Protein AF-0000000071213292 (afdb_homodimer)

Secondary structure (DSSP, 8-state):
-EE-TTHHHHHHHHHHHHHHHH--S-EEEEEEE-HHHHHHHHHHHHHH--TTEEEEEEEGGGTGGGTTTS-B--TTGGGGGGGGGHHHH---S-EEEE-SSEEE-S-HHHHHGGGGG--TT--EEEEEPSSSTTTS--TTS-PPPP-STT-EEEEEEEE-HHHHHHTTHHHHHHHHHHHHHTTS-SBSSTHHHHHHHHHHH-GGGEEEPPGGGSEE-STT--THHHHTT-S---EEE--STTGGG---TTHHHHHHHHHHHHHS-GGGG----TTT--S-------TT-TTHHHHHHHH----EE--SS--------TT-EEEEEEEEGGGHHHHHHHHHH--S-EEEEEEE-HHHHHHHHHHHHH-HHHHT--SEEEEEEE--SSS--HHHHHHHHHHT---SEEEE--TTEEEPTTHHHHHHHHHHHTT--TTS-EEEEE-EEEES-SS-PPPSSHHHHHHHHHTTSEEETTTTT-THHHHTT-HHHHHH--S-EEE---TT---EEEEETTSPPPPTT--SSSSHHHHHHHHHHHTTPEEEE-TT--EEEPP-PPPHHHHHHHH-HHHHHHHHHHHHHHHHHHHHHH-THHHHHHHTTTTTHHHHHHHHTT-/-EE-TTHHHHHHHHHHHHHHHH--S-EEEEEEE-HHHHHHHHHHHHHH--TTEEEEEEEGGGTGGGTTTS-B--TTGGGGGGGGGHHHH---S-EEEE-SSEEE-S-HHHHHGGGGG--TT--EEEEEPSSSTTTS--TTS-PPPP-STT-EEEEEEEE-HHHHHHTTHHHHHHHHHHHHHTTS-SBSSTHHHHHHHHHHH-GGGEEEPPGGGSEE-STT--THHHHTT-S---EEE--STTGGG---TTHHHHHHHHHHHHHS-GGGG----TTT--S-------TT-TTHHHHHHHH----EE--SS--------TT-EEEEEEEEGGGHHHHHHHHHH--S-EEEEEEE-HHHHHHHHHHHHH-HHHHT--SEEEEEEE--SSS--HHHHHHHHHHT---SEEEE--TTEEEPTTHHHHHHHHHHHTT--TTS-EEEEE-EEEES-SS-PPPSSHHHHHHHHHTTSEEETTTTT-THHHHTT-HHHHHH-SS-EEE---TT---EEEEETTSPPPPTT--SSSSHHHHHHHHHHHTTPEEEE-TT--EEEPP-PPPHHHHHHHH-HHHHHHHHHHHHHHHHHHHHHH-THHHHHHHTTTHHHHHHHHHHTT-

pLDDT: mean 89.88, std 13.09, range [24.33, 98.75]

Foldseek 3Di:
DEAEDQQLLLLQVLQVLLQLVAAQAQEEDEYEYEPHSCVQVVLQCVLLVAPSYHYDYHYNVVQLVLQVVAAEPEPVPSSLQSVLCCLPRDDDQKDKAAGSQKRFNHHCVVVVCCVVVQDLQAFKEFAAAFFQQQPDPPPPRQHAAAADHSATDDRIMIGRSNSCVVVVSSVQLVVQSVVRCVPHVHHHSHNRSSVRSSCNVVVSHYDYDQCLCEQEDAQRGNSCVRPVPDPDRGMYGQHDPCRLPHDDPCSVVVVVSSVCSLQDFSSVSSDDNVVVPPDDPPPPPPPPDLLSQLVCQQPRSWSKRKQNDAADDDDADQLAEEEFEEDELVLLVLVLQQCVQDVAAYFYEYAEASNSVVVSVVVQCPRPRRVPDRRYIYMYGYDDGDFAQGLVRRLNSLPPDDHFKYFYDYSQKHWARCQRVVSSVVCVVVVPGSPAQAKEFAFEKEAADQDDDDANWLVSVVVCVVVVRMGRPCVPNCCQQDVQLPVVVLNPDQDKDWTADAQNHQTGIMHTSPQDGFNSSDTFDDCRRRLSVLLSVLVVHIYIYHNMIYMYGHDDDDDPRVVCVVPPPSSVVSRVVVVVVSQVVSCVVSHPVSVVSCVVHCVVVVVVVVVVVVD/DEAEDQQLLLLQVLQVLLQLVAAQAQEEDEYEYEPHSCVQVVLQCVLLVAPSYHYDYHYNVVQLVLQLVAAAPEPVHSSLQRVLCCLPRDDDQKDKAAGSQKRFNHHCVVVVCCVVVADLQAFKEFAAAFFQQQPDPPPPRQHAAAADHSATDDRIMIGRSNSCVVVVSSVQLVVQSVVRCVPHVHHHSHNRSSVRSSCNVVVSHYDYDQCLCEQEDAQRGNSCVRPVPDPDRGMYGQHDPCRLPHDDPCSVVVVVSSVCSLQDFSSVSSDDNVVVPPDDPPPPQPPPDLLSQLVCQQPRSWSKRKQNDAADDDDADQLAEEEFEEDELVLLVLVLQQCVQDVAAYFYEYAEASNSVVVSVVVQCPRPRRVPDRRYIYMYGYDDGDFAQGLVRRLNSLPPDDHFKYFYDYSQKHWARCVRVVSSVVCVVVVPGSPAQAKEFAFEKEAADQDDDDANWLVRVVVCVVVVRMGGPCVPNCCQQDVQLPVVVLNPDQDKDWTADAQNHQTGIMHTSPQDGFNSSDTFDDCRRRLSVLLSVLVVHIYIYHNMIYMYGHDDDDDPRVVCVVPPPSSVVSRVVVVVVSQVVSCVVSHPVSCVSCVVHPVVVVVVVVVVVVD

Sequence (1230 aa):
MVCAGYNSTFALVTVVKSVLFYRTKPLHFHLLVDEIANRTLTTVFQTWDLPHVNLTYYKAEKWVPKVSWIPNKHYSGVYGLLKLILPDAMREDKVLVFDTDVTVLNDVSLLWQMFEKFTSDQALGLTENQSHWYIKALSYGQRPWPALGRGFNTGVMLMHLQQLRKRKFMSLWETVAKRVLVHIPETSLADQDIINAVVKEYSSIVYKIQCTWNIQLSDHTISDICYRDTSQINIVHWNSPRKQDVYNKHINQFRKLHKVFLEMDGNLLRKRLFGCDKHEAVSEYNESALCREFTRGATTLYRTHPFLLEYEYNVYASTDVALATQCSVERIPLLEDLSKHWPGTISVALYLTDAEVQNFLEFVRGSIELRNRKNIAYHVVYKDGELYPINYLRNTAMSYISTPFIFQLDVDFLPQYGLHESLMNYIIKLNISESDKVALIVPAFETERYRFIFPANKDELLKFLKRGVLYTFRYHVWTQGHAATNYSYWRNTMEPYEVSWEPDFEPYIVVSRKAPRYDTRFIGFGWNKVSYLTHLTVLDYKYIVLPDTFIIHRPHAPSLDIGKFRTDSIYRRCLKKLKDEFVDELVKKYGMQTLLKLKKMTKEERILKSVETKKMVCAGYNSTFALVTVVKSVLFYRTKPLHFHLLVDEIANRTLTTVFQTWDLPHVNLTYYKAEKWVPKVSWIPNKHYSGVYGLLKLILPDAMREDKVLVFDTDVTVLNDVSLLWQMFEKFTSDQALGLTENQSHWYIKALSYGQRPWPALGRGFNTGVMLMHLQQLRKRKFMSLWETVAKRVLVHIPETSLADQDIINAVVKEYSSIVYKIQCTWNIQLSDHTISDICYRDTSQINIVHWNSPRKQDVYNKHINQFRKLHKVFLEMDGNLLRKRLFGCDKHEAVSEYNESALCREFTRGATTLYRTHPFLLEYEYNVYASTDVALATQCSVERIPLLEDLSKHWPGTISVALYLTDAEVQNFLEFVRGSIELRNRKNIAYHVVYKDGELYPINYLRNTAMSYISTPFIFQLDVDFLPQYGLHESLMNYIIKLNISESDKVALIVPAFETERYRFIFPANKDELLKFLKRGVLYTFRYHVWTQGHAATNYSYWRNTMEPYEVSWEPDFEPYIVVSRKAPRYDTRFIGFGWNKVSYLTHLTVLDYKYIVLPDTFIIHRPHAPSLDIGKFRTDSIYRRCLKKLKDEFVDELVKKYGMQTLLKLKKMTKEERILKSVETKK

InterPro domains:
  IPR002495 Glycosyl transferase, family 8 [PF01501] (10-243)
  IPR029044 Nucleotide-diphospho-sugar transferases [G3DSA:3.90.550.10] (1-264)
  IPR029044 Nucleotide-diphospho-sugar transferases [SSF53448] (2-269)
  IPR051292 Alpha-1,3-xylosyltransferase/Beta-1,3-glucuronyltransferase [PTHR12270] (5-598)

Solvent-accessible surface area (backbone atoms only — not comparable to full-atom values): 65460 Å² total; per-residue (Å²): 58,68,36,57,42,39,67,38,48,59,36,35,52,40,28,49,47,24,42,55,70,42,47,64,65,76,45,74,50,53,35,37,19,33,73,62,20,42,59,28,50,52,47,26,52,62,29,49,59,48,59,64,54,44,79,46,81,40,64,35,78,79,53,46,73,82,50,62,82,56,52,55,68,27,94,62,43,69,64,44,36,53,72,66,46,43,54,76,76,43,89,58,50,63,47,77,41,44,51,44,52,37,43,40,64,41,43,60,64,64,62,58,53,50,63,75,71,53,53,94,64,32,32,36,33,31,22,65,31,42,36,56,63,44,61,48,73,44,85,87,70,53,71,56,56,56,37,54,69,43,24,48,38,68,52,43,30,39,37,33,23,49,56,35,49,75,64,40,40,63,61,47,48,51,53,49,44,56,59,48,38,75,78,41,73,54,34,64,56,34,33,36,35,45,52,21,36,42,34,49,76,43,57,63,29,56,39,83,43,65,49,41,59,47,35,41,43,30,75,66,40,53,34,61,75,56,47,47,72,29,64,64,70,34,20,43,25,41,62,36,100,56,35,90,70,44,62,50,97,60,38,70,60,54,48,33,62,48,46,53,42,52,39,41,59,68,76,55,57,54,45,78,55,45,52,72,57,84,69,77,78,78,76,77,68,65,85,77,46,90,52,41,71,49,54,48,60,40,66,53,67,59,35,30,40,52,40,61,43,62,62,51,87,86,78,86,48,89,54,35,55,27,39,26,23,42,43,43,75,90,47,50,72,42,49,58,61,35,50,74,33,39,88,55,41,34,22,34,15,32,48,29,46,41,45,50,46,54,54,48,53,52,49,36,67,70,30,80,74,50,56,73,49,39,39,42,36,37,24,39,36,39,67,78,80,88,64,52,53,53,25,50,29,46,41,54,17,58,68,78,58,83,47,40,23,36,33,52,44,61,49,56,38,39,55,32,72,58,42,64,62,52,52,30,49,48,35,60,75,67,67,61,54,62,85,49,55,48,31,41,30,46,47,55,26,26,32,74,50,87,76,71,83,78,57,83,45,58,70,48,41,53,50,32,42,74,70,63,58,33,41,58,42,49,58,89,80,45,40,56,29,48,48,57,72,38,64,74,57,41,76,74,37,86,56,68,44,76,46,64,92,47,64,61,33,48,71,39,40,34,32,29,63,76,52,82,75,51,60,43,62,33,44,42,59,61,60,44,58,29,52,40,46,50,51,40,49,70,71,61,42,42,38,31,36,46,38,75,50,44,33,37,35,51,62,72,76,82,54,73,45,51,51,42,51,74,72,30,66,66,54,47,52,43,50,50,52,51,51,52,52,49,52,52,48,49,28,69,73,71,30,68,67,42,46,55,72,47,43,78,40,56,61,63,60,60,57,60,56,59,53,52,73,72,99,59,66,35,56,44,39,68,37,48,60,36,35,53,37,27,48,48,24,40,52,69,41,47,65,63,77,46,73,50,53,36,38,20,35,72,64,21,41,59,28,49,51,46,26,52,62,28,50,57,48,58,64,53,45,80,45,81,40,64,35,78,77,52,46,72,81,50,62,82,56,50,57,67,27,93,63,44,70,64,46,35,51,72,67,45,45,54,75,75,44,87,58,50,63,47,78,41,44,51,45,50,37,41,40,64,41,43,59,65,67,63,59,54,50,63,77,70,52,53,94,64,32,34,35,32,31,22,64,32,44,36,57,65,43,61,48,72,45,84,85,70,54,70,57,55,56,37,52,70,43,26,47,39,68,52,40,31,39,35,34,24,48,57,34,49,74,64,40,42,65,61,47,47,51,52,48,43,56,60,47,37,74,80,42,74,54,34,66,57,34,33,35,35,44,51,21,37,41,36,49,77,43,58,64,30,55,39,82,43,65,49,42,59,48,36,42,41,30,75,68,42,53,35,59,75,57,47,47,73,28,64,64,70,34,20,44,25,38,61,37,98,56,36,90,70,43,62,50,98,59,38,69,60,53,47,32,62,47,45,53,42,51,37,40,59,69,77,56,57,54,46,80,56,45,52,71,56,83,69,77,78,76,77,77,68,65,82,79,45,90,52,42,71,48,53,50,60,41,65,53,67,59,35,31,40,52,39,63,44,62,62,50,85,87,77,87,48,88,53,34,54,26,40,26,24,42,42,44,75,89,46,51,72,42,49,58,60,37,49,73,33,40,89,55,40,34,22,33,15,33,48,29,47,40,46,48,46,55,55,48,51,52,50,37,67,69,29,80,76,50,55,74,50,41,41,40,38,37,24,38,34,42,66,78,81,90,64,52,54,53,25,52,30,45,40,54,16,56,66,79,59,84,47,40,22,35,32,51,45,62,50,56,38,40,57,33,73,57,41,63,59,51,52,31,48,49,36,59,74,65,66,62,53,61,85,48,57,48,31,40,30,44,48,54,25,26,32,75,51,87,77,72,84,77,56,82,44,57,70,49,42,52,52,32,42,74,70,62,58,32,41,58,42,50,59,90,79,46,41,57,29,49,49,56,71,37,65,74,58,41,75,74,38,88,55,68,43,76,48,63,92,49,66,61,33,49,72,39,40,33,32,30,64,74,53,81,75,50,58,44,62,32,44,42,59,61,60,45,58,29,51,39,45,52,52,40,50,69,71,61,41,43,39,32,38,47,36,76,51,44,32,38,35,54,61,73,76,82,53,73,44,51,50,43,52,75,72,30,66,65,53,46,50,41,51,50,51,52,50,51,51,49,52,51,48,49,28,70,73,71,31,69,69,42,46,57,72,45,45,83,39,59,64,62,61,60,56,62,56,60,52,53,72,76,97

Nearest PDB structures (foldseek):
  7zvj-assembly1_B  TM=9.527E-01  e=1.310E-77  Homo sapiens
  7zvj-assembly1_A  TM=9.473E-01  e=5.761E-78  Homo sapiens
  7ui7-assembly1_B  TM=9.585E-01  e=2.724E-79  Homo sapiens
  2z86-assembly1_B  TM=5.705E-01  e=1.016E-08  Escherichia coli
  7zlu-assembly1_A  TM=6.381E-01  e=1.490E-06  Thermochaetoides thermophila

Organism: Bombus terrestris (NCBI:txid30195)

Radius of gyration: 34.25 Å; Cα contacts (8 Å, |Δi|>4): 2184; chains: 2; bounding box: 83×95×88 Å

Structure (mmCIF, N/CA/C/O backbone):
data_AF-0000000071213292-model_v1
#
loop_
_entity.id
_entity.type
_entity.pdbx_description
1 polymer 'Xylosyl- and glucuronyltransferase LARGE1 isoform X3'
#
loop_
_atom_site.group_PDB
_atom_site.id
_atom_site.type_symbol
_atom_site.label_atom_id
_atom_site.label_alt_id
_atom_site.label_comp_id
_atom_site.label_asym_id
_atom_site.label_entity_id
_atom_site.label_seq_id
_atom_site.pdbx_PDB_ins_code
_atom_site.Cartn_x
_atom_site.Cartn_y
_atom_site.Cartn_z
_atom_site.occupancy
_atom_site.B_iso_or_equiv
_atom_site.auth_seq_id
_atom_site.auth_comp_id
_atom_site.auth_asym_id
_atom_site.auth_atom_id
_atom_site.pdbx_PDB_model_num
ATOM 1 N N . MET A 1 1 ? -20.781 -18.25 -6.75 1 97.44 1 MET A N 1
ATOM 2 C CA . MET A 1 1 ? -20.719 -17.828 -5.355 1 97.44 1 MET A CA 1
ATOM 3 C C . MET A 1 1 ? -22.047 -17.203 -4.922 1 97.44 1 MET A C 1
ATOM 5 O O . MET A 1 1 ? -22.688 -16.516 -5.715 1 97.44 1 MET A O 1
ATOM 9 N N . VAL A 1 2 ? -22.422 -17.5 -3.705 1 97.06 2 VAL A N 1
ATOM 10 C CA . VAL A 1 2 ? -23.578 -16.859 -3.078 1 97.06 2 VAL A CA 1
ATOM 11 C C . VAL A 1 2 ? -23.109 -15.68 -2.219 1 97.06 2 VAL A C 1
ATOM 13 O O . VAL A 1 2 ? -22.188 -15.82 -1.407 1 97.06 2 VAL A O 1
ATOM 16 N N . CYS A 1 3 ? -23.641 -14.531 -2.436 1 96.38 3 CYS A N 1
ATOM 17 C CA . CYS A 1 3 ? -23.219 -13.336 -1.713 1 96.38 3 CYS A CA 1
ATOM 18 C C . CYS A 1 3 ? -24.422 -12.492 -1.316 1 96.38 3 CYS A C 1
ATOM 20 O O . CYS A 1 3 ? -25.172 -12.031 -2.176 1 96.38 3 CYS A O 1
ATOM 22 N N . ALA A 1 4 ? -24.609 -12.312 -0.036 1 94.12 4 ALA A N 1
ATOM 23 C CA . ALA A 1 4 ? -25.734 -11.531 0.464 1 94.12 4 ALA A CA 1
ATOM 24 C C . ALA A 1 4 ? -25.266 -10.531 1.522 1 94.12 4 ALA A C 1
ATOM 26 O O . ALA A 1 4 ? -24.422 -10.844 2.357 1 94.12 4 ALA A O 1
ATOM 27 N N . GLY A 1 5 ? -25.875 -9.375 1.456 1 90.81 5 GLY A N 1
ATOM 28 C CA . GLY A 1 5 ? -25.578 -8.344 2.439 1 90.81 5 GLY A CA 1
ATOM 29 C C . GLY A 1 5 ? -24.328 -7.551 2.111 1 90.81 5 GLY A C 1
ATOM 30 O O . GLY A 1 5 ? -23.641 -7.836 1.126 1 90.81 5 GLY A O 1
ATOM 31 N N . TYR A 1 6 ? -24.016 -6.523 2.975 1 89.5 6 TYR A N 1
ATOM 32 C CA . TYR A 1 6 ? -22.906 -5.598 2.746 1 89.5 6 TYR A CA 1
ATOM 33 C C . TYR A 1 6 ? -21.578 -6.262 3.051 1 89.5 6 TYR A C 1
ATOM 35 O O . TYR A 1 6 ? -20.641 -6.191 2.244 1 89.5 6 TYR A O 1
ATOM 43 N N . ASN A 1 7 ? -21.422 -7.02 4.086 1 84.5 7 ASN A N 1
ATOM 44 C CA . ASN A 1 7 ? -20.156 -7.547 4.578 1 84.5 7 ASN A CA 1
ATOM 45 C C . ASN A 1 7 ? -19.594 -8.609 3.643 1 84.5 7 ASN A C 1
ATOM 47 O O . ASN A 1 7 ? -18.375 -8.703 3.467 1 84.5 7 ASN A O 1
ATOM 51 N N . SER A 1 8 ? -20.438 -9.289 3.002 1 92.56 8 SER A N 1
ATOM 52 C CA . SER A 1 8 ? -19.984 -10.391 2.16 1 92.56 8 SER A CA 1
ATOM 53 C C . SER A 1 8 ? -19.422 -9.883 0.841 1 92.56 8 SER A C 1
ATOM 55 O O . SER A 1 8 ? -18.641 -10.578 0.184 1 92.56 8 SER A O 1
ATOM 57 N N . THR A 1 9 ? -19.797 -8.68 0.465 1 96.31 9 THR A N 1
ATOM 58 C CA . THR A 1 9 ? -19.328 -8.164 -0.817 1 96.31 9 THR A CA 1
ATOM 59 C C . THR A 1 9 ? -17.812 -7.914 -0.785 1 96.31 9 THR A C 1
ATOM 61 O O . THR A 1 9 ? -17.109 -8.227 -1.744 1 96.31 9 THR A O 1
ATOM 64 N N . PHE A 1 10 ? -17.359 -7.402 0.326 1 95.31 10 PHE A N 1
ATOM 65 C CA . PHE A 1 10 ? -15.93 -7.148 0.466 1 95.31 10 PHE A CA 1
ATOM 66 C C . PHE A 1 10 ? -15.141 -8.453 0.461 1 95.31 10 PHE A C 1
ATOM 68 O O . PHE A 1 10 ? -14.078 -8.547 -0.16 1 95.31 10 PHE A O 1
ATOM 75 N N . ALA A 1 11 ? -15.656 -9.43 1.145 1 95.06 11 ALA A N 1
ATOM 76 C CA . ALA A 1 11 ? -15.023 -10.75 1.18 1 95.06 11 ALA A CA 1
ATOM 77 C C . ALA A 1 11 ? -14.969 -11.367 -0.214 1 95.06 11 ALA A C 1
ATOM 79 O O . ALA A 1 11 ? -13.953 -11.938 -0.61 1 95.06 11 ALA A O 1
ATOM 80 N N . LEU A 1 12 ? -16.062 -11.266 -0.902 1 97.75 12 LEU A N 1
ATOM 81 C CA . LEU A 1 12 ? -16.141 -11.836 -2.244 1 97.75 12 LEU A CA 1
ATOM 82 C C . LEU A 1 12 ? -15.094 -11.203 -3.16 1 97.75 12 LEU A C 1
ATOM 84 O O . LEU A 1 12 ? -14.438 -11.906 -3.93 1 97.75 12 LEU A O 1
ATOM 88 N N . VAL A 1 13 ? -14.945 -9.898 -3.076 1 97.81 13 VAL A N 1
ATOM 89 C CA . VAL A 1 13 ? -13.984 -9.188 -3.916 1 97.81 13 VAL A CA 1
ATOM 90 C C . VAL A 1 13 ? -12.578 -9.695 -3.625 1 97.81 13 VAL A C 1
ATOM 92 O O . VAL A 1 13 ? -11.758 -9.828 -4.539 1 97.81 13 VAL A O 1
ATOM 95 N N . THR A 1 14 ? -12.266 -10 -2.367 1 96.88 14 THR A N 1
ATOM 96 C CA . THR A 1 14 ? -10.953 -10.531 -1.995 1 96.88 14 THR A CA 1
ATOM 97 C C . THR A 1 14 ? -10.742 -11.914 -2.598 1 96.88 14 THR A C 1
ATOM 99 O O . THR A 1 14 ? -9.648 -12.234 -3.068 1 96.88 14 THR A O 1
ATOM 102 N N . VAL A 1 15 ? -11.789 -12.75 -2.596 1 98.12 15 VAL A N 1
ATOM 103 C CA . VAL A 1 15 ? -11.711 -14.055 -3.23 1 98.12 15 VAL A CA 1
ATOM 104 C C . VAL A 1 15 ? -11.414 -13.891 -4.719 1 98.12 15 VAL A C 1
ATOM 106 O O . VAL A 1 15 ? -10.539 -14.57 -5.262 1 98.12 15 VAL A O 1
ATOM 109 N N . VAL A 1 16 ? -12.125 -12.984 -5.32 1 98.44 16 VAL A N 1
ATOM 110 C CA . VAL A 1 16 ? -11.977 -12.758 -6.754 1 98.44 16 VAL A CA 1
ATOM 111 C C . VAL A 1 16 ? -10.539 -12.328 -7.059 1 98.44 16 VAL A C 1
ATOM 113 O O . VAL A 1 16 ? -9.945 -12.773 -8.047 1 98.44 16 VAL A O 1
ATOM 116 N N . LYS A 1 17 ? -9.961 -11.461 -6.234 1 98 17 LYS A N 1
ATOM 117 C CA . LYS A 1 17 ? -8.57 -11.047 -6.426 1 98 17 LYS A CA 1
ATOM 118 C C . LYS A 1 17 ? -7.629 -12.242 -6.41 1 98 17 LYS A C 1
ATOM 120 O O . LYS A 1 17 ? -6.734 -12.352 -7.25 1 98 17 LYS A O 1
ATOM 125 N N . SER A 1 18 ? -7.809 -13.102 -5.43 1 98.06 18 SER A N 1
ATOM 126 C CA . SER A 1 18 ? -6.945 -14.273 -5.305 1 98.06 18 SER A CA 1
ATOM 127 C C . SER A 1 18 ? -7.09 -15.195 -6.508 1 98.06 18 SER A C 1
ATOM 129 O O . SER A 1 18 ? -6.102 -15.758 -6.984 1 98.06 18 SER A O 1
ATOM 131 N N . VAL A 1 19 ? -8.32 -15.32 -7.074 1 98.25 19 VAL A N 1
ATOM 132 C CA . VAL A 1 19 ? -8.57 -16.141 -8.258 1 98.25 19 VAL A CA 1
ATOM 133 C C . VAL A 1 19 ? -7.902 -15.508 -9.477 1 98.25 19 VAL A C 1
ATOM 135 O O . VAL A 1 19 ? -7.23 -16.188 -10.25 1 98.25 19 VAL A O 1
ATOM 138 N N . LEU A 1 20 ? -8.07 -14.211 -9.617 1 97.25 20 LEU A N 1
ATOM 139 C CA . LEU A 1 20 ? -7.57 -13.492 -10.773 1 97.25 20 LEU A CA 1
ATOM 140 C C . LEU A 1 20 ? -6.047 -13.508 -10.812 1 97.25 20 LEU A C 1
ATOM 142 O O . LEU A 1 20 ? -5.445 -13.547 -11.883 1 97.25 20 LEU A O 1
ATOM 146 N N . PHE A 1 21 ? -5.453 -13.453 -9.664 1 96.12 21 PHE A N 1
ATOM 147 C CA . PHE A 1 21 ? -3.996 -13.391 -9.602 1 96.12 21 PHE A CA 1
ATOM 148 C C . PHE A 1 21 ? -3.371 -14.609 -10.266 1 96.12 21 PHE A C 1
ATOM 150 O O . PHE A 1 21 ? -2.385 -14.484 -11 1 96.12 21 PHE A O 1
ATOM 157 N N . TYR A 1 22 ? -3.967 -15.797 -10.07 1 94.25 22 TYR A N 1
ATOM 158 C CA . TYR A 1 22 ? -3.357 -17.031 -10.539 1 94.25 22 TYR A CA 1
ATOM 159 C C . TYR A 1 22 ? -3.982 -17.484 -11.852 1 94.25 22 TYR A C 1
ATOM 161 O O . TYR A 1 22 ? -3.57 -18.5 -12.43 1 94.25 22 TYR A O 1
ATOM 169 N N . ARG A 1 23 ? -4.949 -16.781 -12.359 1 93.75 23 ARG A N 1
ATOM 170 C CA . ARG A 1 23 ? -5.727 -17.281 -13.492 1 93.75 23 ARG A CA 1
ATOM 171 C C . ARG A 1 23 ? -4.859 -17.391 -14.742 1 93.75 23 ARG A C 1
ATOM 173 O O . ARG A 1 23 ? -3.975 -16.562 -14.969 1 93.75 23 ARG A O 1
ATOM 180 N N . THR A 1 24 ? -5.066 -18.406 -15.484 1 90.94 24 THR A N 1
ATOM 181 C CA . THR A 1 24 ? -4.398 -18.594 -16.766 1 90.94 24 THR A CA 1
ATOM 182 C C . THR A 1 24 ? -5.418 -18.75 -17.891 1 90.94 24 THR A C 1
ATOM 184 O O . THR A 1 24 ? -5.047 -18.859 -19.062 1 90.94 24 THR A O 1
ATOM 187 N N . LYS A 1 25 ? -6.73 -18.734 -17.547 1 92.62 25 LYS A N 1
ATOM 188 C CA . LYS A 1 25 ? -7.836 -18.906 -18.484 1 92.62 25 LYS A CA 1
ATOM 189 C C . LYS A 1 25 ? -8.898 -17.844 -18.281 1 92.62 25 LYS A C 1
ATOM 191 O O . LYS A 1 25 ? -8.953 -17.203 -17.234 1 92.62 25 LYS A O 1
ATOM 196 N N . PRO A 1 26 ? -9.695 -17.562 -19.344 1 94 26 PRO A N 1
ATOM 197 C CA . PRO A 1 26 ? -10.859 -16.703 -19.094 1 94 26 PRO A CA 1
ATOM 198 C C . PRO A 1 26 ? -11.797 -17.266 -18.031 1 94 26 PRO A C 1
ATOM 200 O O . PRO A 1 26 ? -11.883 -18.484 -17.859 1 94 26 PRO A O 1
ATOM 203 N N . LEU A 1 27 ? -12.453 -16.391 -17.344 1 96.56 27 LEU A N 1
ATOM 204 C CA . LEU A 1 27 ? -13.305 -16.812 -16.234 1 96.56 27 LEU A CA 1
ATOM 205 C C . LEU A 1 27 ? -14.719 -16.266 -16.391 1 96.56 27 LEU A C 1
ATOM 207 O O . LEU A 1 27 ? -14.914 -15.203 -16.984 1 96.56 27 LEU A O 1
ATOM 211 N N . HIS A 1 28 ? -15.656 -17.016 -16.031 1 98.06 28 HIS A N 1
ATOM 212 C CA . HIS A 1 28 ? -17.047 -16.578 -15.906 1 98.06 28 HIS A CA 1
ATOM 213 C C . HIS A 1 28 ? -17.547 -16.719 -14.477 1 98.06 28 HIS A C 1
ATOM 215 O O . HIS A 1 28 ? -17.75 -17.844 -13.992 1 98.06 28 HIS A O 1
ATOM 221 N N . PHE A 1 29 ? -17.766 -15.57 -13.805 1 98.31 29 PHE A N 1
ATOM 222 C CA . PHE A 1 29 ? -18.266 -15.586 -12.438 1 98.31 29 PHE A CA 1
ATOM 223 C C . PHE A 1 29 ? -19.797 -15.594 -12.43 1 98.31 29 PHE A C 1
ATOM 225 O O . PHE A 1 29 ? -20.438 -14.742 -13.055 1 98.31 29 PHE A O 1
ATOM 232 N N . HIS A 1 30 ? -20.359 -16.609 -11.812 1 98.38 30 HIS A N 1
ATOM 233 C CA . HIS A 1 30 ? -21.781 -16.688 -11.555 1 98.38 30 HIS A CA 1
ATOM 234 C C . HIS A 1 30 ? -22.109 -16.328 -10.109 1 98.38 30 HIS A C 1
ATOM 236 O O . HIS A 1 30 ? -21.688 -17.031 -9.18 1 98.38 30 HIS A O 1
ATOM 242 N N . LEU A 1 31 ? -22.875 -15.203 -9.906 1 98.12 31 LEU A N 1
ATOM 243 C CA . LEU A 1 31 ? -23.109 -14.672 -8.562 1 98.12 31 LEU A CA 1
ATOM 244 C C . LEU A 1 31 ? -24.594 -14.719 -8.211 1 98.12 31 LEU A C 1
ATOM 246 O O . LEU A 1 31 ? -25.422 -14.117 -8.898 1 98.12 31 LEU A O 1
ATOM 250 N N . LEU A 1 32 ? -24.922 -15.539 -7.234 1 97.75 32 LEU A N 1
ATOM 251 C CA . LEU A 1 32 ? -26.25 -15.484 -6.633 1 97.75 32 LEU A CA 1
ATOM 252 C C . LEU A 1 32 ? -26.312 -14.438 -5.527 1 97.75 32 LEU A C 1
ATOM 254 O O . LEU A 1 32 ? -25.75 -14.641 -4.449 1 97.75 32 LEU A O 1
ATOM 258 N N . VAL A 1 33 ? -27.047 -13.312 -5.781 1 97.69 33 VAL A N 1
ATOM 259 C CA . VAL A 1 33 ? -26.891 -12.125 -4.941 1 97.69 33 VAL A CA 1
ATOM 260 C C . VAL A 1 33 ? -28.266 -11.625 -4.504 1 97.69 33 VAL A C 1
ATOM 262 O O . VAL A 1 33 ? -29.25 -11.805 -5.215 1 97.69 33 VAL A O 1
ATOM 265 N N . ASP A 1 34 ? -28.344 -11.078 -3.291 1 96.31 34 ASP A N 1
ATOM 266 C CA . ASP A 1 34 ? -29.531 -10.297 -2.92 1 96.31 34 ASP A CA 1
ATOM 267 C C . ASP A 1 34 ? -29.438 -8.883 -3.475 1 96.31 34 ASP A C 1
ATOM 269 O O . ASP A 1 34 ? -28.531 -8.555 -4.238 1 96.31 34 ASP A O 1
ATOM 273 N N . GLU A 1 35 ? -30.375 -8.062 -3.148 1 94.44 35 GLU A N 1
ATOM 274 C CA . GLU A 1 35 ? -30.469 -6.734 -3.736 1 94.44 35 GLU A CA 1
ATOM 275 C C . GLU A 1 35 ? -29.266 -5.871 -3.346 1 94.44 35 GLU A C 1
ATOM 277 O O . GLU A 1 35 ? -28.703 -5.18 -4.188 1 94.44 35 GLU A O 1
ATOM 282 N N . ILE A 1 36 ? -28.891 -5.941 -2.145 1 93.31 36 ILE A N 1
ATOM 283 C CA . ILE A 1 36 ? -27.797 -5.141 -1.614 1 93.31 36 ILE A CA 1
ATOM 284 C C . ILE A 1 36 ? -26.484 -5.527 -2.311 1 93.31 36 ILE A C 1
ATOM 286 O O . ILE A 1 36 ? -25.781 -4.664 -2.832 1 93.31 36 ILE A O 1
ATOM 290 N N . ALA A 1 37 ? -26.203 -6.789 -2.32 1 96.62 37 ALA A N 1
ATOM 291 C CA . ALA A 1 37 ? -24.969 -7.285 -2.93 1 96.62 37 ALA A CA 1
ATOM 292 C C . ALA A 1 37 ? -24.953 -7.027 -4.434 1 96.62 37 ALA A C 1
ATOM 294 O O . ALA A 1 37 ? -23.906 -6.73 -5.016 1 96.62 37 ALA A O 1
ATOM 295 N N . ASN A 1 38 ? -26.125 -7.172 -4.992 1 97.12 38 ASN A N 1
ATOM 296 C CA . ASN A 1 38 ? -26.234 -6.93 -6.43 1 97.12 38 ASN A CA 1
ATOM 297 C C . ASN A 1 38 ? -25.844 -5.504 -6.789 1 97.12 38 ASN A C 1
ATOM 299 O O . ASN A 1 38 ? -25.078 -5.285 -7.734 1 97.12 38 ASN A O 1
ATOM 303 N N . ARG A 1 39 ? -26.344 -4.578 -6.07 1 94.81 39 ARG A N 1
ATOM 304 C CA . ARG A 1 39 ? -26.062 -3.17 -6.312 1 94.81 39 ARG A CA 1
ATOM 305 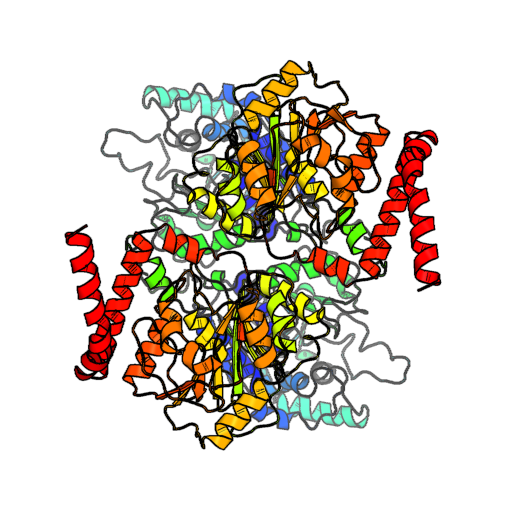C C . ARG A 1 39 ? -24.562 -2.885 -6.152 1 94.81 39 ARG A C 1
ATOM 307 O O . ARG A 1 39 ? -23.969 -2.219 -6.992 1 94.81 39 ARG A O 1
ATOM 314 N N . THR A 1 40 ? -23.984 -3.385 -5.16 1 97.12 40 THR A N 1
ATOM 315 C CA . THR A 1 40 ? -22.578 -3.148 -4.848 1 97.12 40 THR A CA 1
ATOM 316 C C . THR A 1 40 ? -21.672 -3.848 -5.859 1 97.12 40 THR A C 1
ATOM 318 O O . THR A 1 40 ? -20.812 -3.215 -6.465 1 97.12 40 THR A O 1
ATOM 321 N N . LEU A 1 41 ? -21.938 -5.113 -6.121 1 98.25 41 LEU A N 1
ATOM 322 C CA . LEU A 1 41 ? -21.031 -5.918 -6.938 1 98.25 41 LEU A CA 1
ATOM 323 C C . LEU A 1 41 ? -21.125 -5.531 -8.406 1 98.25 41 LEU A C 1
ATOM 325 O O . LEU A 1 41 ? -20.141 -5.582 -9.141 1 98.25 41 LEU A O 1
ATOM 329 N N . THR A 1 42 ? -22.312 -5.152 -8.812 1 97.69 42 THR A N 1
ATOM 330 C CA . THR A 1 42 ? -22.453 -4.691 -10.188 1 97.69 42 THR A CA 1
ATOM 331 C C . THR A 1 42 ? -21.562 -3.475 -10.445 1 97.69 42 THR A C 1
ATOM 333 O O . THR A 1 42 ? -20.859 -3.412 -11.453 1 97.69 42 THR A O 1
ATOM 336 N N . THR A 1 43 ? -21.594 -2.525 -9.539 1 97.38 43 THR A N 1
ATOM 337 C CA . THR A 1 43 ? -20.75 -1.341 -9.664 1 97.38 43 THR A CA 1
ATOM 338 C C . THR A 1 43 ? -19.281 -1.716 -9.609 1 97.38 43 THR A C 1
ATOM 340 O O . THR A 1 43 ? -18.484 -1.237 -10.414 1 97.38 43 THR A O 1
ATOM 343 N N . VAL A 1 44 ? -18.906 -2.615 -8.703 1 98.12 44 VAL A N 1
ATOM 344 C CA . VAL A 1 44 ? -17.516 -3.014 -8.531 1 98.12 44 VAL A CA 1
ATOM 345 C C . VAL A 1 44 ? -16.969 -3.613 -9.828 1 98.12 44 VAL A C 1
ATOM 347 O O . VAL A 1 44 ? -15.938 -3.184 -10.336 1 98.12 44 VAL A O 1
ATOM 350 N N . PHE A 1 45 ? -17.703 -4.531 -10.383 1 98.31 45 PHE A N 1
ATOM 351 C CA . PHE A 1 45 ? -17.172 -5.273 -11.523 1 98.31 45 PHE A CA 1
ATOM 352 C C . PHE A 1 45 ? -17.266 -4.441 -12.797 1 98.31 45 PHE A C 1
ATOM 354 O O . PHE A 1 45 ? -16.406 -4.547 -13.68 1 98.31 45 PHE A O 1
ATOM 361 N N . GLN A 1 46 ? -18.328 -3.58 -12.875 1 97.31 46 GLN A N 1
ATOM 362 C CA . GLN A 1 46 ? -18.391 -2.684 -14.023 1 97.31 46 GLN A CA 1
ATOM 363 C C . GLN A 1 46 ? -17.203 -1.724 -14.047 1 97.31 46 GLN A C 1
ATOM 365 O O . GLN A 1 46 ? -16.594 -1.504 -15.102 1 97.31 46 GLN A O 1
ATOM 370 N N . THR A 1 47 ? -16.891 -1.183 -12.906 1 97.56 47 THR A N 1
ATOM 371 C CA . THR A 1 47 ? -15.812 -0.204 -12.836 1 97.56 47 THR A CA 1
ATOM 372 C C . THR A 1 47 ? -14.453 -0.898 -12.82 1 97.56 47 THR A C 1
ATOM 374 O O . THR A 1 47 ? -13.438 -0.303 -13.195 1 97.56 47 THR A O 1
ATOM 377 N N . TRP A 1 48 ? -14.375 -2.166 -12.375 1 97.12 48 TRP A N 1
ATOM 378 C CA . TRP A 1 48 ? -13.133 -2.924 -12.367 1 97.12 48 TRP A CA 1
ATOM 379 C C . TRP A 1 48 ? -12.703 -3.285 -13.789 1 97.12 48 TRP A C 1
ATOM 381 O O . TRP A 1 48 ? -11.516 -3.4 -14.078 1 97.12 48 TRP A O 1
ATOM 391 N N . ASP A 1 49 ? -13.672 -3.455 -14.688 1 95.31 49 ASP A N 1
ATOM 392 C CA . ASP A 1 49 ? -13.461 -3.631 -16.125 1 95.31 49 ASP A CA 1
ATOM 393 C C . ASP A 1 49 ? -12.375 -4.672 -16.391 1 95.31 49 ASP A C 1
ATOM 395 O O . ASP A 1 49 ? -11.383 -4.383 -17.062 1 95.31 49 ASP A O 1
ATOM 399 N N . LEU A 1 50 ? -12.547 -5.875 -15.922 1 95.88 50 LEU A N 1
ATOM 400 C CA . LEU A 1 50 ? -11.586 -6.965 -16.031 1 95.88 50 LEU A CA 1
ATOM 401 C C . LEU A 1 50 ? -11.641 -7.594 -17.422 1 95.88 50 LEU A C 1
ATOM 403 O O . LEU A 1 50 ? -12.703 -8.047 -17.859 1 95.88 50 LEU A O 1
ATOM 407 N N . PRO A 1 51 ? -10.445 -7.672 -18.109 1 92.75 51 PRO A N 1
ATOM 408 C CA . PRO A 1 51 ? -10.422 -8.359 -19.391 1 92.75 51 PRO A CA 1
ATOM 409 C C . PRO A 1 51 ? -10.68 -9.859 -19.266 1 92.75 51 PRO A C 1
ATOM 411 O O . PRO A 1 51 ? -10.195 -10.492 -18.328 1 92.75 51 PRO A O 1
ATOM 414 N N . HIS A 1 52 ? -11.469 -10.453 -20.172 1 93 52 HIS A N 1
ATOM 415 C CA . HIS A 1 52 ? -11.719 -11.883 -20.266 1 93 52 HIS A CA 1
ATOM 416 C C . HIS A 1 52 ? -12.422 -12.414 -19.031 1 93 52 HIS A C 1
ATOM 418 O O . HIS A 1 52 ? -12.164 -13.539 -18.594 1 93 52 HIS A O 1
ATOM 424 N N . VAL A 1 53 ? -13.203 -11.555 -18.359 1 96.19 53 VAL A N 1
ATOM 425 C CA . VAL A 1 53 ? -14.031 -11.945 -17.219 1 96.19 53 VAL A CA 1
ATOM 426 C C . VAL A 1 53 ? -15.5 -11.625 -17.516 1 96.19 53 VAL A C 1
ATOM 428 O O . VAL A 1 53 ? -15.836 -10.5 -17.891 1 96.19 53 VAL A O 1
ATOM 431 N N . ASN A 1 54 ? -16.266 -12.609 -17.484 1 96.81 54 ASN A N 1
ATOM 432 C CA . ASN A 1 54 ? -17.703 -12.438 -17.641 1 96.81 54 ASN A CA 1
ATOM 433 C C . ASN A 1 54 ? -18.438 -12.609 -16.312 1 96.81 54 ASN A C 1
ATOM 435 O O . ASN A 1 54 ? -17.938 -13.305 -15.414 1 96.81 54 ASN A O 1
ATOM 439 N N . LEU A 1 55 ? -19.578 -11.898 -16.234 1 97.75 55 LEU A N 1
ATOM 440 C CA . LEU A 1 55 ? -20.359 -11.938 -15.008 1 97.75 55 LEU A CA 1
ATOM 441 C C . LEU A 1 55 ? -21.828 -12.227 -15.297 1 97.75 55 LEU A C 1
ATOM 443 O O . LEU A 1 55 ? -22.391 -11.695 -16.266 1 97.75 55 LEU A O 1
ATOM 447 N N . THR A 1 56 ? -22.375 -13.148 -14.555 1 98.12 56 THR A N 1
ATOM 448 C CA . THR A 1 56 ? -23.812 -13.383 -14.547 1 98.12 56 THR A CA 1
ATOM 449 C C . THR A 1 56 ? -24.375 -13.289 -13.125 1 98.12 56 THR A C 1
ATOM 451 O O . THR A 1 56 ? -23.844 -13.914 -12.203 1 98.12 56 THR A O 1
ATOM 454 N N . TYR A 1 57 ? -25.422 -12.484 -12.977 1 97.56 57 TYR A N 1
ATOM 455 C CA . TYR A 1 57 ? -26.047 -12.289 -11.664 1 97.56 57 TYR A CA 1
ATOM 456 C C . TYR A 1 57 ? -27.391 -12.984 -11.594 1 97.56 57 TYR A C 1
ATOM 458 O O . TYR A 1 57 ? -28.188 -12.914 -12.523 1 97.56 57 TYR A O 1
ATOM 466 N N . TYR A 1 58 ? -27.578 -13.758 -10.547 1 97.31 58 TYR A N 1
ATOM 467 C CA . TYR A 1 58 ? -28.844 -14.398 -10.234 1 97.31 58 TYR A CA 1
ATOM 468 C C . TYR A 1 58 ? -29.484 -13.789 -8.984 1 97.31 58 TYR A C 1
ATOM 470 O O . TYR A 1 58 ? -28.844 -13.734 -7.93 1 97.31 58 TYR A O 1
ATOM 478 N N . LYS A 1 59 ? -30.719 -13.375 -9.094 1 96.31 59 LYS A N 1
ATOM 479 C CA . LYS A 1 59 ? -31.406 -12.781 -7.945 1 96.31 59 LYS A CA 1
ATOM 480 C C . LYS A 1 59 ? -31.781 -13.844 -6.922 1 96.31 59 LYS A C 1
ATOM 482 O O . LYS A 1 59 ? -32.562 -14.742 -7.219 1 96.31 59 LYS A O 1
ATOM 487 N N . ALA A 1 60 ? -31.297 -13.68 -5.77 1 96.44 60 ALA A N 1
ATOM 488 C CA . ALA A 1 60 ? -31.531 -14.656 -4.711 1 96.44 60 ALA A CA 1
ATOM 489 C C . ALA A 1 60 ? -33.031 -14.703 -4.34 1 96.44 60 ALA A C 1
ATOM 491 O O . ALA A 1 60 ? -33.531 -15.75 -3.938 1 96.44 60 ALA A O 1
ATOM 492 N N . GLU A 1 61 ? -33.719 -13.609 -4.48 1 95.38 61 GLU A N 1
ATOM 493 C CA . GLU A 1 61 ? -35.094 -13.492 -4.078 1 95.38 61 GLU A CA 1
ATOM 494 C C . GLU A 1 61 ? -35.969 -14.508 -4.816 1 95.38 61 GLU A C 1
ATOM 496 O O . GLU A 1 61 ? -36.969 -14.984 -4.277 1 95.38 61 GLU A O 1
ATOM 501 N N . LYS A 1 62 ? -35.594 -14.859 -5.941 1 95.38 62 LYS A N 1
ATOM 502 C CA . LYS A 1 62 ? -36.344 -15.82 -6.754 1 95.38 62 LYS A CA 1
ATOM 503 C C . LYS A 1 62 ? -36.188 -17.234 -6.199 1 95.38 62 LYS A C 1
ATOM 505 O O . LYS A 1 62 ? -37.062 -18.078 -6.387 1 95.38 62 LYS A O 1
ATOM 510 N N . TRP A 1 63 ? -35.156 -17.5 -5.523 1 95.69 63 TRP A N 1
ATOM 511 C CA . TRP A 1 63 ? -34.812 -18.875 -5.203 1 95.69 63 TRP A CA 1
ATOM 512 C C . TRP A 1 63 ? -34.906 -19.141 -3.703 1 95.69 63 TRP A C 1
ATOM 514 O O . TRP A 1 63 ? -35.031 -20.281 -3.27 1 95.69 63 TRP A O 1
ATOM 524 N N . VAL A 1 64 ? -34.969 -18.078 -2.887 1 96 64 VAL A N 1
ATOM 525 C CA . VAL A 1 64 ? -35 -18.188 -1.432 1 96 64 VAL A CA 1
ATOM 526 C C . VAL A 1 64 ? -36.25 -19 -1.013 1 96 64 VAL A C 1
ATOM 528 O O . VAL A 1 64 ? -36.156 -19.844 -0.117 1 96 64 VAL A O 1
ATOM 531 N N . PRO A 1 65 ? -37.375 -18.875 -1.669 1 95.94 65 PRO A N 1
ATOM 532 C CA . PRO A 1 65 ? -38.562 -19.625 -1.265 1 95.94 65 PRO A CA 1
ATOM 533 C C . PRO A 1 65 ? -38.406 -21.141 -1.421 1 95.94 65 PRO A C 1
ATOM 535 O O . PRO A 1 65 ? -39.062 -21.922 -0.742 1 95.94 65 PRO A O 1
ATOM 538 N N . LYS A 1 66 ? -37.531 -21.578 -2.252 1 96.38 66 LYS A N 1
ATOM 539 C CA . LYS A 1 66 ? -37.312 -23 -2.5 1 96.38 66 LYS A CA 1
ATOM 540 C C . LYS A 1 66 ? -36.594 -23.656 -1.324 1 96.38 66 LYS A C 1
ATOM 542 O O . LYS A 1 66 ? -36.656 -24.875 -1.17 1 96.38 66 LYS A O 1
ATOM 547 N N . VAL A 1 67 ? -36 -22.828 -0.443 1 97.44 67 VAL A N 1
ATOM 548 C CA . VAL A 1 67 ? -35.188 -23.438 0.625 1 97.44 67 VAL A CA 1
ATOM 549 C C . VAL A 1 67 ? -35.656 -22.891 1.977 1 97.44 67 VAL A C 1
ATOM 551 O O . VAL A 1 67 ? -35.281 -23.438 3.023 1 97.44 67 VAL A O 1
ATOM 554 N N . SER A 1 68 ? -36.5 -21.859 2.045 1 96.38 68 SER A N 1
ATOM 555 C CA . SER A 1 68 ? -36.844 -21.141 3.266 1 96.38 68 SER A CA 1
ATOM 556 C C . SER A 1 68 ? -37.625 -22.016 4.23 1 96.38 68 SER A C 1
ATOM 558 O O . SER A 1 68 ? -37.75 -21.703 5.418 1 96.38 68 SER A O 1
ATOM 560 N N . TRP A 1 69 ? -38.156 -23.141 3.758 1 96.5 69 TRP A N 1
ATOM 561 C CA . TRP A 1 69 ? -38.906 -24.031 4.605 1 96.5 69 TRP A CA 1
ATOM 562 C C . TRP A 1 69 ? -38 -24.844 5.52 1 96.5 69 TRP A C 1
ATOM 564 O O . TRP A 1 69 ? -38.469 -25.484 6.469 1 96.5 69 TRP A O 1
ATOM 574 N N . ILE A 1 70 ? -36.75 -24.875 5.312 1 97.56 70 ILE A N 1
ATOM 575 C CA . ILE A 1 70 ? -35.812 -25.625 6.102 1 97.56 70 ILE A CA 1
ATOM 576 C C . ILE A 1 70 ? -35.344 -24.812 7.309 1 97.56 70 ILE A C 1
ATOM 578 O O . ILE A 1 70 ? -34.656 -23.797 7.152 1 97.56 70 ILE A O 1
ATOM 582 N N . PRO A 1 71 ? -35.656 -25.203 8.5 1 96.06 71 PRO A N 1
ATOM 583 C CA . PRO A 1 71 ? -35.094 -24.5 9.664 1 96.06 71 PRO A CA 1
ATOM 584 C C . PRO A 1 71 ? -33.594 -24.594 9.734 1 96.06 71 PRO A C 1
ATOM 586 O O . PRO A 1 71 ? -33.031 -25.672 9.508 1 96.06 71 PRO A O 1
ATOM 589 N N . ASN A 1 72 ? -32.938 -23.484 10.016 1 93.12 72 ASN A N 1
ATOM 590 C CA . ASN A 1 72 ? -31.469 -23.406 9.914 1 93.12 72 ASN A CA 1
ATOM 591 C C . ASN A 1 72 ? -30.875 -22.484 10.977 1 93.12 72 ASN A C 1
ATOM 593 O O . ASN A 1 72 ? -31.359 -21.359 11.172 1 93.12 72 ASN A O 1
ATOM 597 N N . LYS A 1 73 ? -29.844 -22.875 11.672 1 90.06 73 LYS A N 1
ATOM 598 C CA . LYS A 1 73 ? -29.203 -22.094 12.727 1 90.06 73 LYS A CA 1
ATOM 599 C C . LYS A 1 73 ? -27.891 -21.484 12.234 1 90.06 73 LYS A C 1
ATOM 601 O O . LYS A 1 73 ? -27.219 -20.766 12.977 1 90.06 73 LYS A O 1
ATOM 606 N N . HIS A 1 74 ? -27.578 -21.734 11.062 1 89 74 HIS A N 1
ATOM 607 C CA . HIS A 1 74 ? -26.328 -21.25 10.508 1 89 74 HIS A CA 1
ATOM 608 C C . HIS A 1 74 ? -26.281 -19.719 10.492 1 89 74 HIS A C 1
ATOM 610 O O . HIS A 1 74 ? -27.297 -19.078 10.258 1 89 74 HIS A O 1
ATOM 616 N N . TYR A 1 75 ? -25.094 -19.156 10.688 1 82.88 75 TYR A N 1
ATOM 617 C CA . TYR A 1 75 ? -24.938 -17.719 10.797 1 82.88 75 TYR A CA 1
ATOM 618 C C . TYR A 1 75 ? -25.219 -17.031 9.461 1 82.88 75 TYR A C 1
ATOM 620 O O . TYR A 1 75 ? -25.5 -15.836 9.414 1 82.88 75 TYR A O 1
ATOM 628 N N . SER A 1 76 ? -25.141 -17.766 8.336 1 86.94 76 SER A N 1
ATOM 629 C CA . SER A 1 76 ? -25.422 -17.203 7.027 1 86.94 76 SER A CA 1
ATOM 630 C C . SER A 1 76 ? -26.922 -17.219 6.738 1 86.94 76 SER A C 1
ATOM 632 O O . SER A 1 76 ? -27.359 -16.797 5.66 1 86.94 76 SER A O 1
ATOM 634 N N . GLY A 1 77 ? -27.719 -17.812 7.633 1 89.12 77 GLY A N 1
ATOM 635 C CA . GLY A 1 77 ? -29.156 -17.859 7.473 1 89.12 77 GLY A CA 1
ATOM 636 C C . GLY A 1 77 ? -29.609 -18.656 6.262 1 89.12 77 GLY A C 1
ATOM 637 O O . GLY A 1 77 ? -29.047 -19.719 5.977 1 89.12 77 GLY A O 1
ATOM 638 N N . VAL A 1 78 ? -30.562 -18.141 5.609 1 94.12 78 VAL A N 1
ATOM 639 C CA . VAL A 1 78 ? -31.203 -18.844 4.504 1 94.12 78 VAL A CA 1
ATOM 640 C C . VAL A 1 78 ? -30.234 -18.906 3.316 1 94.12 78 VAL A C 1
ATOM 642 O O . VAL A 1 78 ? -30.281 -19.844 2.521 1 94.12 78 VAL A O 1
ATOM 645 N N . TYR A 1 79 ? -29.297 -18 3.223 1 93.69 79 TYR A N 1
ATOM 646 C CA . TYR A 1 79 ? -28.406 -17.906 2.072 1 93.69 79 TYR A CA 1
ATOM 647 C C . TYR A 1 79 ? -27.422 -19.062 2.041 1 93.69 79 TYR A C 1
ATOM 649 O O . TYR A 1 79 ? -26.938 -19.453 0.975 1 93.69 79 TYR A O 1
ATOM 657 N N . GLY A 1 80 ? -27.141 -19.656 3.227 1 94.25 80 GLY A N 1
ATOM 658 C CA . GLY A 1 80 ? -26.297 -20.844 3.291 1 94.25 80 GLY A CA 1
ATOM 659 C C . GLY A 1 80 ? -26.891 -22.062 2.623 1 94.25 80 GLY A C 1
ATOM 660 O O . GLY A 1 80 ? -26.188 -23.016 2.322 1 94.25 80 GLY A O 1
ATOM 661 N N . LEU A 1 81 ? -28.203 -22.016 2.328 1 97.56 81 LEU A N 1
ATOM 662 C CA . LEU A 1 81 ? -28.922 -23.141 1.756 1 97.56 81 LEU A CA 1
ATOM 663 C C . LEU A 1 81 ? -29.031 -23 0.241 1 97.56 81 LEU A C 1
ATOM 665 O O . LEU A 1 81 ? -29.391 -23.969 -0.447 1 97.56 81 LEU A O 1
ATOM 669 N N . LEU A 1 82 ? -28.578 -21.922 -0.281 1 97.19 82 LEU A N 1
ATOM 670 C CA . LEU A 1 82 ? -28.891 -21.578 -1.666 1 97.19 82 LEU A CA 1
ATOM 671 C C . LEU A 1 82 ? -28.016 -22.375 -2.629 1 97.19 82 LEU A C 1
ATOM 673 O O . LEU A 1 82 ? -28.312 -22.453 -3.824 1 97.19 82 LEU A O 1
ATOM 677 N N . LYS A 1 83 ? -26.938 -23 -2.156 1 97.19 83 LYS A N 1
ATOM 678 C CA . LYS A 1 83 ? -26.125 -23.828 -3.027 1 97.19 83 LYS A CA 1
ATOM 679 C C . LYS A 1 83 ? -26.891 -25.062 -3.488 1 97.19 83 LYS A C 1
ATOM 681 O O . LYS A 1 83 ? -26.562 -25.672 -4.516 1 97.19 83 LYS A O 1
ATOM 686 N N . LEU A 1 84 ? -27.953 -25.438 -2.748 1 97.94 84 LEU A N 1
ATOM 687 C CA . LEU A 1 84 ? -28.766 -26.609 -3.057 1 97.94 84 LEU A CA 1
ATOM 688 C C . LEU A 1 84 ? -29.516 -26.406 -4.375 1 97.94 84 LEU A C 1
ATOM 690 O O . LEU A 1 84 ? -29.844 -27.391 -5.055 1 97.94 84 LEU A O 1
ATOM 694 N N . ILE A 1 85 ? -29.734 -25.203 -4.73 1 97 85 ILE A N 1
ATOM 695 C CA . ILE A 1 85 ? -30.641 -24.969 -5.852 1 97 85 ILE A CA 1
ATOM 696 C C . ILE A 1 85 ? -29.828 -24.641 -7.105 1 97 85 ILE A C 1
ATOM 698 O O . ILE A 1 85 ? -30.406 -24.359 -8.164 1 97 85 ILE A O 1
ATOM 702 N N . LEU A 1 86 ? -28.5 -24.656 -7.078 1 97.38 86 LEU A N 1
ATOM 703 C CA . LEU A 1 86 ? -27.641 -24.234 -8.188 1 97.38 86 LEU A CA 1
ATOM 704 C C . LEU A 1 86 ? -27.953 -25.031 -9.453 1 97.38 86 LEU A C 1
ATOM 706 O O . LEU A 1 86 ? -28 -24.453 -10.547 1 97.38 86 LEU A O 1
ATOM 710 N N . PRO A 1 87 ? -28.219 -26.375 -9.383 1 97 87 PRO A N 1
ATOM 711 C CA . PRO A 1 87 ? -28.562 -27.109 -10.602 1 97 87 PRO A CA 1
ATOM 712 C C . PRO A 1 87 ? -29.797 -26.562 -11.305 1 97 87 PRO A C 1
ATOM 714 O O . PRO A 1 87 ? -29.906 -26.641 -12.531 1 97 87 PRO A O 1
ATOM 717 N N . ASP A 1 88 ? -30.672 -25.984 -10.57 1 95.5 88 ASP A N 1
ATOM 718 C CA . ASP A 1 88 ? -31.922 -25.469 -11.133 1 95.5 88 ASP A CA 1
ATOM 719 C C . ASP A 1 88 ? -31.781 -23.984 -11.5 1 95.5 88 ASP A C 1
ATOM 721 O O . ASP A 1 88 ? -32.406 -23.516 -12.438 1 95.5 88 ASP A O 1
ATOM 725 N N . ALA A 1 89 ? -31.016 -23.312 -10.773 1 95.31 89 ALA A N 1
ATOM 726 C CA . ALA A 1 89 ? -30.891 -21.859 -10.938 1 95.31 89 ALA A CA 1
ATOM 727 C C . ALA A 1 89 ? -30.031 -21.531 -12.148 1 95.31 89 ALA A C 1
ATOM 729 O O . ALA A 1 89 ? -30.219 -20.484 -12.773 1 95.31 89 ALA A O 1
ATOM 730 N N . MET A 1 90 ? -29.141 -22.438 -12.508 1 94.81 90 MET A N 1
ATOM 731 C CA . MET A 1 90 ? -28.188 -22.156 -13.578 1 94.81 90 MET A CA 1
ATOM 732 C C . MET A 1 90 ? -28.375 -23.109 -14.742 1 94.81 90 MET A C 1
ATOM 734 O O . MET A 1 90 ? -28.812 -24.25 -14.555 1 94.81 90 MET A O 1
ATOM 738 N N . ARG A 1 91 ? -27.938 -22.688 -15.914 1 93.81 91 ARG A N 1
ATOM 739 C CA . ARG A 1 91 ? -28.094 -23.516 -17.109 1 93.81 91 ARG A CA 1
ATOM 740 C C . ARG A 1 91 ? -26.75 -24.094 -17.531 1 93.81 91 ARG A C 1
ATOM 742 O O . ARG A 1 91 ? -26.688 -24.938 -18.438 1 93.81 91 ARG A O 1
ATOM 749 N N . GLU A 1 92 ? -25.703 -23.812 -16.812 1 96.69 92 GLU A N 1
ATOM 750 C CA . GLU A 1 92 ? -24.375 -24.344 -17.125 1 96.69 92 GLU A CA 1
ATOM 751 C C . GLU A 1 92 ? -24.297 -25.828 -16.844 1 96.69 92 GLU A C 1
ATOM 753 O O . GLU A 1 92 ? -25.109 -26.375 -16.094 1 96.69 92 GLU A O 1
ATOM 758 N N . ASP A 1 93 ? -23.344 -26.484 -17.469 1 97.5 93 ASP A N 1
ATOM 759 C CA . ASP A 1 93 ? -23.156 -27.922 -17.266 1 97.5 93 ASP A CA 1
ATOM 760 C C . ASP A 1 93 ? -22.312 -28.203 -16.031 1 97.5 93 ASP A C 1
ATOM 762 O O . ASP A 1 93 ? -22.531 -29.188 -15.328 1 97.5 93 ASP A O 1
ATOM 766 N N . LYS A 1 94 ? -21.281 -27.391 -15.875 1 98.25 94 LYS A N 1
ATOM 767 C CA . LYS A 1 94 ? -20.344 -27.531 -14.766 1 98.25 94 LYS A CA 1
ATOM 768 C C . LYS A 1 94 ? -20.094 -26.188 -14.086 1 98.25 94 LYS A C 1
ATOM 770 O O . LYS A 1 94 ? -20.172 -25.141 -14.719 1 98.25 94 LYS A O 1
ATOM 775 N N . VAL A 1 95 ? -19.859 -26.266 -12.781 1 98.31 95 VAL A N 1
ATOM 776 C CA . VAL A 1 95 ? -19.5 -25.031 -12.07 1 98.31 95 VAL A CA 1
ATOM 777 C C . VAL A 1 95 ? -18.562 -25.375 -10.914 1 98.31 95 VAL A C 1
ATOM 779 O O . VAL A 1 95 ? -18.641 -26.453 -10.336 1 98.31 95 VAL A O 1
ATOM 782 N N . LEU A 1 96 ? -17.578 -24.562 -10.742 1 98.44 96 LEU A N 1
ATOM 783 C CA . LEU A 1 96 ? -16.781 -24.531 -9.523 1 98.44 96 LEU A CA 1
ATOM 784 C C . LEU A 1 96 ? -17.391 -23.578 -8.5 1 98.44 96 LEU A C 1
ATOM 786 O O . LEU A 1 96 ? -17.562 -22.391 -8.781 1 98.44 96 LEU A O 1
ATOM 790 N N . VAL A 1 97 ? -17.734 -24.094 -7.301 1 98.5 97 VAL A N 1
ATOM 791 C CA . VAL A 1 97 ? -18.453 -23.312 -6.309 1 98.5 97 VAL A CA 1
ATOM 792 C C . VAL A 1 97 ? -17.516 -22.938 -5.164 1 98.5 97 VAL A C 1
ATOM 794 O O . VAL A 1 97 ? -16.828 -23.797 -4.613 1 98.5 97 VAL A O 1
ATOM 797 N N . PHE A 1 98 ? -17.453 -21.625 -4.809 1 97.94 98 PHE A N 1
ATOM 798 C CA . PHE A 1 98 ? -16.656 -21.141 -3.688 1 97.94 98 PHE A CA 1
ATOM 799 C C . PHE A 1 98 ? -17.547 -20.406 -2.68 1 97.94 98 PHE A C 1
ATOM 801 O O . PHE A 1 98 ? -18.469 -19.688 -3.062 1 97.94 98 PHE A O 1
ATOM 808 N N . ASP A 1 99 ? -17.266 -20.641 -1.355 1 96.38 99 ASP A N 1
ATOM 809 C CA . ASP A 1 99 ? -17.703 -19.672 -0.353 1 96.38 99 ASP A CA 1
ATOM 810 C C . ASP A 1 99 ? -16.969 -18.359 -0.494 1 96.38 99 ASP A C 1
ATOM 812 O O . ASP A 1 99 ? -15.992 -18.25 -1.246 1 96.38 99 ASP A O 1
ATOM 816 N N . THR A 1 100 ? -17.422 -17.328 0.228 1 95.62 100 THR A N 1
ATOM 817 C CA . THR A 1 100 ? -16.828 -16 0.133 1 95.62 100 THR A CA 1
ATOM 818 C C . THR A 1 100 ? -15.672 -15.867 1.124 1 95.62 100 THR A C 1
ATOM 820 O O . THR A 1 100 ? -15.023 -14.82 1.181 1 95.62 100 THR A O 1
ATOM 823 N N . ASP A 1 101 ? -15.391 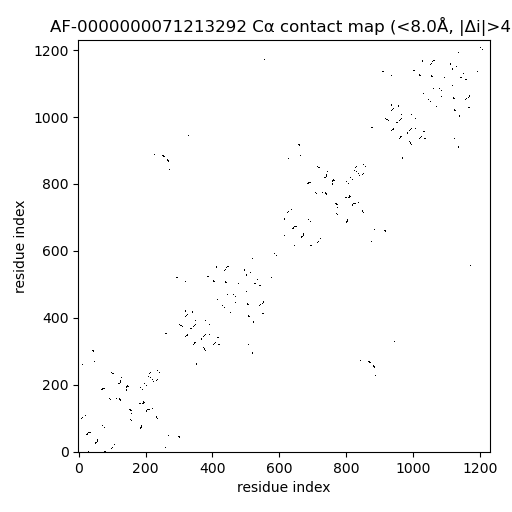-16.891 1.931 1 95.12 101 ASP A N 1
ATOM 824 C CA . ASP A 1 101 ? -14.32 -16.812 2.926 1 95.12 101 ASP A CA 1
ATOM 825 C C . ASP A 1 101 ? -13.188 -17.781 2.594 1 95.12 101 ASP A C 1
ATOM 827 O O . ASP A 1 101 ? -12.711 -18.516 3.467 1 95.12 101 ASP A O 1
ATOM 831 N N . VAL A 1 102 ? -12.836 -17.891 1.352 1 97.44 102 VAL A N 1
ATOM 832 C CA . VAL A 1 102 ? -11.695 -18.703 0.935 1 97.44 102 VAL A CA 1
ATOM 833 C C . VAL A 1 102 ? -10.602 -17.797 0.367 1 97.44 102 VAL A C 1
ATOM 835 O O . VAL A 1 102 ? -10.867 -16.672 -0.041 1 97.44 102 VAL A O 1
ATOM 838 N N . THR A 1 103 ? -9.414 -18.172 0.461 1 97.62 103 THR A N 1
ATOM 839 C CA . THR A 1 103 ? -8.258 -17.578 -0.207 1 97.62 103 THR A CA 1
ATOM 840 C C . THR A 1 103 ? -7.645 -18.562 -1.194 1 97.62 103 THR A C 1
ATOM 842 O O . THR A 1 103 ? -7.129 -19.609 -0.794 1 97.62 103 THR A O 1
ATOM 845 N N . VAL A 1 104 ? -7.707 -18.266 -2.475 1 98.19 104 VAL A N 1
ATOM 846 C CA . VAL A 1 104 ? -7.215 -19.141 -3.535 1 98.19 104 VAL A CA 1
ATOM 847 C C . VAL A 1 104 ? -5.73 -18.875 -3.775 1 98.19 104 VAL A C 1
ATOM 849 O O . VAL A 1 104 ? -5.32 -17.734 -3.969 1 98.19 104 VAL A O 1
ATOM 852 N N . LEU A 1 105 ? -4.914 -19.922 -3.729 1 96.12 105 LEU A N 1
ATOM 853 C CA . LEU A 1 105 ? -3.465 -19.75 -3.764 1 96.12 105 LEU A CA 1
ATOM 854 C C . LEU A 1 105 ? -2.865 -20.469 -4.969 1 96.12 105 LEU A C 1
ATOM 856 O O . LEU A 1 105 ? -1.657 -20.719 -5.016 1 96.12 105 LEU A O 1
ATOM 860 N N . ASN A 1 106 ? -3.736 -20.891 -5.863 1 95 106 ASN A N 1
ATOM 861 C CA . ASN A 1 106 ? -3.303 -21.562 -7.082 1 95 106 ASN A CA 1
ATOM 862 C C . ASN A 1 106 ? -4.297 -21.359 -8.219 1 95 106 ASN A C 1
ATOM 864 O O . ASN A 1 106 ? -5.375 -20.797 -8.016 1 95 106 ASN A O 1
ATOM 868 N N . ASP A 1 107 ? -3.904 -21.703 -9.461 1 94.81 107 ASP A N 1
ATOM 869 C CA . ASP A 1 107 ? -4.777 -21.578 -10.625 1 94.81 107 ASP A CA 1
ATOM 870 C C . ASP A 1 107 ? -5.984 -22.5 -10.5 1 94.81 107 ASP A C 1
ATOM 872 O O . ASP A 1 107 ? -5.836 -23.719 -10.406 1 94.81 107 ASP A O 1
ATOM 876 N N . VAL A 1 108 ? -7.168 -21.969 -10.586 1 97.19 108 VAL A N 1
ATOM 877 C CA . VAL A 1 108 ? -8.391 -22.719 -10.352 1 97.19 108 VAL A CA 1
ATOM 878 C C . VAL A 1 108 ? -8.648 -23.656 -11.531 1 97.19 108 VAL A C 1
ATOM 880 O O . VAL A 1 108 ? -9.453 -24.594 -11.422 1 97.19 108 VAL A O 1
ATOM 883 N N . SER A 1 109 ? -7.969 -23.438 -12.68 1 95.62 109 SER A N 1
ATOM 884 C CA . SER A 1 109 ? -8.117 -24.344 -13.812 1 95.62 109 SER A CA 1
ATOM 885 C C . SER A 1 109 ? -7.641 -25.75 -13.469 1 95.62 109 SER A C 1
ATOM 887 O O . SER A 1 109 ? -8.141 -26.734 -14.016 1 95.62 109 SER A O 1
ATOM 889 N N . LEU A 1 110 ? -6.664 -25.828 -12.539 1 95.69 110 LEU A N 1
ATOM 890 C CA . LEU A 1 110 ? -6.188 -27.125 -12.094 1 95.69 110 LEU A CA 1
ATOM 891 C C . LEU A 1 110 ? -7.289 -27.891 -11.367 1 95.69 110 LEU A C 1
ATOM 893 O O . LEU A 1 110 ? -7.43 -29.109 -11.555 1 95.69 110 LEU A O 1
ATOM 897 N N . LEU A 1 111 ? -8.031 -27.172 -10.555 1 97.5 111 LEU A N 1
ATOM 898 C CA . LEU A 1 111 ? -9.172 -27.766 -9.883 1 97.5 111 LEU A CA 1
ATOM 899 C C . LEU A 1 111 ? -10.266 -28.125 -10.891 1 97.5 111 LEU A C 1
ATOM 901 O O . LEU A 1 111 ? -10.875 -29.203 -10.797 1 97.5 111 LEU A O 1
ATOM 905 N N . TRP A 1 112 ? -10.531 -27.312 -11.867 1 97.88 112 TRP A N 1
ATOM 906 C CA . TRP A 1 112 ? -11.531 -27.516 -12.914 1 97.88 112 TRP A CA 1
ATOM 907 C C . TRP A 1 112 ? -11.25 -28.781 -13.711 1 97.88 112 TRP A C 1
ATOM 909 O O . TRP A 1 112 ? -12.172 -29.5 -14.086 1 97.88 112 TRP A O 1
ATOM 919 N N . GLN A 1 113 ? -10.039 -29.094 -13.906 1 97.25 113 GLN A N 1
ATOM 920 C CA . GLN A 1 113 ? -9.617 -30.234 -14.703 1 97.25 113 GLN A CA 1
ATOM 921 C C . GLN A 1 113 ? -9.992 -31.547 -14.016 1 97.25 113 GLN A C 1
ATOM 923 O O . GLN A 1 113 ? -10.062 -32.594 -14.664 1 97.25 113 GLN A O 1
ATOM 928 N N . MET A 1 114 ? -10.289 -31.469 -12.805 1 97.75 114 MET A N 1
ATOM 929 C CA . MET A 1 114 ? -10.617 -32.688 -12.07 1 97.75 114 MET A CA 1
ATOM 930 C C . MET A 1 114 ? -11.953 -33.25 -12.531 1 97.75 114 MET A C 1
ATOM 932 O O . MET A 1 114 ? -12.234 -34.438 -12.305 1 97.75 114 MET A O 1
ATOM 936 N N . PHE A 1 115 ? -12.82 -32.5 -13.188 1 97.94 115 PHE A N 1
ATOM 937 C CA . PHE A 1 115 ? -14.062 -33 -13.773 1 97.94 115 PHE A CA 1
ATOM 938 C C . PHE A 1 115 ? -13.781 -34.156 -14.727 1 97.94 115 PHE A C 1
ATOM 940 O O . PHE A 1 115 ? -14.602 -35.062 -14.875 1 97.94 115 PHE A O 1
ATOM 947 N N . GLU A 1 116 ? -12.594 -34.094 -15.312 1 97.31 116 GLU A N 1
ATOM 948 C CA . GLU A 1 116 ? -12.219 -35.125 -16.281 1 97.31 116 GLU A CA 1
ATOM 949 C C . GLU A 1 116 ? -12.039 -36.469 -15.617 1 97.31 116 GLU A C 1
ATOM 951 O O . GLU A 1 116 ? -12.102 -37.5 -16.281 1 97.31 116 GLU A O 1
ATOM 956 N N . LYS A 1 117 ? -11.875 -36.438 -14.352 1 97.5 117 LYS A N 1
ATOM 957 C CA . LYS A 1 117 ? -11.641 -37.688 -13.625 1 97.5 117 LYS A CA 1
ATOM 958 C C . LYS A 1 117 ? -12.945 -38.25 -13.062 1 97.5 117 LYS A C 1
ATOM 960 O O . LYS A 1 117 ? -12.961 -39.375 -12.516 1 97.5 117 LYS A O 1
ATOM 965 N N . PHE A 1 118 ? -14.07 -37.531 -13.172 1 97.31 118 PHE A N 1
ATOM 966 C CA . PHE A 1 118 ? -15.359 -38 -12.68 1 97.31 118 PHE A CA 1
ATOM 967 C C . PHE A 1 118 ? -15.812 -39.25 -13.43 1 97.31 118 PHE A C 1
ATOM 969 O O . PHE A 1 118 ? -15.703 -39.312 -14.656 1 97.31 118 PHE A O 1
ATOM 976 N N . THR A 1 119 ? -16.266 -40.188 -12.703 1 95.62 119 THR A N 1
ATOM 977 C CA . THR A 1 119 ? -16.969 -41.312 -13.328 1 95.62 119 THR A CA 1
ATOM 978 C C . THR A 1 119 ? -18.406 -40.906 -13.688 1 95.62 119 THR A C 1
ATOM 980 O O . THR A 1 119 ? -18.844 -39.781 -13.352 1 95.62 119 THR A O 1
ATOM 983 N N . SER A 1 120 ? -19.125 -41.781 -14.359 1 92 120 SER A N 1
ATOM 984 C CA . SER A 1 120 ? -20.484 -41.5 -14.828 1 92 120 SER A CA 1
ATOM 985 C C . SER A 1 120 ? -21.438 -41.281 -13.656 1 92 120 SER A C 1
ATOM 987 O O . SER A 1 120 ? -22.453 -40.625 -13.797 1 92 120 SER A O 1
ATOM 989 N N . ASP A 1 121 ? -21.062 -41.875 -12.5 1 92.88 121 ASP A N 1
ATOM 990 C CA . ASP A 1 121 ? -21.953 -41.781 -11.352 1 92.88 121 ASP A CA 1
ATOM 991 C C . ASP A 1 121 ? -21.625 -40.562 -10.477 1 92.88 121 ASP A C 1
ATOM 993 O O . ASP A 1 121 ? -22.422 -40.188 -9.625 1 92.88 121 ASP A O 1
ATOM 997 N N . GLN A 1 122 ? -20.5 -40 -10.719 1 97.31 122 GLN A N 1
ATOM 998 C CA . GLN A 1 122 ? -20.062 -38.906 -9.859 1 97.31 122 GLN A CA 1
ATOM 999 C C . GLN A 1 122 ? -20.547 -37.562 -10.383 1 97.31 122 GLN A C 1
ATOM 1001 O O . GLN A 1 122 ? -20.594 -37.344 -11.602 1 97.31 122 GLN A O 1
ATOM 1006 N N . ALA A 1 123 ? -21 -36.688 -9.422 1 98.31 123 ALA A N 1
ATOM 1007 C CA . ALA A 1 123 ? -21.531 -35.375 -9.836 1 98.31 123 ALA A CA 1
ATOM 1008 C C . ALA A 1 123 ? -21.094 -34.281 -8.883 1 98.31 123 ALA A C 1
ATOM 1010 O O . ALA A 1 123 ? -21.219 -33.094 -9.195 1 98.31 123 ALA A O 1
ATOM 1011 N N . LEU A 1 124 ? -20.547 -34.688 -7.734 1 98.62 124 LEU A N 1
ATOM 1012 C CA . LEU A 1 124 ? -20.078 -33.719 -6.734 1 98.62 124 LEU A CA 1
ATOM 1013 C C . LEU A 1 124 ? -18.625 -33.969 -6.363 1 98.62 124 LEU A C 1
ATOM 1015 O O . LEU A 1 124 ? -18.281 -35.062 -5.926 1 98.62 124 LEU A O 1
ATOM 1019 N N . GLY A 1 125 ? -17.781 -33 -6.664 1 98.75 125 GLY A N 1
ATOM 1020 C CA . GLY A 1 125 ? -16.438 -33.031 -6.105 1 98.75 125 GLY A CA 1
ATOM 1021 C C . GLY A 1 125 ? -16.328 -32.312 -4.777 1 98.75 125 GLY A C 1
ATOM 1022 O O . GLY A 1 125 ? -16.609 -31.109 -4.691 1 98.75 125 GLY A O 1
ATOM 1023 N N . LEU A 1 126 ? -15.961 -33.062 -3.715 1 98.62 126 LEU A N 1
ATOM 1024 C CA . LEU A 1 126 ? -15.945 -32.5 -2.373 1 98.62 126 LEU A CA 1
ATOM 1025 C C . LEU A 1 126 ? -14.672 -32.875 -1.635 1 98.62 126 LEU A C 1
ATOM 1027 O O . LEU A 1 126 ? -14.023 -33.844 -1.971 1 98.62 126 LEU A O 1
ATOM 1031 N N . THR A 1 127 ? -14.289 -32 -0.672 1 97.88 127 THR A N 1
ATOM 1032 C CA . THR A 1 127 ? -13.219 -32.312 0.265 1 97.88 127 THR A CA 1
ATOM 1033 C C . THR A 1 127 ? -13.789 -32.781 1.603 1 97.88 127 THR A C 1
ATOM 1035 O O . THR A 1 127 ? -14.758 -32.219 2.1 1 97.88 127 THR A O 1
ATOM 1038 N N . GLU A 1 128 ? -13.18 -33.781 2.148 1 97.12 128 GLU A N 1
ATOM 1039 C CA . GLU A 1 128 ? -13.625 -34.281 3.447 1 97.12 128 GLU A CA 1
ATOM 1040 C C . GLU A 1 128 ? -13.602 -33.188 4.5 1 97.12 128 GLU A C 1
ATOM 1042 O O . GLU A 1 128 ? -12.703 -32.344 4.5 1 97.12 128 GLU A O 1
ATOM 1047 N N . ASN A 1 129 ? -14.609 -33.219 5.277 1 95.94 129 ASN A N 1
ATOM 1048 C CA . ASN A 1 129 ? -14.664 -32.312 6.418 1 95.94 129 ASN A CA 1
ATOM 1049 C C . ASN A 1 129 ? -13.484 -32.531 7.359 1 95.94 129 ASN A C 1
ATOM 1051 O O . ASN A 1 129 ? -13.148 -33.656 7.699 1 95.94 129 ASN A O 1
ATOM 1055 N N . GLN A 1 130 ? -12.844 -31.484 7.777 1 93.88 130 GLN A N 1
ATOM 1056 C CA . GLN A 1 130 ? -11.625 -31.594 8.57 1 93.88 130 GLN A CA 1
ATOM 1057 C C . GLN A 1 130 ? -11.891 -31.25 10.039 1 93.88 130 GLN A C 1
ATOM 1059 O O . GLN A 1 130 ? -11.18 -30.438 10.633 1 93.88 130 GLN A O 1
ATOM 1064 N N . SER A 1 131 ? -12.922 -31.766 10.562 1 91.56 131 SER A N 1
ATOM 1065 C CA . SER A 1 131 ? -13.289 -31.781 11.969 1 91.56 131 SER A CA 1
ATOM 1066 C C . SER A 1 131 ? -14.141 -33 12.305 1 91.56 131 SER A C 1
ATOM 1068 O O . SER A 1 131 ? -14.555 -33.75 11.406 1 91.56 131 SER A O 1
ATOM 1070 N N . HIS A 1 132 ? -14.422 -33.25 13.539 1 90.38 132 HIS A N 1
ATOM 1071 C CA . HIS A 1 132 ? -15.203 -34.406 13.961 1 90.38 132 HIS A CA 1
ATOM 1072 C C . HIS A 1 132 ? -16.672 -34.062 14.148 1 90.38 132 HIS A C 1
ATOM 1074 O O . HIS A 1 132 ? -17.375 -34.719 14.914 1 90.38 132 HIS A O 1
ATOM 1080 N N . TRP A 1 133 ? -17.062 -33 13.43 1 90.12 133 TRP A N 1
ATOM 1081 C CA . TRP A 1 133 ? -18.406 -32.469 13.602 1 90.12 133 TRP A CA 1
ATOM 1082 C C . TRP A 1 133 ? -19.453 -33.562 13.383 1 90.12 133 TRP A C 1
ATOM 1084 O O . TRP A 1 133 ? -20.391 -33.719 14.18 1 90.12 133 TRP A O 1
ATOM 1094 N N . TYR A 1 134 ? -19.359 -34.438 12.391 1 92.56 134 TYR A N 1
ATOM 1095 C CA . TYR A 1 134 ? -20.406 -35.375 11.992 1 92.56 134 TYR A CA 1
ATOM 1096 C C . TYR A 1 134 ? -20.266 -36.719 12.734 1 92.56 134 TYR A C 1
ATOM 1098 O O . TYR A 1 134 ? -21.109 -37.594 12.617 1 92.56 134 TYR A O 1
ATOM 1106 N N . ILE A 1 135 ? -19.156 -36.906 13.359 1 87.44 135 ILE A N 1
ATOM 1107 C CA . ILE A 1 135 ? -18.938 -38.188 14.055 1 87.44 135 ILE A CA 1
ATOM 1108 C C . ILE A 1 135 ? -19.25 -38 15.539 1 87.44 135 ILE A C 1
ATOM 1110 O O . ILE A 1 135 ? -19.688 -38.969 16.203 1 87.44 135 ILE A O 1
ATOM 1114 N N . LYS A 1 136 ? -18.719 -36.938 16.203 1 70.94 136 LYS A N 1
ATOM 1115 C CA . LYS A 1 136 ? -18.812 -36.812 17.656 1 70.94 136 LYS A CA 1
ATOM 1116 C C . LYS A 1 136 ? -20.219 -36.438 18.094 1 70.94 136 LYS A C 1
ATOM 1118 O O . LYS A 1 136 ? -20.828 -35.531 17.484 1 70.94 136 LYS A O 1
ATOM 1123 N N . ALA A 1 137 ? -20.875 -37.375 18.766 1 59.97 137 ALA A N 1
ATOM 1124 C CA . ALA A 1 137 ? -22.094 -37 19.453 1 59.97 137 ALA A CA 1
ATOM 1125 C C . ALA A 1 137 ? -21.875 -35.781 20.359 1 59.97 137 ALA A C 1
ATOM 1127 O O . ALA A 1 137 ? -20.875 -35.719 21.062 1 59.97 137 ALA A O 1
ATOM 1128 N N . LEU A 1 138 ? -22.078 -34.656 19.844 1 53.94 138 LEU A N 1
ATOM 1129 C CA . LEU A 1 138 ? -21.859 -33.5 20.688 1 53.94 138 LEU A CA 1
ATOM 1130 C C . LEU A 1 138 ? -22.594 -33.625 22.016 1 53.94 138 LEU A C 1
ATOM 1132 O O . LEU A 1 138 ? -23.609 -34.312 22.094 1 53.94 138 LEU A O 1
ATOM 1136 N N . SER A 1 139 ? -21.875 -33.438 23.047 1 49.47 139 SER A N 1
ATOM 1137 C CA . SER A 1 139 ? -22.344 -33.594 24.422 1 49.47 139 SER A CA 1
ATOM 1138 C C . SER A 1 139 ? -23.812 -33.156 24.547 1 49.47 139 SER A C 1
ATOM 1140 O O . SER A 1 139 ? -24.562 -33.719 25.359 1 49.47 139 SER A O 1
ATOM 1142 N N . TYR A 1 140 ? -24.094 -31.953 24.172 1 47.66 140 TYR A N 1
ATOM 1143 C CA . TYR A 1 140 ? -25.344 -31.359 24.656 1 47.66 140 TYR A CA 1
ATOM 1144 C C . TYR A 1 140 ? -26.531 -31.828 23.812 1 47.66 140 TYR A C 1
ATOM 1146 O O . TYR A 1 140 ? -27.516 -31.109 23.672 1 47.66 140 TYR A O 1
ATOM 1154 N N . GLY A 1 141 ? -26.5 -33.062 23.375 1 54.16 141 GLY A N 1
ATOM 1155 C CA . GLY A 1 141 ? -27.734 -33.594 22.812 1 54.16 141 GLY A CA 1
ATOM 1156 C C . GLY A 1 141 ? -27.891 -33.281 21.328 1 54.16 141 GLY A C 1
ATOM 1157 O O . GLY A 1 141 ? -28.875 -33.719 20.703 1 54.16 141 GLY A O 1
ATOM 1158 N N . GLN A 1 142 ? -27.125 -32.406 20.859 1 61.56 142 GLN A N 1
ATOM 1159 C CA . GLN A 1 142 ? -27.375 -32.094 19.453 1 61.56 142 GLN A CA 1
ATOM 1160 C C . GLN A 1 142 ? -26.734 -33.125 18.531 1 61.56 142 GLN A C 1
ATOM 1162 O O . GLN A 1 142 ? -25.547 -33.438 18.656 1 61.56 142 GLN A O 1
ATOM 1167 N N . ARG A 1 143 ? -27.641 -33.875 17.922 1 79.19 143 ARG A N 1
ATOM 1168 C CA . ARG A 1 143 ? -27.234 -34.875 16.953 1 79.19 143 ARG A CA 1
ATOM 1169 C C . ARG A 1 143 ? -26.906 -34.25 15.609 1 79.19 143 ARG A C 1
ATOM 1171 O O . ARG A 1 143 ? -27.656 -33.438 15.094 1 79.19 143 ARG A O 1
ATOM 1178 N N . PRO A 1 144 ? -25.703 -34.594 15.102 1 89.38 144 PRO A N 1
ATOM 1179 C CA . PRO A 1 144 ? -25.375 -34.062 13.773 1 89.38 144 PRO A CA 1
ATOM 1180 C C . PRO A 1 144 ? -26.188 -34.719 12.664 1 89.38 144 PRO A C 1
ATOM 1182 O O . PRO A 1 144 ? -26.766 -35.812 12.875 1 89.38 144 PRO A O 1
ATOM 1185 N N . TRP A 1 145 ? -26.375 -34.062 11.641 1 95.25 145 TRP A N 1
ATOM 1186 C CA . TRP A 1 145 ? -27 -34.656 10.453 1 95.25 145 TRP A CA 1
ATOM 1187 C C . TRP A 1 145 ? -26.203 -35.844 9.945 1 95.25 145 TRP A C 1
ATOM 1189 O O . TRP A 1 145 ? -25.016 -35.969 10.219 1 95.25 145 TRP A O 1
ATOM 1199 N N . PRO A 1 146 ? -26.891 -36.812 9.281 1 95.62 146 PRO A N 1
ATOM 1200 C CA . PRO A 1 146 ? -26.203 -38 8.766 1 95.62 146 PRO A CA 1
ATOM 1201 C C . PRO A 1 146 ? -25.109 -37.656 7.754 1 95.62 146 PRO A C 1
ATOM 1203 O O . PRO A 1 146 ? -25.297 -36.75 6.93 1 95.62 146 PRO A O 1
ATOM 1206 N N . ALA A 1 147 ? -24.031 -38.375 7.895 1 97.12 147 ALA A N 1
ATOM 1207 C CA . ALA A 1 147 ? -22.922 -38.156 6.969 1 97.12 147 ALA A CA 1
ATOM 1208 C C . ALA A 1 147 ? -22.078 -39.438 6.82 1 97.12 147 ALA A C 1
ATOM 1210 O O . ALA A 1 147 ? -22.125 -40.312 7.688 1 97.12 147 ALA A O 1
ATOM 1211 N N . LEU A 1 148 ? -21.469 -39.594 5.73 1 96.44 148 LEU A N 1
ATOM 1212 C CA . LEU A 1 148 ? -20.5 -40.656 5.52 1 96.44 148 LEU A CA 1
ATOM 1213 C C . LEU A 1 148 ? -19.156 -40.312 6.168 1 96.44 148 LEU A C 1
ATOM 1215 O O . LEU A 1 148 ? -18.516 -39.312 5.793 1 96.44 148 LEU A O 1
ATOM 1219 N N . GLY A 1 149 ? -18.75 -41.125 7.168 1 94.19 149 GLY A N 1
ATOM 1220 C CA . GLY A 1 149 ? -17.516 -40.812 7.863 1 94.19 149 GLY A CA 1
ATOM 1221 C C . GLY A 1 149 ? -17.547 -39.438 8.516 1 94.19 149 GLY A C 1
ATOM 1222 O O . GLY A 1 149 ? -18.469 -39.125 9.266 1 94.19 149 GLY A O 1
ATOM 1223 N N . ARG A 1 150 ? -16.531 -38.562 8.242 1 94.69 150 ARG A N 1
ATOM 1224 C CA . ARG A 1 150 ? -16.469 -37.219 8.797 1 94.69 150 ARG A CA 1
ATOM 1225 C C . ARG A 1 150 ? -17.281 -36.25 7.949 1 94.69 150 ARG A C 1
ATOM 1227 O O . ARG A 1 150 ? -17.375 -35.062 8.281 1 94.69 150 ARG A O 1
ATOM 1234 N N . GLY A 1 151 ? -17.859 -36.75 6.922 1 97.19 151 GLY A N 1
ATOM 1235 C CA . GLY A 1 151 ? -18.609 -35.875 6.031 1 97.19 151 GLY A CA 1
ATOM 1236 C C . GLY A 1 151 ? -17.719 -35.094 5.094 1 97.19 151 GLY A C 1
ATOM 1237 O O . GLY A 1 151 ? -16.516 -35.344 5.027 1 97.19 151 GLY A O 1
ATOM 1238 N N . PHE A 1 152 ? -18.344 -34.219 4.375 1 98.19 152 PHE A N 1
ATOM 1239 C CA . PHE A 1 152 ? -17.656 -33.375 3.412 1 98.19 152 PHE A CA 1
ATOM 1240 C C . PHE A 1 152 ? -18 -31.891 3.633 1 98.19 152 PHE A C 1
ATOM 1242 O O . PHE A 1 152 ? -19.078 -31.578 4.141 1 98.19 152 PHE A O 1
ATOM 1249 N N . ASN A 1 153 ? -17.031 -31.031 3.348 1 97.69 153 ASN A N 1
ATOM 1250 C CA . ASN A 1 153 ? -17.266 -29.594 3.424 1 97.69 153 ASN A CA 1
ATOM 1251 C C . ASN A 1 153 ? -17.703 -29.016 2.08 1 97.69 153 ASN A C 1
ATOM 1253 O O . ASN A 1 153 ? -17.188 -29.406 1.032 1 97.69 153 ASN A O 1
ATOM 1257 N N . THR A 1 154 ? -18.594 -28.109 2.102 1 98.06 154 THR A N 1
ATOM 1258 C CA . THR A 1 154 ? -19.188 -27.625 0.86 1 98.06 154 THR A CA 1
ATOM 1259 C C . THR A 1 154 ? -18.719 -26.203 0.543 1 98.06 154 THR A C 1
ATOM 1261 O O . THR A 1 154 ? -19.359 -25.5 -0.238 1 98.06 154 THR A O 1
ATOM 1264 N N . GLY A 1 155 ? -17.625 -25.719 1.15 1 97.44 155 GLY A N 1
ATOM 1265 C CA . GLY A 1 155 ? -17.125 -24.375 0.887 1 97.44 155 GLY A CA 1
ATOM 1266 C C . GLY A 1 155 ? -16.391 -24.266 -0.438 1 97.44 155 GLY A C 1
ATOM 1267 O O . GLY A 1 155 ? -16.266 -23.172 -0.993 1 97.44 155 GLY A O 1
ATOM 1268 N N . VAL A 1 156 ? -15.875 -25.406 -0.894 1 98.5 156 VAL A N 1
ATOM 1269 C CA . VAL A 1 156 ? -15.289 -25.562 -2.219 1 98.5 156 VAL A CA 1
ATOM 1270 C C . VAL A 1 156 ? -15.844 -26.828 -2.875 1 98.5 156 VAL A C 1
ATOM 1272 O O . VAL A 1 156 ? -15.656 -27.938 -2.367 1 98.5 156 VAL A O 1
ATOM 1275 N N . MET A 1 157 ? -16.531 -26.625 -4.059 1 98.56 157 MET A N 1
ATOM 1276 C CA . MET A 1 157 ? -17.156 -27.797 -4.672 1 98.56 157 MET A CA 1
ATOM 1277 C C . MET A 1 157 ? -17 -27.766 -6.188 1 98.56 157 MET A C 1
ATOM 1279 O O . MET A 1 157 ? -17 -26.703 -6.797 1 98.56 157 MET A O 1
ATOM 1283 N N . LEU A 1 158 ? -16.812 -28.938 -6.723 1 98.75 158 LEU A N 1
ATOM 1284 C CA . LEU A 1 158 ? -17.078 -29.172 -8.141 1 98.75 158 LEU A CA 1
ATOM 1285 C C . LEU A 1 158 ? -18.484 -29.719 -8.336 1 98.75 158 LEU A C 1
ATOM 1287 O O . LEU A 1 158 ? -18.828 -30.781 -7.785 1 98.75 158 LEU A O 1
ATOM 1291 N N . MET A 1 159 ? -19.312 -29.031 -9.086 1 98.62 159 MET A N 1
ATOM 1292 C CA . MET A 1 159 ? -20.656 -29.516 -9.352 1 98.62 159 MET A CA 1
ATOM 1293 C C . MET A 1 159 ? -20.875 -29.766 -10.836 1 98.62 159 MET A C 1
ATOM 1295 O O . MET A 1 159 ? -20.812 -28.828 -11.641 1 98.62 159 MET A O 1
ATOM 1299 N N . HIS A 1 160 ? -21.031 -31 -11.172 1 98.44 160 HIS A N 1
ATOM 1300 C CA . HIS A 1 160 ? -21.5 -31.344 -12.516 1 98.44 160 HIS A CA 1
ATOM 1301 C C . HIS A 1 160 ? -23 -31.141 -12.641 1 98.44 160 HIS A C 1
ATOM 1303 O O . HIS A 1 160 ? -23.766 -32.094 -12.562 1 98.44 160 HIS A O 1
ATOM 1309 N N . LEU A 1 161 ? -23.406 -29.953 -12.992 1 98.06 161 LEU A N 1
ATOM 1310 C CA . LEU A 1 161 ? -24.797 -29.531 -12.906 1 98.06 161 LEU A CA 1
ATOM 1311 C C . LEU A 1 161 ? -25.672 -30.344 -13.852 1 98.06 161 LEU A C 1
ATOM 1313 O O . LEU A 1 161 ? -26.812 -30.672 -13.523 1 98.06 161 LEU A O 1
ATOM 1317 N N . GLN A 1 162 ? -25.234 -30.609 -15 1 96.94 162 GLN A N 1
ATOM 1318 C CA . GLN A 1 162 ? -25.984 -31.422 -15.953 1 96.94 162 GLN A CA 1
ATOM 1319 C C . GLN A 1 162 ? -26.312 -32.781 -15.383 1 96.94 162 GLN A C 1
ATOM 1321 O O . GLN A 1 162 ? -27.438 -33.281 -15.477 1 96.94 162 GLN A O 1
ATOM 1326 N N . GLN A 1 163 ? -25.312 -33.406 -14.781 1 96.81 163 GLN A N 1
ATOM 1327 C CA . GLN A 1 163 ? -25.516 -34.719 -14.164 1 96.81 163 GLN A CA 1
ATOM 1328 C C . GLN A 1 163 ? -26.469 -34.625 -12.977 1 96.81 163 GLN A C 1
ATOM 1330 O O . GLN A 1 163 ? -27.266 -35.531 -12.758 1 96.81 163 GLN A O 1
ATOM 1335 N N . LEU A 1 164 ? -26.344 -33.594 -12.25 1 97.81 164 LEU A N 1
ATOM 1336 C CA . LEU A 1 164 ? -27.234 -33.406 -11.102 1 97.81 164 LEU A CA 1
ATOM 1337 C C . LEU A 1 164 ? -28.672 -33.219 -11.555 1 97.81 164 LEU A C 1
ATOM 1339 O O . LEU A 1 164 ? -29.594 -33.75 -10.93 1 97.81 164 LEU A O 1
ATOM 1343 N N . ARG A 1 165 ? -28.844 -32.531 -12.625 1 96.88 165 ARG A N 1
ATOM 1344 C CA . ARG A 1 165 ? -30.188 -32.375 -13.18 1 96.88 165 ARG A CA 1
ATOM 1345 C C . ARG A 1 165 ? -30.734 -33.719 -13.68 1 96.88 165 ARG A C 1
ATOM 1347 O O . ARG A 1 165 ? -31.906 -34.031 -13.453 1 96.88 165 ARG A O 1
ATOM 1354 N N . LYS A 1 166 ? -29.922 -34.406 -14.328 1 95.44 166 LYS A N 1
ATOM 1355 C CA . LYS A 1 166 ? -30.328 -35.719 -14.836 1 95.44 166 LYS A CA 1
ATOM 1356 C C . LYS A 1 166 ? -30.766 -36.656 -13.711 1 95.44 166 LYS A C 1
ATOM 1358 O O . LYS A 1 166 ? -31.703 -37.438 -13.875 1 95.44 166 LYS A O 1
ATOM 1363 N N . ARG A 1 167 ? -30.188 -36.469 -12.594 1 94.81 167 ARG A N 1
ATOM 1364 C CA . ARG A 1 167 ? -30.484 -37.281 -11.438 1 94.81 167 ARG A CA 1
ATOM 1365 C C . ARG A 1 167 ? -31.609 -36.688 -10.602 1 94.81 167 ARG A C 1
ATOM 1367 O O . ARG A 1 167 ? -31.922 -37.188 -9.516 1 94.81 167 ARG A O 1
ATOM 1374 N N . LYS A 1 168 ? -32.188 -35.594 -11.039 1 96.25 168 LYS A N 1
ATOM 1375 C CA . LYS A 1 168 ? -33.25 -34.906 -10.32 1 96.25 168 LYS A CA 1
ATOM 1376 C C . LYS A 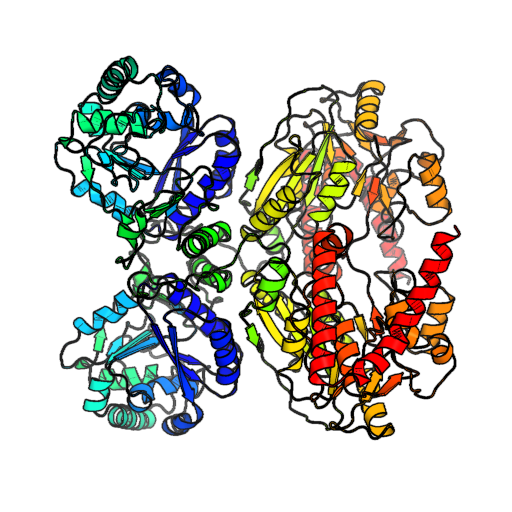1 168 ? -32.812 -34.562 -8.898 1 96.25 168 LYS A C 1
ATOM 1378 O O . LYS A 1 168 ? -33.5 -34.875 -7.938 1 96.25 168 LYS A O 1
ATOM 1383 N N . PHE A 1 169 ? -31.688 -34 -8.828 1 97 169 PHE A N 1
ATOM 1384 C CA . PHE A 1 169 ? -31.047 -33.688 -7.559 1 97 169 PHE A CA 1
ATOM 1385 C C . PHE A 1 169 ? -31.969 -32.844 -6.68 1 97 169 PHE A C 1
ATOM 1387 O O . PHE A 1 169 ? -31.969 -33 -5.457 1 97 169 PHE A O 1
ATOM 1394 N N . MET A 1 170 ? -32.75 -31.938 -7.199 1 95.94 170 MET A N 1
ATOM 1395 C CA . MET A 1 170 ? -33.656 -31.109 -6.426 1 95.94 170 MET A CA 1
ATOM 1396 C C . MET A 1 170 ? -34.656 -31.984 -5.648 1 95.94 170 MET A C 1
ATOM 1398 O O . MET A 1 170 ? -34.844 -31.797 -4.445 1 95.94 170 MET A O 1
ATOM 1402 N N . SER A 1 171 ? -35.219 -32.875 -6.379 1 97 171 SER A N 1
ATOM 1403 C CA . SER A 1 171 ? -36.156 -33.781 -5.723 1 97 171 SER A CA 1
ATOM 1404 C C . SER A 1 171 ? -35.438 -34.688 -4.699 1 97 171 SER A C 1
ATOM 1406 O O . SER A 1 171 ? -36 -34.969 -3.643 1 97 171 SER A O 1
ATOM 1408 N N . LEU A 1 172 ? -34.281 -35.031 -5.07 1 97.19 172 LEU A N 1
ATOM 1409 C CA . LEU A 1 172 ? -33.5 -35.906 -4.227 1 97.19 172 LEU A CA 1
ATOM 1410 C C . LEU A 1 172 ? -33.188 -35.25 -2.889 1 97.19 172 LEU A C 1
ATOM 1412 O O . LEU A 1 172 ? -33.438 -35.812 -1.829 1 97.19 172 LEU A O 1
ATOM 1416 N N . TRP A 1 173 ? -32.562 -34.031 -2.873 1 98.12 173 TRP A N 1
ATOM 1417 C CA . TRP A 1 173 ? -32.156 -33.438 -1.613 1 98.12 173 TRP A CA 1
ATOM 1418 C C . TRP A 1 173 ? -33.375 -33 -0.8 1 98.12 173 TRP A C 1
ATOM 1420 O O . TRP A 1 173 ? -33.344 -33 0.433 1 98.12 173 TRP A O 1
ATOM 1430 N N . GLU A 1 174 ? -34.531 -32.625 -1.487 1 98 174 GLU A N 1
ATOM 1431 C CA . GLU A 1 174 ? -35.75 -32.281 -0.773 1 98 174 GLU A CA 1
ATOM 1432 C C . GLU A 1 174 ? -36.281 -33.469 0.012 1 98 174 GLU A C 1
ATOM 1434 O O . GLU A 1 174 ? -36.656 -33.344 1.179 1 98 174 GLU A O 1
ATOM 1439 N N . THR A 1 175 ? -36.312 -34.625 -0.654 1 98.12 175 THR A N 1
ATOM 1440 C CA . THR A 1 175 ? -36.844 -35.844 -0.034 1 98.12 175 THR A CA 1
ATOM 1441 C C . THR A 1 175 ? -35.969 -36.25 1.162 1 98.12 175 THR A C 1
ATOM 1443 O O . THR A 1 175 ? -36.5 -36.531 2.236 1 98.12 175 THR A O 1
ATOM 1446 N N . VAL A 1 176 ? -34.719 -36.219 0.932 1 98.25 176 VAL A N 1
ATOM 1447 C CA . VAL A 1 176 ? -33.812 -36.594 1.994 1 98.25 176 VAL A CA 1
ATOM 1448 C C . VAL A 1 176 ? -33.906 -35.594 3.154 1 98.25 176 VAL A C 1
ATOM 1450 O O . VAL A 1 176 ? -33.938 -36 4.32 1 98.25 176 VAL A O 1
ATOM 1453 N N . ALA A 1 177 ? -33.938 -34.281 2.879 1 98.25 177 ALA A N 1
ATOM 1454 C CA . ALA A 1 177 ? -34.062 -33.25 3.908 1 98.25 177 ALA A CA 1
ATOM 1455 C C . ALA A 1 177 ? -35.312 -33.406 4.746 1 98.25 177 ALA A C 1
ATOM 1457 O O . ALA A 1 177 ? -35.25 -33.375 5.977 1 98.25 177 ALA A O 1
ATOM 1458 N N . LYS A 1 178 ? -36.438 -33.719 4.074 1 97.69 178 LYS A N 1
ATOM 1459 C CA . LYS A 1 178 ? -37.688 -33.875 4.77 1 97.69 178 LYS A CA 1
ATOM 1460 C C . LYS A 1 178 ? -37.656 -35.094 5.688 1 97.69 178 LYS A C 1
ATOM 1462 O O . LYS A 1 178 ? -38.188 -35.062 6.805 1 97.69 178 LYS A O 1
ATOM 1467 N N . ARG A 1 179 ? -37.062 -36.094 5.219 1 97.5 179 ARG A N 1
ATOM 1468 C CA . ARG A 1 179 ? -36.938 -37.312 6.016 1 97.5 179 ARG A CA 1
ATOM 1469 C C . ARG A 1 179 ? -36.094 -37.094 7.262 1 97.5 179 ARG A C 1
ATOM 1471 O O . ARG A 1 179 ? -36.469 -37.5 8.359 1 97.5 179 ARG A O 1
ATOM 1478 N N . VAL A 1 180 ? -35 -36.406 7.066 1 97 180 VAL A N 1
ATOM 1479 C CA . VAL A 1 180 ? -34.062 -36.219 8.18 1 97 180 VAL A CA 1
ATOM 1480 C C . VAL A 1 180 ? -34.656 -35.219 9.172 1 97 180 VAL A C 1
ATOM 1482 O O . VAL A 1 180 ? -34.5 -35.375 10.383 1 97 180 VAL A O 1
ATOM 1485 N N . LEU A 1 181 ? -35.375 -34.219 8.695 1 96.56 181 LEU A N 1
ATOM 1486 C CA . LEU A 1 181 ? -35.969 -33.188 9.523 1 96.56 181 LEU A CA 1
ATOM 1487 C C . LEU A 1 181 ? -37 -33.75 10.492 1 96.56 181 LEU A C 1
ATOM 1489 O O . LEU A 1 181 ? -37.312 -33.125 11.5 1 96.56 181 LEU A O 1
ATOM 1493 N N . VAL A 1 182 ? -37.469 -34.938 10.234 1 95.62 182 VAL A N 1
ATOM 1494 C CA . VAL A 1 182 ? -38.406 -35.594 11.133 1 95.62 182 VAL A CA 1
ATOM 1495 C C . VAL A 1 182 ? -37.688 -35.938 12.438 1 95.62 182 VAL A C 1
ATOM 1497 O O . VAL A 1 182 ? -38.312 -35.906 13.516 1 95.62 182 VAL A O 1
ATOM 1500 N N . HIS A 1 183 ? -36.438 -36.156 12.406 1 92.75 183 HIS A N 1
ATOM 1501 C CA . HIS A 1 183 ? -35.688 -36.594 13.562 1 92.75 183 HIS A CA 1
ATOM 1502 C C . HIS A 1 183 ? -34.75 -35.5 14.078 1 92.75 183 HIS A C 1
ATOM 1504 O O . HIS A 1 183 ? -34.406 -35.469 15.258 1 92.75 183 HIS A O 1
ATOM 1510 N N . ILE A 1 184 ? -34.281 -34.688 13.188 1 94.12 184 ILE A N 1
ATOM 1511 C CA . ILE A 1 184 ? -33.406 -33.562 13.5 1 94.12 184 ILE A CA 1
ATOM 1512 C C . ILE A 1 184 ? -34.062 -32.281 13.039 1 94.12 184 ILE A C 1
ATOM 1514 O O . ILE A 1 184 ? -34.031 -31.953 11.844 1 94.12 184 ILE A O 1
ATOM 1518 N N . PRO A 1 185 ? -34.5 -31.531 13.82 1 92.69 185 PRO A N 1
ATOM 1519 C CA . PRO A 1 185 ? -35.5 -30.5 13.492 1 92.69 185 PRO A CA 1
ATOM 1520 C C . PRO A 1 185 ? -34.875 -29.344 12.711 1 92.69 185 PRO A C 1
ATOM 1522 O O . PRO A 1 185 ? -35.594 -28.516 12.156 1 92.69 185 PRO A O 1
ATOM 1525 N N . GLU A 1 186 ? -33.562 -29.125 12.742 1 94.88 186 GLU A N 1
ATOM 1526 C CA . GLU A 1 186 ? -32.938 -28.016 12.023 1 94.88 186 GLU A CA 1
ATOM 1527 C C . GLU A 1 186 ? -31.531 -28.375 11.562 1 94.88 186 GLU A C 1
ATOM 1529 O O . GLU A 1 186 ? -30.922 -29.312 12.078 1 94.88 186 GLU A O 1
ATOM 1534 N N . THR A 1 187 ? -31.062 -27.625 10.602 1 95.44 187 THR A N 1
ATOM 1535 C CA . THR A 1 187 ? -29.672 -27.766 10.18 1 95.44 187 THR A CA 1
ATOM 1536 C C . THR A 1 187 ? -28.766 -26.875 11.031 1 95.44 187 THR A C 1
ATOM 1538 O O . THR A 1 187 ? -29.203 -25.875 11.586 1 95.44 187 THR A O 1
ATOM 1541 N N . SER A 1 188 ? -27.547 -27.297 11.148 1 92.75 188 SER A N 1
ATOM 1542 C CA . SER A 1 188 ? -26.516 -26.484 11.82 1 92.75 188 SER A CA 1
ATOM 1543 C C . SER A 1 188 ? -25.531 -25.906 10.812 1 92.75 188 SER A C 1
ATOM 1545 O O . SER A 1 188 ? -25.016 -24.812 11.023 1 92.75 188 SER A O 1
ATOM 1547 N N . LEU A 1 189 ? -25.297 -26.688 9.742 1 94.81 189 LEU A N 1
ATOM 1548 C CA . LEU A 1 189 ? -24.328 -26.25 8.742 1 94.81 189 LEU A CA 1
ATOM 1549 C C . LEU A 1 189 ? -25 -26.062 7.387 1 94.81 189 LEU A C 1
ATOM 1551 O O . LEU A 1 189 ? -24.391 -26.297 6.344 1 94.81 189 LEU A O 1
ATOM 1555 N N . ALA A 1 190 ? -26.266 -25.781 7.383 1 96.19 190 ALA A N 1
ATOM 1556 C CA . ALA A 1 190 ? -27.047 -25.359 6.227 1 96.19 190 ALA A CA 1
ATOM 1557 C C . ALA A 1 190 ? -26.969 -26.391 5.102 1 96.19 190 ALA A C 1
ATOM 1559 O O . ALA A 1 190 ? -27.312 -27.562 5.289 1 96.19 190 ALA A O 1
ATOM 1560 N N . ASP A 1 191 ? -26.484 -26.016 3.922 1 97.69 191 ASP A N 1
ATOM 1561 C CA . ASP A 1 191 ? -26.453 -26.891 2.75 1 97.69 191 ASP A CA 1
ATOM 1562 C C . ASP A 1 191 ? -25.547 -28.078 2.973 1 97.69 191 ASP A C 1
ATOM 1564 O O . ASP A 1 191 ? -25.812 -29.188 2.473 1 97.69 191 ASP A O 1
ATOM 1568 N N . GLN A 1 192 ? -24.469 -27.844 3.723 1 97.81 192 GLN A N 1
ATOM 1569 C CA . GLN A 1 192 ? -23.516 -28.922 3.98 1 97.81 192 GLN A CA 1
ATOM 1570 C C . GLN A 1 192 ? -24.188 -30.109 4.645 1 97.81 192 GLN A C 1
ATOM 1572 O O . GLN A 1 192 ? -23.922 -31.266 4.289 1 97.81 192 GLN A O 1
ATOM 1577 N N . ASP A 1 193 ? -25.078 -29.844 5.629 1 97.5 193 ASP A N 1
ATOM 1578 C CA . ASP A 1 193 ? -25.812 -30.906 6.309 1 97.5 193 ASP A CA 1
ATOM 1579 C C . ASP A 1 193 ? -26.656 -31.703 5.32 1 97.5 193 ASP A C 1
ATOM 1581 O O . ASP A 1 193 ? -26.625 -32.938 5.324 1 97.5 193 ASP A O 1
ATOM 1585 N N . ILE A 1 194 ? -27.312 -31.047 4.473 1 98.5 194 ILE A N 1
ATOM 1586 C CA . ILE A 1 194 ? -28.234 -31.688 3.545 1 98.5 194 ILE A CA 1
ATOM 1587 C C . ILE A 1 194 ? -27.453 -32.469 2.486 1 98.5 194 ILE A C 1
ATOM 1589 O O . ILE A 1 194 ? -27.797 -33.594 2.162 1 98.5 194 ILE A O 1
ATOM 1593 N N . ILE A 1 195 ? -26.406 -31.906 1.994 1 98.56 195 ILE A N 1
ATOM 1594 C CA . ILE A 1 195 ? -25.578 -32.562 0.981 1 98.56 195 ILE A CA 1
ATOM 1595 C C . ILE A 1 195 ? -24.938 -33.812 1.568 1 98.56 195 ILE A C 1
ATOM 1597 O O . ILE A 1 195 ? -24.891 -34.844 0.914 1 98.56 195 ILE A O 1
ATOM 1601 N N . ASN A 1 196 ? -24.469 -33.719 2.824 1 98.31 196 ASN A N 1
ATOM 1602 C CA . ASN A 1 196 ? -23.891 -34.875 3.465 1 98.31 196 ASN A CA 1
ATOM 1603 C C . ASN A 1 196 ? -24.938 -36 3.656 1 98.31 196 ASN A C 1
ATOM 1605 O O . ASN A 1 196 ? -24.625 -37.188 3.508 1 98.31 196 ASN A O 1
ATOM 1609 N N . ALA A 1 197 ? -26.172 -35.625 3.979 1 98.25 197 ALA A N 1
ATOM 1610 C CA . ALA A 1 197 ? -27.25 -36.594 4.117 1 98.25 197 ALA A CA 1
ATOM 1611 C C . ALA A 1 197 ? -27.531 -37.312 2.785 1 98.25 197 ALA A C 1
ATOM 1613 O O . ALA A 1 197 ? -27.75 -38.5 2.746 1 98.25 197 ALA A O 1
ATOM 1614 N N . VAL A 1 198 ? -27.531 -36.531 1.733 1 98.31 198 VAL A N 1
ATOM 1615 C CA . VAL A 1 198 ? -27.719 -37.094 0.4 1 98.31 198 VAL A CA 1
ATOM 1616 C C . VAL A 1 198 ? -26.578 -38.031 0.068 1 98.31 198 VAL A C 1
ATOM 1618 O O . VAL A 1 198 ? -26.797 -39.156 -0.42 1 98.31 198 VAL A O 1
ATOM 1621 N N . VAL A 1 199 ? -25.344 -37.656 0.372 1 97.94 199 VAL A N 1
ATOM 1622 C CA . VAL A 1 199 ? -24.156 -38.438 0.082 1 97.94 199 VAL A CA 1
ATOM 1623 C C . VAL A 1 199 ? -24.188 -39.75 0.879 1 97.94 199 VAL A C 1
ATOM 1625 O O . VAL A 1 199 ? -23.766 -40.781 0.391 1 97.94 199 VAL A O 1
ATOM 1628 N N . LYS A 1 200 ? -24.703 -39.656 2.047 1 97.38 200 LYS A N 1
ATOM 1629 C CA . LYS A 1 200 ? -24.797 -40.844 2.879 1 97.38 200 LYS A CA 1
ATOM 1630 C C . LYS A 1 200 ? -25.703 -41.875 2.221 1 97.38 200 LYS A C 1
ATOM 1632 O O . LYS A 1 200 ? -25.391 -43.094 2.264 1 97.38 200 LYS A O 1
ATOM 1637 N N . GLU A 1 201 ? -26.719 -41.469 1.598 1 96.56 201 GLU A N 1
ATOM 1638 C CA . GLU A 1 201 ? -27.672 -42.375 0.945 1 96.56 201 GLU A CA 1
ATOM 1639 C C . GLU A 1 201 ? -27.188 -42.75 -0.45 1 96.56 201 GLU A C 1
ATOM 1641 O O . GLU A 1 201 ? -27.469 -43.844 -0.924 1 96.56 201 GLU A O 1
ATOM 1646 N N . TYR A 1 202 ? -26.516 -41.844 -1.071 1 96.44 202 TYR A N 1
ATOM 1647 C CA . TYR A 1 202 ? -26.016 -42.031 -2.43 1 96.44 202 TYR A CA 1
ATOM 1648 C C . TYR A 1 202 ? -24.516 -41.719 -2.512 1 96.44 202 TYR A C 1
ATOM 1650 O O . TYR A 1 202 ? -24.109 -40.75 -3.162 1 96.44 202 TYR A O 1
ATOM 1658 N N . SER A 1 203 ? -23.719 -42.625 -2.021 1 96.5 203 SER A N 1
ATOM 1659 C CA . SER A 1 203 ? -22.297 -42.344 -1.803 1 96.5 203 SER A CA 1
ATOM 1660 C C . SER A 1 203 ? -21.531 -42.312 -3.123 1 96.5 203 SER A C 1
ATOM 1662 O O . SER A 1 203 ? -20.484 -41.688 -3.213 1 96.5 203 SER A O 1
ATOM 1664 N N . SER A 1 204 ? -22.062 -42.875 -4.18 1 96.25 204 SER A N 1
ATOM 1665 C CA . SER A 1 204 ? -21.375 -42.969 -5.461 1 96.25 204 SER A CA 1
ATOM 1666 C C . SER A 1 204 ? -21.344 -41.594 -6.164 1 96.25 204 SER A C 1
ATOM 1668 O O . SER A 1 204 ? -20.594 -41.406 -7.113 1 96.25 204 SER A O 1
ATOM 1670 N N . ILE A 1 205 ? -22.016 -40.656 -5.648 1 97.38 205 ILE A N 1
ATOM 1671 C CA . ILE A 1 205 ? -22.188 -39.375 -6.301 1 97.38 205 ILE A CA 1
ATOM 1672 C C . ILE A 1 205 ? -20.938 -38.531 -6.09 1 97.38 205 ILE A C 1
ATOM 1674 O O . ILE A 1 205 ? -20.703 -37.562 -6.824 1 97.38 205 ILE A O 1
ATOM 1678 N N . VAL A 1 206 ? -20.031 -38.938 -5.148 1 98.06 206 VAL A N 1
ATOM 1679 C CA . VAL A 1 206 ? -18.984 -38.031 -4.691 1 98.06 206 VAL A CA 1
ATOM 1680 C C . VAL A 1 206 ? -17.656 -38.438 -5.324 1 98.06 206 VAL A C 1
ATOM 1682 O O . VAL A 1 206 ? -17.344 -39.625 -5.453 1 98.06 206 VAL A O 1
ATOM 1685 N N . TYR A 1 207 ? -16.938 -37.5 -5.84 1 98.31 207 TYR A N 1
ATOM 1686 C CA . TYR A 1 207 ? -15.516 -37.562 -6.129 1 98.31 207 TYR A CA 1
ATOM 1687 C C . TYR A 1 207 ? -14.711 -36.844 -5.055 1 98.31 207 TYR A C 1
ATOM 1689 O O . TYR A 1 207 ? -14.898 -35.656 -4.824 1 98.31 207 TYR A O 1
ATOM 1697 N N . LYS A 1 208 ? -13.859 -37.531 -4.43 1 97.88 208 LYS A N 1
ATOM 1698 C CA . LYS A 1 208 ? -13.094 -36.938 -3.332 1 97.88 208 LYS A CA 1
ATOM 1699 C C . LYS A 1 208 ? -11.938 -36.094 -3.854 1 97.88 208 LYS A C 1
ATOM 1701 O O . LYS A 1 208 ? -11.047 -36.594 -4.543 1 97.88 208 LYS A O 1
ATOM 1706 N N . ILE A 1 209 ? -11.922 -34.812 -3.539 1 97.5 209 ILE A N 1
ATOM 1707 C CA . ILE A 1 209 ? -10.875 -33.875 -3.9 1 97.5 209 ILE A CA 1
ATOM 1708 C C . ILE A 1 209 ? -9.797 -33.844 -2.822 1 97.5 209 ILE A C 1
ATOM 1710 O O . ILE A 1 209 ? -10.094 -34 -1.636 1 97.5 209 ILE A O 1
ATOM 1714 N N . GLN A 1 210 ? -8.578 -33.656 -3.25 1 95.31 210 GLN A N 1
ATOM 1715 C CA . GLN A 1 210 ? -7.477 -33.562 -2.293 1 95.31 210 GLN A CA 1
ATOM 1716 C C . GLN A 1 210 ? -7.734 -32.438 -1.277 1 95.31 210 GLN A C 1
ATOM 1718 O O . GLN A 1 210 ? -8.227 -31.359 -1.633 1 95.31 210 GLN A O 1
ATOM 1723 N N . CYS A 1 211 ? -7.293 -32.656 -0.047 1 95.69 211 CYS A N 1
ATOM 1724 C CA . CYS A 1 211 ? -7.629 -31.766 1.065 1 95.69 211 CYS A CA 1
ATOM 1725 C C . CYS A 1 211 ? -6.973 -30.391 0.895 1 95.69 211 CYS A C 1
ATOM 1727 O O . CYS A 1 211 ? -7.453 -29.406 1.438 1 95.69 211 CYS A O 1
ATOM 1729 N N . THR A 1 212 ? -5.883 -30.281 0.097 1 95.31 212 THR A N 1
ATOM 1730 C CA . THR A 1 212 ? -5.148 -29.031 -0.056 1 95.31 212 THR A CA 1
ATOM 1731 C C . THR A 1 212 ? -5.988 -28 -0.806 1 95.31 212 THR A C 1
ATOM 1733 O O . THR A 1 212 ? -5.656 -26.812 -0.817 1 95.31 212 THR A O 1
ATOM 1736 N N . TRP A 1 213 ? -7.078 -28.484 -1.448 1 97.56 213 TRP A N 1
ATOM 1737 C CA . TRP A 1 213 ? -7.949 -27.594 -2.209 1 97.56 213 TRP A CA 1
ATOM 1738 C C . TRP A 1 213 ? -9.039 -27 -1.321 1 97.56 213 TRP A C 1
ATOM 1740 O O . TRP A 1 213 ? -9.891 -26.25 -1.79 1 97.56 213 TRP A O 1
ATOM 1750 N N . ASN A 1 214 ? -9.055 -27.344 -0.06 1 97.44 214 ASN A N 1
ATOM 1751 C CA . ASN A 1 214 ? -10 -26.844 0.932 1 97.44 214 ASN A CA 1
ATOM 1752 C C . ASN A 1 214 ? -9.477 -27.016 2.352 1 97.44 214 ASN A C 1
ATOM 1754 O O . ASN A 1 214 ? -10.062 -27.75 3.146 1 97.44 214 ASN A O 1
ATOM 1758 N N . ILE A 1 215 ? -8.422 -26.344 2.646 1 95.38 215 ILE A N 1
ATOM 1759 C CA . ILE A 1 215 ? -7.875 -26.391 3.996 1 95.38 215 ILE A CA 1
ATOM 1760 C C . ILE A 1 215 ? -8.781 -25.609 4.945 1 95.38 215 ILE A C 1
ATOM 1762 O O . ILE A 1 215 ? -8.75 -24.375 4.969 1 95.38 215 ILE A O 1
ATOM 1766 N N . GLN A 1 216 ? -9.492 -26.312 5.75 1 95.19 216 GLN A N 1
ATOM 1767 C CA . GLN A 1 216 ? -10.531 -25.734 6.602 1 95.19 216 GLN A CA 1
ATOM 1768 C C . GLN A 1 216 ? -9.953 -25.266 7.934 1 95.19 216 GLN A C 1
ATOM 1770 O O . GLN A 1 216 ? -9.453 -26.078 8.719 1 95.19 216 GLN A O 1
ATOM 1775 N N . LEU A 1 217 ? -10.039 -23.953 8.156 1 92.75 217 LEU A N 1
ATOM 1776 C CA . LEU A 1 217 ? -9.508 -23.391 9.391 1 92.75 217 LEU A CA 1
ATOM 1777 C C . LEU A 1 217 ? -10.625 -23.062 10.367 1 92.75 217 LEU A C 1
ATOM 1779 O O . LEU A 1 217 ? -11.547 -22.297 10.039 1 92.75 217 LEU A O 1
ATOM 1783 N N . SER A 1 218 ? -10.695 -23.672 11.445 1 88.75 218 SER A N 1
ATOM 1784 C CA . SER A 1 218 ? -11.617 -23.438 12.555 1 88.75 218 SER A CA 1
ATOM 1785 C C . SER A 1 218 ? -10.977 -23.781 13.891 1 88.75 218 SER A C 1
ATOM 1787 O O . SER A 1 218 ? -9.836 -24.25 13.938 1 88.75 218 SER A O 1
ATOM 1789 N N . ASP A 1 219 ? -11.656 -23.562 14.961 1 82.19 219 ASP A N 1
ATOM 1790 C CA . ASP A 1 219 ? -11.125 -23.812 16.297 1 82.19 219 ASP A CA 1
ATOM 1791 C C . ASP A 1 219 ? -10.938 -25.312 16.547 1 82.19 219 ASP A C 1
ATOM 1793 O O . ASP A 1 219 ? -10.078 -25.703 17.344 1 82.19 219 ASP A O 1
ATOM 1797 N N . HIS A 1 220 ? -11.703 -26.141 15.789 1 82.25 220 HIS A N 1
ATOM 1798 C CA . HIS A 1 220 ? -11.664 -27.578 16.031 1 82.25 220 HIS A CA 1
ATOM 1799 C C . HIS A 1 220 ? -11.125 -28.328 14.82 1 82.25 220 HIS A C 1
ATOM 1801 O O . HIS A 1 220 ? -11.359 -29.531 14.68 1 82.25 220 HIS A O 1
ATOM 1807 N N . THR A 1 221 ? -10.414 -27.625 14.109 1 88.75 221 THR A N 1
ATOM 1808 C CA . THR A 1 221 ? -9.945 -28.188 12.852 1 88.75 221 THR A CA 1
ATOM 1809 C C . THR A 1 221 ? -8.828 -29.203 13.086 1 88.75 221 THR A C 1
ATOM 1811 O O . THR A 1 221 ? -8.086 -29.094 14.062 1 88.75 221 THR A O 1
ATOM 1814 N N . ILE A 1 222 ? -8.781 -30.203 12.25 1 88.44 222 ILE A N 1
ATOM 1815 C CA . ILE A 1 222 ? -7.656 -31.125 12.211 1 88.44 222 ILE A CA 1
ATOM 1816 C C . ILE A 1 222 ? -6.938 -31 10.867 1 88.44 222 ILE A C 1
ATOM 1818 O O . ILE A 1 222 ? -6.391 -31.984 10.359 1 88.44 222 ILE A O 1
ATOM 1822 N N . SER A 1 223 ? -7 -29.859 10.281 1 89.19 223 SER A N 1
ATOM 1823 C CA . SER A 1 223 ? -6.465 -29.625 8.945 1 89.19 223 SER A CA 1
ATOM 1824 C C . SER A 1 223 ? -4.941 -29.719 8.93 1 89.19 223 SER A C 1
ATOM 1826 O O . SER A 1 223 ? -4.328 -29.797 7.867 1 89.19 223 SER A O 1
ATOM 1828 N N . ASP A 1 224 ? -4.332 -29.703 10.078 1 87.5 224 ASP A N 1
ATOM 1829 C CA . ASP A 1 224 ? -2.883 -29.875 10.156 1 87.5 224 ASP A CA 1
ATOM 1830 C C . ASP A 1 224 ? -2.441 -31.188 9.516 1 87.5 224 ASP A C 1
ATOM 1832 O O . ASP A 1 224 ? -1.344 -31.281 8.969 1 87.5 224 ASP A O 1
ATOM 1836 N N . ILE A 1 225 ? -3.359 -32.156 9.531 1 87.06 225 ILE A N 1
ATOM 1837 C CA . ILE A 1 225 ? -3.076 -33.469 8.938 1 87.06 225 ILE A CA 1
ATOM 1838 C C . ILE A 1 225 ? -2.908 -33.312 7.426 1 87.06 225 ILE A C 1
ATOM 1840 O O . ILE A 1 225 ? -2.111 -34 6.809 1 87.06 225 ILE A O 1
ATOM 1844 N N . CYS A 1 226 ? -3.543 -32.375 6.91 1 89.94 226 CYS A N 1
ATOM 1845 C CA . CYS A 1 226 ? -3.525 -32.156 5.469 1 89.94 226 CYS A CA 1
ATOM 1846 C C . CYS A 1 226 ? -2.289 -31.359 5.055 1 89.94 226 CYS A C 1
ATOM 1848 O O . CYS A 1 226 ? -1.583 -31.75 4.125 1 89.94 226 CYS A O 1
ATOM 1850 N N . TYR A 1 227 ? -1.977 -30.266 5.773 1 87.81 227 TYR A N 1
ATOM 1851 C CA . TYR A 1 227 ? -1.001 -29.344 5.215 1 87.81 227 TYR A CA 1
ATOM 1852 C C . TYR A 1 227 ? 0.374 -29.547 5.84 1 87.81 227 TYR A C 1
ATOM 1854 O O . TYR A 1 227 ? 1.376 -29.031 5.34 1 87.81 227 TYR A O 1
ATOM 1862 N N . ARG A 1 228 ? 0.488 -30.312 6.875 1 82.69 228 ARG A N 1
ATOM 1863 C CA . ARG A 1 228 ? 1.768 -30.484 7.555 1 82.69 228 ARG A CA 1
ATOM 1864 C C . ARG A 1 228 ? 2.807 -31.094 6.617 1 82.69 228 ARG A C 1
ATOM 1866 O O . ARG A 1 228 ? 3.994 -30.781 6.715 1 82.69 228 ARG A O 1
ATOM 1873 N N . ASP A 1 229 ? 2.346 -31.906 5.703 1 78.56 229 ASP A N 1
ATOM 1874 C CA . ASP A 1 229 ? 3.316 -32.625 4.875 1 78.56 229 ASP A CA 1
ATOM 1875 C C . ASP A 1 229 ? 3.215 -32.188 3.416 1 78.56 229 ASP A C 1
ATOM 1877 O O . ASP A 1 229 ? 3.787 -32.812 2.529 1 78.56 229 ASP A O 1
ATOM 1881 N N . THR A 1 230 ? 2.521 -31.125 3.252 1 80.62 230 THR A N 1
ATOM 1882 C CA . THR A 1 230 ? 2.336 -30.734 1.858 1 80.62 230 THR A CA 1
ATOM 1883 C C . THR A 1 230 ? 3.256 -29.578 1.495 1 80.62 230 THR A C 1
ATOM 1885 O O . THR A 1 230 ? 3.66 -28.797 2.365 1 80.62 230 THR A O 1
ATOM 1888 N N . SER A 1 231 ? 3.635 -29.641 0.259 1 75.12 231 SER A N 1
ATOM 1889 C CA . SER A 1 231 ? 4.5 -28.562 -0.231 1 75.12 231 SER A CA 1
ATOM 1890 C C . SER A 1 231 ? 3.688 -27.438 -0.851 1 75.12 231 SER A C 1
ATOM 1892 O O . SER A 1 231 ? 4.207 -26.344 -1.074 1 75.12 231 SER A O 1
ATOM 1894 N N . GLN A 1 232 ? 2.359 -27.812 -1.021 1 84.62 232 GLN A N 1
ATOM 1895 C CA . GLN A 1 232 ? 1.589 -26.797 -1.732 1 84.62 232 GLN A CA 1
ATOM 1896 C C . GLN A 1 232 ? 0.174 -26.688 -1.172 1 84.62 232 GLN A C 1
ATOM 1898 O O . GLN A 1 232 ? -0.559 -27.672 -1.124 1 84.62 232 GLN A O 1
ATOM 1903 N N . ILE A 1 233 ? -0.172 -25.578 -0.677 1 91.81 233 ILE A N 1
ATOM 1904 C CA . ILE A 1 233 ? -1.532 -25.234 -0.273 1 91.81 233 ILE A CA 1
ATOM 1905 C C . ILE A 1 233 ? -2.264 -24.578 -1.437 1 91.81 233 ILE A C 1
ATOM 1907 O O . ILE A 1 233 ? -1.776 -23.594 -2.008 1 91.81 233 ILE A O 1
ATOM 1911 N N . ASN A 1 234 ? -3.404 -25.094 -1.8 1 96.12 234 ASN A N 1
ATOM 1912 C CA . ASN A 1 234 ? -4.102 -24.594 -2.98 1 96.12 234 ASN A CA 1
ATOM 1913 C C . ASN A 1 234 ? -5.207 -23.609 -2.605 1 96.12 234 ASN A C 1
ATOM 1915 O O . ASN A 1 234 ? -5.387 -22.594 -3.27 1 96.12 234 ASN A O 1
ATOM 1919 N N . ILE A 1 235 ? -6.031 -23.922 -1.597 1 97.69 235 ILE A N 1
ATOM 1920 C CA . ILE A 1 235 ? -7.094 -23.031 -1.139 1 97.69 235 ILE A CA 1
ATOM 1921 C C . ILE A 1 235 ? -7.195 -23.094 0.383 1 97.69 235 ILE A C 1
ATOM 1923 O O . ILE A 1 235 ? -7.242 -24.172 0.966 1 97.69 235 ILE A O 1
ATOM 1927 N N . VAL A 1 236 ? -7.168 -21.938 1.019 1 96.25 236 VAL A N 1
ATOM 1928 C CA . VAL A 1 236 ? -7.422 -21.812 2.451 1 96.25 236 VAL A CA 1
ATOM 1929 C C . VAL A 1 236 ? -8.875 -21.406 2.688 1 96.25 236 VAL A C 1
ATOM 1931 O O . VAL A 1 236 ? -9.383 -20.5 2.031 1 96.25 236 VAL A O 1
ATOM 1934 N N . HIS A 1 237 ? -9.594 -22.094 3.516 1 96.69 237 HIS A N 1
ATOM 1935 C CA . HIS A 1 237 ? -10.992 -21.844 3.818 1 96.69 237 HIS A CA 1
ATOM 1936 C C . HIS A 1 237 ? -11.172 -21.359 5.258 1 96.69 237 HIS A C 1
ATOM 1938 O O . HIS A 1 237 ? -10.938 -22.125 6.199 1 96.69 237 HIS A O 1
ATOM 1944 N N . TRP A 1 238 ? -11.539 -20.156 5.418 1 93.06 238 TRP A N 1
ATOM 1945 C CA . TRP A 1 238 ? -11.758 -19.547 6.73 1 93.06 238 TRP A CA 1
ATOM 1946 C C . TRP A 1 238 ? -13.117 -19.938 7.293 1 93.06 238 TRP A C 1
ATOM 1948 O O . TRP A 1 238 ? -13.984 -19.078 7.484 1 93.06 238 TRP A O 1
ATOM 1958 N N . ASN A 1 239 ? -13.164 -21.172 7.676 1 87.88 239 ASN A N 1
ATOM 1959 C CA . ASN A 1 239 ? -14.414 -21.875 7.961 1 87.88 239 ASN A CA 1
ATOM 1960 C C . ASN A 1 239 ? -14.852 -21.672 9.406 1 87.88 239 ASN A C 1
ATOM 1962 O O . ASN A 1 239 ? -15.023 -22.641 10.156 1 87.88 239 ASN A O 1
ATOM 1966 N N . SER A 1 240 ? -14.938 -20.516 9.898 1 82.75 240 SER A N 1
ATOM 1967 C CA . SER A 1 240 ? -15.383 -20.141 11.242 1 82.75 240 SER A CA 1
ATOM 1968 C C . SER A 1 240 ? -16.078 -18.781 11.242 1 82.75 240 SER A C 1
ATOM 1970 O O . SER A 1 240 ? -15.773 -17.922 10.414 1 82.75 240 SER A O 1
ATOM 1972 N N . PRO A 1 241 ? -17.062 -18.703 12.172 1 75.38 241 PRO A N 1
ATOM 1973 C CA . PRO A 1 241 ? -17.656 -17.375 12.297 1 75.38 241 PRO A CA 1
ATOM 1974 C C . PRO A 1 241 ? -16.641 -16.297 12.672 1 75.38 241 PRO A C 1
ATOM 1976 O O . PRO A 1 241 ? -16.859 -15.109 12.43 1 75.38 241 PRO A O 1
ATOM 1979 N N . ARG A 1 242 ? -15.477 -16.734 13.164 1 74.31 242 ARG A N 1
ATOM 1980 C CA . ARG A 1 242 ? -14.438 -15.812 13.586 1 74.31 242 ARG A CA 1
ATOM 1981 C C . ARG A 1 242 ? -13.484 -15.492 12.438 1 74.31 242 ARG A C 1
ATOM 1983 O O . ARG A 1 242 ? -12.633 -14.609 12.555 1 74.31 242 ARG A O 1
ATOM 1990 N N . LYS A 1 243 ? -13.695 -16.203 11.453 1 77.5 243 LYS A N 1
ATOM 1991 C CA . LYS A 1 243 ? -12.906 -15.977 10.242 1 77.5 243 LYS A CA 1
ATOM 1992 C C . LYS A 1 243 ? -11.414 -15.945 10.555 1 77.5 243 LYS A C 1
ATOM 1994 O O . LYS A 1 243 ? -10.859 -16.922 11.07 1 77.5 243 LYS A O 1
ATOM 1999 N N . GLN A 1 244 ? -10.75 -14.93 10.445 1 77.88 244 GLN A N 1
ATOM 2000 C CA . GLN A 1 244 ? -9.305 -14.859 10.602 1 77.88 244 GLN A CA 1
ATOM 2001 C C . GLN A 1 244 ? -8.906 -14.789 12.07 1 77.88 244 GLN A C 1
ATOM 2003 O O . GLN A 1 244 ? -7.727 -14.898 12.406 1 77.88 244 GLN A O 1
ATOM 2008 N N . ASP A 1 245 ? -9.859 -14.781 12.969 1 72.56 245 ASP A N 1
ATOM 2009 C CA . ASP A 1 245 ? -9.562 -14.656 14.391 1 72.56 245 ASP A CA 1
ATOM 2010 C C . ASP A 1 245 ? -9.617 -16.016 15.086 1 72.56 245 ASP A C 1
ATOM 2012 O O . ASP A 1 245 ? -9.648 -16.094 16.312 1 72.56 245 ASP A O 1
ATOM 2016 N N . VAL A 1 246 ? -9.578 -17.078 14.281 1 78 246 VAL A N 1
ATOM 2017 C CA . VAL A 1 246 ? -9.633 -18.422 14.844 1 78 246 VAL A CA 1
ATOM 2018 C C . VAL A 1 246 ? -8.297 -18.766 15.5 1 78 246 VAL A C 1
ATOM 2020 O O . VAL A 1 246 ? -7.27 -18.156 15.18 1 78 246 VAL A O 1
ATOM 2023 N N . TYR A 1 247 ? -8.406 -19.688 16.484 1 76.81 247 TYR A N 1
ATOM 2024 C CA . TYR A 1 247 ? -7.188 -20.188 17.094 1 76.81 247 TYR A CA 1
ATOM 2025 C C . TYR A 1 247 ? -6.645 -21.375 16.312 1 76.81 247 TYR A C 1
ATOM 2027 O O . TYR A 1 247 ? -7.336 -22.391 16.141 1 76.81 247 TYR A O 1
ATOM 2035 N N . ASN A 1 248 ? -5.578 -21.328 15.773 1 78.5 248 ASN A N 1
ATOM 2036 C CA . ASN A 1 248 ? -4.828 -22.344 15.047 1 78.5 248 ASN A CA 1
ATOM 2037 C C . ASN A 1 248 ? -3.324 -22.156 15.219 1 78.5 248 ASN A C 1
ATOM 2039 O O . ASN A 1 248 ? -2.832 -21.031 15.289 1 78.5 248 ASN A O 1
ATOM 2043 N N . LYS A 1 249 ? -2.689 -23.297 15.32 1 77.44 249 LYS A N 1
ATOM 2044 C CA . LYS A 1 249 ? -1.249 -23.297 15.57 1 77.44 249 LYS A CA 1
ATOM 2045 C C . LYS A 1 249 ? -0.51 -22.453 14.539 1 77.44 249 LYS A C 1
ATOM 2047 O O . LYS A 1 249 ? 0.482 -21.797 14.875 1 77.44 249 LYS A O 1
ATOM 2052 N N . HIS A 1 250 ? -0.998 -22.453 13.328 1 85.81 250 HIS A N 1
ATOM 2053 C CA . HIS A 1 250 ? -0.288 -21.766 12.258 1 85.81 250 HIS A CA 1
ATOM 2054 C C . HIS A 1 250 ? -1.125 -20.625 11.695 1 85.81 250 HIS A C 1
ATOM 2056 O O . HIS A 1 250 ? -0.99 -20.281 10.516 1 85.81 250 HIS A O 1
ATOM 2062 N N . ILE A 1 251 ? -1.929 -20.047 12.516 1 87.25 251 ILE A N 1
ATOM 2063 C CA . ILE A 1 251 ? -2.93 -19.094 12.062 1 87.25 251 ILE A CA 1
ATOM 2064 C C . ILE A 1 251 ? -2.238 -17.859 11.477 1 87.25 251 ILE A C 1
ATOM 2066 O O . ILE A 1 251 ? -2.719 -17.281 10.5 1 87.25 251 ILE A O 1
ATOM 2070 N N . ASN A 1 252 ? -1.138 -17.469 12.039 1 85.94 252 ASN A N 1
ATOM 2071 C CA . ASN A 1 252 ? -0.435 -16.281 11.578 1 85.94 252 ASN A CA 1
ATOM 2072 C C . ASN A 1 252 ? 0.093 -16.453 10.156 1 85.94 252 ASN A C 1
ATOM 2074 O O . ASN A 1 252 ? 0.117 -15.508 9.375 1 85.94 252 ASN A O 1
ATOM 2078 N N . GLN A 1 253 ? 0.448 -17.703 9.828 1 88.12 253 GLN A N 1
ATOM 2079 C CA . GLN A 1 253 ? 0.919 -18 8.484 1 88.12 253 GLN A CA 1
ATOM 2080 C C . GLN A 1 253 ? -0.212 -17.875 7.465 1 88.12 253 GLN A C 1
ATOM 2082 O O . GLN A 1 253 ? -0.027 -17.297 6.387 1 88.12 253 GLN A O 1
ATOM 2087 N N . PHE A 1 254 ? -1.311 -18.344 7.852 1 91.81 254 PHE A N 1
ATOM 2088 C CA . PHE A 1 254 ? -2.455 -18.297 6.953 1 91.81 254 PHE A CA 1
ATOM 2089 C C . PHE A 1 254 ? -2.971 -16.875 6.812 1 91.81 254 PHE A C 1
ATOM 2091 O O . PHE A 1 254 ? -3.412 -16.469 5.73 1 91.81 254 PHE A O 1
ATOM 2098 N N . ARG A 1 255 ? -2.859 -16.156 7.887 1 92.38 255 ARG A N 1
ATOM 2099 C CA . ARG A 1 255 ? -3.277 -14.75 7.844 1 92.38 255 ARG A CA 1
ATOM 2100 C C . ARG A 1 255 ? -2.414 -13.953 6.871 1 92.38 255 ARG A C 1
ATOM 2102 O O . ARG A 1 255 ? -2.914 -13.07 6.172 1 92.38 255 ARG A O 1
ATOM 2109 N N . LYS A 1 256 ? -1.16 -14.258 6.832 1 91.69 256 LYS A N 1
ATOM 2110 C CA . LYS A 1 256 ? -0.255 -13.578 5.914 1 91.69 256 LYS A CA 1
ATOM 2111 C C . LYS A 1 256 ? -0.65 -13.836 4.461 1 91.69 256 LYS A C 1
ATOM 2113 O O . LYS A 1 256 ? -0.628 -12.922 3.635 1 91.69 256 LYS A O 1
ATOM 2118 N N . LEU A 1 257 ? -1.057 -15.07 4.184 1 93.25 257 LEU A N 1
ATOM 2119 C CA . LEU A 1 257 ? -1.465 -15.445 2.832 1 93.25 257 LEU A CA 1
ATOM 2120 C C . LEU A 1 257 ? -2.705 -14.664 2.406 1 93.25 257 LEU A C 1
ATOM 2122 O O . LEU A 1 257 ? -2.785 -14.188 1.271 1 93.25 257 LEU A O 1
ATOM 2126 N N . HIS A 1 258 ? -3.586 -14.523 3.348 1 95.06 258 HIS A N 1
ATOM 2127 C CA . HIS A 1 258 ? -4.82 -13.797 3.076 1 95.06 258 HIS A CA 1
ATOM 2128 C C . HIS A 1 258 ? -4.559 -12.305 2.92 1 95.06 258 HIS A C 1
ATOM 2130 O O . HIS A 1 258 ? -5.117 -11.656 2.029 1 95.06 258 HIS A O 1
ATOM 2136 N N . LYS A 1 259 ? -3.682 -11.805 3.744 1 94.5 259 LYS A N 1
ATOM 2137 C CA . LYS A 1 259 ? -3.385 -10.375 3.781 1 94.5 259 LYS A CA 1
ATOM 2138 C C . LYS A 1 259 ? -2.74 -9.914 2.479 1 94.5 259 LYS A C 1
ATOM 2140 O O . LYS A 1 259 ? -2.934 -8.773 2.053 1 94.5 259 LYS A O 1
ATOM 2145 N N . VAL A 1 260 ? -2.012 -10.812 1.804 1 95.31 260 VAL A N 1
ATOM 2146 C CA . VAL A 1 260 ? -1.409 -10.5 0.51 1 95.31 260 VAL A CA 1
ATOM 2147 C C . VAL A 1 260 ? -2.484 -10.008 -0.456 1 95.31 260 VAL A C 1
ATOM 2149 O O . VAL A 1 260 ? -2.297 -9 -1.137 1 95.31 260 VAL A O 1
ATOM 2152 N N . PHE A 1 261 ? -3.592 -10.648 -0.421 1 96.44 261 PHE A N 1
ATOM 2153 C CA . PHE A 1 261 ? -4.625 -10.312 -1.395 1 96.44 261 PHE A CA 1
ATOM 2154 C C . PHE A 1 261 ? -5.52 -9.195 -0.875 1 96.44 261 PHE A C 1
ATOM 2156 O O . PHE A 1 261 ? -6.105 -8.445 -1.659 1 96.44 261 PHE A O 1
ATOM 2163 N N . LEU A 1 262 ? -5.586 -9.047 0.442 1 95.5 262 LEU A N 1
ATOM 2164 C CA . LEU A 1 262 ? -6.297 -7.91 1.01 1 95.5 262 LEU A CA 1
ATOM 2165 C C . LEU A 1 262 ? -5.633 -6.598 0.606 1 95.5 262 LEU A C 1
ATOM 2167 O O . LEU A 1 262 ? -6.32 -5.633 0.263 1 95.5 262 LEU A O 1
ATOM 2171 N N . GLU A 1 263 ? -4.344 -6.629 0.553 1 94.5 263 GLU A N 1
ATOM 2172 C CA . GLU A 1 263 ? -3.588 -5.402 0.337 1 94.5 263 GLU A CA 1
ATOM 2173 C C . GLU A 1 263 ? -3.256 -5.207 -1.14 1 94.5 263 GLU A C 1
ATOM 2175 O O . GLU A 1 263 ? -2.883 -4.109 -1.561 1 94.5 263 GLU A O 1
ATOM 2180 N N . MET A 1 264 ? -3.428 -6.211 -1.923 1 95.69 264 MET A N 1
ATOM 2181 C CA . MET A 1 264 ? -3.018 -6.176 -3.324 1 95.69 264 MET A CA 1
ATOM 2182 C C . MET A 1 264 ? -3.855 -5.172 -4.109 1 95.69 264 MET A C 1
ATOM 2184 O O . MET A 1 264 ? -5.078 -5.125 -3.961 1 95.69 264 MET A O 1
ATOM 2188 N N . ASP A 1 265 ? -3.189 -4.352 -4.91 1 95.75 265 ASP A N 1
ATOM 2189 C CA . ASP A 1 265 ? -3.863 -3.416 -5.805 1 95.75 265 ASP A CA 1
ATOM 2190 C C . ASP A 1 265 ? -4.656 -4.156 -6.879 1 95.75 265 ASP A C 1
ATOM 2192 O O . ASP A 1 265 ? -4.078 -4.695 -7.824 1 95.75 265 ASP A O 1
ATOM 2196 N N . GLY A 1 266 ? -5.973 -4.117 -6.746 1 97.06 266 GLY A N 1
ATOM 2197 C CA . GLY A 1 266 ? -6.828 -4.828 -7.688 1 97.06 266 GLY A CA 1
ATOM 2198 C C . GLY A 1 266 ? -6.699 -4.32 -9.109 1 97.06 266 GLY A C 1
ATOM 2199 O O . GLY A 1 266 ? -7 -5.047 -10.062 1 97.06 266 GLY A O 1
ATOM 2200 N N . ASN A 1 267 ? -6.297 -3.049 -9.312 1 95.38 267 ASN A N 1
ATOM 2201 C CA . ASN A 1 267 ? -6.133 -2.496 -10.656 1 95.38 267 ASN A CA 1
ATOM 2202 C C . ASN A 1 267 ? -5.07 -3.254 -11.445 1 95.38 267 ASN A C 1
ATOM 2204 O O . ASN A 1 267 ? -5.141 -3.324 -12.672 1 95.38 267 ASN A O 1
ATOM 2208 N N . LEU A 1 268 ? -4.121 -3.85 -10.773 1 94.75 268 LEU A N 1
ATOM 2209 C CA . LEU A 1 268 ? -3.021 -4.551 -11.422 1 94.75 268 LEU A CA 1
ATOM 2210 C C . LEU A 1 268 ? -3.482 -5.898 -11.961 1 94.75 268 LEU A C 1
ATOM 2212 O O . LEU A 1 268 ? -2.771 -6.535 -12.742 1 94.75 268 LEU A O 1
ATOM 2216 N N . LEU A 1 269 ? -4.68 -6.344 -11.617 1 95.75 269 LEU A N 1
ATOM 2217 C CA . LEU A 1 269 ? -5.211 -7.637 -12.031 1 95.75 269 LEU A CA 1
ATOM 2218 C C . LEU A 1 269 ? -5.98 -7.512 -13.344 1 95.75 269 LEU A C 1
ATOM 2220 O O . LEU A 1 269 ? -6.504 -8.5 -13.859 1 95.75 269 LEU A O 1
ATOM 2224 N N . ARG A 1 270 ? -6.074 -6.23 -13.852 1 92.94 270 ARG A N 1
ATOM 2225 C CA . ARG A 1 270 ? -6.559 -6.051 -15.219 1 92.94 270 ARG A CA 1
ATOM 2226 C C . ARG A 1 270 ? -5.574 -6.629 -16.234 1 92.94 270 ARG A C 1
ATOM 2228 O O . ARG A 1 270 ? -5.055 -5.902 -17.078 1 92.94 270 ARG A O 1
ATOM 2235 N N . LYS A 1 271 ? -5.363 -7.887 -16.141 1 85.88 271 LYS A N 1
ATOM 2236 C CA . LYS A 1 271 ? -4.344 -8.578 -16.938 1 85.88 271 LYS A CA 1
ATOM 2237 C C . LYS A 1 271 ? -4.938 -9.148 -18.219 1 85.88 271 LYS A C 1
ATOM 2239 O O . LYS A 1 271 ? -6.051 -9.672 -18.203 1 85.88 271 LYS A O 1
ATOM 2244 N N . ARG A 1 272 ? -4.141 -9 -19.203 1 81.62 272 ARG A N 1
ATOM 2245 C CA . ARG A 1 272 ? -4.496 -9.641 -20.469 1 81.62 272 ARG A CA 1
ATOM 2246 C C . ARG A 1 272 ? -4.02 -11.094 -20.5 1 81.62 272 ARG A C 1
ATOM 2248 O O . ARG A 1 272 ? -2.961 -11.414 -19.953 1 81.62 272 ARG A O 1
ATOM 2255 N N . LEU A 1 273 ? -4.863 -11.898 -21.078 1 83.56 273 LEU A N 1
ATOM 2256 C CA . LEU A 1 273 ? -4.465 -13.273 -21.359 1 83.56 273 LEU A CA 1
ATOM 2257 C C . LEU A 1 273 ? -4.023 -13.43 -22.812 1 83.56 273 LEU A C 1
ATOM 2259 O O . LEU A 1 273 ? -4.859 -13.484 -23.719 1 83.56 273 LEU A O 1
ATOM 2263 N N . PHE A 1 274 ? -2.746 -13.391 -23.094 1 79.44 274 PHE A N 1
ATOM 2264 C CA . PHE A 1 274 ? -2.172 -13.336 -24.438 1 79.44 274 PHE A CA 1
ATOM 2265 C C . PHE A 1 274 ? -2.645 -14.523 -25.281 1 79.44 274 PHE A C 1
ATOM 2267 O O . PHE A 1 274 ? -2.877 -14.383 -26.484 1 79.44 274 PHE A O 1
ATOM 2274 N N . GLY A 1 275 ? -2.773 -15.633 -24.75 1 74.5 275 GLY A N 1
ATOM 2275 C CA . GLY A 1 275 ? -3.223 -16.766 -25.531 1 74.5 275 GLY A CA 1
ATOM 2276 C C . GLY A 1 275 ? -4.668 -16.656 -25.984 1 74.5 275 GLY A C 1
ATOM 2277 O O . GLY A 1 275 ? -5.09 -17.328 -26.922 1 74.5 275 GLY A O 1
ATOM 2278 N N . CYS A 1 276 ? -5.371 -15.695 -25.406 1 72.94 276 CYS A N 1
ATOM 2279 C CA . CYS A 1 276 ? -6.801 -15.594 -25.672 1 72.94 276 CYS A CA 1
ATOM 2280 C C . CYS A 1 276 ? -7.113 -14.383 -26.531 1 72.94 276 CYS A C 1
ATOM 2282 O O . CYS A 1 276 ? -8.141 -14.352 -27.219 1 72.94 276 CYS A O 1
ATOM 2284 N N . ASP A 1 277 ? -6.391 -13.188 -26.328 1 65.75 277 ASP A N 1
ATOM 2285 C CA . ASP A 1 277 ? -6.715 -11.914 -26.953 1 65.75 277 ASP A CA 1
ATOM 2286 C C . ASP A 1 277 ? -6.082 -11.812 -28.344 1 65.75 277 ASP A C 1
ATOM 2288 O O . ASP A 1 277 ? -4.867 -11.641 -28.469 1 65.75 277 ASP A O 1
ATOM 2292 N N . LYS A 1 278 ? -6.797 -12.281 -29.312 1 59.31 278 LYS A N 1
ATOM 2293 C CA . LYS A 1 278 ? -6.258 -12.156 -30.656 1 59.31 278 LYS A CA 1
ATOM 2294 C C . LYS A 1 278 ? -6.328 -10.711 -31.141 1 59.31 278 LYS A C 1
ATOM 2296 O O . LYS A 1 278 ? -5.641 -10.336 -32.094 1 59.31 278 LYS A O 1
ATOM 2301 N N . HIS A 1 279 ? -7.203 -9.906 -30.391 1 54.19 279 HIS A N 1
ATOM 2302 C CA . HIS A 1 279 ? -7.406 -8.594 -30.984 1 54.19 279 HIS A CA 1
ATOM 2303 C C . HIS A 1 279 ? -6.641 -7.52 -30.219 1 54.19 279 HIS A C 1
ATOM 2305 O O . HIS A 1 279 ? -6.602 -7.539 -29 1 54.19 279 HIS A O 1
ATOM 2311 N N . GLU A 1 280 ? -5.699 -6.918 -30.812 1 54.75 280 GLU A N 1
ATOM 2312 C CA . GLU A 1 280 ? -4.707 -5.934 -30.375 1 54.75 280 GLU A CA 1
ATOM 2313 C C . GLU A 1 280 ? -5.367 -4.609 -30.016 1 54.75 280 GLU A C 1
ATOM 2315 O O . GLU A 1 280 ? -6.012 -3.975 -30.844 1 54.75 280 GLU A O 1
ATOM 2320 N N . ALA A 1 281 ? -5.945 -4.352 -28.938 1 48.41 281 ALA A N 1
ATOM 2321 C CA . ALA A 1 281 ? -6.344 -2.967 -28.703 1 48.41 281 ALA A CA 1
ATOM 2322 C C . ALA A 1 281 ? -5.125 -2.062 -28.547 1 48.41 281 ALA A C 1
ATOM 2324 O O . ALA A 1 281 ? -4.277 -2.289 -27.672 1 48.41 281 ALA A O 1
ATOM 2325 N N . VAL A 1 282 ? -4.641 -1.456 -29.625 1 46.12 282 VAL A N 1
ATOM 2326 C CA . VAL A 1 282 ? -3.564 -0.471 -29.625 1 46.12 282 VAL A CA 1
ATOM 2327 C C . VAL A 1 282 ? -3.9 0.664 -28.672 1 46.12 282 VAL A C 1
ATOM 2329 O O . VAL A 1 282 ? -4.91 1.352 -28.828 1 46.12 282 VAL A O 1
ATOM 2332 N N . SER A 1 283 ? -3.746 0.593 -27.391 1 51.12 283 SER A N 1
ATOM 2333 C CA . SER A 1 283 ? -3.922 1.795 -26.578 1 51.12 283 SER A CA 1
ATOM 2334 C C . SER A 1 283 ? -2.988 2.91 -27.031 1 51.12 283 SER A C 1
ATOM 2336 O O . SER A 1 283 ? -1.766 2.75 -27.016 1 51.12 283 SER A O 1
ATOM 2338 N N . GLU A 1 284 ? -3.439 3.695 -27.953 1 48.34 284 GLU A N 1
ATOM 2339 C CA . GLU A 1 284 ? -2.723 4.844 -28.5 1 48.34 284 GLU A CA 1
ATOM 2340 C C . GLU A 1 284 ? -2.516 5.922 -27.438 1 48.34 284 GLU A C 1
ATOM 2342 O O . GLU A 1 284 ? -3.316 6.855 -27.328 1 48.34 284 GLU A O 1
ATOM 2347 N N . TYR A 1 285 ? -2.166 5.578 -26.281 1 50.16 285 TYR A N 1
ATOM 2348 C CA . TYR A 1 285 ? -1.938 6.773 -25.484 1 50.16 285 TYR A CA 1
ATOM 2349 C C . TYR A 1 285 ? -0.65 7.473 -25.906 1 50.16 285 TYR A C 1
ATOM 2351 O O . TYR A 1 285 ? 0.402 6.84 -26.016 1 50.16 285 TYR A O 1
ATOM 2359 N N . ASN A 1 286 ? -0.91 8.516 -26.578 1 51.56 286 ASN A N 1
ATOM 2360 C CA . ASN A 1 286 ? 0.223 9.383 -26.891 1 51.56 286 ASN A CA 1
ATOM 2361 C C . ASN A 1 286 ? 0.917 9.867 -25.609 1 51.56 286 ASN A C 1
ATOM 2363 O O . ASN A 1 286 ? 0.434 10.789 -24.953 1 51.56 286 ASN A O 1
ATOM 2367 N N . GLU A 1 287 ? 1.808 9.133 -25.141 1 57.44 287 GLU A N 1
ATOM 2368 C CA . GLU A 1 287 ? 2.562 9.398 -23.906 1 57.44 287 GLU A CA 1
ATOM 2369 C C . GLU A 1 287 ? 3.191 10.789 -23.938 1 57.44 287 GLU A C 1
ATOM 2371 O O . GLU A 1 287 ? 3.52 11.344 -22.891 1 57.44 287 GLU A O 1
ATOM 2376 N N . SER A 1 288 ? 3.133 11.422 -25.125 1 61.12 288 SER A N 1
ATOM 2377 C CA . SER A 1 288 ? 3.879 12.672 -25.25 1 61.12 288 SER A CA 1
ATOM 2378 C C . SER A 1 288 ? 2.961 13.883 -25.109 1 61.12 288 SER A C 1
ATOM 2380 O O . SER A 1 288 ? 3.426 15.023 -25.109 1 61.12 288 SER A O 1
ATOM 2382 N N . ALA A 1 289 ? 1.734 13.594 -24.75 1 68.81 289 ALA A N 1
ATOM 2383 C CA . ALA A 1 289 ? 0.85 14.758 -24.719 1 68.81 289 ALA A CA 1
ATOM 2384 C C . ALA A 1 289 ? 1.034 15.547 -23.422 1 68.81 289 ALA A C 1
ATOM 2386 O O . ALA A 1 289 ? 1.182 14.969 -22.344 1 68.81 289 ALA A O 1
ATOM 2387 N N . LEU A 1 290 ? 1.147 16.828 -23.484 1 76.69 290 LEU A N 1
ATOM 2388 C CA . LEU A 1 290 ? 1.426 17.781 -22.422 1 76.69 290 LEU A CA 1
ATOM 2389 C C . LEU A 1 290 ? 0.421 17.625 -21.281 1 76.69 290 LEU A C 1
ATOM 2391 O O . LEU A 1 290 ? 0.799 17.656 -20.109 1 76.69 290 LEU A O 1
ATOM 2395 N N . CYS A 1 291 ? -0.935 17.438 -21.594 1 85.81 291 CYS A N 1
ATOM 2396 C CA . CYS A 1 291 ? -1.963 17.359 -20.562 1 85.81 291 CYS A CA 1
ATOM 2397 C C . CYS A 1 291 ? -2.432 15.922 -20.359 1 85.81 291 CYS A C 1
ATOM 2399 O O . CYS A 1 291 ? -3.611 15.68 -20.094 1 85.81 291 CYS A O 1
ATOM 2401 N N . ARG A 1 292 ? -1.512 15.047 -20.406 1 81.88 292 ARG A N 1
ATOM 2402 C CA . ARG A 1 292 ? -1.818 13.625 -20.391 1 81.88 292 ARG A CA 1
ATOM 2403 C C . ARG A 1 292 ? -2.406 13.211 -19.031 1 81.88 292 ARG A C 1
ATOM 2405 O O . ARG A 1 2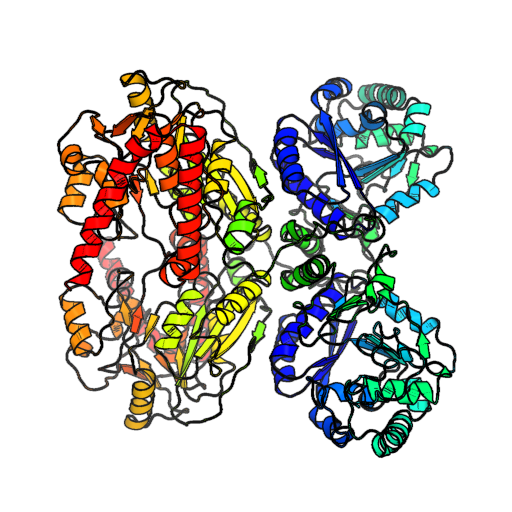92 ? -3.326 12.391 -18.984 1 81.88 292 ARG A O 1
ATOM 2412 N N . GLU A 1 293 ? -1.895 13.758 -18.016 1 81.44 293 GLU A N 1
ATOM 2413 C CA . GLU A 1 293 ? -2.348 13.367 -16.688 1 81.44 293 GLU A CA 1
ATOM 2414 C C . GLU A 1 293 ? -3.807 13.758 -16.453 1 81.44 293 GLU A C 1
ATOM 2416 O O . GLU A 1 293 ? -4.562 13.008 -15.828 1 81.44 293 GLU A O 1
ATOM 2421 N N . PHE A 1 294 ? -4.199 14.852 -17.047 1 84.31 294 PHE A N 1
ATOM 2422 C CA . PHE A 1 294 ? -5.574 15.312 -16.922 1 84.31 294 PHE A CA 1
ATOM 2423 C C . PHE A 1 294 ? -6.512 14.461 -17.781 1 84.31 294 PHE A C 1
ATOM 2425 O O . PHE A 1 294 ? -7.582 14.055 -17.312 1 84.31 294 PHE A O 1
ATOM 2432 N N . THR A 1 295 ? -6.059 14.211 -18.953 1 83.44 295 THR A N 1
ATOM 2433 C CA . THR A 1 295 ? -6.887 13.422 -19.859 1 83.44 295 THR A CA 1
ATOM 2434 C C . THR A 1 295 ? -7.055 12 -19.344 1 83.44 295 THR A C 1
ATOM 2436 O O . THR A 1 295 ? -8.156 11.445 -19.359 1 83.44 295 THR A O 1
ATOM 2439 N N . ARG A 1 296 ? -6.031 11.43 -18.875 1 83.31 296 ARG A N 1
ATOM 2440 C CA . ARG A 1 296 ? -6.086 10.078 -18.344 1 83.31 296 ARG A CA 1
ATOM 2441 C C . ARG A 1 296 ? -6.98 10.016 -17.109 1 83.31 296 ARG A C 1
ATOM 2443 O O . ARG A 1 296 ? -7.816 9.117 -16.984 1 83.31 296 ARG A O 1
ATOM 2450 N N . GLY A 1 297 ? -6.801 10.961 -16.281 1 84.44 297 GLY A N 1
ATOM 2451 C CA . GLY A 1 297 ? -7.605 10.984 -15.062 1 84.44 297 GLY A CA 1
ATOM 2452 C C . GLY A 1 297 ? -9.086 11.156 -15.336 1 84.44 297 GLY A C 1
ATOM 2453 O O . GLY A 1 297 ? -9.922 10.555 -14.656 1 84.44 297 GLY A O 1
ATOM 2454 N N . ALA A 1 298 ? -9.328 11.914 -16.328 1 84.69 298 ALA A N 1
ATOM 2455 C CA . ALA A 1 298 ? -10.719 12.211 -16.672 1 84.69 298 ALA A CA 1
ATOM 2456 C C . ALA A 1 298 ? -11.391 11 -17.312 1 84.69 298 ALA A C 1
ATOM 2458 O O . ALA A 1 298 ? -12.602 10.82 -17.188 1 84.69 298 ALA A O 1
ATOM 2459 N N . THR A 1 299 ? -10.617 10.172 -17.922 1 86 299 THR A N 1
ATOM 2460 C CA . THR A 1 299 ? -11.203 9.078 -18.688 1 86 299 THR A CA 1
ATOM 2461 C C . THR A 1 299 ? -11.016 7.746 -17.969 1 86 299 THR A C 1
ATOM 2463 O O . THR A 1 299 ? -11.562 6.727 -18.406 1 86 299 THR A O 1
ATOM 2466 N N . THR A 1 300 ? -10.344 7.785 -16.938 1 88.5 300 THR A N 1
ATOM 2467 C CA . THR A 1 300 ? -10.078 6.566 -16.188 1 88.5 300 THR A CA 1
ATOM 2468 C C . THR A 1 300 ? -11.359 6.027 -15.547 1 88.5 300 THR A C 1
ATOM 2470 O O . THR A 1 300 ? -12.156 6.793 -15 1 88.5 300 THR A O 1
ATOM 2473 N N . LEU A 1 301 ? -11.586 4.762 -15.781 1 91.75 301 LEU A N 1
ATOM 2474 C CA . LEU A 1 301 ? -12.625 4.07 -15.023 1 91.75 301 LEU A CA 1
ATOM 2475 C C . LEU A 1 301 ? -12.102 3.643 -13.656 1 91.75 301 LEU A C 1
ATOM 2477 O O . LEU A 1 301 ? -11.508 2.57 -13.523 1 91.75 301 LEU A O 1
ATOM 2481 N N . TYR A 1 302 ? -12.391 4.477 -12.609 1 96.44 302 TYR A N 1
ATOM 2482 C CA . TYR A 1 302 ? -11.891 4.188 -11.273 1 96.44 302 TYR A CA 1
ATOM 2483 C C . TYR A 1 302 ? -12.656 3.025 -10.648 1 96.44 302 TYR A C 1
ATOM 2485 O O . TYR A 1 302 ? -13.883 3.064 -10.531 1 96.44 302 TYR A O 1
ATOM 2493 N N . ARG A 1 303 ? -11.914 1.926 -10.273 1 97.94 303 ARG A N 1
ATOM 2494 C CA . ARG A 1 303 ? -12.539 0.839 -9.523 1 97.94 303 ARG A CA 1
ATOM 2495 C C . ARG A 1 303 ? -13.227 1.364 -8.273 1 97.94 303 ARG A C 1
ATOM 2497 O O . ARG A 1 303 ? -12.602 2.033 -7.445 1 97.94 303 ARG A O 1
ATOM 2504 N N . THR A 1 304 ? -14.516 1.143 -8.117 1 98.5 304 THR A N 1
ATOM 2505 C CA . THR A 1 304 ? -15.328 1.728 -7.051 1 98.5 304 THR A CA 1
ATOM 2506 C C . THR A 1 304 ? -16.109 0.646 -6.309 1 98.5 304 THR A C 1
ATOM 2508 O O . THR A 1 304 ? -16.75 -0.196 -6.934 1 98.5 304 THR A O 1
ATOM 2511 N N . HIS A 1 305 ? -15.977 0.575 -5.051 1 98.25 305 HIS A N 1
ATOM 2512 C CA . HIS A 1 305 ? -16.703 -0.33 -4.168 1 98.25 305 HIS A CA 1
ATOM 2513 C C . HIS A 1 305 ? -17.688 0.434 -3.285 1 98.25 305 HIS A C 1
ATOM 2515 O O . HIS A 1 305 ? -17.328 0.861 -2.184 1 98.25 305 HIS A O 1
ATOM 2521 N N . PRO A 1 306 ? -18.969 0.566 -3.689 1 97.75 306 PRO A N 1
ATOM 2522 C CA . PRO A 1 306 ? -19.953 1.258 -2.855 1 97.75 306 PRO A CA 1
ATOM 2523 C C . PRO A 1 306 ? -20.344 0.454 -1.618 1 97.75 306 PRO A C 1
ATOM 2525 O O . PRO A 1 306 ? -20.359 -0.78 -1.654 1 97.75 306 PRO A O 1
ATOM 2528 N N . PHE A 1 307 ? -20.641 1.157 -0.563 1 96.94 307 PHE A N 1
ATOM 2529 C CA . PHE A 1 307 ? -21.172 0.576 0.665 1 96.94 307 PHE A CA 1
ATOM 2530 C C . PHE A 1 307 ? -20.219 -0.473 1.224 1 96.94 307 PHE A C 1
ATOM 2532 O O . PHE A 1 307 ? -20.594 -1.634 1.396 1 96.94 307 PHE A O 1
ATOM 2539 N N . LEU A 1 308 ? -19.016 -0.033 1.575 1 96.31 308 LEU A N 1
ATOM 2540 C CA . LEU A 1 308 ? -18 -0.903 2.146 1 96.31 308 LEU A CA 1
ATOM 2541 C C . LEU A 1 308 ? -18.484 -1.528 3.449 1 96.31 308 LEU A C 1
ATOM 2543 O O . LEU A 1 308 ? -18.156 -2.676 3.756 1 96.31 308 LEU A O 1
ATOM 2547 N N . LEU A 1 309 ? -19.266 -0.767 4.199 1 95.38 309 LEU A N 1
ATOM 2548 C CA . LEU A 1 309 ? -19.875 -1.194 5.457 1 95.38 309 LEU A CA 1
ATOM 2549 C C . LEU A 1 309 ? -21.391 -1.094 5.395 1 95.38 309 LEU A C 1
ATOM 2551 O O . LEU A 1 309 ? -21.938 -0.496 4.465 1 95.38 309 LEU A O 1
ATOM 2555 N N . GLU A 1 310 ? -22 -1.69 6.379 1 94.25 310 GLU A N 1
ATOM 2556 C CA . GLU A 1 310 ? -23.469 -1.691 6.441 1 94.25 310 GLU A CA 1
ATOM 2557 C C . GLU A 1 310 ? -24.016 -0.27 6.496 1 94.25 310 GLU A C 1
ATOM 2559 O O . GLU A 1 310 ? -23.469 0.585 7.199 1 94.25 310 GLU A O 1
ATOM 2564 N N . TYR A 1 311 ? -25.016 -0.017 5.707 1 94.88 311 TYR A N 1
ATOM 2565 C CA . TYR A 1 311 ? -25.688 1.277 5.625 1 94.88 311 TYR A CA 1
ATOM 2566 C C . TYR A 1 311 ? -27.203 1.124 5.781 1 94.88 311 TYR A C 1
ATOM 2568 O O . TYR A 1 311 ? -27.812 0.266 5.141 1 94.88 311 TYR A O 1
ATOM 2576 N N . GLU A 1 312 ? -27.719 1.943 6.68 1 92.88 312 GLU A N 1
ATOM 2577 C CA . GLU A 1 312 ? -29.156 1.926 6.91 1 92.88 312 GLU A CA 1
ATOM 2578 C C . GLU A 1 312 ? -29.75 3.33 6.824 1 92.88 312 GLU A C 1
ATOM 2580 O O . GLU A 1 312 ? -29.203 4.273 7.398 1 92.88 312 GLU A O 1
ATOM 2585 N N . TYR A 1 313 ? -30.672 3.48 5.992 1 90.38 313 TYR A N 1
ATOM 2586 C CA . TYR A 1 313 ? -31.531 4.66 5.91 1 90.38 313 TYR A CA 1
ATOM 2587 C C . TYR A 1 313 ? -33 4.277 5.992 1 90.38 313 TYR A C 1
ATOM 2589 O O . TYR A 1 313 ? -33.625 3.984 4.973 1 90.38 313 TYR A O 1
ATOM 2597 N N . ASN A 1 314 ? -33.594 4.32 7.148 1 83.62 314 ASN A N 1
ATOM 2598 C CA . ASN A 1 314 ? -34.906 3.725 7.41 1 83.62 314 ASN A CA 1
ATOM 2599 C C . ASN A 1 314 ? -36 4.781 7.43 1 83.62 314 ASN A C 1
ATOM 2601 O O . ASN A 1 314 ? -37.188 4.457 7.262 1 83.62 314 ASN A O 1
ATOM 2605 N N . VAL A 1 315 ? -35.656 6 7.715 1 82.19 315 VAL A N 1
ATOM 2606 C CA . VAL A 1 315 ? -36.688 7.02 7.848 1 82.19 315 VAL A CA 1
ATOM 2607 C C . VAL A 1 315 ? -36.531 8.062 6.738 1 82.19 315 VAL A C 1
ATOM 2609 O O . VAL A 1 315 ? -35.625 8.875 6.77 1 82.19 315 VAL A O 1
ATOM 2612 N N . TYR A 1 316 ? -37.438 7.926 5.832 1 86.75 316 TYR A N 1
ATOM 2613 C CA . TYR A 1 316 ? -37.438 8.883 4.73 1 86.75 316 TYR A CA 1
ATOM 2614 C C . TYR A 1 316 ? -38.25 10.133 5.094 1 86.75 316 TYR A C 1
ATOM 2616 O O . TYR A 1 316 ? -39.312 10.039 5.656 1 86.75 316 TYR A O 1
ATOM 2624 N N . ALA A 1 317 ? -37.594 11.234 4.969 1 90.56 317 ALA A N 1
ATOM 2625 C CA . ALA A 1 317 ? -38.281 12.539 5.055 1 90.56 317 ALA A CA 1
ATOM 2626 C C . ALA A 1 317 ? -38.062 13.344 3.775 1 90.56 317 ALA A C 1
ATOM 2628 O O . ALA A 1 317 ? -36.969 13.375 3.223 1 90.56 317 ALA A O 1
ATOM 2629 N N . SER A 1 318 ? -39.094 14.039 3.33 1 93.38 318 SER A N 1
ATOM 2630 C CA . SER A 1 318 ? -39.062 14.75 2.055 1 93.38 318 SER A CA 1
ATOM 2631 C C . SER A 1 318 ? -38.125 15.953 2.107 1 93.38 318 SER A C 1
ATOM 2633 O O . SER A 1 318 ? -37.75 16.484 1.067 1 93.38 318 SER A O 1
ATOM 2635 N N . THR A 1 319 ? -37.781 16.328 3.324 1 95.94 319 THR A N 1
ATOM 2636 C CA . THR A 1 319 ? -36.906 17.5 3.451 1 95.94 319 THR A CA 1
ATOM 2637 C C . THR A 1 319 ? -35.531 17.094 3.973 1 95.94 319 THR A C 1
ATOM 2639 O O . THR A 1 319 ? -34.719 17.969 4.312 1 95.94 319 THR A O 1
ATOM 2642 N N . ASP A 1 320 ? -35.312 15.766 4.02 1 96.94 320 ASP A N 1
ATOM 2643 C CA . ASP A 1 320 ? -34.062 15.281 4.598 1 96.94 320 ASP A CA 1
ATOM 2644 C C . ASP A 1 320 ? -32.844 15.703 3.754 1 96.94 320 ASP A C 1
ATOM 2646 O O . ASP A 1 320 ? -33 15.914 2.547 1 96.94 320 ASP A O 1
ATOM 2650 N N . VAL A 1 321 ? -31.719 15.961 4.441 1 97.88 321 VAL A N 1
ATOM 2651 C CA . VAL A 1 321 ? -30.5 16.406 3.797 1 97.88 321 VAL A CA 1
ATOM 2652 C C . VAL A 1 321 ? -29.344 15.469 4.156 1 97.88 321 VAL A C 1
ATOM 2654 O O . VAL A 1 321 ? -29.047 15.266 5.336 1 97.88 321 VAL A O 1
ATOM 2657 N N . ALA A 1 322 ? -28.766 14.828 3.164 1 97.69 322 ALA A N 1
ATOM 2658 C CA . ALA A 1 322 ? -27.562 14.031 3.387 1 97.69 322 ALA A CA 1
ATOM 2659 C C . ALA A 1 322 ? -26.312 14.883 3.221 1 97.69 322 ALA A C 1
ATOM 2661 O O . ALA A 1 322 ? -26.266 15.781 2.383 1 97.69 322 ALA A O 1
ATOM 2662 N N . LEU A 1 323 ? -25.312 14.672 4.062 1 98.38 323 LEU A N 1
ATOM 2663 C CA . LEU A 1 323 ? -24.016 15.289 3.896 1 98.38 323 LEU A CA 1
ATOM 2664 C C . LEU A 1 323 ? -23.109 14.43 3.02 1 98.38 323 LEU A C 1
ATOM 2666 O O . LEU A 1 323 ? -22.828 13.273 3.35 1 98.38 323 LEU A O 1
ATOM 2670 N N . ALA A 1 324 ? -22.75 14.891 1.854 1 98.38 324 ALA A N 1
ATOM 2671 C CA . ALA A 1 324 ? -21.844 14.203 0.942 1 98.38 324 ALA A CA 1
ATOM 2672 C C . ALA A 1 324 ? -20.438 14.773 1.03 1 98.38 324 ALA A C 1
ATOM 2674 O O . ALA A 1 324 ? -20.25 15.992 0.96 1 98.38 324 ALA A O 1
ATOM 2675 N N . THR A 1 325 ? -19.438 13.93 1.268 1 98.25 325 THR A N 1
ATOM 2676 C CA . THR A 1 325 ? -18.062 14.383 1.394 1 98.25 325 THR A CA 1
ATOM 2677 C C . THR A 1 325 ? -17.109 13.367 0.788 1 98.25 325 THR A C 1
ATOM 2679 O O . THR A 1 325 ? -17.531 12.398 0.157 1 98.25 325 THR A O 1
ATOM 2682 N N . GLN A 1 326 ? -15.836 13.695 0.698 1 97.56 326 GLN A N 1
ATOM 2683 C CA . GLN A 1 326 ? -14.789 12.828 0.179 1 97.56 326 GLN A CA 1
ATOM 2684 C C . GLN A 1 326 ? -13.469 13.062 0.918 1 97.56 326 GLN A C 1
ATOM 2686 O O . GLN A 1 326 ? -13.227 14.148 1.438 1 97.56 326 GLN A O 1
ATOM 2691 N N . CYS A 1 327 ? -12.656 11.984 1.03 1 94 327 CYS A N 1
ATOM 2692 C CA . CYS A 1 327 ? -11.359 12.227 1.646 1 94 327 CYS A CA 1
ATOM 2693 C C . CYS A 1 327 ? -10.367 11.125 1.28 1 94 327 CYS A C 1
ATOM 2695 O O . CYS A 1 327 ? -10.766 10.055 0.812 1 94 327 CYS A O 1
ATOM 2697 N N . SER A 1 328 ? -9.133 11.461 1.361 1 91.81 328 SER A N 1
ATOM 2698 C CA . SER A 1 328 ? -8.031 10.508 1.269 1 91.81 328 SER A CA 1
ATOM 2699 C C . SER A 1 328 ? -7.617 10.008 2.648 1 91.81 328 SER A C 1
ATOM 2701 O O . SER A 1 328 ? -8.25 10.344 3.652 1 91.81 328 SER A O 1
ATOM 2703 N N . VAL A 1 329 ? -6.633 9.141 2.678 1 87.38 329 VAL A N 1
ATOM 2704 C CA . VAL A 1 329 ? -6.262 8.414 3.889 1 87.38 329 VAL A CA 1
ATOM 2705 C C . VAL A 1 329 ? -5.812 9.406 4.965 1 87.38 329 VAL A C 1
ATOM 2707 O O . VAL A 1 329 ? -6.066 9.195 6.152 1 87.38 329 VAL A O 1
ATOM 2710 N N . GLU A 1 330 ? -5.227 10.469 4.602 1 79.38 330 GLU A N 1
ATOM 2711 C CA . GLU A 1 330 ? -4.66 11.422 5.551 1 79.38 330 GLU A CA 1
ATOM 2712 C C . GLU A 1 330 ? -5.758 12.18 6.289 1 79.38 330 GLU A C 1
ATOM 2714 O O . GLU A 1 330 ? -5.516 12.75 7.359 1 79.38 330 GLU A O 1
ATOM 2719 N N . ARG A 1 331 ? -6.957 12.148 5.746 1 87.56 331 ARG A N 1
ATOM 2720 C CA . ARG A 1 331 ? -8.031 12.969 6.309 1 87.56 331 ARG A CA 1
ATOM 2721 C C . ARG A 1 331 ? -9.086 12.094 6.977 1 87.56 331 ARG A C 1
ATOM 2723 O O . ARG A 1 331 ? -10.117 12.594 7.438 1 87.56 331 ARG A O 1
ATOM 2730 N N . ILE A 1 332 ? -8.836 10.82 7.113 1 87.38 332 ILE A N 1
ATOM 2731 C CA . ILE A 1 332 ? -9.781 9.867 7.691 1 87.38 332 ILE A CA 1
ATOM 2732 C C . ILE A 1 332 ? -10.117 10.289 9.125 1 87.38 332 ILE A C 1
ATOM 2734 O O . ILE A 1 332 ? -11.273 10.227 9.539 1 87.38 332 ILE A O 1
ATOM 2738 N N . PRO A 1 333 ? -9.172 10.773 9.906 1 81.75 333 PRO A N 1
ATOM 2739 C CA . PRO A 1 333 ? -9.492 11.148 11.281 1 81.75 333 PRO A CA 1
ATOM 2740 C C . PRO A 1 333 ? -10.492 12.305 11.367 1 81.75 333 PRO A C 1
ATOM 2742 O O . PRO A 1 333 ? -11.227 12.414 12.352 1 81.75 333 PRO A O 1
ATOM 2745 N N . LEU A 1 334 ? -10.547 13.109 10.352 1 88.94 334 LEU A N 1
ATOM 2746 C CA . LEU A 1 334 ? -11.461 14.242 10.344 1 88.94 334 LEU A CA 1
ATOM 2747 C C . LEU A 1 334 ? -12.906 13.766 10.234 1 88.94 334 LEU A C 1
ATOM 2749 O O . LEU A 1 334 ? -13.836 14.5 10.586 1 88.94 334 LEU A O 1
ATOM 2753 N N . LEU A 1 335 ? -13.078 12.57 9.742 1 91.12 335 LEU A N 1
ATOM 2754 C CA . LEU A 1 335 ? -14.414 12.016 9.562 1 91.12 335 LEU A CA 1
ATOM 2755 C C . LEU A 1 335 ? -15.102 11.805 10.906 1 91.12 335 LEU A C 1
ATOM 2757 O O . LEU A 1 335 ? -16.328 11.945 11.008 1 91.12 335 LEU A O 1
ATOM 2761 N N . GLU A 1 336 ? -14.336 11.43 11.891 1 88.75 336 GLU A N 1
ATOM 2762 C CA . GLU A 1 336 ? -14.898 11.211 13.227 1 88.75 336 GLU A CA 1
ATOM 2763 C C . GLU A 1 336 ? -15.523 12.492 13.773 1 88.75 336 GLU A C 1
ATOM 2765 O O . GLU A 1 336 ? -16.672 12.484 14.234 1 88.75 336 GLU A O 1
ATOM 2770 N N . ASP A 1 337 ? -14.789 13.617 13.695 1 88.88 337 ASP A N 1
ATOM 2771 C CA . ASP A 1 337 ? -15.305 14.891 14.172 1 88.88 337 ASP A CA 1
ATOM 2772 C C . ASP A 1 337 ? -16.5 15.344 13.344 1 88.88 337 ASP A C 1
ATOM 2774 O O . ASP A 1 337 ? -17.469 15.883 13.883 1 88.88 337 ASP A O 1
ATOM 2778 N N . LEU A 1 338 ? -16.344 15.172 12.07 1 95.06 338 LEU A N 1
ATOM 2779 C CA . LEU A 1 338 ? -17.438 15.539 11.188 1 95.06 338 LEU A CA 1
ATOM 2780 C C . LEU A 1 338 ? -18.719 14.797 11.555 1 95.06 338 LEU A C 1
ATOM 2782 O O . LEU A 1 338 ? -19.812 15.383 11.57 1 95.06 338 LEU A O 1
ATOM 2786 N N . SER A 1 339 ? -18.609 13.516 11.859 1 95.25 339 SER A N 1
ATOM 2787 C CA . SER A 1 339 ? -19.75 12.68 12.18 1 95.25 339 SER A CA 1
ATOM 2788 C C . SER A 1 339 ? -20.422 13.133 13.469 1 95.25 339 SER A C 1
ATOM 2790 O O . SER A 1 339 ? -21.641 13 13.633 1 95.25 339 SER A O 1
ATOM 2792 N N . LYS A 1 340 ? -19.703 13.719 14.375 1 93.38 340 LYS A N 1
ATOM 2793 C CA . LYS A 1 340 ? -20.25 14.227 15.625 1 93.38 340 LYS A CA 1
ATOM 2794 C C . LYS A 1 340 ? -21.125 15.461 15.391 1 93.38 340 LYS A C 1
ATOM 2796 O O . LYS A 1 340 ? -22.078 15.711 16.125 1 93.38 340 LYS A O 1
ATOM 2801 N N . HIS A 1 341 ? -20.766 16.203 14.383 1 96.31 341 HIS A N 1
ATOM 2802 C CA . HIS A 1 341 ? -21.453 17.469 14.109 1 96.31 341 HIS A CA 1
ATOM 2803 C C . HIS A 1 341 ? -22.672 17.25 13.234 1 96.31 341 HIS A C 1
ATOM 2805 O O . HIS A 1 341 ? -23.516 18.141 13.109 1 96.31 341 HIS A O 1
ATOM 2811 N N . TRP A 1 342 ? -22.797 16.078 12.633 1 97.44 342 TRP A N 1
ATOM 2812 C CA . TRP A 1 342 ? -23.875 15.828 11.68 1 97.44 342 TRP A CA 1
ATOM 2813 C C . TRP A 1 342 ? -24.609 14.539 12.016 1 97.44 342 TRP A C 1
ATOM 2815 O O . TRP A 1 342 ? -24.219 13.453 11.586 1 97.44 342 TRP A O 1
ATOM 2825 N N . PRO A 1 343 ? -25.766 14.656 12.633 1 95.44 343 PRO A N 1
ATOM 2826 C CA . PRO A 1 343 ? -26.484 13.453 13.047 1 95.44 343 PRO A CA 1
ATOM 2827 C C . PRO A 1 343 ? -27.203 12.766 11.875 1 95.44 343 PRO A C 1
ATOM 2829 O O . PRO A 1 343 ? -27.578 11.594 11.984 1 95.44 343 PRO A O 1
ATOM 2832 N N . GLY A 1 344 ? -27.438 13.453 10.773 1 95.62 344 GLY A N 1
ATOM 2833 C CA . GLY A 1 344 ? -28.094 12.867 9.609 1 95.62 344 GLY A CA 1
ATOM 2834 C C . GLY A 1 344 ? -27.188 11.945 8.812 1 95.62 344 GLY A C 1
ATOM 2835 O O . GLY A 1 344 ? -26.078 11.625 9.25 1 95.62 344 GLY A O 1
ATOM 2836 N N . THR A 1 345 ? -27.703 11.523 7.668 1 96.5 345 THR A N 1
ATOM 2837 C CA . THR A 1 345 ? -26.984 10.609 6.789 1 96.5 345 THR A CA 1
ATOM 2838 C C . THR A 1 345 ? -25.719 11.266 6.246 1 96.5 345 THR A C 1
ATOM 2840 O O . THR A 1 345 ? -25.734 12.43 5.828 1 96.5 345 THR A O 1
ATOM 2843 N N . ILE A 1 346 ? -24.641 10.57 6.352 1 97.69 346 ILE A N 1
ATOM 2844 C CA . ILE A 1 346 ? -23.391 10.992 5.727 1 97.69 346 ILE A CA 1
ATOM 2845 C C . ILE A 1 346 ? -23 10.016 4.621 1 97.69 346 ILE A C 1
ATOM 2847 O O . ILE A 1 346 ? -23.125 8.797 4.789 1 97.69 346 ILE A O 1
ATOM 2851 N N . SER A 1 347 ? -22.766 10.453 3.449 1 98.19 347 SER A N 1
ATOM 2852 C CA . SER A 1 347 ? -22.203 9.68 2.346 1 98.19 347 SER A CA 1
ATOM 2853 C C . SER A 1 347 ? -20.766 10.109 2.045 1 98.19 347 SER A C 1
ATOM 2855 O O . SER A 1 347 ? -20.531 11.258 1.675 1 98.19 347 SER A O 1
ATOM 2857 N N . VAL A 1 348 ? -19.828 9.203 2.174 1 98.38 348 VAL A N 1
ATOM 2858 C CA . VAL A 1 348 ? -18.422 9.594 2.033 1 98.38 348 VAL A CA 1
ATOM 2859 C C . VAL A 1 348 ? -17.75 8.719 0.983 1 98.38 348 VAL A C 1
ATOM 2861 O O . VAL A 1 348 ? -17.859 7.488 1.023 1 98.38 348 VAL A O 1
ATOM 2864 N N . ALA A 1 349 ? -17.141 9.32 -0.055 1 98.56 349 ALA A N 1
ATOM 2865 C CA . ALA A 1 349 ? -16.25 8.641 -1.001 1 98.56 349 ALA A CA 1
ATOM 2866 C C . ALA A 1 349 ? -14.812 8.648 -0.503 1 98.56 349 ALA A C 1
ATOM 2868 O O . ALA A 1 349 ? -14.227 9.711 -0.275 1 98.56 349 ALA A O 1
ATOM 2869 N N . LEU A 1 350 ? -14.258 7.477 -0.305 1 98.12 350 LEU A N 1
ATOM 2870 C CA . LEU A 1 350 ? -12.906 7.305 0.206 1 98.12 350 LEU A CA 1
ATOM 2871 C C . LEU A 1 350 ? -11.945 6.938 -0.919 1 98.12 350 LEU A C 1
ATOM 2873 O O . LEU A 1 350 ? -12.117 5.914 -1.583 1 98.12 350 LEU A O 1
ATOM 2877 N N . TYR A 1 351 ? -10.977 7.797 -1.198 1 97 351 TYR A N 1
ATOM 2878 C CA . TYR A 1 351 ? -9.945 7.508 -2.189 1 97 351 TYR A CA 1
ATOM 2879 C C . TYR A 1 351 ? -8.758 6.797 -1.55 1 97 351 TYR A C 1
ATOM 2881 O O . TYR A 1 351 ? -7.816 7.441 -1.083 1 97 351 TYR A O 1
ATOM 2889 N N . LEU A 1 352 ? -8.781 5.492 -1.642 1 96.62 352 LEU A N 1
ATOM 2890 C CA . LEU A 1 352 ? -7.844 4.68 -0.879 1 96.62 352 LEU A CA 1
ATOM 2891 C C . LEU A 1 352 ? -7.238 3.582 -1.751 1 96.62 352 LEU A C 1
ATOM 2893 O O . LEU A 1 352 ? -7.855 3.15 -2.729 1 96.62 352 LEU A O 1
ATOM 2897 N N . THR A 1 353 ? -5.973 3.205 -1.41 1 94.44 353 THR A N 1
ATOM 2898 C CA . THR A 1 353 ? -5.445 1.95 -1.936 1 94.44 353 THR A CA 1
ATOM 2899 C C . THR A 1 353 ? -6.102 0.758 -1.242 1 94.44 353 THR A C 1
ATOM 2901 O O . THR A 1 353 ? -6.766 0.917 -0.217 1 94.44 353 THR A O 1
ATOM 2904 N N . ASP A 1 354 ? -5.926 -0.439 -1.804 1 96.12 354 ASP A N 1
ATOM 2905 C CA . ASP A 1 354 ? -6.449 -1.648 -1.177 1 96.12 354 ASP A CA 1
ATOM 2906 C C . ASP A 1 354 ? -5.887 -1.825 0.232 1 96.12 354 ASP A C 1
ATOM 2908 O O . ASP A 1 354 ? -6.617 -2.191 1.156 1 96.12 354 ASP A O 1
ATOM 2912 N N . ALA A 1 355 ? -4.668 -1.533 0.413 1 91.69 355 ALA A N 1
ATOM 2913 C CA . ALA A 1 355 ? -4.039 -1.639 1.729 1 91.69 355 ALA A CA 1
ATOM 2914 C C . ALA A 1 355 ? -4.613 -0.606 2.693 1 91.69 355 ALA A C 1
ATOM 2916 O O . ALA A 1 355 ? -4.855 -0.909 3.865 1 91.69 355 ALA A O 1
ATOM 2917 N N . GLU A 1 356 ? -4.828 0.584 2.238 1 91.38 356 GLU A N 1
ATOM 2918 C CA . GLU A 1 356 ? -5.355 1.664 3.066 1 91.38 356 GLU A CA 1
ATOM 2919 C C . GLU A 1 356 ? -6.789 1.372 3.502 1 91.38 356 GLU A C 1
ATOM 2921 O O . GLU A 1 356 ? -7.227 1.833 4.559 1 91.38 356 GLU A O 1
ATOM 2926 N N . VAL A 1 357 ? -7.508 0.624 2.711 1 95.62 357 VAL A N 1
ATOM 2927 C CA . VAL A 1 357 ? -8.867 0.237 3.082 1 95.62 357 VAL A CA 1
ATOM 2928 C C . VAL A 1 357 ? -8.836 -0.567 4.379 1 95.62 357 VAL A C 1
ATOM 2930 O O . VAL A 1 357 ? -9.703 -0.395 5.246 1 95.62 357 VAL A O 1
ATOM 2933 N N . GLN A 1 358 ? -7.828 -1.42 4.496 1 89.88 358 GLN A N 1
ATOM 2934 C CA . GLN A 1 358 ? -7.707 -2.205 5.723 1 89.88 358 GLN A CA 1
ATOM 2935 C C . GLN A 1 358 ? -7.457 -1.305 6.93 1 89.88 358 GLN A C 1
ATOM 2937 O O . GLN A 1 358 ? -8.039 -1.513 7.996 1 89.88 358 GLN A O 1
ATOM 2942 N N . ASN A 1 359 ? -6.609 -0.351 6.75 1 85.81 359 ASN A N 1
ATOM 2943 C CA . ASN A 1 359 ? -6.355 0.622 7.809 1 85.81 359 ASN A CA 1
ATOM 2944 C C . ASN A 1 359 ? -7.617 1.397 8.172 1 85.81 359 ASN A C 1
ATOM 2946 O O . ASN A 1 359 ? -7.863 1.679 9.344 1 85.81 359 ASN A O 1
ATOM 2950 N N . PHE A 1 360 ? -8.352 1.718 7.156 1 92.69 360 PHE A N 1
ATOM 2951 C CA . PHE A 1 360 ? -9.594 2.447 7.363 1 92.69 360 PHE A CA 1
ATOM 2952 C C . PHE A 1 360 ? -10.578 1.619 8.18 1 92.69 360 PHE A C 1
ATOM 2954 O O . PHE A 1 360 ? -11.211 2.129 9.109 1 92.69 360 PHE A O 1
ATOM 2961 N N . LEU A 1 361 ? -10.695 0.354 7.848 1 92.38 361 LEU A N 1
ATOM 2962 C CA . LEU A 1 361 ? -11.609 -0.533 8.562 1 92.38 361 LEU A CA 1
ATOM 2963 C C . LEU A 1 361 ? -11.203 -0.664 10.023 1 92.38 361 LEU A C 1
ATOM 2965 O O . LEU A 1 361 ? -12.055 -0.673 10.914 1 92.38 361 LEU A O 1
ATOM 2969 N N . GLU A 1 362 ? -9.945 -0.766 10.242 1 84.31 362 GLU A N 1
ATOM 2970 C CA . GLU A 1 362 ? -9.453 -0.807 11.617 1 84.31 362 GLU A CA 1
ATOM 2971 C C . GLU A 1 362 ? -9.766 0.49 12.359 1 84.31 362 GLU A C 1
ATOM 2973 O O . GLU A 1 362 ? -10.117 0.466 13.539 1 84.31 362 GLU A O 1
ATOM 2978 N N . PHE A 1 363 ? -9.617 1.592 11.648 1 87.38 363 PHE A N 1
ATOM 2979 C CA . PHE A 1 363 ? -9.922 2.896 12.227 1 87.38 363 PHE A CA 1
ATOM 2980 C C . PHE A 1 363 ? -11.383 2.977 12.641 1 87.38 363 PHE A C 1
ATOM 2982 O O . PHE A 1 363 ? -11.695 3.396 13.758 1 87.38 363 PHE A O 1
ATOM 2989 N N . VAL A 1 364 ? -12.273 2.576 11.789 1 92.06 364 VAL A N 1
ATOM 2990 C CA . VAL A 1 364 ? -13.711 2.633 12.055 1 92.06 364 VAL A CA 1
ATOM 2991 C C . VAL A 1 364 ? -14.047 1.719 13.234 1 92.06 364 VAL A C 1
ATOM 2993 O O . VAL A 1 364 ? -14.812 2.098 14.117 1 92.06 364 VAL A O 1
ATOM 2996 N N . ARG A 1 365 ? -13.445 0.548 13.211 1 87.06 365 ARG A N 1
ATOM 2997 C CA . ARG A 1 365 ? -13.703 -0.407 14.289 1 87.06 365 ARG A CA 1
ATOM 2998 C C . ARG A 1 365 ? -13.227 0.141 15.625 1 87.06 365 ARG A C 1
ATOM 3000 O O . ARG A 1 365 ? -13.828 -0.145 16.672 1 87.06 365 ARG A O 1
ATOM 3007 N N . GLY A 1 366 ? -12.203 0.912 15.617 1 80.81 366 GLY A N 1
ATOM 3008 C CA . GLY A 1 366 ? -11.625 1.457 16.844 1 80.81 366 GLY A CA 1
ATOM 3009 C C . GLY A 1 366 ? -12.312 2.725 17.312 1 80.81 366 GLY A C 1
ATOM 3010 O O . GLY A 1 366 ? -12.148 3.133 18.453 1 80.81 366 GLY A O 1
ATOM 3011 N N . SER A 1 367 ? -13.117 3.34 16.438 1 86.75 367 SER A N 1
ATOM 3012 C CA . SER A 1 367 ? -13.797 4.586 16.781 1 86.75 367 SER A CA 1
ATOM 3013 C C . SER A 1 367 ? -15.148 4.32 17.422 1 86.75 367 SER A C 1
ATOM 3015 O O . SER A 1 367 ? -16.031 3.725 16.797 1 86.75 367 SER A O 1
ATOM 3017 N N . ILE A 1 368 ? -15.352 4.781 18.625 1 84.06 368 ILE A N 1
ATOM 3018 C CA . ILE A 1 368 ? -16.609 4.609 19.312 1 84.06 368 ILE A CA 1
ATOM 3019 C C . ILE A 1 368 ? -17.734 5.32 18.547 1 84.06 368 ILE A C 1
ATOM 3021 O O . ILE A 1 368 ? -18.859 4.828 18.484 1 84.06 368 ILE A O 1
ATOM 3025 N N . GLU A 1 369 ? -17.406 6.438 17.922 1 87.94 369 GLU A N 1
ATOM 3026 C CA . GLU A 1 369 ? -18.375 7.254 17.203 1 87.94 369 GLU A CA 1
ATOM 3027 C C . GLU A 1 369 ? -18.797 6.59 15.898 1 87.94 369 GLU A C 1
ATOM 3029 O O . GLU A 1 369 ? -19.984 6.582 15.555 1 87.94 369 GLU A O 1
ATOM 3034 N N . LEU A 1 370 ? -17.906 5.957 15.242 1 93.06 370 LEU A N 1
ATOM 3035 C CA . LEU A 1 370 ? -18.172 5.488 13.883 1 93.06 370 LEU A CA 1
ATOM 3036 C C . LEU A 1 370 ? -18.625 4.035 13.891 1 93.06 370 LEU A C 1
ATOM 3038 O O . LEU A 1 370 ? -19.406 3.623 13.031 1 93.06 370 LEU A O 1
ATOM 3042 N N . ARG A 1 371 ? -18.156 3.258 14.828 1 90.31 371 ARG A N 1
ATOM 3043 C CA . ARG A 1 371 ? -18.406 1.818 14.805 1 90.31 371 ARG A CA 1
ATOM 3044 C C . ARG A 1 371 ? -19.891 1.511 14.93 1 90.31 371 ARG A C 1
ATOM 3046 O O . ARG A 1 371 ? -20.375 0.541 14.344 1 90.31 371 ARG A O 1
ATOM 3053 N N . ASN A 1 372 ? -20.594 2.324 15.609 1 88.62 372 ASN A N 1
ATOM 3054 C CA . ASN A 1 372 ? -21.984 2.012 15.875 1 88.62 372 ASN A CA 1
ATOM 3055 C C . ASN A 1 372 ? -22.922 2.812 14.977 1 88.62 372 ASN A C 1
ATOM 3057 O O . ASN A 1 372 ? -24.141 2.594 14.984 1 88.62 372 ASN A O 1
ATOM 3061 N N . ARG A 1 373 ? -22.453 3.686 14.266 1 93.69 373 ARG A N 1
ATOM 3062 C CA . ARG A 1 373 ? -23.281 4.52 13.414 1 93.69 373 ARG A CA 1
ATOM 3063 C C . ARG A 1 373 ? -23.578 3.826 12.086 1 93.69 373 ARG A C 1
ATOM 3065 O O . ARG A 1 373 ? -22.656 3.514 11.32 1 93.69 373 ARG A O 1
ATOM 3072 N N . LYS A 1 374 ? -24.875 3.633 11.75 1 93.94 374 LYS A N 1
ATOM 3073 C CA . LYS A 1 374 ? -25.25 2.852 10.578 1 93.94 374 LYS A CA 1
ATOM 3074 C C . LYS A 1 374 ? -25.781 3.75 9.461 1 93.94 374 LYS A C 1
ATOM 3076 O O . LYS A 1 374 ? -26.078 3.275 8.359 1 93.94 374 LYS A O 1
ATOM 3081 N N . ASN A 1 375 ? -25.906 5.016 9.68 1 95.88 375 ASN A N 1
ATOM 3082 C CA . ASN A 1 375 ? -26.422 5.906 8.641 1 95.88 375 ASN A CA 1
ATOM 3083 C C . ASN A 1 375 ? -25.297 6.641 7.922 1 95.88 375 ASN A C 1
ATOM 3085 O O . ASN A 1 375 ? -25.469 7.781 7.488 1 95.88 375 ASN A O 1
ATOM 3089 N N . ILE A 1 376 ? -24.094 6.062 7.926 1 96.81 376 ILE A N 1
ATOM 3090 C CA . ILE A 1 376 ? -22.984 6.559 7.117 1 96.81 376 ILE A CA 1
ATOM 3091 C C . ILE A 1 376 ? -22.703 5.586 5.98 1 96.81 376 ILE A C 1
ATOM 3093 O O . ILE A 1 376 ? -22.438 4.402 6.215 1 96.81 376 ILE A O 1
ATOM 3097 N N . ALA A 1 377 ? -22.828 6.02 4.785 1 97.38 377 ALA A N 1
ATOM 3098 C CA . ALA A 1 377 ? -22.5 5.223 3.607 1 97.38 377 ALA A CA 1
ATOM 3099 C C . ALA A 1 377 ? -21.031 5.418 3.207 1 97.38 377 ALA A C 1
ATOM 3101 O O . ALA A 1 377 ? -20.625 6.527 2.857 1 97.38 377 ALA A O 1
ATOM 3102 N N . TYR A 1 378 ? -20.281 4.383 3.293 1 97.62 378 TYR A N 1
ATOM 3103 C CA . TYR A 1 378 ? -18.859 4.43 2.93 1 97.62 378 TYR A CA 1
ATOM 3104 C C . TYR A 1 378 ? -18.641 3.854 1.537 1 97.62 378 TYR A C 1
ATOM 3106 O O . TYR A 1 378 ? -18.906 2.674 1.297 1 97.62 378 TYR A O 1
ATOM 3114 N N . HIS A 1 379 ? -18.141 4.656 0.595 1 98.44 379 HIS A N 1
ATOM 3115 C CA . HIS A 1 379 ? -17.828 4.223 -0.759 1 98.44 379 HIS A CA 1
ATOM 3116 C C . HIS A 1 379 ? -16.328 4.328 -1.025 1 98.44 379 HIS A C 1
ATOM 3118 O O . HIS A 1 379 ? -15.727 5.391 -0.845 1 98.44 379 HIS A O 1
ATOM 3124 N N . VAL A 1 380 ? -15.688 3.262 -1.491 1 98.38 380 VAL A N 1
ATOM 3125 C CA . VAL A 1 380 ? -14.25 3.287 -1.761 1 98.38 380 VAL A CA 1
ATOM 3126 C C . VAL A 1 380 ? -14.008 3.459 -3.26 1 98.38 380 VAL A C 1
ATOM 3128 O O . VAL A 1 380 ? -14.594 2.744 -4.074 1 98.38 380 VAL A O 1
ATOM 3131 N N . VAL A 1 381 ? -13.328 4.449 -3.592 1 98.38 381 VAL A N 1
ATOM 3132 C CA . VAL A 1 381 ? -12.727 4.602 -4.914 1 98.38 381 VAL A CA 1
ATOM 3133 C C . VAL A 1 381 ? -11.234 4.301 -4.848 1 98.38 381 VAL A C 1
ATOM 3135 O O . VAL A 1 381 ? -10.484 5.008 -4.172 1 98.38 381 VAL A O 1
ATOM 3138 N N . TYR A 1 382 ? -10.82 3.234 -5.527 1 97.88 382 TYR A N 1
ATOM 3139 C CA . TYR A 1 382 ? -9.438 2.783 -5.395 1 97.88 382 TYR A CA 1
ATOM 3140 C C . TYR A 1 382 ? -8.492 3.691 -6.176 1 97.88 382 TYR A C 1
ATOM 3142 O O . TYR A 1 382 ? -8.766 4.043 -7.324 1 97.88 382 TYR A O 1
ATOM 3150 N N . LYS A 1 383 ? -7.434 4.02 -5.531 1 94.69 383 LYS A N 1
ATOM 3151 C CA . LYS A 1 383 ? -6.457 4.938 -6.098 1 94.69 383 LYS A CA 1
ATOM 3152 C C . LYS A 1 383 ? -5.91 4.414 -7.426 1 94.69 383 LYS A C 1
ATOM 3154 O O . LYS A 1 383 ? -5.594 3.229 -7.543 1 94.69 383 LYS A O 1
ATOM 3159 N N . ASP A 1 384 ? -5.934 5.23 -8.406 1 91.12 384 ASP A N 1
ATOM 3160 C CA . ASP A 1 384 ? -5.391 4.941 -9.727 1 91.12 384 ASP A CA 1
ATOM 3161 C C . ASP A 1 384 ? -4.852 6.207 -10.391 1 91.12 384 ASP A C 1
ATOM 3163 O O . ASP A 1 384 ? -5.621 7.027 -10.898 1 91.12 384 ASP A O 1
ATOM 3167 N N . GLY A 1 385 ? -3.57 6.453 -10.328 1 80.94 385 GLY A N 1
ATOM 3168 C CA . GLY A 1 385 ? -2.979 7.617 -10.969 1 80.94 385 GLY A CA 1
ATOM 3169 C C . GLY A 1 385 ? -2.355 8.594 -9.984 1 80.94 385 GLY A C 1
ATOM 3170 O O . GLY A 1 385 ? -2.258 8.297 -8.789 1 80.94 385 GLY A O 1
ATOM 3171 N N . GLU A 1 386 ? -2.059 9.781 -10.508 1 78.56 386 GLU A N 1
ATOM 3172 C CA . GLU A 1 386 ? -1.26 10.719 -9.727 1 78.56 386 GLU A CA 1
ATOM 3173 C C . GLU A 1 386 ? -2.131 11.82 -9.125 1 78.56 386 GLU A C 1
ATOM 3175 O O . GLU A 1 386 ? -1.873 12.289 -8.016 1 78.56 386 GLU A O 1
ATOM 3180 N N . LEU A 1 387 ? -3.164 12.211 -9.867 1 87.94 387 LEU A N 1
ATOM 3181 C CA . LEU A 1 387 ? -3.965 13.352 -9.438 1 87.94 387 LEU A CA 1
ATOM 3182 C C . LEU A 1 387 ? -5.223 12.891 -8.711 1 87.94 387 LEU A C 1
ATOM 3184 O O . LEU A 1 387 ? -5.77 11.828 -9.023 1 87.94 387 LEU A O 1
ATOM 3188 N N . TYR A 1 388 ? -5.609 13.672 -7.75 1 93.25 388 TYR A N 1
ATOM 3189 C CA . TYR A 1 388 ? -6.797 13.414 -6.941 1 93.25 388 TYR A CA 1
ATOM 3190 C C . TYR A 1 388 ? -8.062 13.664 -7.746 1 93.25 388 TYR A C 1
ATOM 3192 O O . TYR A 1 388 ? -8.32 14.789 -8.188 1 93.25 388 TYR A O 1
ATOM 3200 N N . PRO A 1 389 ? -8.914 12.578 -8.031 1 95.94 389 PRO A N 1
ATOM 3201 C CA . PRO A 1 389 ? -10.125 12.766 -8.836 1 95.94 389 PRO A CA 1
ATOM 3202 C C . PRO A 1 389 ? -11.297 13.312 -8.023 1 95.94 389 PRO A C 1
ATOM 3204 O O . PRO A 1 389 ? -12.32 12.641 -7.887 1 95.94 389 PRO A O 1
ATOM 3207 N N . ILE A 1 390 ? -11.258 14.477 -7.629 1 95.94 390 ILE A N 1
ATOM 3208 C CA . ILE A 1 390 ? -12.125 15.086 -6.625 1 95.94 390 ILE A CA 1
ATOM 3209 C C . ILE A 1 390 ? -13.57 15.055 -7.109 1 95.94 390 ILE A C 1
ATOM 3211 O O . ILE A 1 390 ? -14.477 14.703 -6.352 1 95.94 390 ILE A O 1
ATOM 3215 N N . ASN A 1 391 ? -13.859 15.422 -8.344 1 97.12 391 ASN A N 1
ATOM 3216 C CA . ASN A 1 391 ? -15.234 15.492 -8.82 1 97.12 391 ASN A CA 1
ATOM 3217 C C . ASN A 1 391 ? -15.828 14.094 -9.023 1 97.12 391 ASN A C 1
ATOM 3219 O O . ASN A 1 391 ? -17.031 13.898 -8.852 1 97.12 391 ASN A O 1
ATOM 3223 N N . TYR A 1 392 ? -14.992 13.094 -9.406 1 97.31 392 TYR A N 1
ATOM 3224 C CA . TYR A 1 392 ? -15.469 11.719 -9.422 1 97.31 392 TYR A CA 1
ATOM 3225 C C . TYR A 1 392 ? -15.875 11.266 -8.023 1 97.31 392 TYR A C 1
ATOM 3227 O O . TYR A 1 392 ? -16.891 10.586 -7.855 1 97.31 392 TYR A O 1
ATOM 3235 N N . LEU A 1 393 ? -15.07 11.641 -7.082 1 98 393 LEU A N 1
ATOM 3236 C CA . LEU A 1 393 ? -15.352 11.289 -5.695 1 98 393 LEU A CA 1
ATOM 3237 C C . LEU A 1 393 ? -16.625 11.961 -5.215 1 98 393 LEU A C 1
ATOM 3239 O O . LEU A 1 393 ? -17.453 11.328 -4.559 1 98 393 LEU A O 1
ATOM 3243 N N . ARG A 1 394 ? -16.797 13.211 -5.512 1 97.94 394 ARG A N 1
ATOM 3244 C CA . ARG A 1 394 ? -18.016 13.914 -5.156 1 97.94 394 ARG A CA 1
ATOM 3245 C C . ARG A 1 394 ? -19.234 13.234 -5.766 1 97.94 394 ARG A C 1
ATOM 3247 O O . ARG A 1 394 ? -20.234 13 -5.078 1 97.94 394 ARG A O 1
ATOM 3254 N N . ASN A 1 395 ? -19.141 12.945 -7.031 1 97.69 395 ASN A N 1
ATOM 3255 C CA . ASN A 1 395 ? -20.234 12.266 -7.711 1 97.69 395 ASN A CA 1
ATOM 3256 C C . ASN A 1 395 ? -20.547 10.922 -7.062 1 97.69 395 ASN A C 1
ATOM 3258 O O . ASN A 1 395 ? -21.719 10.547 -6.93 1 97.69 395 ASN A O 1
ATOM 3262 N N . THR A 1 396 ? -19.5 10.18 -6.699 1 97.94 396 THR A N 1
ATOM 3263 C CA . THR A 1 396 ? -19.688 8.883 -6.051 1 97.94 396 THR A CA 1
ATOM 3264 C C . THR A 1 396 ? -20.422 9.047 -4.727 1 97.94 396 THR A C 1
ATOM 3266 O O . THR A 1 396 ? -21.344 8.289 -4.434 1 97.94 396 THR A O 1
ATOM 3269 N N . ALA A 1 397 ? -20.062 10.016 -3.971 1 98.12 397 ALA A N 1
ATOM 3270 C CA . ALA A 1 397 ? -20.703 10.273 -2.684 1 98.12 397 ALA A CA 1
ATOM 3271 C C . ALA A 1 397 ? -22.172 10.656 -2.869 1 98.12 397 ALA A C 1
ATOM 3273 O O . ALA A 1 397 ? -23.031 10.305 -2.051 1 98.12 397 ALA A O 1
ATOM 3274 N N . MET A 1 398 ? -22.516 11.289 -3.934 1 97.06 398 MET A N 1
ATOM 3275 C CA . MET A 1 398 ? -23.859 11.828 -4.16 1 97.06 398 MET A CA 1
ATOM 3276 C C . MET A 1 398 ? -24.766 10.773 -4.789 1 97.06 398 MET A C 1
ATOM 3278 O O . MET A 1 398 ? -25.984 10.836 -4.66 1 97.06 398 MET A O 1
ATOM 3282 N N . SER A 1 399 ? -24.219 9.758 -5.379 1 94.44 399 SER A N 1
ATOM 3283 C CA . SER A 1 399 ? -24.969 8.906 -6.293 1 94.44 399 SER A CA 1
ATOM 3284 C C . SER A 1 399 ? -25.656 7.766 -5.551 1 94.44 399 SER A C 1
ATOM 3286 O O . SER A 1 399 ? -26.609 7.168 -6.066 1 94.44 399 SER A O 1
ATOM 3288 N N . TYR A 1 400 ? -25.312 7.469 -4.363 1 90.12 400 TYR A N 1
ATOM 3289 C CA . TYR A 1 400 ? -25.812 6.219 -3.789 1 90.12 400 TYR A CA 1
ATOM 3290 C C . TYR A 1 400 ? -26.734 6.492 -2.605 1 90.12 400 TYR A C 1
ATOM 3292 O O . TYR A 1 400 ? -27.109 5.566 -1.877 1 90.12 400 TYR A O 1
ATOM 3300 N N . ILE A 1 401 ? -27.078 7.699 -2.406 1 90.12 401 ILE A N 1
ATOM 3301 C CA . ILE A 1 401 ? -27.969 8.008 -1.294 1 90.12 401 ILE A CA 1
ATOM 3302 C C . ILE A 1 401 ? -29.344 8.383 -1.829 1 90.12 401 ILE A C 1
ATOM 3304 O O . ILE A 1 401 ? -29.469 8.82 -2.973 1 90.12 401 ILE A O 1
ATOM 3308 N N . SER A 1 402 ? -30.359 8.227 -0.992 1 91.19 402 SER A N 1
ATOM 3309 C CA . SER A 1 402 ? -31.734 8.391 -1.454 1 91.19 402 SER A CA 1
ATOM 3310 C C . SER A 1 402 ? -32.375 9.625 -0.84 1 91.19 402 SER A C 1
ATOM 3312 O O . SER A 1 402 ? -33.562 9.875 -1.032 1 91.19 402 SER A O 1
ATOM 3314 N N . THR A 1 403 ? -31.609 10.398 -0.08 1 95.5 403 THR A N 1
ATOM 3315 C CA . THR A 1 403 ? -32.156 11.633 0.473 1 95.5 403 THR A CA 1
ATOM 3316 C C . THR A 1 403 ? -32.531 12.609 -0.64 1 95.5 403 THR A C 1
ATOM 3318 O O . THR A 1 403 ? -31.859 12.648 -1.682 1 95.5 403 THR A O 1
ATOM 3321 N N . PRO A 1 404 ? -33.562 13.398 -0.41 1 96.75 404 PRO A N 1
ATOM 3322 C CA . PRO A 1 404 ? -34 14.336 -1.446 1 96.75 404 PRO A CA 1
ATOM 3323 C C . PRO A 1 404 ? -33 15.469 -1.671 1 96.75 404 PRO A C 1
ATOM 3325 O O . PRO A 1 404 ? -32.875 15.992 -2.783 1 96.75 404 PRO A O 1
ATOM 3328 N N . PHE A 1 405 ? -32.312 15.906 -0.601 1 98.19 405 PHE A N 1
ATOM 3329 C CA . PHE A 1 405 ? -31.359 17 -0.708 1 98.19 405 PHE A CA 1
ATOM 3330 C C . PHE A 1 405 ? -29.984 16.547 -0.264 1 98.19 405 PHE A C 1
ATOM 3332 O O . PHE A 1 405 ? -29.844 15.586 0.491 1 98.19 405 PHE A O 1
ATOM 3339 N N . ILE A 1 406 ? -29 17.234 -0.853 1 98.25 406 ILE A N 1
ATOM 3340 C CA . ILE A 1 406 ? -27.609 16.875 -0.574 1 98.25 406 ILE A CA 1
ATOM 3341 C C . ILE A 1 406 ? -26.828 18.141 -0.209 1 98.25 406 ILE A C 1
ATOM 3343 O O . ILE A 1 406 ? -26.891 19.141 -0.918 1 98.25 406 ILE A O 1
ATOM 3347 N N . PHE A 1 407 ? -26.172 18.109 0.921 1 98.69 407 PHE A N 1
ATOM 3348 C CA . PHE A 1 407 ? -25.203 19.125 1.324 1 98.69 407 PHE A CA 1
ATOM 3349 C C . PHE A 1 407 ? -23.781 18.703 0.963 1 98.69 407 PHE A C 1
ATOM 3351 O O . PHE A 1 407 ? -23.234 17.781 1.564 1 98.69 407 PHE A O 1
ATOM 3358 N N . GLN A 1 408 ? -23.188 19.312 0.028 1 96.31 408 GLN A N 1
ATOM 3359 C CA . GLN A 1 408 ? -21.844 19 -0.436 1 96.31 408 GLN A CA 1
ATOM 3360 C C . GLN A 1 408 ? -20.797 19.719 0.4 1 96.31 408 GLN A C 1
ATOM 3362 O O . GLN A 1 408 ? -20.719 20.938 0.389 1 96.31 408 GLN A O 1
ATOM 3367 N N . LEU A 1 409 ? -19.984 18.969 1.071 1 97.69 409 LEU A N 1
ATOM 3368 C CA . LEU A 1 409 ? -19.031 19.578 2.002 1 97.69 409 LEU A CA 1
ATOM 3369 C C . LEU A 1 409 ? -17.688 18.859 1.935 1 97.69 409 LEU A C 1
ATOM 3371 O O . LEU A 1 409 ? -17.641 17.625 1.83 1 97.69 409 LEU A O 1
ATOM 3375 N N . ASP A 1 410 ? -16.625 19.594 1.917 1 95.56 410 ASP A N 1
ATOM 3376 C CA . ASP A 1 410 ? -15.312 18.984 2.043 1 95.56 410 ASP A CA 1
ATOM 3377 C C . ASP A 1 410 ? -15.062 18.5 3.467 1 95.56 410 ASP A C 1
ATOM 3379 O O . ASP A 1 410 ? -15.523 19.109 4.43 1 95.56 410 ASP A O 1
ATOM 3383 N N . VAL A 1 411 ? -14.297 17.484 3.617 1 95.81 411 VAL A N 1
ATOM 3384 C CA . VAL A 1 411 ? -14.156 16.766 4.879 1 95.81 411 VAL A CA 1
ATOM 3385 C C . VAL A 1 411 ? -13.438 17.641 5.898 1 95.81 411 VAL A C 1
ATOM 3387 O O . VAL A 1 411 ? -13.57 17.438 7.109 1 95.81 411 VAL A O 1
ATOM 3390 N N . ASP A 1 412 ? -12.742 18.672 5.469 1 92.06 412 ASP A N 1
ATOM 3391 C CA . ASP A 1 412 ? -11.953 19.516 6.363 1 92.06 412 ASP A CA 1
ATOM 3392 C C . ASP A 1 412 ? -12.82 20.594 7.012 1 92.06 412 ASP A C 1
ATOM 3394 O O . ASP A 1 412 ? -12.32 21.453 7.742 1 92.06 412 ASP A O 1
ATOM 3398 N N . PHE A 1 413 ? -14.102 20.578 6.77 1 96.06 413 PHE A N 1
ATOM 3399 C CA . PHE A 1 413 ? -15.023 21.516 7.391 1 96.06 413 PHE A CA 1
ATOM 3400 C C . PHE A 1 413 ? -15.82 20.828 8.5 1 96.06 413 PHE A C 1
ATOM 3402 O O . PHE A 1 413 ? -16.109 19.641 8.43 1 96.06 413 PHE A O 1
ATOM 3409 N N . LEU A 1 414 ? -16.141 21.625 9.484 1 96.12 414 LEU A N 1
ATOM 3410 C CA . LEU A 1 414 ? -17.078 21.219 10.516 1 96.12 414 LEU A CA 1
ATOM 3411 C C . LEU A 1 414 ? -18.375 22.016 10.43 1 96.12 414 LEU A C 1
ATOM 3413 O O . LEU A 1 414 ? -18.344 23.25 10.461 1 96.12 414 LEU A O 1
ATOM 3417 N N . PRO A 1 415 ? -19.484 21.312 10.352 1 97.88 415 PRO A N 1
ATOM 3418 C CA . PRO A 1 415 ? -20.766 22.031 10.398 1 97.88 415 PRO A CA 1
ATOM 3419 C C . PRO A 1 415 ? -21.125 22.516 11.805 1 97.88 415 PRO A C 1
ATOM 3421 O O . PRO A 1 415 ? -20.734 21.875 12.797 1 97.88 415 PRO A O 1
ATOM 3424 N N . GLN A 1 416 ? -21.906 23.609 11.773 1 97.06 416 GLN A N 1
ATOM 3425 C CA . GLN A 1 416 ? -22.5 24.078 13.023 1 97.06 416 GLN A CA 1
ATOM 3426 C C . GLN A 1 416 ? -23.359 22.984 13.656 1 97.06 416 GLN A C 1
ATOM 3428 O O . GLN A 1 416 ? -24.031 22.219 12.945 1 97.06 416 GLN A O 1
ATOM 3433 N N . TYR A 1 417 ? -23.281 22.953 15.07 1 96.25 417 TYR A N 1
ATOM 3434 C CA . TYR A 1 417 ? -24.172 22.016 15.742 1 96.25 417 TYR A CA 1
ATOM 3435 C C . TYR A 1 417 ? -25.625 22.328 15.422 1 96.25 417 TYR A C 1
ATOM 3437 O O . TYR A 1 417 ? -26.047 23.484 15.516 1 96.25 417 TYR A O 1
ATOM 3445 N N . GLY A 1 418 ? -26.328 21.297 14.977 1 96.88 418 GLY A N 1
ATOM 3446 C CA . GLY A 1 418 ? -27.734 21.484 14.672 1 96.88 418 GLY A CA 1
ATOM 3447 C C . GLY A 1 418 ? -27.984 21.906 13.234 1 96.88 418 GLY A C 1
ATOM 3448 O O . GLY A 1 418 ? -29.125 22.125 12.836 1 96.88 418 GLY A O 1
ATOM 3449 N N . LEU A 1 419 ? -26.938 21.984 12.492 1 98.12 419 LEU A N 1
ATOM 3450 C CA . LEU A 1 419 ? -27.062 22.469 11.117 1 98.12 419 LEU A CA 1
ATOM 3451 C C . LEU A 1 419 ? -28.016 21.578 10.32 1 98.12 419 LEU A C 1
ATOM 3453 O O . LEU A 1 419 ? -28.781 22.094 9.492 1 98.12 419 LEU A O 1
ATOM 3457 N N . HIS A 1 420 ? -28 20.281 10.492 1 97.88 420 HIS A N 1
ATOM 3458 C CA . HIS A 1 420 ? -28.875 19.344 9.789 1 97.88 420 HIS A CA 1
ATOM 3459 C C . HIS A 1 420 ? -30.344 19.734 9.961 1 97.88 420 HIS A C 1
ATOM 3461 O O . HIS A 1 420 ? -31.078 19.875 8.984 1 97.88 420 HIS A O 1
ATOM 3467 N N . GLU A 1 421 ? -30.75 19.938 11.148 1 97.19 421 GLU A N 1
ATOM 3468 C CA . GLU A 1 421 ? -32.125 20.328 11.461 1 97.19 421 GLU A CA 1
ATOM 3469 C C . GLU A 1 421 ? -32.469 21.703 10.898 1 97.19 421 GLU A C 1
ATOM 3471 O O . GLU A 1 421 ? -33.562 21.922 10.391 1 97.19 421 GLU A O 1
ATOM 3476 N N . SER A 1 422 ? -31.5 22.609 11.055 1 97.94 422 SER A N 1
ATOM 3477 C CA . SER A 1 422 ? -31.719 23.953 10.547 1 97.94 422 SER A CA 1
ATOM 3478 C C . SER A 1 422 ? -31.969 23.938 9.039 1 97.94 422 SER A C 1
ATOM 3480 O O . SER A 1 422 ? -32.844 24.656 8.547 1 97.94 422 SER A O 1
ATOM 3482 N N . LEU A 1 423 ? -31.188 23.156 8.328 1 98.38 423 LEU A N 1
ATOM 3483 C CA . LEU A 1 423 ? -31.344 23.062 6.883 1 98.38 423 LEU A CA 1
ATOM 3484 C C . LEU A 1 423 ? -32.719 22.5 6.516 1 98.38 423 LEU A C 1
ATOM 3486 O O . LEU A 1 423 ? -33.375 23.016 5.617 1 98.38 423 LEU A O 1
ATOM 3490 N N . MET A 1 424 ? -33.125 21.453 7.191 1 97.88 424 MET A N 1
ATOM 3491 C CA . MET A 1 424 ? -34.469 20.875 6.938 1 97.88 424 MET A CA 1
ATOM 3492 C C . MET A 1 424 ? -35.562 21.891 7.191 1 97.88 424 MET A C 1
ATOM 3494 O O . MET A 1 424 ? -36.5 22.016 6.402 1 97.88 424 MET A O 1
ATOM 3498 N N . ASN A 1 425 ? -35.438 22.672 8.234 1 97.75 425 ASN A N 1
ATOM 3499 C CA . ASN A 1 425 ? -36.406 23.703 8.586 1 97.75 425 ASN A CA 1
ATOM 3500 C C . ASN A 1 425 ? -36.469 24.797 7.516 1 97.75 425 ASN A C 1
ATOM 3502 O O . ASN A 1 425 ? -37.562 25.281 7.191 1 97.75 425 ASN A O 1
ATOM 3506 N N . TYR A 1 426 ? -35.312 25.188 7.055 1 98.31 426 TYR A N 1
ATOM 3507 C CA . TYR A 1 426 ? -35.312 26.234 6.027 1 98.31 426 TYR A CA 1
ATOM 3508 C C . TYR A 1 426 ? -35.938 25.719 4.734 1 98.31 426 TYR A C 1
ATOM 3510 O O . TYR A 1 426 ? -36.594 26.484 4.012 1 98.31 426 TYR A O 1
ATOM 3518 N N . ILE A 1 427 ? -35.719 24.438 4.402 1 98.19 427 ILE A N 1
ATOM 3519 C CA . ILE A 1 427 ? -36.312 23.859 3.211 1 98.19 427 ILE A CA 1
ATOM 3520 C C . ILE A 1 427 ? -37.844 23.891 3.332 1 98.19 427 ILE A C 1
ATOM 3522 O O . ILE A 1 427 ? -38.531 24.203 2.363 1 98.19 427 ILE A O 1
ATOM 3526 N N . ILE A 1 428 ? -38.344 23.641 4.527 1 97.44 428 ILE A N 1
ATOM 3527 C CA . ILE A 1 428 ? -39.781 23.703 4.801 1 97.44 428 ILE A CA 1
ATOM 3528 C C . ILE A 1 428 ? -40.25 25.156 4.727 1 97.44 428 ILE A C 1
ATOM 3530 O O . ILE A 1 428 ? -41.25 25.469 4.031 1 97.44 428 ILE A O 1
ATOM 3534 N N . LYS A 1 429 ? -39.562 26 5.395 1 97.19 429 LYS A N 1
ATOM 3535 C CA . LYS A 1 429 ? -39.938 27.406 5.512 1 97.19 429 LYS A CA 1
ATOM 3536 C C . LYS A 1 429 ? -39.969 28.078 4.141 1 97.19 429 LYS A C 1
ATOM 3538 O O . LYS A 1 429 ? -40.844 28.922 3.881 1 97.19 429 LYS A O 1
ATOM 3543 N N . LEU A 1 430 ? -39.031 27.766 3.338 1 97.38 430 LEU A N 1
ATOM 3544 C CA . LEU A 1 430 ? -38.938 28.391 2.027 1 97.38 430 LEU A CA 1
ATOM 3545 C C . LEU A 1 430 ? -39.719 27.625 0.985 1 97.38 430 LEU A C 1
ATOM 3547 O O . LEU A 1 430 ? -39.719 27.969 -0.196 1 97.38 430 LEU A O 1
ATOM 3551 N N . ASN A 1 431 ? -40.375 26.562 1.351 1 96.75 431 ASN A N 1
ATOM 3552 C CA . ASN A 1 431 ? -41.219 25.719 0.497 1 96.75 431 ASN A CA 1
ATOM 3553 C C . ASN A 1 431 ? -40.469 25.25 -0.741 1 96.75 431 ASN A C 1
ATOM 3555 O O . ASN A 1 431 ? -40.938 25.422 -1.866 1 96.75 431 ASN A O 1
ATOM 3559 N N . ILE A 1 432 ? -39.281 24.734 -0.468 1 97.38 432 ILE A N 1
ATOM 3560 C CA . ILE A 1 432 ? -38.438 24.25 -1.558 1 97.38 432 ILE A CA 1
ATOM 3561 C C . ILE A 1 432 ? -38.75 22.781 -1.828 1 97.38 432 ILE A C 1
ATOM 3563 O O . ILE A 1 432 ? -38.75 21.953 -0.908 1 97.38 432 ILE A O 1
ATOM 3567 N N . SER A 1 433 ? -38.969 22.453 -3.086 1 95.56 433 SER A N 1
ATOM 3568 C CA . SER A 1 433 ? -39.156 21.078 -3.506 1 95.56 433 SER A CA 1
ATOM 3569 C C . SER A 1 433 ? -37.969 20.562 -4.309 1 95.56 433 SER A C 1
ATOM 3571 O O . SER A 1 433 ? -37.094 21.328 -4.691 1 95.56 433 SER A O 1
ATOM 3573 N N . GLU A 1 434 ? -37.969 19.328 -4.605 1 94.25 434 GLU A N 1
ATOM 3574 C CA . GLU A 1 434 ? -36.875 18.703 -5.328 1 94.25 434 GLU A CA 1
ATOM 3575 C C . GLU A 1 434 ? -36.781 19.219 -6.762 1 94.25 434 GLU A C 1
ATOM 3577 O O . GLU A 1 434 ? -35.719 19.172 -7.383 1 94.25 434 GLU A O 1
ATOM 3582 N N . SER A 1 435 ? -37.844 19.703 -7.262 1 94.5 435 SER A N 1
ATOM 3583 C CA . SER A 1 435 ? -37.875 20.156 -8.648 1 94.5 435 SER A CA 1
ATOM 3584 C C . SER A 1 435 ? -37.406 21.609 -8.766 1 94.5 435 SER A C 1
ATOM 3586 O O . SER A 1 435 ? -37.125 22.078 -9.859 1 94.5 435 SER A O 1
ATOM 3588 N N . ASP A 1 436 ? -37.344 22.266 -7.582 1 96.31 436 ASP A N 1
ATOM 3589 C CA . ASP A 1 436 ? -36.938 23.672 -7.605 1 96.31 436 ASP A CA 1
ATOM 3590 C C . ASP A 1 436 ? -35.438 23.797 -7.859 1 96.31 436 ASP A C 1
ATOM 3592 O O . ASP A 1 436 ? -34.625 23 -7.352 1 96.31 436 ASP A O 1
ATOM 3596 N N . LYS A 1 437 ? -35.094 24.719 -8.656 1 97.25 437 LYS A N 1
ATOM 3597 C CA . LYS A 1 437 ? -33.688 25 -8.922 1 97.25 437 LYS A CA 1
ATOM 3598 C C . LYS A 1 437 ? -33.156 26.031 -7.926 1 97.25 437 LYS A C 1
ATOM 3600 O O . LYS A 1 437 ? -32.812 27.156 -8.305 1 97.25 437 LYS A O 1
ATOM 3605 N N . VAL A 1 438 ? -33 25.609 -6.727 1 98.12 438 VAL A N 1
ATOM 3606 C CA . VAL A 1 438 ? -32.531 26.469 -5.641 1 98.12 438 VAL A CA 1
ATOM 3607 C C . VAL A 1 438 ? -31.297 25.844 -5 1 98.12 438 VAL A C 1
ATOM 3609 O O . VAL A 1 438 ? -31.25 24.625 -4.805 1 98.12 438 VAL A O 1
ATOM 3612 N N . ALA A 1 439 ? -30.344 26.641 -4.832 1 98.5 439 ALA A N 1
ATOM 3613 C CA . ALA A 1 439 ? -29.156 26.281 -4.062 1 98.5 439 ALA A CA 1
ATOM 3614 C C . ALA A 1 439 ? -29.062 27.094 -2.773 1 98.5 439 ALA A C 1
ATOM 3616 O O . ALA A 1 439 ? -28.922 28.312 -2.812 1 98.5 439 ALA A O 1
ATOM 3617 N N . LEU A 1 440 ? -29.203 26.438 -1.604 1 98.69 440 LEU A N 1
ATOM 3618 C CA . LEU A 1 440 ? -29.031 27.094 -0.317 1 98.69 440 LEU A CA 1
ATOM 3619 C C . LEU A 1 440 ? -27.547 27.203 0.047 1 98.69 440 LEU A C 1
ATOM 3621 O O . LEU A 1 440 ? -26.828 26.203 0.021 1 98.69 440 LEU A O 1
ATOM 3625 N N . ILE A 1 441 ? -27.125 28.375 0.312 1 98.56 441 ILE A N 1
ATOM 3626 C CA . ILE A 1 441 ? -25.719 28.609 0.618 1 98.56 441 ILE A CA 1
ATOM 3627 C C . ILE A 1 441 ? -25.516 28.625 2.131 1 98.56 441 ILE A C 1
ATOM 3629 O O . ILE A 1 441 ? -26.219 29.344 2.854 1 98.56 441 ILE A O 1
ATOM 3633 N N . VAL A 1 442 ? -24.594 27.812 2.619 1 98.56 442 VAL A N 1
ATOM 3634 C CA . VAL A 1 442 ? -24.141 27.859 4 1 98.56 442 VAL A CA 1
ATOM 3635 C C . VAL A 1 442 ? -22.812 28.609 4.074 1 98.56 442 VAL A C 1
ATOM 3637 O O . VAL A 1 442 ? -21.781 28.125 3.57 1 98.56 442 VAL A O 1
ATOM 3640 N N . PRO A 1 443 ? -22.797 29.766 4.711 1 97.88 443 PRO A N 1
ATOM 3641 C CA . PRO A 1 443 ? -21.562 30.547 4.75 1 97.88 443 PRO A CA 1
ATOM 3642 C C . PRO A 1 443 ? -20.391 29.797 5.387 1 97.88 443 PRO A C 1
ATOM 3644 O O . PRO A 1 443 ? -20.578 29.078 6.375 1 97.88 443 PRO A O 1
ATOM 3647 N N . ALA A 1 444 ? -19.219 29.984 4.812 1 97.62 444 ALA A N 1
ATOM 3648 C CA . ALA A 1 444 ? -18.031 29.25 5.227 1 97.62 444 ALA A CA 1
ATOM 3649 C C . ALA A 1 444 ? -17.031 30.172 5.918 1 97.62 444 ALA A C 1
ATOM 3651 O O . ALA A 1 444 ? -16.797 31.297 5.465 1 97.62 444 ALA A O 1
ATOM 3652 N N . PHE A 1 445 ? -16.5 29.766 6.996 1 96.31 445 PHE A N 1
ATOM 3653 C CA . PHE A 1 445 ? -15.477 30.469 7.77 1 96.31 445 PHE A CA 1
ATOM 3654 C C . PHE A 1 445 ? -14.258 29.578 7.996 1 96.31 445 PHE A C 1
ATOM 3656 O O . PHE A 1 445 ? -14.25 28.422 7.594 1 96.31 445 PHE A O 1
ATOM 3663 N N . GLU A 1 446 ? -13.18 30.109 8.492 1 92.69 446 GLU A N 1
ATOM 3664 C CA . GLU A 1 446 ? -11.977 29.312 8.711 1 92.69 446 GLU A CA 1
ATOM 3665 C C . GLU A 1 446 ? -11.234 29.766 9.969 1 92.69 446 GLU A C 1
ATOM 3667 O O . GLU A 1 446 ? -11.422 30.906 10.43 1 92.69 446 GLU A O 1
ATOM 3672 N N . THR A 1 447 ? -10.617 28.875 10.586 1 86.25 447 THR A N 1
ATOM 3673 C CA . THR A 1 447 ? -9.703 29.172 11.68 1 86.25 447 THR A CA 1
ATOM 3674 C C . THR A 1 447 ? -8.289 28.719 11.344 1 86.25 447 THR A C 1
ATOM 3676 O O . THR A 1 447 ? -8.102 27.797 10.547 1 86.25 447 THR A O 1
ATOM 3679 N N . GLU A 1 448 ? -7.359 29.375 11.828 1 74.5 448 GLU A N 1
ATOM 3680 C CA . GLU A 1 448 ? -5.961 29 11.641 1 74.5 448 GLU A CA 1
ATOM 3681 C C . GLU A 1 448 ? -5.441 28.188 12.82 1 74.5 448 GLU A C 1
ATOM 3683 O O . GLU A 1 448 ? -4.305 27.703 12.805 1 74.5 448 GLU A O 1
ATOM 3688 N N . ARG A 1 449 ? -6.367 27.969 13.719 1 70.69 449 ARG A N 1
ATOM 3689 C CA . ARG A 1 449 ? -5.984 27.25 14.93 1 70.69 449 ARG A CA 1
ATOM 3690 C C . ARG A 1 449 ? -6.418 25.797 14.867 1 70.69 449 ARG A C 1
ATOM 3692 O O . ARG A 1 449 ? -7.527 25.484 14.43 1 70.69 449 ARG A O 1
ATOM 3699 N N . TYR A 1 450 ? -5.582 24.922 15.32 1 67.06 450 TYR A N 1
ATOM 3700 C CA . TYR A 1 450 ? -5.914 23.5 15.328 1 67.06 450 TYR A CA 1
ATOM 3701 C C . TYR A 1 450 ? -6.93 23.188 16.422 1 67.06 450 TYR A C 1
ATOM 3703 O O . TYR A 1 450 ? -7.809 22.344 16.234 1 67.06 450 TYR A O 1
ATOM 3711 N N . ARG A 1 451 ? -6.688 23.781 17.578 1 69.19 451 ARG A N 1
ATOM 3712 C CA . ARG A 1 451 ? -7.641 23.641 18.688 1 69.19 451 ARG A CA 1
ATOM 3713 C C . ARG A 1 451 ? -8.359 24.969 18.953 1 69.19 451 ARG A C 1
ATOM 3715 O O . ARG A 1 451 ? -7.723 26.016 19.016 1 69.19 451 ARG A O 1
ATOM 3722 N N . PHE A 1 452 ? -9.625 24.922 18.859 1 76.38 452 PHE A N 1
ATOM 3723 C CA . PHE A 1 452 ? -10.422 26.109 19.156 1 76.38 452 PHE A CA 1
ATOM 3724 C C . PHE A 1 452 ? -11.789 25.719 19.688 1 76.38 452 PHE A C 1
ATOM 3726 O O . PHE A 1 452 ? -12.219 24.562 19.547 1 76.38 452 PHE A O 1
ATOM 3733 N N . ILE A 1 453 ? -12.305 26.625 20.344 1 86.81 453 ILE A N 1
ATOM 3734 C CA . ILE A 1 453 ? -13.672 26.422 20.797 1 86.81 453 ILE A CA 1
ATOM 3735 C C . ILE A 1 453 ? -14.648 26.688 19.656 1 86.81 453 ILE A C 1
ATOM 3737 O O . ILE A 1 453 ? -14.625 27.766 19.047 1 86.81 453 ILE A O 1
ATOM 3741 N N . PHE A 1 454 ? -15.445 25.703 19.359 1 94 454 PHE A N 1
ATOM 3742 C CA . PHE A 1 454 ? -16.406 25.859 18.281 1 94 454 PHE A CA 1
ATOM 3743 C C . PHE A 1 454 ? -17.562 26.766 18.688 1 94 454 PHE A C 1
ATOM 3745 O O . PHE A 1 454 ? -18.172 26.547 19.734 1 94 454 PHE A O 1
ATOM 3752 N N . PRO A 1 455 ? -17.844 27.766 17.953 1 96.06 455 PRO A N 1
ATOM 3753 C CA . PRO A 1 455 ? -18.922 28.672 18.328 1 96.06 455 PRO A CA 1
ATOM 3754 C C . PRO A 1 455 ? -20.281 27.984 18.359 1 96.06 455 PRO A C 1
ATOM 3756 O O . PRO A 1 455 ? -20.625 27.234 17.453 1 96.06 455 PRO A O 1
ATOM 3759 N N . ALA A 1 456 ? -21.141 28.312 19.297 1 93.75 456 ALA A N 1
ATOM 3760 C CA . ALA A 1 456 ? -22.438 27.672 19.484 1 93.75 456 ALA A CA 1
ATOM 3761 C C . ALA A 1 456 ? -23.469 28.25 18.531 1 93.75 456 ALA A C 1
ATOM 3763 O O . ALA A 1 456 ? -24.422 27.547 18.141 1 93.75 456 ALA A O 1
ATOM 3764 N N . ASN A 1 457 ? -23.312 29.469 18.266 1 95.25 457 ASN A N 1
ATOM 3765 C CA . ASN A 1 457 ? -24.281 30.172 17.422 1 95.25 457 ASN A CA 1
ATOM 3766 C C . ASN A 1 457 ? -23.656 31.344 16.688 1 95.25 457 ASN A C 1
ATOM 3768 O O . ASN A 1 457 ? -22.438 31.562 16.781 1 95.25 457 ASN A O 1
ATOM 3772 N N . LYS A 1 458 ? -24.484 32 15.867 1 96.31 458 LYS A N 1
ATOM 3773 C CA . LYS A 1 458 ? -24 33.125 15.055 1 96.31 458 LYS A CA 1
ATOM 3774 C C . LYS A 1 458 ? -23.391 34.219 15.922 1 96.31 458 LYS A C 1
ATOM 3776 O O . LYS A 1 458 ? -22.375 34.812 15.57 1 96.31 458 LYS A O 1
ATOM 3781 N N . ASP A 1 459 ? -24.047 34.5 17.047 1 96.06 459 ASP A N 1
ATOM 3782 C CA . ASP A 1 459 ? -23.562 35.562 17.938 1 96.06 459 ASP A CA 1
ATOM 3783 C C . ASP A 1 459 ? -22.141 35.25 18.406 1 96.06 459 ASP A C 1
ATOM 3785 O O . ASP A 1 459 ? -21.281 36.156 18.406 1 96.06 459 ASP A O 1
ATOM 3789 N N . GLU A 1 460 ? -21.938 34.094 18.75 1 96.56 460 GLU A N 1
ATOM 3790 C CA . GLU A 1 460 ? -20.594 33.688 19.203 1 96.56 460 GLU A CA 1
ATOM 3791 C C . GLU A 1 460 ? -19.609 33.719 18.031 1 96.56 460 GLU A C 1
ATOM 3793 O O . GLU A 1 460 ? -18.438 34.094 18.219 1 96.56 460 GLU A O 1
ATOM 3798 N N . LEU A 1 461 ? -20.078 33.281 16.891 1 97.12 461 LEU A N 1
ATOM 3799 C CA . LEU A 1 461 ? -19.219 33.344 15.711 1 97.12 461 LEU A CA 1
ATOM 3800 C C . LEU A 1 461 ? -18.766 34.75 15.414 1 97.12 461 LEU A C 1
ATOM 3802 O O . LEU A 1 461 ? -17.594 35 15.109 1 97.12 461 LEU A O 1
ATOM 3806 N N . LEU A 1 462 ? -19.719 35.688 15.57 1 96.44 462 LEU A N 1
ATOM 3807 C CA . LEU A 1 462 ? -19.406 37.094 15.297 1 96.44 462 LEU A CA 1
ATOM 3808 C C . LEU A 1 462 ? -18.391 37.625 16.297 1 96.44 462 LEU A C 1
ATOM 3810 O O . LEU A 1 462 ? -17.547 38.469 15.945 1 96.44 462 LEU A O 1
ATOM 3814 N N . LYS A 1 463 ? -18.469 37.156 17.484 1 95.5 463 LYS A N 1
ATOM 3815 C CA . LYS A 1 463 ? -17.484 37.531 18.5 1 95.5 463 LYS A CA 1
ATOM 3816 C C . LYS A 1 463 ? -16.094 37.031 18.125 1 95.5 463 LYS A C 1
ATOM 3818 O O . LYS A 1 463 ? -15.102 37.719 18.281 1 95.5 463 LYS A O 1
ATOM 3823 N N . PHE A 1 464 ? -16.094 35.781 17.641 1 94.25 464 PHE A N 1
ATOM 3824 C CA . PHE A 1 464 ? -14.828 35.188 17.25 1 94.25 464 PHE A CA 1
ATOM 3825 C C . PHE A 1 464 ? -14.234 35.906 16.047 1 94.25 464 PHE A C 1
ATOM 3827 O O . PHE A 1 464 ? -13.016 36 15.922 1 94.25 464 PHE A O 1
ATOM 3834 N N . LEU A 1 465 ? -15.094 36.344 15.148 1 92.94 465 LEU A N 1
ATOM 3835 C CA . LEU A 1 465 ? -14.648 37.125 13.992 1 92.94 465 LEU A CA 1
ATOM 3836 C C . LEU A 1 465 ? -14.008 38.438 14.438 1 92.94 465 LEU A C 1
ATOM 3838 O O . LEU A 1 465 ? -12.953 38.812 13.914 1 92.94 465 LEU A O 1
ATOM 3842 N N . LYS A 1 466 ? -14.633 39.062 15.383 1 91.38 466 LYS A N 1
ATOM 3843 C CA . LYS A 1 466 ? -14.148 40.344 15.891 1 91.38 466 LYS A CA 1
ATOM 3844 C C . LYS A 1 466 ? -12.797 40.188 16.594 1 91.38 466 LYS A C 1
ATOM 3846 O O . LYS A 1 466 ? -11.945 41.062 16.516 1 91.38 466 LYS A O 1
ATOM 3851 N N . ARG A 1 467 ? -12.633 39.062 17.203 1 87.5 467 ARG A N 1
ATOM 3852 C CA . ARG A 1 467 ? -11.414 38.781 17.969 1 87.5 467 ARG A CA 1
ATOM 3853 C C . ARG A 1 467 ? -10.305 38.25 17.078 1 87.5 467 ARG A C 1
ATOM 3855 O O . ARG A 1 467 ? -9.18 38.062 17.531 1 87.5 467 ARG A O 1
ATOM 3862 N N . GLY A 1 468 ? -10.672 37.938 15.875 1 82.88 468 GLY A N 1
ATOM 3863 C CA . GLY A 1 468 ? -9.672 37.469 14.945 1 82.88 468 GLY A CA 1
ATOM 3864 C C . GLY A 1 468 ? -9.359 36 15.117 1 82.88 468 GLY A C 1
ATOM 3865 O O . GLY A 1 468 ? -8.273 35.531 14.766 1 82.88 468 GLY A O 1
ATOM 3866 N N . VAL A 1 469 ? -10.203 35.281 15.742 1 83.25 469 VAL A N 1
ATOM 3867 C CA . VAL A 1 469 ? -10.062 33.844 15.898 1 83.25 469 VAL A CA 1
ATOM 3868 C C . VAL A 1 469 ? -10.555 33.125 14.641 1 83.25 469 VAL A C 1
ATOM 3870 O O . VAL A 1 469 ? -10 32.125 14.242 1 83.25 469 VAL A O 1
ATOM 3873 N N . LEU A 1 470 ? -11.562 33.656 14.109 1 91.12 470 LEU A N 1
ATOM 3874 C CA . LEU A 1 470 ? -12.125 33.156 12.867 1 91.12 470 LEU A CA 1
ATOM 3875 C C . LEU A 1 470 ? -12.055 34.188 11.766 1 91.12 470 LEU A C 1
ATOM 3877 O O . LEU A 1 470 ? -12 35.406 12.055 1 91.12 470 LEU A O 1
ATOM 3881 N N . TYR A 1 471 ? -12.008 33.719 10.555 1 89.56 471 TYR A N 1
ATOM 3882 C CA . TYR A 1 471 ? -12.078 34.531 9.352 1 89.56 471 TYR A CA 1
ATOM 3883 C C . TYR A 1 471 ? -13.078 33.969 8.359 1 89.56 471 TYR A C 1
ATOM 3885 O O . TYR A 1 471 ? -13.484 32.812 8.477 1 89.56 471 TYR A O 1
ATOM 3893 N N . THR A 1 472 ? -13.508 34.906 7.52 1 91.19 472 THR A N 1
ATOM 3894 C CA . THR A 1 472 ? -14.227 34.344 6.383 1 91.19 472 THR A CA 1
ATOM 3895 C C . THR A 1 472 ? -13.32 33.406 5.586 1 91.19 472 THR A C 1
ATOM 3897 O O . THR A 1 472 ? -12.102 33.594 5.535 1 91.19 472 THR A O 1
ATOM 3900 N N . PHE A 1 473 ? -13.883 32.344 5.086 1 91.12 473 PHE A N 1
ATOM 3901 C CA . PHE A 1 473 ? -13.094 31.312 4.441 1 91.12 473 PHE A CA 1
ATOM 3902 C C . PHE A 1 473 ? -12.273 31.891 3.289 1 91.12 473 PHE A C 1
ATOM 3904 O O . PHE A 1 473 ? -12.82 32.562 2.408 1 91.12 473 PHE A O 1
ATOM 3911 N N . ARG A 1 474 ? -10.961 31.656 3.268 1 80.81 474 ARG A N 1
ATOM 3912 C CA . ARG A 1 474 ? -9.961 32.031 2.27 1 80.81 474 ARG A CA 1
ATOM 3913 C C . ARG A 1 474 ? -9.906 33.531 2.078 1 80.81 474 ARG A C 1
ATOM 3915 O O . ARG A 1 474 ? -9.68 34 0.966 1 80.81 474 ARG A O 1
ATOM 3922 N N . TYR A 1 475 ? -10.164 34.281 3.082 1 73.69 475 TYR A N 1
ATOM 3923 C CA . TYR A 1 475 ? -10.211 35.719 3.055 1 73.69 475 TYR A CA 1
ATOM 3924 C C . TYR A 1 475 ? -8.891 36.312 2.551 1 73.69 475 TYR A C 1
ATOM 3926 O O . TYR A 1 475 ? -8.883 37.219 1.718 1 73.69 475 TYR A O 1
ATOM 3934 N N . HIS A 1 476 ? -7.824 35.75 2.857 1 69.62 476 HIS A N 1
ATOM 3935 C CA . HIS A 1 476 ? -6.523 36.312 2.549 1 69.62 476 HIS A CA 1
ATOM 3936 C C . HIS A 1 476 ? -5.965 35.75 1.242 1 69.62 476 HIS A C 1
ATOM 3938 O O . HIS A 1 476 ? -5.07 36.344 0.639 1 69.62 476 HIS A O 1
ATOM 3944 N N . VAL A 1 477 ? -6.488 34.656 0.748 1 71.88 477 VAL A N 1
ATOM 3945 C CA . VAL A 1 477 ? -5.816 33.906 -0.322 1 71.88 477 VAL A CA 1
ATOM 3946 C C . VAL A 1 477 ? -6.688 33.906 -1.576 1 71.88 477 VAL A C 1
ATOM 3948 O O . VAL A 1 477 ? -6.176 34.031 -2.693 1 71.88 477 VAL A O 1
ATOM 3951 N N . TRP A 1 478 ? -7.934 33.781 -1.421 1 79.75 478 TRP A N 1
ATOM 3952 C CA . TRP A 1 478 ? -8.852 33.594 -2.537 1 79.75 478 TRP A CA 1
ATOM 3953 C C . TRP A 1 478 ? -10.227 34.188 -2.213 1 79.75 478 TRP A C 1
ATOM 3955 O O . TRP A 1 478 ? -11.227 33.469 -2.189 1 79.75 478 TRP A O 1
ATOM 3965 N N . THR A 1 479 ? -10.328 35.469 -2.094 1 80.19 479 THR A N 1
ATOM 3966 C CA . THR A 1 479 ? -11.516 36.188 -1.661 1 80.19 479 THR A CA 1
ATOM 3967 C C . THR A 1 479 ? -12.641 36.031 -2.678 1 80.19 479 THR A C 1
ATOM 3969 O O . THR A 1 479 ? -13.82 35.969 -2.307 1 80.19 479 THR A O 1
ATOM 3972 N N . GLN A 1 480 ? -12.297 35.906 -3.896 1 82.75 480 GLN A N 1
ATOM 3973 C CA . GLN A 1 480 ? -13.289 35.875 -4.961 1 82.75 480 GLN A CA 1
ATOM 3974 C C . GLN A 1 480 ? -14.172 34.625 -4.848 1 82.75 480 GLN A C 1
ATOM 3976 O O . GLN A 1 480 ? -15.336 34.656 -5.246 1 82.75 480 GLN A O 1
ATOM 3981 N N . GLY A 1 481 ? -13.711 33.625 -4.297 1 89.88 481 GLY A N 1
ATOM 3982 C CA . GLY A 1 481 ? -14.43 32.344 -4.223 1 89.88 481 GLY A CA 1
ATOM 3983 C C . GLY A 1 481 ? -15.672 32.438 -3.355 1 89.88 481 GLY A C 1
ATOM 3984 O O . GLY A 1 481 ? -16.641 31.688 -3.58 1 89.88 481 GLY A O 1
ATOM 3985 N N . HIS A 1 482 ? -15.672 33.344 -2.365 1 92.25 482 HIS A N 1
ATOM 3986 C CA . HIS A 1 482 ? -16.781 33.344 -1.416 1 92.25 482 HIS A CA 1
ATOM 3987 C C . HIS A 1 482 ? -17.328 34.75 -1.216 1 92.25 482 HIS A C 1
ATOM 3989 O O . HIS A 1 482 ? -18.281 34.969 -0.463 1 92.25 482 HIS A O 1
ATOM 3995 N N . ALA A 1 483 ? -16.812 35.719 -1.95 1 89.12 483 ALA A N 1
ATOM 3996 C CA . ALA A 1 483 ? -17.172 37.125 -1.779 1 89.12 483 ALA A CA 1
ATOM 3997 C C . ALA A 1 483 ? -18.641 37.344 -2.117 1 89.12 483 ALA A C 1
ATOM 3999 O O . ALA A 1 483 ? -19.312 38.156 -1.479 1 89.12 483 ALA A O 1
ATOM 4000 N N . ALA A 1 484 ? -19.078 36.656 -3.092 1 92.25 484 ALA A N 1
ATOM 4001 C CA . ALA A 1 484 ? -20.453 36.875 -3.561 1 92.25 484 ALA A CA 1
ATOM 4002 C C . ALA A 1 484 ? -21.469 36.531 -2.467 1 92.25 484 ALA A C 1
ATOM 4004 O O . ALA A 1 484 ? -22.625 36.938 -2.545 1 92.25 484 ALA A O 1
ATOM 4005 N N . THR A 1 485 ? -21.078 35.781 -1.465 1 95.62 485 THR A N 1
ATOM 4006 C CA . THR A 1 485 ? -21.938 35.469 -0.339 1 95.62 485 THR A CA 1
ATOM 4007 C C . THR A 1 485 ? -22.328 36.719 0.439 1 95.62 485 THR A C 1
ATOM 4009 O O . THR A 1 485 ? -23.297 36.688 1.199 1 95.62 485 THR A O 1
ATOM 4012 N N . ASN A 1 486 ? -21.594 37.812 0.301 1 94.62 486 ASN A N 1
ATOM 4013 C CA . ASN A 1 486 ? -21.844 39.094 0.967 1 94.62 486 ASN A CA 1
ATOM 4014 C C . ASN A 1 486 ? -21.859 38.938 2.484 1 94.62 486 ASN A C 1
ATOM 4016 O O . ASN A 1 486 ? -22.891 39.156 3.127 1 94.62 486 ASN A O 1
ATOM 4020 N N . TYR A 1 487 ? -20.734 38.688 3.016 1 94.88 487 TYR A N 1
ATOM 4021 C CA . TYR A 1 487 ? -20.578 38.406 4.438 1 94.88 487 TYR A CA 1
ATOM 4022 C C . TYR A 1 487 ? -20.938 39.625 5.281 1 94.88 487 TYR A C 1
ATOM 4024 O O . TYR A 1 487 ? -21.375 39.5 6.43 1 94.88 487 TYR A O 1
ATOM 4032 N N . SER A 1 488 ? -20.766 40.844 4.754 1 93.31 488 SER A N 1
ATOM 4033 C CA . SER A 1 488 ? -21.156 42.031 5.465 1 93.31 488 SER A CA 1
ATOM 4034 C C . SER A 1 488 ? -22.656 42.062 5.73 1 93.31 488 SER A C 1
ATOM 4036 O O . SER A 1 488 ? -23.094 42.438 6.824 1 93.31 488 SER A O 1
ATOM 4038 N N . TYR A 1 489 ? -23.359 41.75 4.707 1 95.75 489 TYR A N 1
ATOM 4039 C CA . TYR A 1 489 ? -24.797 41.688 4.871 1 95.75 489 TYR A CA 1
ATOM 4040 C C . TYR A 1 489 ? -25.188 40.531 5.793 1 95.75 489 TYR A C 1
ATOM 4042 O O . TYR A 1 489 ? -26.078 40.656 6.629 1 95.75 489 TYR A O 1
ATOM 4050 N N . TRP A 1 490 ? -24.562 39.438 5.664 1 96.56 490 TRP A N 1
ATOM 4051 C CA . TRP A 1 490 ? -24.828 38.219 6.449 1 96.56 490 TRP A CA 1
ATOM 4052 C C . TRP A 1 490 ? -24.703 38.5 7.941 1 96.56 490 TRP A C 1
ATOM 4054 O O . TRP A 1 490 ? -25.5 38.031 8.742 1 96.56 490 TRP A O 1
ATOM 4064 N N . ARG A 1 491 ? -23.75 39.344 8.359 1 95.69 491 ARG A N 1
ATOM 4065 C CA . ARG A 1 491 ? -23.469 39.656 9.758 1 95.69 491 ARG A CA 1
ATOM 4066 C C . ARG A 1 491 ? -24.656 40.375 10.398 1 95.69 491 ARG A C 1
ATOM 4068 O O . ARG A 1 491 ? -24.875 40.25 11.609 1 95.69 491 ARG A O 1
ATOM 4075 N N . ASN A 1 492 ? -25.422 41 9.523 1 94.88 492 ASN A N 1
ATOM 4076 C CA . ASN A 1 492 ? -26.406 41.906 10.094 1 94.88 492 ASN A CA 1
ATOM 4077 C C . ASN A 1 492 ? -27.828 41.469 9.797 1 94.88 492 ASN A C 1
ATOM 4079 O O . ASN A 1 492 ? -28.781 42.156 10.18 1 94.88 492 ASN A O 1
ATOM 4083 N N . THR A 1 493 ? -27.969 40.344 9.148 1 95.94 493 THR A N 1
ATOM 4084 C CA . THR A 1 493 ? -29.312 39.938 8.781 1 95.94 493 THR A CA 1
ATOM 4085 C C . THR A 1 493 ? -29.719 38.688 9.516 1 95.94 493 THR A C 1
ATOM 4087 O O . THR A 1 493 ? -28.859 37.906 9.953 1 95.94 493 THR A O 1
ATOM 4090 N N . MET A 1 494 ? -31.062 38.531 9.688 1 94.75 494 MET A N 1
ATOM 4091 C CA . MET A 1 494 ? -31.609 37.312 10.273 1 94.75 494 MET A CA 1
ATOM 4092 C C . MET A 1 494 ? -32.531 36.625 9.281 1 94.75 494 MET A C 1
ATOM 4094 O O . MET A 1 494 ? -33.156 35.594 9.617 1 94.75 494 MET A O 1
ATOM 4098 N N . GLU A 1 495 ? -32.562 37.094 8.086 1 96.56 495 GLU A N 1
ATOM 4099 C CA . GLU A 1 495 ? -33.406 36.531 7.043 1 96.56 495 GLU A CA 1
ATOM 4100 C C . GLU A 1 495 ? -32.562 36 5.879 1 96.56 495 GLU A C 1
ATOM 4102 O O . GLU A 1 495 ? -31.562 36.594 5.508 1 96.56 495 GLU A O 1
ATOM 4107 N N . PRO A 1 496 ? -33.062 34.875 5.297 1 98 496 PRO A N 1
ATOM 4108 C CA . PRO A 1 496 ? -32.406 34.406 4.086 1 98 496 PRO A CA 1
ATOM 4109 C C . PRO A 1 496 ? -32.406 35.469 2.965 1 98 496 PRO A C 1
ATOM 4111 O O . PRO A 1 496 ? -33.375 36.219 2.846 1 98 496 PRO A O 1
ATOM 4114 N N . TYR A 1 497 ? -31.375 35.5 2.184 1 97.75 497 TYR A N 1
ATOM 4115 C CA . TYR A 1 497 ? -31.328 36.469 1.101 1 97.75 497 TYR A CA 1
ATOM 4116 C C . TYR A 1 497 ? -30.719 35.844 -0.155 1 97.75 497 TYR A C 1
ATOM 4118 O O . TYR A 1 497 ? -29.891 34.938 -0.07 1 97.75 497 TYR A O 1
ATOM 4126 N N . GLU A 1 498 ? -31.125 36.312 -1.281 1 97.44 498 GLU A N 1
ATOM 4127 C CA . GLU A 1 498 ? -30.656 35.844 -2.58 1 97.44 498 GLU A CA 1
ATOM 4128 C C . GLU A 1 498 ? -29.406 36.594 -3.031 1 97.44 498 GLU A C 1
ATOM 4130 O O . GLU A 1 498 ? -29.297 37.812 -2.811 1 97.44 498 GLU A O 1
ATOM 4135 N N . VAL A 1 499 ? -28.469 35.875 -3.604 1 96.81 499 VAL A N 1
ATOM 4136 C CA . VAL A 1 499 ? -27.281 36.531 -4.145 1 96.81 499 VAL A CA 1
ATOM 4137 C C . VAL A 1 499 ? -27.094 36.125 -5.605 1 96.81 499 VAL A C 1
ATOM 4139 O O . VAL A 1 499 ? -27.688 35.156 -6.066 1 96.81 499 VAL A O 1
ATOM 4142 N N . SER A 1 500 ? -26.281 36.938 -6.273 1 92.5 500 SER A N 1
ATOM 4143 C CA . SER A 1 500 ? -25.969 36.625 -7.672 1 92.5 500 SER A CA 1
ATOM 4144 C C . SER A 1 500 ? -24.625 35.938 -7.816 1 92.5 500 SER A C 1
ATOM 4146 O O . SER A 1 500 ? -23.703 36.188 -7.023 1 92.5 500 SER A O 1
ATOM 4148 N N . TRP A 1 501 ? -24.578 35.156 -8.812 1 92.94 501 TRP A N 1
ATOM 4149 C CA . TRP A 1 501 ? -23.344 34.469 -9.141 1 92.94 501 TRP A CA 1
ATOM 4150 C C . TRP A 1 501 ? -22.281 35.438 -9.625 1 92.94 501 TRP A C 1
ATOM 4152 O O . TRP A 1 501 ? -22.578 36.375 -10.359 1 92.94 501 TRP A O 1
ATOM 4162 N N . GLU A 1 502 ? -21.047 35.281 -9.172 1 91.75 502 GLU A N 1
ATOM 4163 C CA . GLU A 1 502 ? -19.859 35.969 -9.656 1 91.75 502 GLU A CA 1
ATOM 4164 C C . GLU A 1 502 ? -18.781 34.969 -10.117 1 91.75 502 GLU A C 1
ATOM 4166 O O . GLU A 1 502 ? -18.781 33.812 -9.688 1 91.75 502 GLU A O 1
ATOM 4171 N N . PRO A 1 503 ? -17.953 35.469 -11.047 1 88.81 503 PRO A N 1
ATOM 4172 C CA . PRO A 1 503 ? -16.875 34.562 -11.492 1 88.81 503 PRO A CA 1
ATOM 4173 C C . PRO A 1 503 ? -16.062 34 -10.328 1 88.81 503 PRO A C 1
ATOM 4175 O O . PRO A 1 503 ? -15.719 34.719 -9.398 1 88.81 503 PRO A O 1
ATOM 4178 N N . ASP A 1 504 ? -15.836 32.656 -10.367 1 91.06 504 ASP A N 1
ATOM 4179 C CA . ASP A 1 504 ? -15.016 31.922 -9.414 1 91.06 504 ASP A CA 1
ATOM 4180 C C . ASP A 1 504 ? -15.766 31.656 -8.109 1 91.06 504 ASP A C 1
ATOM 4182 O O . ASP A 1 504 ? -15.18 31.219 -7.125 1 91.06 504 ASP A O 1
ATOM 4186 N N . PHE A 1 505 ? -17.078 32.031 -8.141 1 93.31 505 PHE A N 1
ATOM 4187 C CA . PHE A 1 505 ? -17.906 31.781 -6.969 1 93.31 505 PHE A CA 1
ATOM 4188 C C . PHE A 1 505 ? -17.969 30.297 -6.645 1 93.31 505 PHE A C 1
ATOM 4190 O O . PHE A 1 505 ? -18.297 29.484 -7.508 1 93.31 505 PHE A O 1
ATOM 4197 N N . GLU A 1 506 ? -17.578 29.859 -5.422 1 94 506 GLU A N 1
ATOM 4198 C CA . GLU A 1 506 ? -17.547 28.453 -5.062 1 94 506 GLU A CA 1
ATOM 4199 C C . GLU A 1 506 ? -18.031 28.234 -3.627 1 94 506 GLU A C 1
ATOM 4201 O O . GLU A 1 506 ? -17.312 27.656 -2.812 1 94 506 GLU A O 1
ATOM 4206 N N . PRO A 1 507 ? -19.25 28.672 -3.346 1 96.38 507 PRO A N 1
ATOM 4207 C CA . PRO A 1 507 ? -19.828 28.453 -2.014 1 96.38 507 PRO A CA 1
ATOM 4208 C C . PRO A 1 507 ? -20.125 26.984 -1.731 1 96.38 507 PRO A C 1
ATOM 4210 O O . PRO A 1 507 ? -20.078 26.156 -2.641 1 96.38 507 PRO A O 1
ATOM 4213 N N . TYR A 1 508 ? -20.312 26.656 -0.49 1 98.06 508 TYR A N 1
ATOM 4214 C CA . TYR A 1 508 ? -20.875 25.359 -0.099 1 98.06 508 TYR A CA 1
ATOM 4215 C C . TYR A 1 508 ? -22.391 25.406 -0.089 1 98.06 508 TYR A C 1
ATOM 4217 O O . TYR A 1 508 ? -23 26.281 0.528 1 98.06 508 TYR A O 1
ATOM 4225 N N . ILE A 1 509 ? -22.984 24.422 -0.778 1 98.19 509 ILE A N 1
ATOM 4226 C CA . ILE A 1 509 ? -24.406 24.594 -1.074 1 98.19 509 ILE A CA 1
ATOM 4227 C C . ILE A 1 509 ? -25.156 23.312 -0.755 1 98.19 509 ILE A C 1
ATOM 4229 O O . ILE A 1 509 ? -24.547 22.234 -0.659 1 98.19 509 ILE A O 1
ATOM 4233 N N . VAL A 1 510 ? -26.453 23.438 -0.515 1 98.56 510 VAL A N 1
ATOM 4234 C CA . VAL A 1 510 ? -27.438 22.359 -0.463 1 98.56 510 VAL A CA 1
ATOM 4235 C C . VAL A 1 510 ? -28.312 22.391 -1.713 1 98.56 510 VAL A C 1
ATOM 4237 O O . VAL A 1 510 ? -28.906 23.438 -2.029 1 98.56 510 VAL A O 1
ATOM 4240 N N . VAL A 1 511 ? -28.344 21.328 -2.42 1 98.06 511 VAL A N 1
ATOM 4241 C CA . VAL A 1 511 ? -29.156 21.234 -3.621 1 98.06 511 VAL A CA 1
ATOM 4242 C C . VAL A 1 511 ? -29.953 19.938 -3.609 1 98.06 511 VAL A C 1
ATOM 4244 O O . VAL A 1 511 ? -29.688 19.031 -2.809 1 98.06 511 VAL A O 1
ATOM 4247 N N . SER A 1 512 ? -30.953 19.906 -4.477 1 97.25 512 SER A N 1
ATOM 4248 C CA . SER A 1 512 ? -31.734 18.688 -4.66 1 97.25 512 SER A CA 1
ATOM 4249 C C . SER A 1 512 ? -30.891 17.594 -5.301 1 97.25 512 SER A C 1
ATOM 4251 O O . SER A 1 512 ? -29.922 17.875 -6 1 97.25 512 SER A O 1
ATOM 4253 N N . ARG A 1 513 ? -31.297 16.344 -5.078 1 95.25 513 ARG A N 1
ATOM 4254 C CA . ARG A 1 513 ? -30.609 15.195 -5.656 1 95.25 513 ARG A CA 1
ATOM 4255 C C . ARG A 1 513 ? -30.703 15.211 -7.18 1 95.25 513 ARG A C 1
ATOM 4257 O O . ARG A 1 513 ? -29.891 14.57 -7.863 1 95.25 513 ARG A O 1
ATOM 4264 N N . LYS A 1 514 ? -31.578 16.016 -7.711 1 95.12 514 LYS A N 1
ATOM 4265 C CA . LYS A 1 514 ? -31.797 16.094 -9.156 1 95.12 514 LYS A CA 1
ATOM 4266 C C . LYS A 1 514 ? -30.812 17.047 -9.812 1 95.12 514 LYS A C 1
ATOM 4268 O O . LYS A 1 514 ? -30.75 17.141 -11.039 1 95.12 514 LYS A O 1
ATOM 4273 N N . ALA A 1 515 ? -30.047 17.75 -8.984 1 96.19 515 ALA A N 1
ATOM 4274 C CA . ALA A 1 515 ? -29.031 18.656 -9.516 1 96.19 515 ALA A CA 1
ATOM 4275 C C . ALA A 1 515 ? -28.016 17.906 -10.375 1 96.19 515 ALA A C 1
ATOM 4277 O O . ALA A 1 515 ? -27.859 16.688 -10.242 1 96.19 515 ALA A O 1
ATOM 4278 N N . PRO A 1 516 ? -27.406 18.578 -11.312 1 95.38 516 PRO A N 1
ATOM 4279 C CA . PRO A 1 516 ? -26.438 17.906 -12.188 1 95.38 516 PRO A CA 1
ATOM 4280 C C . PRO A 1 516 ? -25.234 17.359 -11.422 1 95.38 516 PRO A C 1
ATOM 4282 O O . PRO A 1 516 ? -25.031 17.703 -10.258 1 95.38 516 PRO A O 1
ATOM 4285 N N . ARG A 1 517 ? -24.469 16.562 -12.125 1 95.75 517 ARG A N 1
ATOM 4286 C CA . ARG A 1 517 ? -23.25 15.992 -11.555 1 95.75 517 ARG A CA 1
ATOM 4287 C C . ARG A 1 517 ? -22.047 16.906 -11.797 1 95.75 517 ARG A C 1
ATOM 4289 O O . ARG A 1 517 ? -22.109 17.797 -12.648 1 95.75 517 ARG A O 1
ATOM 4296 N N . TYR A 1 518 ? -21.031 16.719 -10.961 1 97.06 518 TYR A N 1
ATOM 4297 C CA . TYR A 1 518 ? -19.781 17.438 -11.172 1 97.06 518 TYR A CA 1
ATOM 4298 C C . TYR A 1 518 ? -19.094 16.969 -12.453 1 97.06 518 TYR A C 1
ATOM 4300 O O . TYR A 1 518 ? -19.203 15.805 -12.836 1 97.06 518 TYR A O 1
ATOM 4308 N N . ASP A 1 519 ? -18.422 17.859 -13.117 1 96.12 519 ASP A N 1
ATOM 4309 C CA . ASP A 1 519 ? -17.625 17.516 -14.289 1 96.12 519 ASP A CA 1
ATOM 4310 C C . ASP A 1 519 ? -16.328 16.812 -13.883 1 96.12 519 ASP A C 1
ATOM 4312 O O . ASP A 1 519 ? -15.461 17.422 -13.242 1 96.12 519 ASP A O 1
ATOM 4316 N N . THR A 1 520 ? -16.141 15.609 -14.32 1 95.06 520 THR A N 1
ATOM 4317 C CA . THR A 1 520 ? -15.07 14.758 -13.812 1 95.06 520 THR A CA 1
ATOM 4318 C C . THR A 1 520 ? -13.75 15.078 -14.508 1 95.06 520 THR A C 1
ATOM 4320 O O . THR A 1 520 ? -12.695 14.562 -14.125 1 95.06 520 THR A O 1
ATOM 4323 N N . ARG A 1 521 ? -13.711 16.016 -15.562 1 93.69 521 ARG A N 1
ATOM 4324 C CA . ARG A 1 521 ? -12.477 16.406 -16.234 1 93.69 521 ARG A CA 1
ATOM 4325 C C . ARG A 1 521 ? -11.602 17.25 -15.32 1 93.69 521 ARG A C 1
ATOM 4327 O O . ARG A 1 521 ? -10.383 17.328 -15.5 1 93.69 521 ARG A O 1
ATOM 4334 N N . PHE A 1 522 ? -12.258 17.938 -14.359 1 93.56 522 PHE A N 1
ATOM 4335 C CA . PHE A 1 522 ? -11.508 18.75 -13.414 1 93.56 522 PHE A CA 1
ATOM 4336 C C . PHE A 1 522 ? -10.992 17.906 -12.25 1 93.56 522 PHE A C 1
ATOM 4338 O O . PHE A 1 522 ? -11.719 17.656 -11.289 1 93.56 522 PHE A O 1
ATOM 4345 N N . ILE A 1 523 ? -9.758 17.5 -12.383 1 91.75 523 ILE A N 1
ATOM 4346 C CA . ILE A 1 523 ? -9.07 16.688 -11.383 1 91.75 523 ILE A CA 1
ATOM 4347 C C . ILE A 1 523 ? -8 17.516 -10.68 1 91.75 523 ILE A C 1
ATOM 4349 O O . ILE A 1 523 ? -7.559 18.547 -11.211 1 91.75 523 ILE A O 1
ATOM 4353 N N . GLY A 1 524 ? -7.676 17.094 -9.477 1 89.88 524 GLY A N 1
ATOM 4354 C CA . GLY A 1 524 ? -6.668 17.844 -8.734 1 89.88 524 GLY A CA 1
ATOM 4355 C C . GLY A 1 524 ? -7.172 19.172 -8.219 1 89.88 524 GLY A C 1
ATOM 4356 O O . GLY A 1 524 ? -8.297 19.266 -7.719 1 89.88 524 GLY A O 1
ATOM 4357 N N . PHE A 1 525 ? -6.23 20.078 -8.312 1 87.44 525 PHE A N 1
ATOM 4358 C CA . PHE A 1 525 ? -6.551 21.391 -7.758 1 87.44 525 PHE A CA 1
ATOM 4359 C C . PHE A 1 525 ? -6.945 22.359 -8.859 1 87.44 525 PHE A C 1
ATOM 4361 O O . PHE A 1 525 ? -6.32 22.391 -9.922 1 87.44 525 PHE A O 1
ATOM 4368 N N . GLY A 1 526 ? -8.117 23 -8.641 1 88.44 526 GLY A N 1
ATOM 4369 C CA . GLY A 1 526 ? -8.492 24.094 -9.523 1 88.44 526 GLY A CA 1
ATOM 4370 C C . GLY A 1 526 ? -9.797 23.844 -10.258 1 88.44 526 GLY A C 1
ATOM 4371 O O . GLY A 1 526 ? -9.969 22.812 -10.906 1 88.44 526 GLY A O 1
ATOM 4372 N N . TRP A 1 527 ? -10.633 24.703 -10.125 1 91.38 527 TRP A N 1
ATOM 4373 C CA . TRP A 1 527 ? -11.867 24.875 -10.883 1 91.38 527 TRP A CA 1
ATOM 4374 C C . TRP A 1 527 ? -12.797 23.688 -10.672 1 91.38 527 TRP A C 1
ATOM 4376 O O . TRP A 1 527 ? -13.766 23.516 -11.414 1 91.38 527 TRP A O 1
ATOM 4386 N N . ASN A 1 528 ? -12.484 22.828 -9.75 1 92.88 528 ASN A N 1
ATOM 4387 C CA . ASN A 1 528 ? -13.312 21.641 -9.523 1 92.88 528 ASN A CA 1
ATOM 4388 C C . ASN A 1 528 ? -14.703 22.016 -9.023 1 92.88 528 ASN A C 1
ATOM 4390 O O . ASN A 1 528 ? -15.711 21.594 -9.594 1 92.88 528 ASN A O 1
ATOM 4394 N N . LYS A 1 529 ? -14.789 22.906 -8.062 1 95 529 LYS A N 1
ATOM 4395 C CA . LYS A 1 529 ? -16.094 23.359 -7.559 1 95 529 LYS A CA 1
ATOM 4396 C C . LYS A 1 529 ? -16.656 24.469 -8.43 1 95 529 LYS A C 1
ATOM 4398 O O . LYS A 1 529 ? -17.875 24.547 -8.625 1 95 529 LYS A O 1
ATOM 4403 N N . VAL A 1 530 ? -15.82 25.359 -8.906 1 94.56 530 VAL A N 1
ATOM 4404 C CA . VAL A 1 530 ? -16.234 26.516 -9.695 1 94.56 530 VAL A CA 1
ATOM 4405 C C . VAL A 1 530 ? -16.984 26.047 -10.945 1 94.56 530 VAL A C 1
ATOM 4407 O O . VAL A 1 530 ? -17.984 26.641 -11.336 1 94.56 530 VAL A O 1
ATOM 4410 N N . SER A 1 531 ? -16.469 24.984 -11.578 1 95.75 531 SER A N 1
ATOM 4411 C CA . SER A 1 531 ? -17.141 24.469 -12.773 1 95.75 531 SER A CA 1
ATOM 4412 C C . SER A 1 531 ? -18.562 24.016 -12.469 1 95.75 531 SER A C 1
ATOM 4414 O O . SER A 1 531 ? -19.469 24.234 -13.273 1 95.75 531 SER A O 1
ATOM 4416 N N . TYR A 1 532 ? -18.75 23.438 -11.352 1 97.06 532 TYR A N 1
ATOM 4417 C CA . TYR A 1 532 ? -20.062 22.969 -10.938 1 97.06 532 TYR A CA 1
ATOM 4418 C C . TYR A 1 532 ? -21.031 24.141 -10.75 1 97.06 532 TYR A C 1
ATOM 4420 O O . TYR A 1 532 ? -22.156 24.109 -11.258 1 97.06 532 TYR A O 1
ATOM 4428 N N . LEU A 1 533 ? -20.594 25.203 -10.031 1 95.94 533 LEU A N 1
ATOM 4429 C CA . LEU A 1 533 ? -21.422 26.375 -9.789 1 95.94 533 LEU A CA 1
ATOM 4430 C C . LEU A 1 533 ? -21.719 27.109 -11.086 1 95.94 533 LEU A C 1
ATOM 4432 O O . LEU A 1 533 ? -22.797 27.688 -11.258 1 95.94 533 LEU A O 1
ATOM 4436 N N . THR A 1 534 ? -20.719 27.141 -11.914 1 94.25 534 THR A N 1
ATOM 4437 C CA . THR A 1 534 ? -20.922 27.719 -13.234 1 94.25 534 THR A CA 1
ATOM 4438 C C . THR A 1 534 ? -22.031 26.984 -13.984 1 94.25 534 THR A C 1
ATOM 4440 O O . THR A 1 534 ? -22.891 27.594 -14.594 1 94.25 534 THR A O 1
ATOM 4443 N N . HIS A 1 535 ? -21.984 25.672 -13.914 1 95.56 535 HIS A N 1
ATOM 4444 C CA . HIS A 1 535 ? -23 24.859 -14.555 1 95.56 535 HIS A CA 1
ATOM 4445 C C . HIS A 1 535 ? -24.375 25.125 -13.953 1 95.56 535 HIS A C 1
ATOM 4447 O O . HIS A 1 535 ? -25.359 25.266 -14.688 1 95.56 535 HIS A O 1
ATOM 4453 N N . LEU A 1 536 ? -24.5 25.188 -12.648 1 96.12 536 LEU A N 1
ATOM 4454 C CA . LEU A 1 536 ? -25.766 25.469 -11.977 1 96.12 536 LEU A CA 1
ATOM 4455 C C . LEU A 1 536 ? -26.312 26.828 -12.406 1 96.12 536 LEU A C 1
ATOM 4457 O O . LEU A 1 536 ? -27.516 26.984 -12.594 1 96.12 536 LEU A O 1
ATOM 4461 N N . THR A 1 537 ? -25.422 27.766 -12.5 1 94.5 537 THR A N 1
ATOM 4462 C CA . THR A 1 537 ? -25.828 29.109 -12.891 1 94.5 537 THR A CA 1
ATOM 4463 C C . THR A 1 537 ? -26.422 29.109 -14.297 1 94.5 537 THR A C 1
ATOM 4465 O O . THR A 1 537 ? -27.438 29.781 -14.539 1 94.5 537 THR A O 1
ATOM 4468 N N . VAL A 1 538 ? -25.781 28.391 -15.156 1 93.38 538 VAL A N 1
ATOM 4469 C CA . VAL A 1 538 ? -26.281 28.281 -16.516 1 93.38 538 VAL A CA 1
ATOM 4470 C C . VAL A 1 538 ? -27.656 27.641 -16.516 1 93.38 538 VAL A C 1
ATOM 4472 O O . VAL A 1 538 ? -28.516 27.969 -17.344 1 93.38 538 VAL A O 1
ATOM 4475 N N . LEU A 1 539 ? -27.969 26.797 -15.547 1 94.25 539 LEU A N 1
ATOM 4476 C CA . LEU A 1 539 ? -29.25 26.109 -15.422 1 94.25 539 LEU A CA 1
ATOM 4477 C C . LEU A 1 539 ? -30.25 26.969 -14.656 1 94.25 539 LEU A C 1
ATOM 4479 O O . LEU A 1 539 ? -31.359 26.516 -14.344 1 94.25 539 LEU A O 1
ATOM 4483 N N . ASP A 1 540 ? -29.906 28.156 -14.211 1 93.62 540 ASP A N 1
ATOM 4484 C CA . ASP A 1 540 ? -30.766 29.172 -13.617 1 93.62 540 ASP A CA 1
ATOM 4485 C C . ASP A 1 540 ? -31.094 28.828 -12.164 1 93.62 540 ASP A C 1
ATOM 4487 O O . ASP A 1 540 ? -32.219 29.031 -11.719 1 93.62 540 ASP A O 1
ATOM 4491 N N . TYR A 1 541 ? -30.188 28.219 -11.547 1 96.38 541 TYR A N 1
ATOM 4492 C CA . TYR A 1 541 ? -30.344 28.016 -10.109 1 96.38 541 TYR A CA 1
ATOM 4493 C C . TYR A 1 541 ? -30.312 29.344 -9.367 1 96.38 541 TYR A C 1
ATOM 4495 O O . TYR A 1 541 ? -29.531 30.234 -9.695 1 96.38 541 TYR A O 1
ATOM 4503 N N . LYS A 1 542 ? -31.188 29.484 -8.344 1 97.19 542 LYS A N 1
ATOM 4504 C CA . LYS A 1 542 ? -31.172 30.609 -7.426 1 97.19 542 LYS A CA 1
ATOM 4505 C C . LYS A 1 542 ? -30.312 30.312 -6.203 1 97.19 542 LYS A C 1
ATOM 4507 O O . LYS A 1 542 ? -30.344 29.203 -5.66 1 97.19 542 LYS A O 1
ATOM 4512 N N . TYR A 1 543 ? -29.516 31.312 -5.891 1 98 543 TYR A N 1
ATOM 4513 C CA . TYR A 1 543 ? -28.641 31.156 -4.738 1 98 543 TYR A CA 1
ATOM 4514 C C . TYR A 1 543 ? -29.188 31.891 -3.525 1 98 543 TYR A C 1
ATOM 4516 O O . TYR A 1 543 ? -29.328 33.125 -3.549 1 98 543 TYR A O 1
ATOM 4524 N N . ILE A 1 544 ? -29.516 31.188 -2.473 1 98.56 544 ILE A N 1
ATOM 4525 C CA . ILE A 1 544 ? -30.062 31.766 -1.254 1 98.56 544 ILE A CA 1
ATOM 4526 C C . ILE A 1 544 ? -29.109 31.516 -0.085 1 98.56 544 ILE A C 1
ATOM 4528 O O . ILE A 1 544 ? -28.828 30.375 0.258 1 98.56 544 ILE A O 1
ATOM 4532 N N . VAL A 1 545 ? -28.656 32.594 0.546 1 98.56 545 VAL A N 1
ATOM 4533 C CA . VAL A 1 545 ? -27.75 32.5 1.685 1 98.56 545 VAL A CA 1
ATOM 4534 C C . VAL A 1 545 ? -28.547 32.375 2.977 1 98.56 545 VAL A C 1
ATOM 4536 O O . VAL A 1 545 ? -29.484 33.125 3.207 1 98.56 545 VAL A O 1
ATOM 4539 N N . LEU A 1 546 ? -28.203 31.438 3.758 1 98.38 546 LEU A N 1
ATOM 4540 C CA . LEU A 1 546 ? -28.875 31.234 5.039 1 98.38 546 LEU A CA 1
ATOM 4541 C C . LEU A 1 546 ? -28.234 32.094 6.121 1 98.38 546 LEU A C 1
ATOM 4543 O O . LEU A 1 546 ? -27.016 32.156 6.238 1 98.38 546 LEU A O 1
ATOM 4547 N N . PRO A 1 547 ? -28.984 32.812 6.953 1 97.12 547 PRO A N 1
ATOM 4548 C CA . PRO A 1 547 ? -28.5 33.906 7.793 1 97.12 547 PRO A CA 1
ATOM 4549 C C . PRO A 1 547 ? -27.906 33.406 9.109 1 97.12 547 PRO A C 1
ATOM 4551 O O . PRO A 1 547 ? -27.203 34.156 9.797 1 97.12 547 PRO A O 1
ATOM 4554 N N . ASP A 1 548 ? -28.188 32.219 9.586 1 96.19 548 ASP A N 1
ATOM 4555 C CA . ASP A 1 548 ? -27.734 31.781 10.906 1 96.19 548 ASP A CA 1
ATOM 4556 C C . ASP A 1 548 ? -27.078 30.406 10.859 1 96.19 548 ASP A C 1
ATOM 4558 O O . ASP A 1 548 ? -27.156 29.641 11.82 1 96.19 548 ASP A O 1
ATOM 4562 N N . THR A 1 549 ? -26.609 30.016 9.742 1 97.62 549 THR A N 1
ATOM 4563 C CA . THR A 1 549 ? -25.891 28.766 9.562 1 97.62 549 THR A CA 1
ATOM 4564 C C . THR A 1 549 ? -24.453 29.016 9.141 1 97.62 549 THR A C 1
ATOM 4566 O O . THR A 1 549 ? -24.141 30.062 8.562 1 97.62 549 THR A O 1
ATOM 4569 N N . PHE A 1 550 ? -23.609 28.156 9.531 1 98.31 550 PHE A N 1
ATOM 4570 C CA . PHE A 1 550 ? -22.219 28.344 9.117 1 98.31 550 PHE A CA 1
ATOM 4571 C C . PHE A 1 550 ? -21.438 27.047 9.211 1 98.31 550 PHE A C 1
ATOM 4573 O O . PHE A 1 550 ? -21.891 26.094 9.852 1 98.31 550 PHE A O 1
ATOM 4580 N N . ILE A 1 551 ? -20.359 26.922 8.516 1 98.12 551 ILE A N 1
ATOM 4581 C CA . ILE A 1 551 ? -19.359 25.859 8.594 1 98.12 551 ILE A CA 1
ATOM 4582 C C . ILE A 1 551 ? -17.969 26.453 8.812 1 98.12 551 ILE A C 1
ATOM 4584 O O . ILE A 1 551 ? -17.734 27.609 8.461 1 98.12 551 ILE A O 1
ATOM 4588 N N . ILE A 1 552 ? -17.078 25.719 9.438 1 96.62 552 ILE A N 1
ATOM 4589 C CA . ILE A 1 552 ? -15.758 26.25 9.758 1 96.62 552 ILE A CA 1
ATOM 4590 C C . ILE A 1 552 ? -14.688 25.297 9.227 1 96.62 552 ILE A C 1
ATOM 4592 O O . ILE A 1 552 ? -14.703 24.094 9.539 1 96.62 552 ILE A O 1
ATOM 4596 N N . HIS A 1 553 ? -13.82 25.797 8.422 1 94.12 553 HIS A N 1
ATOM 4597 C CA . HIS A 1 553 ? -12.695 25.062 7.863 1 94.12 553 HIS A CA 1
ATOM 4598 C C . HIS A 1 553 ? -11.586 24.891 8.891 1 94.12 553 HIS A C 1
ATOM 4600 O O . HIS A 1 553 ? -11.219 25.844 9.578 1 94.12 553 HIS A O 1
ATOM 4606 N N . ARG A 1 554 ? -11.008 23.719 8.945 1 85.44 554 ARG A N 1
ATOM 4607 C CA . ARG A 1 554 ? -9.875 23.406 9.812 1 85.44 554 ARG A CA 1
ATOM 4608 C C . ARG A 1 554 ? -8.57 23.422 9.031 1 85.44 554 ARG A C 1
ATOM 4610 O O . ARG A 1 554 ? -8.516 22.969 7.891 1 85.44 554 ARG A O 1
ATOM 4617 N N . PRO A 1 555 ? -7.613 23.922 9.773 1 77.81 555 PRO A N 1
ATOM 4618 C CA . PRO A 1 555 ? -6.328 23.969 9.07 1 77.81 555 PRO A CA 1
ATOM 4619 C C . PRO A 1 555 ? -5.75 22.594 8.797 1 77.81 555 PRO A C 1
ATOM 4621 O O . PRO A 1 555 ? -5.934 21.672 9.602 1 77.81 555 PRO A O 1
ATOM 4624 N N . HIS A 1 556 ? -5.082 22.453 7.656 1 74.38 556 HIS A N 1
ATOM 4625 C CA . HIS A 1 556 ? -4.391 21.219 7.289 1 74.38 556 HIS A CA 1
ATOM 4626 C C . HIS A 1 556 ? -3.232 21.5 6.34 1 74.38 556 HIS A C 1
ATOM 4628 O O . HIS A 1 556 ? -3.152 22.578 5.75 1 74.38 556 HIS A O 1
ATOM 4634 N N . ALA A 1 557 ? -2.354 20.531 6.227 1 67.62 557 ALA A N 1
ATOM 4635 C CA . ALA A 1 557 ? -1.222 20.672 5.312 1 67.62 557 ALA A CA 1
ATOM 4636 C C . ALA A 1 557 ? -1.692 20.734 3.863 1 67.62 557 ALA A C 1
ATOM 4638 O O . ALA A 1 557 ? -2.701 20.125 3.506 1 67.62 557 ALA A O 1
ATOM 4639 N N . PRO A 1 558 ? -0.94 21.484 3.07 1 70.31 558 PRO A N 1
ATOM 4640 C CA . PRO A 1 558 ? -1.302 21.547 1.653 1 70.31 558 PRO A CA 1
ATOM 4641 C C . PRO A 1 558 ? -1.218 20.172 0.969 1 70.31 558 PRO A C 1
ATOM 4643 O O . PRO A 1 558 ? -0.386 19.344 1.341 1 70.31 558 PRO A O 1
ATOM 4646 N N . SER A 1 559 ? -2.08 20.016 0.029 1 72.69 559 SER A N 1
ATOM 4647 C CA . SER A 1 559 ? -2.074 18.781 -0.745 1 72.69 559 SER A CA 1
ATOM 4648 C C . SER A 1 559 ? -0.962 18.781 -1.789 1 72.69 559 SER A C 1
ATOM 4650 O O . SER A 1 559 ? -0.404 19.844 -2.102 1 72.69 559 SER A O 1
ATOM 4652 N N . LEU A 1 560 ? -0.632 17.609 -2.291 1 69.88 560 LEU A N 1
ATOM 4653 C CA . LEU A 1 560 ? 0.358 17.5 -3.355 1 69.88 560 LEU A CA 1
ATOM 4654 C C . LEU A 1 560 ? -0.105 18.219 -4.613 1 69.88 560 LEU A C 1
ATOM 4656 O O . LEU A 1 560 ? 0.704 18.828 -5.316 1 69.88 560 LEU A O 1
ATOM 4660 N N . ASP A 1 561 ? -1.367 18.219 -4.852 1 74.19 561 ASP A N 1
ATOM 4661 C CA . ASP A 1 561 ? -1.904 18.781 -6.086 1 74.19 561 ASP A CA 1
ATOM 4662 C C . ASP A 1 561 ? -1.843 20.312 -6.062 1 74.19 561 ASP A C 1
ATOM 4664 O O . ASP A 1 561 ? -1.636 20.953 -7.098 1 74.19 561 ASP A O 1
ATOM 4668 N N . ILE A 1 562 ? -2.076 20.906 -4.926 1 74.62 562 ILE A N 1
ATOM 4669 C CA . ILE A 1 562 ? -1.941 22.359 -4.848 1 74.62 562 ILE A CA 1
ATOM 4670 C C . ILE A 1 562 ? -0.481 22.766 -5.055 1 74.62 562 ILE A C 1
ATOM 4672 O O . ILE A 1 562 ? -0.192 23.797 -5.645 1 74.62 562 ILE A O 1
ATOM 4676 N N . GLY A 1 563 ? 0.381 21.953 -4.574 1 70 563 GLY A N 1
ATOM 4677 C CA . GLY A 1 563 ? 1.794 22.172 -4.836 1 70 563 GLY A CA 1
ATOM 4678 C C . GLY A 1 563 ? 2.137 22.172 -6.312 1 70 563 GLY A C 1
ATOM 4679 O O . GLY A 1 563 ? 2.854 23.047 -6.789 1 70 563 GLY A O 1
ATOM 4680 N N . LYS A 1 564 ? 1.573 21.234 -7.004 1 74.31 564 LYS A N 1
ATOM 4681 C CA . LYS A 1 564 ? 1.79 21.156 -8.445 1 74.31 564 LYS A CA 1
ATOM 4682 C C . LYS A 1 564 ? 1.224 22.391 -9.148 1 74.31 564 LYS A C 1
ATOM 4684 O O . LYS A 1 564 ? 1.859 22.953 -10.047 1 74.31 564 LYS A O 1
ATOM 4689 N N . PHE A 1 565 ? 0.037 22.797 -8.781 1 77.5 565 PHE A N 1
ATOM 4690 C CA . PHE A 1 565 ? -0.608 23.969 -9.367 1 77.5 565 PHE A CA 1
ATOM 4691 C C . PHE A 1 565 ? 0.253 25.203 -9.188 1 77.5 565 PHE A C 1
ATOM 4693 O O . PHE A 1 565 ? 0.393 26.016 -10.109 1 77.5 565 PHE A O 1
ATOM 4700 N N . ARG A 1 566 ? 0.815 25.312 -8.062 1 72.81 566 ARG A N 1
ATOM 4701 C CA . ARG A 1 566 ? 1.591 26.5 -7.719 1 72.81 566 ARG A CA 1
ATOM 4702 C C . ARG A 1 566 ? 2.932 26.516 -8.445 1 72.81 566 ARG A C 1
ATOM 4704 O O . ARG A 1 566 ? 3.439 27.562 -8.82 1 72.81 566 ARG A O 1
ATOM 4711 N N . THR A 1 567 ? 3.451 25.344 -8.742 1 72.44 567 THR A N 1
ATOM 4712 C CA . THR A 1 567 ? 4.84 25.297 -9.18 1 72.44 567 THR A CA 1
ATOM 4713 C C . THR A 1 567 ? 4.93 24.875 -10.648 1 72.44 567 THR A C 1
ATOM 4715 O O . THR A 1 567 ? 5.934 25.141 -11.312 1 72.44 567 THR A O 1
ATOM 4718 N N . ASP A 1 568 ? 3.896 24.328 -11.203 1 80.44 568 ASP A N 1
ATOM 4719 C CA . ASP A 1 568 ? 3.961 23.734 -12.539 1 80.44 568 ASP A CA 1
ATOM 4720 C C . ASP A 1 568 ? 3.152 24.547 -13.539 1 80.44 568 ASP A C 1
ATOM 4722 O O . ASP A 1 568 ? 1.921 24.531 -13.516 1 80.44 568 ASP A O 1
ATOM 4726 N N . SER A 1 569 ? 3.832 25.141 -14.469 1 84.81 569 SER A N 1
ATOM 4727 C CA . SER A 1 569 ? 3.174 25.969 -15.477 1 84.81 569 SER A CA 1
ATOM 4728 C C . SER A 1 569 ? 2.357 25.109 -16.438 1 84.81 569 SER A C 1
ATOM 4730 O O . SER A 1 569 ? 1.334 25.562 -16.969 1 84.81 569 SER A O 1
ATOM 4732 N N . ILE A 1 570 ? 2.838 23.938 -16.688 1 85.19 570 ILE A N 1
ATOM 4733 C CA . ILE A 1 570 ? 2.109 23.047 -17.578 1 85.19 570 ILE A CA 1
ATOM 4734 C C . ILE A 1 570 ? 0.768 22.672 -16.953 1 85.19 570 ILE A C 1
ATOM 4736 O O . ILE A 1 570 ? -0.251 22.609 -17.641 1 85.19 570 ILE A O 1
ATOM 4740 N N . TYR A 1 571 ? 0.821 22.484 -15.68 1 87.56 571 TYR A N 1
ATOM 4741 C CA . TYR A 1 571 ? -0.407 22.188 -14.945 1 87.56 571 TYR A CA 1
ATOM 4742 C C . TYR A 1 571 ? -1.435 23.297 -15.148 1 87.56 571 TYR A C 1
ATOM 4744 O O . TYR A 1 571 ? -2.594 23.031 -15.469 1 87.56 571 TYR A O 1
ATOM 4752 N N . ARG A 1 572 ? -1.059 24.516 -15.078 1 90.19 572 ARG A N 1
ATOM 4753 C CA . ARG A 1 572 ? -1.946 25.656 -15.195 1 90.19 572 ARG A CA 1
ATOM 4754 C C . ARG A 1 572 ? -2.447 25.828 -16.625 1 90.19 572 ARG A C 1
ATOM 4756 O O . ARG A 1 572 ? -3.609 26.172 -16.844 1 90.19 572 ARG A O 1
ATOM 4763 N N . ARG A 1 573 ? -1.566 25.578 -17.516 1 90.62 573 ARG A N 1
ATOM 4764 C CA . ARG A 1 573 ? -1.953 25.672 -18.906 1 90.62 573 ARG A CA 1
ATOM 4765 C C . ARG A 1 573 ? -3.006 24.625 -19.266 1 90.62 573 ARG A C 1
ATOM 4767 O O . ARG A 1 573 ? -3.947 24.906 -20 1 90.62 573 ARG A O 1
ATOM 4774 N N . CYS A 1 574 ? -2.768 23.453 -18.781 1 91.75 574 CYS A N 1
ATOM 4775 C CA . CYS A 1 574 ? -3.725 22.375 -19.016 1 91.75 574 CYS A CA 1
ATOM 4776 C C . CYS A 1 574 ? -5.07 22.703 -18.375 1 91.75 574 CYS A C 1
ATOM 4778 O O . CYS A 1 574 ? -6.121 22.453 -18.984 1 91.75 574 CYS A O 1
ATOM 4780 N N . LEU A 1 575 ? -5.062 23.281 -17.234 1 91.38 575 LEU A N 1
ATOM 4781 C CA . LEU A 1 575 ? -6.289 23.656 -16.547 1 91.38 575 LEU A CA 1
ATOM 4782 C C . LEU A 1 575 ? -7.047 24.719 -17.328 1 91.38 575 LEU A C 1
ATOM 4784 O O . LEU A 1 575 ? -8.273 24.672 -17.438 1 91.38 575 LEU A O 1
ATOM 4788 N N . LYS A 1 576 ? -6.32 25.656 -17.812 1 91.5 576 LYS A N 1
ATOM 4789 C CA . LYS A 1 576 ? -6.938 26.719 -18.609 1 91.5 576 LYS A CA 1
ATOM 4790 C C . LYS A 1 576 ? -7.605 26.141 -19.859 1 91.5 576 LYS A C 1
ATOM 4792 O O . LYS A 1 576 ? -8.719 26.547 -20.219 1 91.5 576 LYS A O 1
ATOM 4797 N N . LYS A 1 577 ? -6.922 25.266 -20.422 1 92 577 LYS A N 1
ATOM 4798 C CA . LYS A 1 577 ? -7.484 24.609 -21.594 1 92 577 LYS A CA 1
ATOM 4799 C C . LYS A 1 577 ? -8.789 23.891 -21.266 1 92 577 LYS A C 1
ATOM 4801 O O . LYS A 1 577 ? -9.758 23.969 -22.016 1 92 577 LYS A O 1
ATOM 4806 N N . LEU A 1 578 ? -8.836 23.219 -20.172 1 92.5 578 LEU A N 1
ATOM 4807 C CA . LEU A 1 578 ? -10.031 22.5 -19.734 1 92.5 578 LEU A CA 1
ATOM 4808 C C . LEU A 1 578 ? -11.172 23.453 -19.422 1 92.5 578 LEU A C 1
ATOM 4810 O O . LEU A 1 578 ? -12.328 23.172 -19.75 1 92.5 578 LEU A O 1
ATOM 4814 N N . LYS A 1 579 ? -10.852 24.562 -18.844 1 92.31 579 LYS A N 1
ATOM 4815 C CA . LYS A 1 579 ? -11.844 25.594 -18.547 1 92.31 579 LYS A CA 1
ATOM 4816 C C . LYS A 1 579 ? -12.492 26.109 -19.828 1 92.31 579 LYS A C 1
ATOM 4818 O O . LYS A 1 579 ? -13.719 26.203 -19.906 1 92.31 579 LYS A O 1
ATOM 4823 N N . ASP A 1 580 ? -11.641 26.375 -20.734 1 92.06 580 ASP A N 1
ATOM 4824 C CA . ASP A 1 580 ? -12.133 26.906 -22 1 92.06 580 ASP A CA 1
ATOM 4825 C C . ASP A 1 580 ? -13.023 25.906 -22.719 1 92.06 580 ASP A C 1
ATOM 4827 O O . ASP A 1 580 ? -14.078 26.25 -23.25 1 92.06 580 ASP A O 1
ATOM 4831 N N . GLU A 1 581 ? -12.594 24.703 -22.703 1 92.81 581 GLU A N 1
ATOM 4832 C CA . GLU A 1 581 ? -13.383 23.641 -23.312 1 92.81 581 GLU A CA 1
ATOM 4833 C C . GLU A 1 581 ? -14.734 23.484 -22.609 1 92.81 581 GLU A C 1
ATOM 4835 O O . GLU A 1 581 ? -15.758 23.281 -23.266 1 92.81 581 GLU A O 1
ATOM 4840 N N . PHE A 1 582 ? -14.68 23.562 -21.359 1 93.5 582 PHE A N 1
ATOM 4841 C CA . PHE A 1 582 ? -15.883 23.422 -20.562 1 93.5 582 PHE A CA 1
ATOM 4842 C C . PHE A 1 582 ? -16.875 24.531 -20.875 1 93.5 582 PHE A C 1
ATOM 4844 O O . PHE A 1 582 ? -18.062 24.266 -21.094 1 93.5 582 PHE A O 1
ATOM 4851 N N . VAL A 1 583 ? -16.469 25.703 -20.906 1 91.06 583 VAL A N 1
ATOM 4852 C CA . VAL A 1 583 ? -17.328 26.859 -21.172 1 91.06 583 VAL A CA 1
ATOM 4853 C C . VAL A 1 583 ? -17.891 26.766 -22.594 1 91.06 583 VAL A C 1
ATOM 4855 O O . VAL A 1 583 ? -19.078 27.031 -22.812 1 91.06 583 VAL A O 1
ATOM 4858 N N . ASP A 1 584 ? -17.016 26.375 -23.484 1 92 584 ASP A N 1
ATOM 4859 C CA . ASP A 1 584 ? -17.438 26.219 -24.875 1 92 584 ASP A CA 1
ATOM 4860 C C . ASP A 1 584 ? -18.562 25.188 -25 1 92 584 ASP A C 1
ATOM 4862 O O . ASP A 1 584 ? -19.516 25.375 -25.75 1 92 584 ASP A O 1
ATOM 4866 N N . GLU A 1 585 ? -18.422 24.141 -24.266 1 93.75 585 GLU A N 1
ATOM 4867 C CA . GLU A 1 585 ? -19.406 23.078 -24.297 1 93.75 585 GLU A CA 1
ATOM 4868 C C . GLU A 1 585 ? -20.734 23.531 -23.688 1 93.75 585 GLU A C 1
ATOM 4870 O O . GLU A 1 585 ? -21.797 23.156 -24.141 1 93.75 585 GLU A O 1
ATOM 4875 N N . LEU A 1 586 ? -20.625 24.266 -22.594 1 92.19 586 LEU A N 1
ATOM 4876 C CA . LEU A 1 586 ? -21.844 24.812 -21.984 1 92.19 586 LEU A CA 1
ATOM 4877 C C . LEU A 1 586 ? -22.578 25.734 -22.953 1 92.19 586 LEU A C 1
ATOM 4879 O O . LEU A 1 586 ? -23.812 25.688 -23.047 1 92.19 586 LEU A O 1
ATOM 4883 N N . VAL A 1 587 ? -21.812 26.516 -23.688 1 90.5 587 VAL A N 1
ATOM 4884 C CA . VAL A 1 587 ? -22.391 27.438 -24.641 1 90.5 587 VAL A CA 1
ATOM 4885 C C . VAL A 1 587 ? -23.062 26.672 -25.781 1 90.5 587 VAL A C 1
ATOM 4887 O O . VAL A 1 587 ? -24.141 27.031 -26.234 1 90.5 587 VAL A O 1
ATOM 4890 N N . LYS A 1 588 ? -22.422 25.672 -26.203 1 92.56 588 LYS A N 1
ATOM 4891 C CA . LYS A 1 588 ? -22.969 24.859 -27.281 1 92.56 588 LYS A CA 1
ATOM 4892 C C . LYS A 1 588 ? -24.25 24.156 -26.844 1 92.56 588 LYS A C 1
ATOM 4894 O O . LYS A 1 588 ? -25.203 24.047 -27.625 1 92.56 588 LYS A O 1
ATOM 4899 N N . LYS A 1 589 ? -24.219 23.688 -25.641 1 92.38 589 LYS A N 1
ATOM 4900 C CA . LYS A 1 589 ? -25.344 22.891 -25.156 1 92.38 589 LYS A CA 1
ATOM 4901 C C . LYS A 1 589 ? -26.531 23.766 -24.766 1 92.38 589 LYS A C 1
ATOM 4903 O O . LYS A 1 589 ? -27.672 23.391 -24.984 1 92.38 589 LYS A O 1
ATOM 4908 N N . TYR A 1 590 ? -26.266 24.891 -24.141 1 90.94 590 TYR A N 1
ATOM 4909 C CA . TYR A 1 590 ? -27.359 25.672 -23.562 1 90.94 590 TYR A CA 1
ATOM 4910 C C . TYR A 1 590 ? -27.547 26.984 -24.297 1 90.94 590 TYR A C 1
ATOM 4912 O O . TYR A 1 590 ? -28.453 27.766 -23.984 1 90.94 590 TYR A O 1
ATOM 4920 N N . GLY A 1 591 ? -26.734 27.328 -25.219 1 85.5 591 GLY A N 1
ATOM 4921 C CA . GLY A 1 591 ? -26.922 28.484 -26.094 1 85.5 591 GLY A CA 1
ATOM 4922 C C . GLY A 1 591 ? -26.031 29.672 -25.703 1 85.5 591 GLY A C 1
ATOM 4923 O O . GLY A 1 591 ? -25.469 29.703 -24.609 1 85.5 591 GLY A O 1
ATOM 4924 N N . MET A 1 592 ? -26.062 30.703 -26.578 1 76.81 592 MET A N 1
ATOM 4925 C CA . MET A 1 592 ? -25.188 31.859 -26.484 1 76.81 592 MET A CA 1
ATOM 4926 C C . MET A 1 592 ? -25.578 32.75 -25.312 1 76.81 592 MET A C 1
ATOM 4928 O O . MET A 1 592 ? -24.75 33.5 -24.797 1 76.81 592 MET A O 1
ATOM 4932 N N . GLN A 1 593 ? -26.797 32.625 -24.875 1 74.75 593 GLN A N 1
ATOM 4933 C CA . GLN A 1 593 ? -27.266 33.406 -23.734 1 74.75 593 GLN A CA 1
ATOM 4934 C C . GLN A 1 593 ? -26.484 33.062 -22.469 1 74.75 593 GLN A C 1
ATOM 4936 O O . GLN A 1 593 ? -26.391 33.844 -21.547 1 74.75 593 GLN A O 1
ATOM 4941 N N . THR A 1 594 ? -25.906 31.922 -22.547 1 73.44 594 THR A N 1
ATOM 4942 C CA . THR A 1 594 ? -25.047 31.406 -21.469 1 73.44 594 THR A CA 1
ATOM 4943 C C . THR A 1 594 ? -23.844 32.312 -21.266 1 73.44 594 THR A C 1
ATOM 4945 O O . THR A 1 594 ? -23.453 32.594 -20.125 1 73.44 594 THR A O 1
ATOM 4948 N N . LEU A 1 595 ? -23.344 32.75 -22.391 1 70.19 595 LEU A N 1
ATOM 4949 C CA . LEU A 1 595 ? -22.172 33.625 -22.312 1 70.19 595 LEU A CA 1
ATOM 4950 C C . LEU A 1 595 ? -22.547 34.938 -21.656 1 70.19 595 LEU A C 1
ATOM 4952 O O . LEU A 1 595 ? -21.734 35.531 -20.922 1 70.19 595 LEU A O 1
ATOM 4956 N N . LEU A 1 596 ? -23.703 35.406 -21.844 1 64.56 596 LEU A N 1
ATOM 4957 C CA . LEU A 1 596 ? -24.188 36.625 -21.234 1 64.56 596 LEU A CA 1
ATOM 4958 C C . LEU A 1 596 ? -24.297 36.5 -19.734 1 64.56 596 LEU A C 1
ATOM 4960 O O . LEU A 1 596 ? -23.953 37.406 -18.984 1 64.56 596 LEU A O 1
ATOM 4964 N N . LYS A 1 597 ? -24.703 35.375 -19.375 1 70.75 597 LYS A N 1
ATOM 4965 C CA . LYS A 1 597 ? -24.812 35.094 -17.953 1 70.75 597 LYS A CA 1
ATOM 4966 C C . LYS A 1 597 ? -23.453 35.031 -17.281 1 70.75 597 LYS A C 1
ATOM 4968 O O . LYS A 1 597 ? -23.281 35.438 -16.141 1 70.75 597 LYS A O 1
ATOM 4973 N N . LEU A 1 598 ? -22.5 34.562 -18.219 1 70.19 598 LEU A N 1
ATOM 4974 C CA . LEU A 1 598 ? -21.156 34.375 -17.688 1 70.19 598 LEU A CA 1
ATOM 4975 C C . LEU A 1 598 ? -20.312 35.625 -17.891 1 70.19 598 LEU A C 1
ATOM 4977 O O . LEU A 1 598 ? -19.344 35.875 -17.156 1 70.19 598 LEU A O 1
ATOM 4981 N N . LYS A 1 599 ? -20.359 36.344 -19.203 1 58.53 599 LYS A N 1
ATOM 4982 C CA . LYS A 1 599 ? -19.656 37.594 -19.547 1 58.53 599 LYS A CA 1
ATOM 4983 C C . LYS A 1 599 ? -19.984 38.719 -18.562 1 58.53 599 LYS A C 1
ATOM 4985 O O . LYS A 1 599 ? -19.141 39.562 -18.281 1 58.53 599 LYS A O 1
ATOM 4990 N N . LYS A 1 600 ? -21.188 38.906 -18.297 1 48.28 600 LYS A N 1
ATOM 4991 C CA . LYS A 1 600 ? -21.328 39.906 -17.266 1 48.28 600 LYS A CA 1
ATOM 4992 C C . LYS A 1 600 ? -20.281 39.719 -16.156 1 48.28 600 LYS A C 1
ATOM 4994 O O . LYS A 1 600 ? -19.938 40.656 -15.445 1 48.28 600 LYS A O 1
ATOM 4999 N N . MET A 1 601 ? -19.578 38.5 -16.219 1 45 601 MET A N 1
ATOM 5000 C CA . MET A 1 601 ? -18.656 38 -15.219 1 45 601 MET A CA 1
ATOM 5001 C C . MET A 1 601 ? -17.219 38.375 -15.578 1 45 601 MET A C 1
ATOM 5003 O O . MET A 1 601 ? -16.406 38.656 -14.695 1 45 601 MET A O 1
ATOM 5007 N N . THR A 1 602 ? -16.688 38.188 -16.938 1 42.72 602 THR A N 1
ATOM 5008 C CA . THR A 1 602 ? -15.305 38.469 -17.312 1 42.72 602 THR A CA 1
ATOM 5009 C C . THR A 1 602 ? -15.078 39.969 -17.516 1 42.72 602 THR A C 1
ATOM 5011 O O . THR A 1 602 ? -13.945 40.406 -17.734 1 42.72 602 THR A O 1
ATOM 5014 N N . LYS A 1 603 ? -15.969 40.812 -17.734 1 38.69 603 LYS A N 1
ATOM 5015 C CA . LYS A 1 603 ? -15.727 42.219 -18.047 1 38.69 603 LYS A CA 1
ATOM 5016 C C . LYS A 1 603 ? -14.977 42.906 -16.922 1 38.69 603 LYS A C 1
ATOM 5018 O O . LYS A 1 603 ? -14.281 43.906 -17.141 1 38.69 603 LYS A O 1
ATOM 5023 N N . GLU A 1 604 ? -15.062 42.344 -15.695 1 35.44 604 GLU A N 1
ATOM 5024 C CA . GLU A 1 604 ? -14.227 43.125 -14.781 1 35.44 604 GLU A CA 1
ATOM 5025 C C . GLU A 1 604 ? -12.758 42.719 -14.891 1 35.44 604 GLU A C 1
ATOM 5027 O O . GLU A 1 604 ? -11.891 43.312 -14.266 1 35.44 604 GLU A O 1
ATOM 5032 N N . GLU A 1 605 ? -12.359 41.656 -15.602 1 36.81 605 GLU A N 1
ATOM 5033 C CA . GLU A 1 605 ? -10.922 41.5 -15.766 1 36.81 605 GLU A CA 1
ATOM 5034 C C . GLU A 1 605 ? -10.344 42.5 -16.734 1 36.81 605 GLU A C 1
ATOM 5036 O O . GLU A 1 605 ? -9.125 42.688 -16.812 1 36.81 605 GLU A O 1
ATOM 5041 N N . ARG A 1 606 ? -11 43.281 -17.625 1 35.22 606 ARG A N 1
ATOM 5042 C CA . ARG A 1 606 ? -10.398 44.312 -18.438 1 35.22 606 ARG A CA 1
ATOM 5043 C C . ARG A 1 606 ? -9.992 45.531 -17.594 1 35.22 606 ARG A C 1
ATOM 5045 O O . ARG A 1 606 ? -9.195 46.344 -18.031 1 35.22 606 ARG A O 1
ATOM 5052 N N . ILE A 1 607 ? -10.594 45.719 -16.469 1 33.28 607 ILE A N 1
ATOM 5053 C CA . ILE A 1 607 ? -10.172 46.906 -15.727 1 33.28 607 ILE A CA 1
ATOM 5054 C C . ILE A 1 607 ? -8.828 46.656 -15.055 1 33.28 607 ILE A C 1
ATOM 5056 O O . ILE A 1 607 ? -7.977 47.531 -14.977 1 33.28 607 ILE A O 1
ATOM 5060 N N . LEU A 1 608 ? -8.508 45.375 -14.594 1 32.72 608 LEU A N 1
ATOM 5061 C CA . LEU A 1 608 ? -7.215 45.312 -13.922 1 32.72 608 LEU A CA 1
ATOM 5062 C C . LEU A 1 608 ? -6.078 45.25 -14.93 1 32.72 608 LEU A C 1
ATOM 5064 O O . LEU A 1 608 ? -4.91 45.406 -14.57 1 32.72 608 LEU A O 1
ATOM 5068 N N . LYS A 1 609 ? -6.199 44.906 -16.203 1 36.25 609 LYS A N 1
ATOM 5069 C CA . LYS A 1 609 ? -5.062 45.062 -17.109 1 36.25 609 LYS A CA 1
ATOM 5070 C C . LYS A 1 609 ? -4.77 46.531 -17.375 1 36.25 609 LYS A C 1
ATOM 5072 O O . LYS A 1 609 ? -3.664 46.875 -17.781 1 36.25 609 LYS A O 1
ATOM 5077 N N . SER A 1 610 ? -5.773 47.344 -17.375 1 33.38 610 SER A N 1
ATOM 5078 C CA . SER A 1 610 ? -5.441 48.75 -17.656 1 33.38 610 SER A CA 1
ATOM 5079 C C . SER A 1 610 ? -4.641 49.344 -16.516 1 33.38 610 SER A C 1
ATOM 5081 O O . SER A 1 610 ? -3.973 50.375 -16.688 1 33.38 610 SER A O 1
ATOM 5083 N N . VAL A 1 611 ? -4.762 48.875 -15.289 1 33.5 611 VAL A N 1
ATOM 5084 C CA . VAL A 1 611 ? -3.973 49.5 -14.242 1 33.5 611 VAL A CA 1
ATOM 5085 C C . VAL A 1 611 ? -2.533 49 -14.297 1 33.5 611 VAL A C 1
ATOM 5087 O O . VAL A 1 611 ? -1.597 49.719 -13.961 1 33.5 611 VAL A O 1
ATOM 5090 N N . GLU A 1 612 ? -2.227 47.719 -14.711 1 31.55 612 GLU A N 1
ATOM 5091 C CA . GLU A 1 612 ? -0.798 47.406 -14.719 1 31.55 612 GLU A CA 1
ATOM 5092 C C . GLU A 1 612 ? -0.104 48.062 -15.914 1 31.55 612 GLU A C 1
ATOM 5094 O O . GLU A 1 612 ? 1.126 48.094 -15.984 1 31.55 612 GLU A O 1
ATOM 5099 N N . THR A 1 613 ? -0.82 48.375 -17 1 33.25 613 THR A N 1
ATOM 5100 C CA . THR A 1 613 ? 0.004 49.062 -17.984 1 33.25 613 THR A CA 1
ATOM 5101 C C . THR A 1 613 ? 0.466 50.406 -17.453 1 33.25 613 THR A C 1
ATOM 5103 O O . THR A 1 613 ? 1.314 51.062 -18.078 1 33.25 613 THR A O 1
ATOM 5106 N N . LYS A 1 614 ? -0.313 51.062 -16.625 1 30.59 614 LYS A N 1
ATOM 5107 C CA . LYS A 1 614 ? 0.212 52.344 -16.188 1 30.59 614 LYS A CA 1
ATOM 5108 C C . LYS A 1 614 ? 1.229 52.156 -15.062 1 30.59 614 LYS A C 1
ATOM 5110 O O . LYS A 1 614 ? 2.021 53.062 -14.789 1 30.59 614 LYS A O 1
ATOM 5115 N N . LYS A 1 615 ? 1.162 51.031 -14.156 1 24.33 615 LYS A N 1
ATOM 5116 C CA . LYS A 1 615 ? 2.312 51.062 -13.258 1 24.33 615 LYS A CA 1
ATOM 5117 C C . LYS A 1 615 ? 3.414 50.125 -13.75 1 24.33 615 LYS A C 1
ATOM 5119 O O . LYS A 1 615 ? 3.141 49 -14.164 1 24.33 615 LYS A O 1
ATOM 5124 N N . MET B 1 1 ? 23.25 -14.297 -8.195 1 97.44 1 MET B N 1
ATOM 5125 C CA . MET B 1 1 ? 23.078 -12.984 -8.805 1 97.44 1 MET B CA 1
ATOM 5126 C C . MET B 1 1 ? 24.281 -12.086 -8.539 1 97.44 1 MET B C 1
ATOM 5128 O O . MET B 1 1 ? 24.875 -12.156 -7.469 1 97.44 1 MET B O 1
ATOM 5132 N N . VAL B 1 2 ? 24.625 -11.312 -9.555 1 97.12 2 VAL B N 1
ATOM 5133 C CA . VAL B 1 2 ? 25.641 -10.281 -9.422 1 97.12 2 VAL B CA 1
ATOM 5134 C C . VAL B 1 2 ? 25 -8.938 -9.133 1 97.12 2 VAL B C 1
ATOM 5136 O O . VAL B 1 2 ? 24.062 -8.531 -9.828 1 97.12 2 VAL B O 1
ATOM 5139 N N . CYS B 1 3 ? 25.375 -8.297 -8.102 1 96.38 3 CYS B N 1
ATOM 5140 C CA . CYS B 1 3 ? 24.781 -7.023 -7.703 1 96.38 3 CYS B CA 1
ATOM 5141 C C . CYS B 1 3 ? 25.844 -6.031 -7.266 1 96.38 3 CYS B C 1
ATOM 5143 O O . CYS B 1 3 ? 26.594 -6.289 -6.324 1 96.38 3 CYS B O 1
ATOM 5145 N N . ALA B 1 4 ? 25.938 -4.926 -7.969 1 94.12 4 ALA B N 1
ATOM 5146 C CA . ALA B 1 4 ? 26.922 -3.9 -7.645 1 94.12 4 ALA B CA 1
ATOM 5147 C C . ALA B 1 4 ? 26.281 -2.514 -7.613 1 94.12 4 ALA B C 1
ATOM 5149 O O . ALA B 1 4 ? 25.438 -2.197 -8.445 1 94.12 4 ALA B O 1
ATOM 5150 N N . GLY B 1 5 ? 26.75 -1.734 -6.68 1 90.81 5 GLY B N 1
ATOM 5151 C CA . GLY B 1 5 ? 26.266 -0.365 -6.574 1 90.81 5 GLY B CA 1
ATOM 5152 C C . GLY B 1 5 ? 24.953 -0.248 -5.828 1 90.81 5 GLY B C 1
ATOM 5153 O O . GLY B 1 5 ? 24.375 -1.256 -5.418 1 90.81 5 GLY B O 1
ATOM 5154 N N . TYR B 1 6 ? 24.469 1.024 -5.66 1 89.5 6 TYR B N 1
ATOM 5155 C CA . TYR B 1 6 ? 23.281 1.319 -4.875 1 89.5 6 TYR B CA 1
ATOM 5156 C C . TYR B 1 6 ? 22.016 0.947 -5.645 1 89.5 6 TYR B C 1
ATOM 5158 O O . TYR B 1 6 ? 21.125 0.275 -5.109 1 89.5 6 TYR B O 1
ATOM 5166 N N . ASN B 1 7 ? 21.891 1.207 -6.898 1 85.06 7 ASN B N 1
ATOM 5167 C CA . ASN B 1 7 ? 20.672 1.071 -7.688 1 85.06 7 ASN B CA 1
ATOM 5168 C C . ASN B 1 7 ? 20.297 -0.394 -7.891 1 85.06 7 ASN B C 1
ATOM 5170 O O . ASN B 1 7 ? 19.125 -0.738 -7.902 1 85.06 7 ASN B O 1
ATOM 5174 N N . SER B 1 8 ? 21.266 -1.208 -7.941 1 92.62 8 SER B N 1
ATOM 5175 C CA . SER B 1 8 ? 21 -2.613 -8.234 1 92.62 8 SER B CA 1
ATOM 5176 C C . SER B 1 8 ? 20.453 -3.338 -7.016 1 92.62 8 SER B C 1
ATOM 5178 O O . SER B 1 8 ? 19.797 -4.375 -7.145 1 92.62 8 SER B O 1
ATOM 5180 N N . THR B 1 9 ? 20.688 -2.799 -5.848 1 96.31 9 THR B N 1
ATOM 5181 C CA . THR B 1 9 ? 20.234 -3.477 -4.641 1 96.31 9 THR B CA 1
ATOM 5182 C C . THR B 1 9 ? 18.719 -3.465 -4.559 1 96.31 9 THR B C 1
ATOM 5184 O O . THR B 1 9 ? 18.094 -4.473 -4.199 1 96.31 9 THR B O 1
ATOM 5187 N N . PHE B 1 10 ? 18.125 -2.35 -4.926 1 95.25 10 PHE B N 1
ATOM 5188 C CA . PHE B 1 10 ? 16.672 -2.248 -4.914 1 95.25 10 PHE B CA 1
ATOM 5189 C C . PHE B 1 10 ? 16.047 -3.199 -5.93 1 95.25 10 PHE B C 1
ATOM 5191 O O . PHE B 1 10 ? 15.047 -3.848 -5.648 1 95.25 10 PHE B O 1
ATOM 5198 N N . ALA B 1 11 ? 16.656 -3.266 -7.086 1 95 11 ALA B N 1
ATOM 5199 C CA . ALA B 1 11 ? 16.188 -4.172 -8.133 1 95 11 ALA B CA 1
ATOM 5200 C C . ALA B 1 11 ? 16.281 -5.625 -7.684 1 95 11 ALA B C 1
ATOM 5202 O O . ALA B 1 11 ? 15.367 -6.414 -7.906 1 95 11 ALA B O 1
ATOM 5203 N N . LEU B 1 12 ? 17.391 -5.941 -7.094 1 97.75 12 LEU B N 1
ATOM 5204 C CA . LEU B 1 12 ? 17.609 -7.309 -6.629 1 97.75 12 LEU B CA 1
ATOM 5205 C C . LEU B 1 12 ? 16.547 -7.715 -5.617 1 97.75 12 LEU B C 1
ATOM 5207 O O . LEU B 1 12 ? 16.016 -8.828 -5.672 1 97.75 12 LEU B O 1
ATOM 5211 N N . VAL B 1 13 ? 16.234 -6.82 -4.691 1 97.81 13 VAL B N 1
ATOM 5212 C CA . VAL B 1 13 ? 15.242 -7.109 -3.662 1 97.81 13 VAL B CA 1
ATOM 5213 C C . VAL B 1 13 ? 13.891 -7.395 -4.312 1 97.81 13 VAL B C 1
ATOM 5215 O O . VAL B 1 13 ? 13.148 -8.273 -3.859 1 97.81 13 VAL B O 1
ATOM 5218 N N . THR B 1 14 ? 13.547 -6.688 -5.387 1 96.94 14 THR B N 1
ATOM 5219 C CA . THR B 1 14 ? 12.297 -6.918 -6.102 1 96.94 14 THR B CA 1
ATOM 5220 C C . THR B 1 14 ? 12.289 -8.297 -6.754 1 96.94 14 THR B C 1
ATOM 5222 O O . THR B 1 14 ? 11.273 -8.992 -6.742 1 96.94 14 THR B O 1
ATOM 5225 N N . VAL B 1 15 ? 13.43 -8.703 -7.32 1 98.12 15 VAL B N 1
ATOM 5226 C CA . VAL B 1 15 ? 13.555 -10.039 -7.891 1 98.12 15 VAL B CA 1
ATOM 5227 C C . VAL B 1 15 ? 13.328 -11.086 -6.801 1 98.12 15 VAL B C 1
ATOM 5229 O O . VAL B 1 15 ? 12.578 -12.04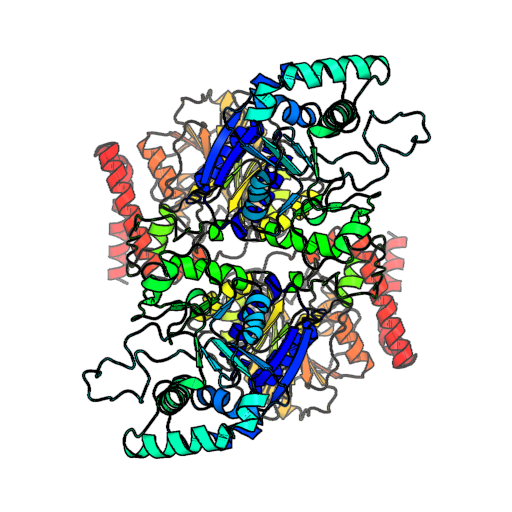7 -7 1 98.12 15 VAL B O 1
ATOM 5232 N N . VAL B 1 16 ? 13.945 -10.867 -5.684 1 98.44 16 VAL B N 1
ATOM 5233 C CA . VAL B 1 16 ? 13.852 -11.812 -4.574 1 98.44 16 VAL B CA 1
ATOM 5234 C C . VAL B 1 16 ? 12.398 -11.938 -4.125 1 98.44 16 VAL B C 1
ATOM 5236 O O . VAL B 1 16 ? 11.914 -13.031 -3.844 1 98.44 16 VAL B O 1
ATOM 5239 N N . LYS B 1 17 ? 11.672 -10.828 -4.055 1 98.06 17 LYS B N 1
ATOM 5240 C CA . LYS B 1 17 ? 10.258 -10.875 -3.695 1 98.06 17 LYS B CA 1
ATOM 5241 C C . LYS B 1 17 ? 9.469 -11.758 -4.66 1 98.06 17 LYS B C 1
ATOM 5243 O O . LYS B 1 17 ? 8.641 -12.57 -4.234 1 98.06 17 LYS B O 1
ATOM 5248 N N . SER B 1 18 ? 9.695 -11.555 -5.941 1 98.06 18 SER B N 1
ATOM 5249 C CA . SER B 1 18 ? 8.977 -12.328 -6.945 1 98.06 18 SER B CA 1
ATOM 5250 C C . SER B 1 18 ? 9.297 -13.812 -6.836 1 98.06 18 SER B C 1
ATOM 5252 O O . SER B 1 18 ? 8.414 -14.656 -6.996 1 98.06 18 SER B O 1
ATOM 5254 N N . VAL B 1 19 ? 10.57 -14.172 -6.488 1 98.25 19 VAL B N 1
ATOM 5255 C CA . VAL B 1 19 ? 10.984 -15.562 -6.305 1 98.25 19 VAL B CA 1
ATOM 5256 C C . VAL B 1 19 ? 10.312 -16.141 -5.062 1 98.25 19 VAL B C 1
ATOM 5258 O O . VAL B 1 19 ? 9.773 -17.25 -5.105 1 98.25 19 VAL B O 1
ATOM 5261 N N . LEU B 1 20 ? 10.328 -15.383 -3.992 1 97.25 20 LEU B N 1
ATOM 5262 C CA . LEU B 1 20 ? 9.805 -15.852 -2.711 1 97.25 20 LEU B CA 1
ATOM 5263 C C . LEU B 1 20 ? 8.297 -16.078 -2.787 1 97.25 20 LEU B C 1
ATOM 5265 O O . LEU B 1 20 ? 7.766 -16.984 -2.145 1 97.25 20 LEU B O 1
ATOM 5269 N N . PHE B 1 21 ? 7.637 -15.25 -3.537 1 96.12 21 PHE B N 1
ATOM 5270 C CA . PHE B 1 21 ? 6.184 -15.336 -3.609 1 96.12 21 PHE B CA 1
ATOM 5271 C C . PHE B 1 21 ? 5.754 -16.703 -4.121 1 96.12 21 PHE B C 1
ATOM 5273 O O . PHE B 1 21 ? 4.801 -17.297 -3.604 1 96.12 21 PHE B O 1
ATOM 5280 N N . TYR B 1 22 ? 6.48 -17.266 -5.105 1 94.38 22 TYR B N 1
ATOM 5281 C CA . TYR B 1 22 ? 6.055 -18.484 -5.762 1 94.38 22 TYR B CA 1
ATOM 5282 C C . TYR B 1 22 ? 6.801 -19.688 -5.203 1 94.38 22 TYR B C 1
ATOM 5284 O O . TYR B 1 22 ? 6.547 -20.828 -5.602 1 94.38 22 TYR B O 1
ATOM 5292 N N . ARG B 1 23 ? 7.703 -19.484 -4.277 1 93.81 23 ARG B N 1
ATOM 5293 C CA . ARG B 1 23 ? 8.594 -20.562 -3.865 1 93.81 23 ARG B CA 1
ATOM 5294 C C . ARG B 1 23 ? 7.82 -21.688 -3.174 1 93.81 23 ARG B C 1
ATOM 5296 O O . ARG B 1 23 ? 6.863 -21.422 -2.445 1 93.81 23 ARG B O 1
ATOM 5303 N N . THR B 1 24 ? 8.195 -22.875 -3.436 1 91 24 THR B N 1
ATOM 5304 C CA . THR B 1 24 ? 7.621 -24.047 -2.77 1 91 24 THR B CA 1
ATOM 5305 C C . THR B 1 24 ? 8.711 -24.859 -2.082 1 91 24 THR B C 1
ATOM 5307 O O . THR B 1 24 ? 8.422 -25.859 -1.413 1 91 24 THR B O 1
ATOM 5310 N N . LYS B 1 25 ? 9.992 -24.453 -2.242 1 92.69 25 LYS B N 1
ATOM 5311 C CA . LYS B 1 25 ? 11.156 -25.125 -1.688 1 92.69 25 LYS B CA 1
ATOM 5312 C C . LYS B 1 25 ? 12.07 -24.141 -0.958 1 92.69 25 LYS B C 1
ATOM 5314 O O . LYS B 1 25 ? 11.984 -22.938 -1.177 1 92.69 25 LYS B O 1
ATOM 5319 N N . PRO B 1 26 ? 12.891 -24.656 -0.005 1 94.06 26 PRO B N 1
ATOM 5320 C CA . PRO B 1 26 ? 13.914 -23.766 0.549 1 94.06 26 PRO B CA 1
ATOM 5321 C C . PRO B 1 26 ? 14.852 -23.219 -0.52 1 94.06 26 PRO B C 1
ATOM 5323 O O . PRO B 1 26 ? 15.086 -23.859 -1.542 1 94.06 26 PRO B O 1
ATOM 5326 N N . LEU B 1 27 ? 15.375 -22.047 -0.286 1 96.56 27 LEU B N 1
ATOM 5327 C CA . LEU B 1 27 ? 16.203 -21.391 -1.28 1 96.56 27 LEU B CA 1
ATOM 5328 C C . LEU B 1 27 ? 17.547 -20.984 -0.68 1 96.56 27 LEU B C 1
ATOM 5330 O O . LEU B 1 27 ? 17.641 -20.719 0.521 1 96.56 27 LEU B O 1
ATOM 5334 N N . HIS B 1 28 ? 18.547 -21.062 -1.436 1 98.06 28 HIS B N 1
ATOM 5335 C CA . HIS B 1 28 ? 19.875 -20.531 -1.111 1 98.06 28 HIS B CA 1
ATOM 5336 C C . HIS B 1 28 ? 20.297 -19.484 -2.135 1 98.06 28 HIS B C 1
ATOM 5338 O O . HIS B 1 28 ? 20.609 -19.828 -3.281 1 98.06 28 HIS B O 1
ATOM 5344 N N . PHE B 1 29 ? 20.328 -18.203 -1.704 1 98.38 29 PHE B N 1
ATOM 5345 C CA . PHE B 1 29 ? 20.766 -17.125 -2.588 1 98.38 29 PHE B CA 1
ATOM 5346 C C . PHE B 1 29 ? 22.266 -16.938 -2.514 1 98.38 29 PHE B C 1
ATOM 5348 O O . PHE B 1 29 ? 22.828 -16.781 -1.425 1 98.38 29 PHE B O 1
ATOM 5355 N N . HIS B 1 30 ? 22.922 -17.062 -3.643 1 98.38 30 HIS B N 1
ATOM 5356 C CA . HIS B 1 30 ? 24.328 -16.75 -3.801 1 98.38 30 HIS B CA 1
ATOM 5357 C C . HIS B 1 30 ? 24.516 -15.391 -4.469 1 98.38 30 HIS B C 1
ATOM 5359 O O . HIS B 1 30 ? 24.156 -15.211 -5.633 1 98.38 30 HIS B O 1
ATOM 5365 N N . LEU B 1 31 ? 25.141 -14.406 -3.709 1 98.12 31 LEU B N 1
ATOM 5366 C CA . LEU B 1 31 ? 25.234 -13.031 -4.191 1 98.12 31 LEU B CA 1
ATOM 5367 C C . LEU B 1 31 ? 26.688 -12.617 -4.375 1 98.12 31 LEU B C 1
ATOM 5369 O O . LEU B 1 31 ? 27.469 -12.641 -3.424 1 98.12 31 LEU B O 1
ATOM 5373 N N . LEU B 1 32 ? 27.062 -12.375 -5.617 1 97.75 32 LEU B N 1
ATOM 5374 C CA . LEU B 1 32 ? 28.328 -11.727 -5.902 1 97.75 32 LEU B CA 1
ATOM 5375 C C . LEU B 1 32 ? 28.203 -10.211 -5.844 1 97.75 32 LEU B C 1
ATOM 5377 O O . LEU B 1 32 ? 27.609 -9.602 -6.738 1 97.75 32 LEU B O 1
ATOM 5381 N N . VAL B 1 33 ? 28.781 -9.578 -4.789 1 97.69 33 VAL B N 1
ATOM 5382 C CA . VAL B 1 33 ? 28.438 -8.195 -4.465 1 97.69 33 VAL B CA 1
ATOM 5383 C C . VAL B 1 33 ? 29.719 -7.371 -4.297 1 97.69 33 VAL B C 1
ATOM 5385 O O . VAL B 1 33 ? 30.766 -7.906 -3.918 1 97.69 33 VAL B O 1
ATOM 5388 N N . ASP B 1 34 ? 29.672 -6.098 -4.695 1 96.25 34 ASP B N 1
ATOM 5389 C CA . ASP B 1 34 ? 30.734 -5.172 -4.289 1 96.25 34 ASP B CA 1
ATOM 5390 C C . ASP B 1 34 ? 30.5 -4.676 -2.861 1 96.25 34 ASP B C 1
ATOM 5392 O O . ASP B 1 34 ? 29.594 -5.148 -2.17 1 96.25 34 ASP B O 1
ATOM 5396 N N . GLU B 1 35 ? 31.312 -3.787 -2.422 1 94.31 35 GLU B N 1
ATOM 5397 C CA . GLU B 1 35 ? 31.266 -3.354 -1.027 1 94.31 35 GLU B CA 1
ATOM 5398 C C . GLU B 1 35 ? 29.953 -2.646 -0.706 1 94.31 35 GLU B C 1
ATOM 5400 O O . GLU B 1 35 ? 29.344 -2.896 0.339 1 94.31 35 GLU B O 1
ATOM 5405 N N . ILE B 1 36 ? 29.516 -1.84 -1.568 1 93.25 36 ILE B N 1
ATOM 5406 C CA . ILE B 1 36 ? 28.297 -1.056 -1.377 1 93.25 36 ILE B CA 1
ATOM 5407 C C . ILE B 1 36 ? 27.094 -1.986 -1.282 1 93.25 36 ILE B C 1
ATOM 5409 O O . ILE B 1 36 ? 26.312 -1.904 -0.333 1 93.25 36 ILE B O 1
ATOM 5413 N N . ALA B 1 37 ? 26.953 -2.848 -2.24 1 96.62 37 ALA B N 1
ATOM 5414 C CA . ALA B 1 37 ? 25.828 -3.777 -2.277 1 96.62 37 ALA B CA 1
ATOM 5415 C C . ALA B 1 37 ? 25.875 -4.738 -1.094 1 96.62 37 ALA B C 1
ATOM 5417 O O . ALA B 1 37 ? 24.828 -5.113 -0.549 1 96.62 37 ALA B O 1
ATOM 5418 N N . ASN B 1 38 ? 27.078 -5.102 -0.771 1 97.12 38 ASN B N 1
ATOM 5419 C CA . ASN B 1 38 ? 27.25 -6.012 0.36 1 97.12 38 ASN B CA 1
ATOM 5420 C C . ASN B 1 38 ? 26.688 -5.406 1.648 1 97.12 38 ASN B C 1
ATOM 5422 O O . ASN B 1 38 ? 25.969 -6.07 2.389 1 97.12 38 ASN B O 1
ATOM 5426 N N . ARG B 1 39 ? 27.062 -4.207 1.896 1 94.81 39 ARG B N 1
ATOM 5427 C CA . ARG B 1 39 ? 26.609 -3.512 3.098 1 94.81 39 ARG B CA 1
ATOM 5428 C C . ARG B 1 39 ? 25.078 -3.387 3.121 1 94.81 39 ARG B C 1
ATOM 5430 O O . ARG B 1 39 ? 24.453 -3.664 4.141 1 94.81 39 ARG B O 1
ATOM 5437 N N . THR B 1 40 ? 24.516 -3.039 2.07 1 97.19 40 THR B N 1
ATOM 5438 C CA . THR B 1 40 ? 23.078 -2.822 1.96 1 97.19 40 THR B CA 1
ATOM 5439 C C . THR B 1 40 ? 22.328 -4.148 2.051 1 97.19 40 THR B C 1
ATOM 5441 O O . THR B 1 40 ? 21.422 -4.297 2.875 1 97.19 40 THR B O 1
ATOM 5444 N N . LEU B 1 41 ? 22.734 -5.137 1.287 1 98.25 41 LEU B N 1
ATOM 5445 C CA . LEU B 1 41 ? 21.984 -6.383 1.172 1 98.25 41 LEU B CA 1
ATOM 5446 C C . LEU B 1 41 ? 22.125 -7.219 2.438 1 98.25 41 LEU B C 1
ATOM 5448 O O . LEU B 1 41 ? 21.188 -7.926 2.826 1 98.25 41 LEU B O 1
ATOM 5452 N N . THR B 1 42 ? 23.266 -7.137 3.045 1 97.69 42 THR B N 1
ATOM 5453 C CA . THR B 1 42 ? 23.438 -7.848 4.309 1 97.69 42 THR B CA 1
ATOM 5454 C C . THR B 1 42 ? 22.422 -7.359 5.336 1 97.69 42 THR B C 1
ATOM 5456 O O . THR B 1 42 ? 21.766 -8.164 6.012 1 97.69 42 THR B O 1
ATOM 5459 N N . THR B 1 43 ? 22.281 -6.062 5.457 1 97.38 43 THR B N 1
ATOM 5460 C CA . THR B 1 43 ? 21.312 -5.492 6.383 1 97.38 43 THR B CA 1
ATOM 5461 C C . THR B 1 43 ? 19.891 -5.875 5.98 1 97.38 43 THR B C 1
ATOM 5463 O O . THR B 1 43 ? 19.094 -6.266 6.828 1 97.38 43 THR B O 1
ATOM 5466 N N . VAL B 1 44 ? 19.578 -5.824 4.691 1 98.12 44 VAL B N 1
ATOM 5467 C CA . VAL B 1 44 ? 18.234 -6.121 4.199 1 98.12 44 VAL B CA 1
ATOM 5468 C C . VAL B 1 44 ? 17.859 -7.547 4.582 1 98.12 44 VAL B C 1
ATOM 5470 O O . VAL B 1 44 ? 16.797 -7.773 5.18 1 98.12 44 VAL B O 1
ATOM 5473 N N . PHE B 1 45 ? 18.719 -8.469 4.297 1 98.31 45 PHE B N 1
ATOM 5474 C CA . PHE B 1 45 ? 18.344 -9.875 4.465 1 98.31 45 PHE B CA 1
ATOM 5475 C C . PHE B 1 45 ? 18.406 -10.273 5.934 1 98.31 45 PHE B C 1
ATOM 5477 O O . PHE B 1 45 ? 17.609 -11.109 6.387 1 98.31 45 PHE B O 1
ATOM 5484 N N . GLN B 1 46 ? 19.359 -9.648 6.688 1 97.31 46 GLN B N 1
ATOM 5485 C CA . GLN B 1 46 ? 19.375 -9.914 8.117 1 97.31 46 GLN B CA 1
ATOM 5486 C C . GLN B 1 46 ? 18.078 -9.453 8.789 1 97.31 46 GLN B C 1
ATOM 5488 O O . GLN B 1 46 ? 17.516 -10.172 9.609 1 97.31 46 GLN B O 1
ATOM 5493 N N . THR B 1 47 ? 17.641 -8.289 8.422 1 97.56 47 THR B N 1
ATOM 5494 C CA . THR B 1 47 ? 16.453 -7.73 9.055 1 97.56 47 THR B CA 1
ATOM 5495 C C . THR B 1 47 ? 15.188 -8.336 8.445 1 97.56 47 THR B C 1
ATOM 5497 O O . THR B 1 47 ? 14.133 -8.359 9.086 1 97.56 47 THR B O 1
ATOM 5500 N N . TRP B 1 48 ? 15.234 -8.828 7.199 1 97.12 48 TRP B N 1
ATOM 5501 C CA . TRP B 1 48 ? 14.094 -9.469 6.559 1 97.12 48 TRP B CA 1
ATOM 5502 C C . TRP B 1 48 ? 13.797 -10.82 7.199 1 97.12 48 TRP B C 1
ATOM 5504 O O . TRP B 1 48 ? 12.641 -11.258 7.238 1 97.12 48 TRP B O 1
ATOM 5514 N N . ASP B 1 49 ? 14.828 -11.484 7.715 1 95.38 49 ASP B N 1
ATOM 5515 C CA . ASP B 1 49 ? 14.719 -12.703 8.516 1 95.38 49 ASP B CA 1
ATOM 5516 C C . ASP B 1 49 ? 13.789 -13.719 7.852 1 95.38 49 ASP B C 1
ATOM 5518 O O . ASP B 1 49 ? 12.805 -14.156 8.453 1 95.38 49 ASP B O 1
ATOM 5522 N N . LEU B 1 50 ? 14.086 -14.125 6.66 1 95.88 50 LEU B N 1
ATOM 5523 C CA . LEU B 1 50 ? 13.273 -15.039 5.867 1 95.88 50 LEU B CA 1
ATOM 5524 C C . LEU B 1 50 ? 13.484 -16.484 6.312 1 95.88 50 LEU B C 1
ATOM 5526 O O . LEU B 1 50 ? 14.609 -16.984 6.316 1 95.88 50 LEU B O 1
ATOM 5530 N N . PRO B 1 51 ? 12.344 -17.203 6.629 1 92.69 51 PRO B N 1
ATOM 5531 C CA . PRO B 1 51 ? 12.484 -18.625 6.961 1 92.69 51 PRO B CA 1
ATOM 5532 C C . PRO B 1 51 ? 12.914 -19.469 5.77 1 92.69 51 PRO B C 1
ATOM 5534 O O . PRO B 1 51 ? 12.469 -19.234 4.645 1 92.69 51 PRO B O 1
ATOM 5537 N N . HIS B 1 52 ? 13.812 -20.422 5.984 1 93.12 52 HIS B N 1
ATOM 5538 C CA . HIS B 1 52 ? 14.242 -21.406 5 1 93.12 52 HIS B CA 1
ATOM 5539 C C . HIS B 1 52 ? 14.945 -20.734 3.82 1 93.12 52 HIS B C 1
ATOM 5541 O O . HIS B 1 52 ? 14.805 -21.188 2.678 1 93.12 52 HIS B O 1
ATOM 5547 N N . VAL B 1 53 ? 15.578 -19.578 4.062 1 96.25 53 VAL B N 1
ATOM 5548 C CA . VAL B 1 53 ? 16.391 -18.875 3.064 1 96.25 53 VAL B CA 1
ATOM 5549 C C . VAL B 1 53 ? 17.812 -18.719 3.58 1 96.25 53 VAL B C 1
ATOM 5551 O O . VAL B 1 53 ? 18.031 -18.219 4.684 1 96.25 53 VAL B O 1
ATOM 5554 N N . ASN B 1 54 ? 18.688 -19.234 2.863 1 96.88 54 ASN B N 1
ATOM 5555 C CA . ASN B 1 54 ? 20.109 -19.047 3.172 1 96.88 54 ASN B CA 1
ATOM 5556 C C . ASN B 1 54 ? 20.766 -18.078 2.201 1 96.88 54 ASN B C 1
ATOM 5558 O O . ASN B 1 54 ? 20.312 -17.922 1.066 1 96.88 54 ASN B O 1
ATOM 5562 N N . LEU B 1 55 ? 21.812 -17.438 2.75 1 97.75 55 LEU B N 1
ATOM 5563 C CA . LEU B 1 55 ? 22.516 -16.438 1.949 1 97.75 55 LEU B CA 1
ATOM 5564 C C . LEU B 1 55 ? 24.031 -16.656 2.012 1 97.75 55 LEU B C 1
ATOM 5566 O O . LEU B 1 55 ? 24.562 -16.969 3.072 1 97.75 55 LEU B O 1
ATOM 5570 N N . THR B 1 56 ? 24.656 -16.625 0.859 1 98.12 56 THR B N 1
ATOM 5571 C CA . THR B 1 56 ? 26.109 -16.594 0.758 1 98.12 56 THR B CA 1
ATOM 5572 C C . THR B 1 56 ? 26.562 -15.398 -0.078 1 98.12 56 THR B C 1
ATOM 5574 O O . THR B 1 56 ? 26.062 -15.18 -1.184 1 98.12 56 THR B O 1
ATOM 5577 N N . TYR B 1 57 ? 27.5 -14.625 0.491 1 97.56 57 TYR B N 1
ATOM 5578 C CA . TYR B 1 57 ? 28.016 -13.445 -0.191 1 97.56 57 TYR B CA 1
ATOM 5579 C C . TYR B 1 57 ? 29.422 -13.68 -0.694 1 97.56 57 TYR B C 1
ATOM 5581 O O . TYR B 1 57 ? 30.266 -14.234 0.023 1 97.56 57 TYR B O 1
ATOM 5589 N N . TYR B 1 58 ? 29.656 -13.367 -1.954 1 97.25 58 TYR B N 1
ATOM 5590 C CA . TYR B 1 58 ? 30.969 -13.398 -2.576 1 97.25 58 TYR B CA 1
ATOM 5591 C C . TYR B 1 58 ? 31.453 -11.984 -2.908 1 97.25 58 TYR B C 1
ATOM 5593 O O . TYR B 1 58 ? 30.766 -11.242 -3.604 1 97.25 58 TYR B O 1
ATOM 5601 N N . LYS B 1 59 ? 32.625 -11.648 -2.459 1 96.25 59 LYS B N 1
ATOM 5602 C CA . LYS B 1 59 ? 33.156 -10.32 -2.729 1 96.25 59 LYS B CA 1
ATOM 5603 C C . LYS B 1 59 ? 33.625 -10.195 -4.18 1 96.25 59 LYS B C 1
ATOM 5605 O O . LYS B 1 59 ? 34.531 -10.906 -4.613 1 96.25 59 LYS B O 1
ATOM 5610 N N . ALA B 1 60 ? 33.062 -9.281 -4.852 1 96.38 60 ALA B N 1
ATOM 5611 C CA . ALA B 1 60 ? 33.375 -9.094 -6.266 1 96.38 60 ALA B CA 1
ATOM 5612 C C . ALA B 1 60 ? 34.812 -8.664 -6.461 1 96.38 60 ALA B C 1
ATOM 5614 O O . ALA B 1 60 ? 35.438 -8.984 -7.484 1 96.38 60 ALA B O 1
ATOM 5615 N N . GLU B 1 61 ? 35.375 -7.98 -5.5 1 95.31 61 GLU B N 1
ATOM 5616 C CA . GLU B 1 61 ? 36.719 -7.438 -5.598 1 95.31 61 GLU B CA 1
ATOM 5617 C C . GLU B 1 61 ? 37.75 -8.547 -5.82 1 95.31 61 GLU B C 1
ATOM 5619 O O . GLU B 1 61 ? 38.781 -8.328 -6.469 1 95.31 61 GLU B O 1
ATOM 5624 N N . LYS B 1 62 ? 37.469 -9.672 -5.371 1 95.31 62 LYS B N 1
ATOM 5625 C CA . LYS B 1 62 ? 38.375 -10.812 -5.512 1 95.31 62 LYS B CA 1
ATOM 5626 C C . LYS B 1 62 ? 38.375 -11.328 -6.945 1 95.31 62 LYS B C 1
ATOM 5628 O O . LYS B 1 62 ? 39.375 -11.906 -7.398 1 95.31 62 LYS B O 1
ATOM 5633 N N . TRP B 1 63 ? 37.344 -11.109 -7.652 1 95.62 63 TRP B N 1
ATOM 5634 C CA . TRP B 1 63 ? 37.156 -11.812 -8.914 1 95.62 63 TRP B CA 1
ATOM 5635 C C . TRP B 1 63 ? 37.219 -10.844 -10.094 1 95.62 63 TRP B C 1
ATOM 5637 O O . TRP B 1 63 ? 37.438 -11.25 -11.234 1 95.62 63 TRP B O 1
ATOM 5647 N N . VAL B 1 64 ? 37.094 -9.539 -9.828 1 96.06 64 VAL B N 1
ATOM 5648 C CA . VAL B 1 64 ? 37.062 -8.508 -10.867 1 96.06 64 VAL B CA 1
ATOM 5649 C C . VAL B 1 64 ? 38.344 -8.562 -11.68 1 96.06 64 VAL B C 1
ATOM 5651 O O . VAL B 1 64 ? 38.344 -8.445 -12.906 1 96.06 64 VAL B O 1
ATOM 5654 N N . PRO B 1 65 ? 39.5 -8.836 -11.102 1 96 65 PRO B N 1
ATOM 5655 C CA . PRO B 1 65 ? 40.75 -8.875 -11.875 1 96 65 PRO B CA 1
ATOM 5656 C C . PRO B 1 65 ? 40.781 -9.992 -12.914 1 96 65 PRO B C 1
ATOM 5658 O O . PRO B 1 65 ? 41.5 -9.906 -13.906 1 96 65 PRO B O 1
ATOM 5661 N N . LYS B 1 66 ? 40 -11.008 -12.734 1 96.38 66 LYS B N 1
ATOM 5662 C CA . LYS B 1 66 ? 40 -12.148 -13.648 1 96.38 66 LYS B CA 1
ATOM 5663 C C . LYS B 1 66 ? 39.281 -11.781 -14.961 1 96.38 66 LYS B C 1
ATOM 5665 O O . LYS B 1 66 ? 39.5 -12.453 -15.977 1 96.38 66 LYS B O 1
ATOM 5670 N N . VAL B 1 67 ? 38.531 -10.656 -14.953 1 97.44 67 VAL B N 1
ATOM 5671 C CA . VAL B 1 67 ? 37.781 -10.352 -16.156 1 97.44 67 VAL B CA 1
ATOM 5672 C C . VAL B 1 67 ? 38.062 -8.922 -16.609 1 97.44 67 VAL B C 1
ATOM 5674 O O . VAL B 1 67 ? 37.719 -8.531 -17.719 1 97.44 67 VAL B O 1
ATOM 5677 N N . SER B 1 68 ? 38.812 -8.094 -15.828 1 96.38 68 SER B N 1
ATOM 5678 C CA . SER B 1 68 ? 38.969 -6.668 -16.062 1 96.38 68 SER B CA 1
ATOM 5679 C C . SER B 1 68 ? 39.812 -6.414 -17.312 1 96.38 68 SER B C 1
ATOM 5681 O O . SER B 1 68 ? 39.812 -5.309 -17.859 1 96.38 68 SER B O 1
ATOM 5683 N N . TRP B 1 69 ? 40.469 -7.434 -17.812 1 96.5 69 TRP B N 1
ATOM 5684 C CA . TRP B 1 69 ? 41.312 -7.289 -19 1 96.5 69 TRP B CA 1
ATOM 5685 C C . TRP B 1 69 ? 40.438 -7.242 -20.266 1 96.5 69 TRP B C 1
ATOM 5687 O O . TRP B 1 69 ? 40.938 -6.895 -21.344 1 96.5 69 TRP B O 1
ATOM 5697 N N . ILE B 1 70 ? 39.219 -7.566 -20.219 1 97.56 70 ILE B N 1
ATOM 5698 C CA . ILE B 1 70 ? 38.344 -7.594 -21.359 1 97.56 70 ILE B CA 1
ATOM 5699 C C . ILE B 1 70 ? 37.719 -6.211 -21.562 1 97.56 70 ILE B C 1
ATOM 5701 O O . ILE B 1 70 ? 36.906 -5.754 -20.75 1 97.56 70 ILE B O 1
ATOM 5705 N N . PRO B 1 71 ? 38 -5.535 -22.625 1 96.06 71 PRO B N 1
ATOM 5706 C CA . PRO B 1 71 ? 37.312 -4.281 -22.906 1 96.06 71 PRO B CA 1
ATOM 5707 C C . PRO B 1 71 ? 35.812 -4.473 -23.125 1 96.06 71 PRO B C 1
ATOM 5709 O O . PRO B 1 71 ? 35.406 -5.414 -23.797 1 96.06 71 PRO B O 1
ATOM 5712 N N . ASN B 1 72 ? 35 -3.621 -22.516 1 93 72 ASN B N 1
ATOM 5713 C CA . ASN B 1 72 ? 33.562 -3.828 -22.469 1 93 72 ASN B CA 1
ATOM 5714 C C . ASN B 1 72 ? 32.812 -2.504 -22.516 1 93 72 ASN B C 1
ATOM 5716 O O . ASN B 1 72 ? 33.156 -1.564 -21.781 1 93 72 ASN B O 1
ATOM 5720 N N . LYS B 1 73 ? 31.766 -2.373 -23.312 1 89.94 73 LYS B N 1
ATOM 5721 C CA . LYS B 1 73 ? 30.969 -1.156 -23.469 1 89.94 73 LYS B CA 1
ATOM 5722 C C . LYS B 1 73 ? 29.625 -1.291 -22.75 1 89.94 73 LYS B C 1
ATOM 5724 O O . LYS B 1 73 ? 28.828 -0.352 -22.75 1 89.94 73 LYS B O 1
ATOM 5729 N N . HIS B 1 74 ? 29.422 -2.377 -22.188 1 89.06 74 HIS B N 1
ATOM 5730 C CA . HIS B 1 74 ? 28.141 -2.635 -21.531 1 89.06 74 HIS B CA 1
ATOM 5731 C C . HIS B 1 74 ? 27.906 -1.658 -20.375 1 89.06 74 HIS B C 1
ATOM 5733 O O . HIS B 1 74 ? 28.859 -1.284 -19.672 1 89.06 74 HIS B O 1
ATOM 5739 N N . TYR B 1 75 ? 26.656 -1.294 -20.156 1 83 75 TYR B N 1
ATOM 5740 C CA . TYR B 1 75 ? 26.312 -0.293 -19.156 1 83 75 TYR B CA 1
ATOM 5741 C C . TYR B 1 75 ? 26.578 -0.817 -17.75 1 83 75 TYR B C 1
ATOM 5743 O O . TYR B 1 75 ? 26.719 -0.035 -16.797 1 83 75 TYR B O 1
ATOM 5751 N N . SER B 1 76 ? 26.641 -2.146 -17.562 1 87.12 76 SER B N 1
ATOM 5752 C CA . SER B 1 76 ? 26.938 -2.723 -16.25 1 87.12 76 SER B CA 1
ATOM 5753 C C . SER B 1 76 ? 28.438 -2.76 -15.984 1 87.12 76 SER B C 1
ATOM 5755 O O . SER B 1 76 ? 28.875 -3.227 -14.93 1 87.12 76 SER B O 1
ATOM 5757 N N . GLY B 1 77 ? 29.25 -2.371 -16.969 1 89.12 77 GLY B N 1
ATOM 5758 C CA . GLY B 1 77 ? 30.703 -2.338 -16.812 1 89.12 77 GLY B CA 1
ATOM 5759 C C . GLY B 1 77 ? 31.312 -3.711 -16.594 1 89.12 77 GLY B C 1
ATOM 5760 O O . GLY B 1 77 ? 30.906 -4.684 -17.234 1 89.12 77 GLY B O 1
ATOM 5761 N N . VAL B 1 78 ? 32.25 -3.746 -15.719 1 94.12 78 VAL B N 1
ATOM 5762 C CA . VAL B 1 78 ? 33 -4.957 -15.492 1 94.12 78 VAL B CA 1
ATOM 5763 C C . VAL B 1 78 ? 32.156 -6.012 -14.812 1 94.12 78 VAL B C 1
ATOM 5765 O O . VAL B 1 78 ? 32.344 -7.211 -14.992 1 94.12 78 VAL B O 1
ATOM 5768 N N . TYR B 1 79 ? 31.109 -5.609 -14.125 1 93.62 79 TYR B N 1
ATOM 5769 C CA . TYR B 1 79 ? 30.266 -6.52 -13.344 1 93.62 79 TYR B CA 1
ATOM 5770 C C . TYR B 1 79 ? 29.438 -7.418 -14.25 1 93.62 79 TYR B C 1
ATOM 5772 O O . TYR B 1 79 ? 29.062 -8.523 -13.859 1 93.62 79 TYR B O 1
ATOM 5780 N N . GLY B 1 80 ? 29.188 -6.949 -15.492 1 94.25 80 GLY B N 1
ATOM 5781 C CA . GLY B 1 80 ? 28.469 -7.77 -16.469 1 94.25 80 GLY B CA 1
ATOM 5782 C C . GLY B 1 80 ? 29.266 -8.992 -16.906 1 94.25 80 GLY B C 1
ATOM 5783 O O . GLY B 1 80 ? 28.688 -9.93 -17.469 1 94.25 80 GLY B O 1
ATOM 5784 N N . LEU B 1 81 ? 30.562 -9.023 -16.594 1 97.56 81 LEU B N 1
ATOM 5785 C CA . LEU B 1 81 ? 31.453 -10.094 -17.031 1 97.56 81 LEU B CA 1
ATOM 5786 C C . LEU B 1 81 ? 31.625 -11.133 -15.922 1 97.56 81 LEU B C 1
ATOM 5788 O O . LEU B 1 81 ? 32.125 -12.227 -16.172 1 97.56 81 LEU B O 1
ATOM 5792 N N . LEU B 1 82 ? 31.078 -10.883 -14.789 1 97.12 82 LEU B N 1
ATOM 5793 C CA . LEU B 1 82 ? 31.422 -11.664 -13.609 1 97.12 82 LEU B CA 1
ATOM 5794 C C . LEU B 1 82 ? 30.703 -13.008 -13.609 1 97.12 82 LEU B C 1
ATOM 5796 O O . LEU B 1 82 ? 31.078 -13.922 -12.867 1 97.12 82 LEU B O 1
ATOM 5800 N N . LYS B 1 83 ? 29.688 -13.18 -14.445 1 97.19 83 LYS B N 1
ATOM 5801 C CA . LYS B 1 83 ? 29.031 -14.484 -14.547 1 97.19 83 LYS B CA 1
ATOM 5802 C C . LYS B 1 83 ? 29.969 -15.531 -15.125 1 97.19 83 LYS B C 1
ATOM 5804 O O . LYS B 1 83 ? 29.781 -16.734 -14.914 1 97.19 83 LYS B O 1
ATOM 5809 N N . LEU B 1 84 ? 31.031 -15.078 -15.836 1 97.94 84 LEU B N 1
ATOM 5810 C CA . LEU B 1 84 ? 32 -15.969 -16.453 1 97.94 84 LEU B CA 1
ATOM 5811 C C . LEU B 1 84 ? 32.781 -16.734 -15.406 1 97.94 84 LEU B C 1
ATOM 5813 O O . LEU B 1 84 ? 33.281 -17.844 -15.672 1 97.94 84 LEU B O 1
ATOM 5817 N N . ILE B 1 85 ? 32.875 -16.203 -14.242 1 97.06 85 ILE B N 1
ATOM 5818 C CA . ILE B 1 85 ? 33.812 -16.766 -13.266 1 97.06 85 ILE B CA 1
ATOM 5819 C C . ILE B 1 85 ? 33.031 -17.594 -12.242 1 97.06 85 ILE B C 1
ATOM 5821 O O . ILE B 1 85 ? 33.625 -18.141 -11.305 1 97.06 85 ILE B O 1
ATOM 5825 N N . LEU B 1 86 ? 31.703 -17.75 -12.352 1 97.38 86 LEU B N 1
ATOM 5826 C CA . LEU B 1 86 ? 30.875 -18.422 -11.352 1 97.38 86 LEU B CA 1
ATOM 5827 C C . LEU B 1 86 ? 31.344 -19.844 -11.094 1 97.38 86 LEU B C 1
ATOM 5829 O O . LEU B 1 86 ? 31.391 -20.281 -9.945 1 97.38 86 LEU B O 1
ATOM 5833 N N . PRO B 1 87 ? 31.781 -20.625 -12.133 1 97 87 PRO B N 1
ATOM 5834 C CA . PRO B 1 87 ? 32.281 -21.984 -11.867 1 97 87 PRO B CA 1
ATOM 5835 C C . PRO B 1 87 ? 33.469 -22 -10.922 1 97 87 PRO B C 1
ATOM 5837 O O . PRO B 1 87 ? 33.656 -22.953 -10.164 1 97 87 PRO B O 1
ATOM 5840 N N . ASP B 1 88 ? 34.219 -20.953 -10.922 1 95.56 88 ASP B N 1
ATOM 5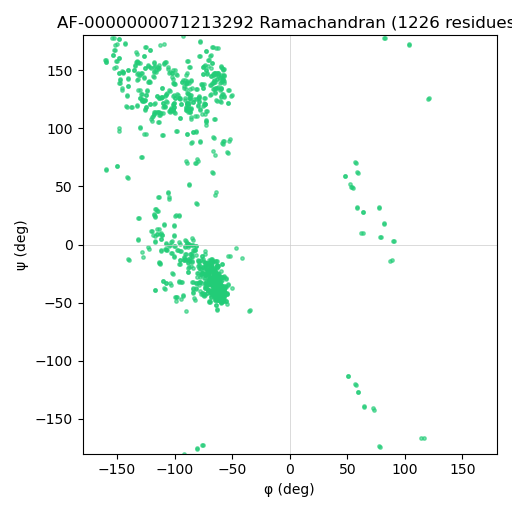841 C CA . ASP B 1 88 ? 35.438 -20.891 -10.086 1 95.56 88 ASP B CA 1
ATOM 5842 C C . ASP B 1 88 ? 35.125 -20.219 -8.75 1 95.56 88 ASP B C 1
ATOM 5844 O O . ASP B 1 88 ? 35.75 -20.531 -7.738 1 95.56 88 ASP B O 1
ATOM 5848 N N . ALA B 1 89 ? 34.25 -19.328 -8.766 1 95.25 89 ALA B N 1
ATOM 5849 C CA . ALA B 1 89 ? 33.969 -18.531 -7.574 1 95.25 89 ALA B CA 1
ATOM 5850 C C . ALA B 1 89 ? 33.125 -19.328 -6.57 1 95.25 89 ALA B C 1
ATOM 5852 O O . ALA B 1 89 ? 33.219 -19.094 -5.363 1 95.25 89 ALA B O 1
ATOM 5853 N N . MET B 1 90 ? 32.375 -20.297 -7.066 1 94.88 90 MET B N 1
ATOM 5854 C CA . MET B 1 90 ? 31.453 -21.031 -6.211 1 94.88 90 MET B CA 1
ATOM 5855 C C . MET B 1 90 ? 31.828 -22.516 -6.145 1 94.88 90 MET B C 1
ATOM 5857 O O . MET B 1 90 ? 32.406 -23.047 -7.09 1 94.88 90 MET B O 1
ATOM 5861 N N . ARG B 1 91 ? 31.406 -23.156 -5.074 1 93.69 91 ARG B N 1
ATOM 5862 C CA . ARG B 1 91 ? 31.734 -24.578 -4.902 1 93.69 91 ARG B CA 1
ATOM 5863 C C . ARG B 1 91 ? 30.5 -25.438 -5.129 1 93.69 91 ARG B C 1
ATOM 5865 O O . ARG B 1 91 ? 30.594 -26.672 -5.168 1 93.69 91 ARG B O 1
ATOM 5872 N N . GLU B 1 92 ? 29.391 -24.844 -5.453 1 96.69 92 GLU B N 1
ATOM 5873 C CA . GLU B 1 92 ? 28.156 -25.578 -5.715 1 96.69 92 GLU B CA 1
ATOM 5874 C C . GLU B 1 92 ? 28.234 -26.344 -7.023 1 96.69 92 GLU B C 1
ATOM 5876 O O . GLU B 1 92 ? 29.062 -26.047 -7.883 1 96.69 92 GLU B O 1
ATOM 5881 N N . ASP B 1 93 ? 27.406 -27.359 -7.16 1 97.5 93 ASP B N 1
ATOM 5882 C CA . ASP B 1 93 ? 27.391 -28.156 -8.375 1 97.5 93 ASP B CA 1
ATOM 5883 C C . ASP B 1 93 ? 26.516 -27.516 -9.453 1 97.5 93 ASP B C 1
ATOM 5885 O O . ASP B 1 93 ? 26.812 -27.625 -10.641 1 97.5 93 ASP B O 1
ATOM 5889 N N . LYS B 1 94 ? 25.391 -27.016 -9 1 98.25 94 LYS B N 1
ATOM 5890 C CA . LYS B 1 94 ? 24.422 -26.391 -9.898 1 98.25 94 LYS B CA 1
ATOM 5891 C C . LYS B 1 94 ? 23.953 -25.047 -9.352 1 98.25 94 LYS B C 1
ATOM 5893 O O . LYS B 1 94 ? 23.938 -24.828 -8.133 1 98.25 94 LYS B O 1
ATOM 5898 N N . VAL B 1 95 ? 23.672 -24.141 -10.266 1 98.31 95 VAL B N 1
ATOM 5899 C CA . VAL B 1 95 ? 23.125 -22.859 -9.844 1 98.31 95 VAL B CA 1
ATOM 5900 C C . VAL B 1 95 ? 22.172 -22.328 -10.906 1 98.31 95 VAL B C 1
ATOM 5902 O O . VAL B 1 95 ? 22.344 -22.594 -12.102 1 98.31 95 VAL B O 1
ATOM 5905 N N . LEU B 1 96 ? 21.094 -21.781 -10.469 1 98.44 96 LEU B N 1
ATOM 5906 C CA . LEU B 1 96 ? 20.219 -20.953 -11.297 1 98.44 96 LEU B CA 1
ATOM 5907 C C . LEU B 1 96 ? 20.656 -19.484 -11.227 1 98.44 96 LEU B C 1
ATOM 5909 O O . LEU B 1 96 ? 20.719 -18.906 -10.148 1 98.44 96 LEU B O 1
ATOM 5913 N N . VAL B 1 97 ? 20.984 -18.875 -12.391 1 98.5 97 VAL B N 1
ATOM 5914 C CA . VAL B 1 97 ? 21.547 -17.531 -12.422 1 98.5 97 VAL B CA 1
ATOM 5915 C C . VAL B 1 97 ? 20.516 -16.547 -12.953 1 98.5 97 VAL B C 1
ATOM 5917 O O . VAL B 1 97 ? 19.906 -16.781 -14 1 98.5 97 VAL B O 1
ATOM 5920 N N . PHE B 1 98 ? 20.266 -15.438 -12.211 1 98 98 PHE B N 1
ATOM 5921 C CA . PHE B 1 98 ? 19.375 -14.375 -12.625 1 98 98 PHE B CA 1
ATOM 5922 C C . PHE B 1 98 ? 20.094 -13.039 -12.695 1 98 98 PHE B C 1
ATOM 5924 O O . PHE B 1 98 ? 20.938 -12.742 -11.852 1 98 98 PHE B O 1
ATOM 5931 N N . ASP B 1 99 ? 19.766 -12.234 -13.758 1 96.38 99 ASP B N 1
ATOM 5932 C CA . ASP B 1 99 ? 20.031 -10.805 -13.672 1 96.38 99 ASP B CA 1
ATOM 5933 C C . ASP B 1 99 ? 19.141 -10.141 -12.625 1 96.38 99 ASP B C 1
ATOM 5935 O O . ASP B 1 99 ? 18.203 -10.766 -12.109 1 96.38 99 ASP B O 1
ATOM 5939 N N . THR B 1 100 ? 19.438 -8.875 -12.305 1 95.62 100 THR B N 1
ATOM 5940 C CA . THR B 1 100 ? 18.672 -8.164 -11.281 1 95.62 100 THR B CA 1
ATOM 5941 C C . THR B 1 100 ? 17.469 -7.469 -11.898 1 95.62 100 THR B C 1
ATOM 5943 O O . THR B 1 100 ? 16.688 -6.812 -11.195 1 95.62 100 THR B O 1
ATOM 5946 N N . ASP B 1 101 ? 17.266 -7.582 -13.219 1 95.19 101 ASP B N 1
ATOM 5947 C CA . ASP B 1 101 ? 16.141 -6.918 -13.883 1 95.19 101 ASP B CA 1
ATOM 5948 C C . ASP B 1 101 ? 15.156 -7.938 -14.453 1 95.19 101 ASP B C 1
ATOM 5950 O O . ASP B 1 101 ? 14.719 -7.809 -15.594 1 95.19 101 ASP B O 1
ATOM 5954 N N . VAL B 1 102 ? 14.891 -8.969 -13.719 1 97.44 102 VAL B N 1
ATOM 5955 C CA . VAL B 1 102 ? 13.891 -9.953 -14.117 1 97.44 102 VAL B CA 1
ATOM 5956 C C . VAL B 1 102 ? 12.727 -9.922 -13.133 1 97.44 102 VAL B C 1
ATOM 5958 O O . VAL B 1 102 ? 12.867 -9.453 -12 1 97.44 102 VAL B O 1
ATOM 5961 N N . THR B 1 103 ? 11.578 -10.242 -13.539 1 97.69 103 THR B N 1
ATOM 5962 C CA . THR B 1 103 ? 10.398 -10.5 -12.727 1 97.69 103 THR B CA 1
ATOM 5963 C C . THR B 1 103 ? 9.969 -11.961 -12.844 1 97.69 103 THR B C 1
ATOM 5965 O O . THR B 1 103 ? 9.562 -12.398 -13.922 1 97.69 103 THR B O 1
ATOM 5968 N N . VAL B 1 104 ? 10.062 -12.711 -11.766 1 98.19 104 VAL B N 1
ATOM 5969 C CA . VAL B 1 104 ? 9.75 -14.133 -11.75 1 98.19 104 VAL B CA 1
ATOM 5970 C C . VAL B 1 104 ? 8.258 -14.328 -11.477 1 98.19 104 VAL B C 1
ATOM 5972 O O . VAL B 1 104 ? 7.719 -13.781 -10.516 1 98.19 104 VAL B O 1
ATOM 5975 N N . LEU B 1 105 ? 7.57 -15.078 -12.344 1 96.12 105 LEU B N 1
ATOM 5976 C CA . LEU B 1 105 ? 6.113 -15.172 -12.281 1 96.12 105 LEU B CA 1
ATOM 5977 C C . LEU B 1 105 ? 5.676 -16.609 -12.055 1 96.12 105 LEU B C 1
ATOM 5979 O O . LEU B 1 105 ? 4.512 -16.953 -12.266 1 96.12 105 LEU B O 1
ATOM 5983 N N . ASN B 1 106 ? 6.645 -17.453 -11.727 1 95.06 106 ASN B N 1
ATOM 5984 C CA . ASN B 1 106 ? 6.367 -18.859 -11.453 1 95.06 106 ASN B CA 1
ATOM 5985 C C . ASN B 1 106 ? 7.387 -19.453 -10.484 1 95.06 106 ASN B C 1
ATOM 5987 O O . ASN B 1 106 ? 8.375 -18.797 -10.133 1 95.06 106 ASN B O 1
ATOM 5991 N N . ASP B 1 107 ? 7.105 -20.656 -9.938 1 94.75 107 ASP B N 1
ATOM 5992 C CA . ASP B 1 107 ? 8.023 -21.344 -9.031 1 94.75 107 ASP B CA 1
ATOM 5993 C C . ASP B 1 107 ? 9.328 -21.703 -9.734 1 94.75 107 ASP B C 1
ATOM 5995 O O . ASP B 1 107 ? 9.32 -22.438 -10.719 1 94.75 107 ASP B O 1
ATOM 5999 N N . VAL B 1 108 ? 10.438 -21.266 -9.219 1 97.12 108 VAL B N 1
ATOM 6000 C CA . VAL B 1 108 ? 11.734 -21.438 -9.867 1 97.12 108 VAL B CA 1
ATOM 6001 C C . VAL B 1 108 ? 12.172 -22.891 -9.781 1 97.12 108 VAL B C 1
ATOM 6003 O O . VAL B 1 108 ? 13.07 -23.328 -10.5 1 97.12 108 VAL B O 1
ATOM 6006 N N . SER B 1 109 ? 11.531 -23.688 -8.891 1 95.62 109 SER B N 1
ATOM 6007 C CA . SER B 1 109 ? 11.844 -25.109 -8.812 1 95.62 109 SER B CA 1
ATOM 6008 C C . SER B 1 109 ? 11.531 -25.828 -10.125 1 95.62 109 SER B C 1
ATOM 6010 O O . SER B 1 109 ? 12.18 -26.812 -10.469 1 95.62 109 SER B O 1
ATOM 6012 N N . LEU B 1 110 ? 10.523 -25.297 -10.852 1 95.75 110 LEU B N 1
ATOM 6013 C CA . LEU B 1 110 ? 10.188 -25.875 -12.148 1 95.75 110 LEU B CA 1
ATOM 6014 C C . LEU B 1 110 ? 11.336 -25.688 -13.133 1 95.75 110 LEU B C 1
ATOM 6016 O O . LEU B 1 110 ? 11.641 -26.594 -13.914 1 95.75 110 LEU B O 1
ATOM 6020 N N . LEU B 1 111 ? 11.938 -24.516 -13.086 1 97.5 111 LEU B N 1
ATOM 6021 C CA . LEU B 1 111 ? 13.117 -24.266 -13.914 1 97.5 111 LEU B CA 1
ATOM 6022 C C . LEU B 1 111 ? 14.297 -25.125 -13.453 1 97.5 111 LEU B C 1
ATOM 6024 O O . LEU B 1 111 ? 15.023 -25.672 -14.281 1 97.5 111 LEU B O 1
ATOM 6028 N N . TRP B 1 112 ? 14.516 -25.297 -12.18 1 97.88 112 TRP B N 1
ATOM 6029 C CA . TRP B 1 112 ? 15.586 -26.078 -11.578 1 97.88 112 TRP B CA 1
ATOM 6030 C C . TRP B 1 112 ? 15.5 -27.547 -12.023 1 97.88 112 TRP B C 1
ATOM 6032 O O . TRP B 1 112 ? 16.531 -28.188 -12.266 1 97.88 112 TRP B O 1
ATOM 6042 N N . GLN B 1 113 ? 14.352 -28.031 -12.203 1 97.19 113 GLN B N 1
ATOM 6043 C CA . GLN B 1 113 ? 14.125 -29.422 -12.562 1 97.19 113 GLN B CA 1
ATOM 6044 C C . GLN B 1 113 ? 14.617 -29.719 -13.977 1 97.19 113 GLN B C 1
ATOM 6046 O O . GLN B 1 113 ? 14.852 -30.875 -14.328 1 97.19 113 GLN B O 1
ATOM 6051 N N . MET B 1 114 ? 14.828 -28.734 -14.703 1 97.81 114 MET B N 1
ATOM 6052 C CA . MET B 1 114 ? 15.266 -28.922 -16.078 1 97.81 114 MET B CA 1
ATOM 6053 C C . MET B 1 114 ? 16.688 -29.484 -16.125 1 97.81 114 MET B C 1
ATOM 6055 O O . MET B 1 114 ? 17.094 -30.047 -17.141 1 97.81 114 MET B O 1
ATOM 6059 N N . PHE B 1 115 ? 17.484 -29.375 -15.07 1 97.94 115 PHE B N 1
ATOM 6060 C CA . PHE B 1 115 ? 18.812 -29.984 -14.992 1 97.94 115 PHE B CA 1
ATOM 6061 C C . PHE B 1 115 ? 18.734 -31.484 -15.242 1 97.94 115 PHE B C 1
ATOM 6063 O O . PHE B 1 115 ? 19.672 -32.094 -15.773 1 97.94 115 PHE B O 1
ATOM 6070 N N . GLU B 1 116 ? 17.578 -32.031 -14.891 1 97.31 116 GLU B N 1
ATOM 6071 C CA . GLU B 1 116 ? 17.391 -33.469 -15.039 1 97.31 116 GLU B CA 1
ATOM 6072 C C . GLU B 1 116 ? 17.344 -33.875 -16.5 1 97.31 116 GLU B C 1
ATOM 6074 O O . GLU B 1 116 ? 17.578 -35.031 -16.844 1 97.31 116 GLU B O 1
ATOM 6079 N N . LYS B 1 117 ? 17.109 -32.938 -17.328 1 97.5 117 LYS B N 1
ATOM 6080 C CA . LYS B 1 117 ? 16.984 -33.219 -18.75 1 97.5 117 LYS B CA 1
ATOM 6081 C C . LYS B 1 117 ? 18.328 -33 -19.469 1 97.5 117 LYS B C 1
ATOM 6083 O O . LYS B 1 117 ? 18.438 -33.312 -20.656 1 97.5 117 LYS B O 1
ATOM 6088 N N . PHE B 1 118 ? 19.359 -32.5 -18.797 1 97.38 118 PHE B N 1
ATOM 6089 C CA . PHE B 1 118 ? 20.656 -32.281 -19.391 1 97.38 118 PHE B CA 1
ATOM 6090 C C . PHE B 1 118 ? 21.297 -33.594 -19.812 1 97.38 118 PHE B C 1
ATOM 6092 O O . PHE B 1 118 ? 21.266 -34.562 -19.047 1 97.38 118 PHE B O 1
ATOM 6099 N N . THR B 1 119 ? 21.828 -33.594 -20.984 1 95.62 119 THR B N 1
ATOM 6100 C CA . THR B 1 119 ? 22.703 -34.688 -21.359 1 95.62 119 THR B CA 1
ATOM 6101 C C . THR B 1 119 ? 24.078 -34.531 -20.75 1 95.62 119 THR B C 1
ATOM 6103 O O . THR B 1 119 ? 24.359 -33.5 -20.109 1 95.62 119 THR B O 1
ATOM 6106 N N . SER B 1 120 ? 24.953 -35.531 -20.938 1 92.06 120 SER B N 1
ATOM 6107 C CA . SER B 1 120 ? 26.281 -35.5 -20.328 1 92.06 120 SER B CA 1
ATOM 6108 C C . SER B 1 120 ? 27.141 -34.375 -20.891 1 92.06 120 SER B C 1
ATOM 6110 O O . SER B 1 120 ? 28.062 -33.906 -20.219 1 92.06 120 SER B O 1
ATOM 6112 N N . ASP B 1 121 ? 26.781 -33.938 -22.094 1 92.81 121 ASP B N 1
ATOM 6113 C CA . ASP B 1 121 ? 27.594 -32.906 -22.75 1 92.81 121 ASP B CA 1
ATOM 6114 C C . ASP B 1 121 ? 27.062 -31.516 -22.422 1 92.81 121 ASP B C 1
ATOM 6116 O O . ASP B 1 121 ? 27.766 -30.516 -22.641 1 92.81 121 ASP B O 1
ATOM 6120 N N . GLN B 1 122 ? 25.891 -31.453 -21.891 1 97.31 122 GLN B N 1
ATOM 6121 C CA . GLN B 1 122 ? 25.266 -30.156 -21.656 1 97.31 122 GLN B CA 1
ATOM 6122 C C . GLN B 1 122 ? 25.609 -29.609 -20.281 1 97.31 122 GLN B C 1
ATOM 6124 O O . GLN B 1 122 ? 25.719 -30.359 -19.312 1 97.31 122 GLN B O 1
ATOM 6129 N N . ALA B 1 123 ? 25.906 -28.25 -20.234 1 98.31 123 ALA B N 1
ATOM 6130 C CA . ALA B 1 123 ? 26.297 -27.656 -18.969 1 98.31 123 ALA B CA 1
ATOM 6131 C C . ALA B 1 123 ? 25.656 -26.281 -18.781 1 98.31 123 ALA B C 1
ATOM 6133 O O . ALA B 1 123 ? 25.641 -25.719 -17.688 1 98.31 123 ALA B O 1
ATOM 6134 N N . LEU B 1 124 ? 25.094 -25.75 -19.875 1 98.62 124 LEU B N 1
ATOM 6135 C CA . LEU B 1 124 ? 24.469 -24.438 -19.844 1 98.62 124 LEU B CA 1
ATOM 6136 C C . LEU B 1 124 ? 23.047 -24.5 -20.359 1 98.62 124 LEU B C 1
ATOM 6138 O O . LEU B 1 124 ? 22.812 -24.922 -21.5 1 98.62 124 LEU B O 1
ATOM 6142 N N . GLY B 1 125 ? 22.094 -24.203 -19.5 1 98.75 125 GLY B N 1
ATOM 6143 C CA . GLY B 1 125 ? 20.734 -23.969 -19.953 1 98.75 125 GLY B CA 1
ATOM 6144 C C . GLY B 1 125 ? 20.469 -22.516 -20.297 1 98.75 125 GLY B C 1
ATOM 6145 O O . GLY B 1 125 ? 20.594 -21.641 -19.438 1 98.75 125 GLY B O 1
ATOM 6146 N N . LEU B 1 126 ? 20.141 -22.25 -21.578 1 98.62 126 LEU B N 1
ATOM 6147 C CA . LEU B 1 126 ? 19.984 -20.859 -22.031 1 98.62 126 LEU B CA 1
ATOM 6148 C C . LEU B 1 126 ? 18.719 -20.719 -22.875 1 98.62 126 LEU B C 1
ATOM 6150 O O . LEU B 1 126 ? 18.219 -21.688 -23.438 1 98.62 126 LEU B O 1
ATOM 6154 N N . THR B 1 127 ? 18.188 -19.484 -22.891 1 97.88 127 THR B N 1
ATOM 6155 C CA . THR B 1 127 ? 17.109 -19.109 -23.797 1 97.88 127 THR B CA 1
ATOM 6156 C C . THR B 1 127 ? 17.656 -18.344 -25 1 97.88 127 THR B C 1
ATOM 6158 O O . THR B 1 127 ? 18.531 -17.484 -24.844 1 97.88 127 THR B O 1
ATOM 6161 N N . GLU B 1 128 ? 17.141 -18.656 -26.156 1 97.19 128 GLU B N 1
ATOM 6162 C CA . GLU B 1 128 ? 17.578 -17.953 -27.359 1 97.19 128 GLU B CA 1
ATOM 6163 C C . GLU B 1 128 ? 17.359 -16.453 -27.219 1 97.19 128 GLU B C 1
ATOM 6165 O O . GLU B 1 128 ? 16.359 -16.016 -26.641 1 97.19 128 GLU B O 1
ATOM 6170 N N . ASN B 1 129 ? 18.312 -15.781 -27.719 1 95.94 129 ASN B N 1
ATOM 6171 C CA . ASN B 1 129 ? 18.203 -14.328 -27.781 1 95.94 129 ASN B CA 1
ATOM 6172 C C . ASN B 1 129 ? 17 -13.898 -28.625 1 95.94 129 ASN B C 1
ATOM 6174 O O . ASN B 1 129 ? 16.781 -14.43 -29.719 1 95.94 129 ASN B O 1
ATOM 6178 N N . GLN B 1 130 ? 16.219 -12.992 -28.156 1 93.88 130 GLN B N 1
ATOM 6179 C CA . GLN B 1 130 ? 14.984 -12.609 -28.828 1 93.88 130 GLN B CA 1
ATOM 6180 C C . GLN B 1 130 ? 15.125 -11.266 -29.516 1 93.88 130 GLN B C 1
ATOM 6182 O O . GLN B 1 130 ? 14.289 -10.375 -29.344 1 93.88 130 GLN B O 1
ATOM 6187 N N . SER B 1 131 ? 16.172 -11.07 -30.172 1 91.56 131 SER B N 1
ATOM 6188 C CA . SER B 1 131 ? 16.469 -9.984 -31.109 1 91.56 131 SER B CA 1
ATOM 6189 C C . SER B 1 131 ? 17.438 -10.43 -32.188 1 91.56 131 SER B C 1
ATOM 6191 O O . SER B 1 131 ? 17.984 -11.531 -32.125 1 91.56 131 SER B O 1
ATOM 6193 N N . HIS B 1 132 ? 17.688 -9.625 -33.188 1 90.38 132 HIS B N 1
ATOM 6194 C CA . HIS B 1 132 ? 18.578 -9.969 -34.281 1 90.38 132 HIS B CA 1
ATOM 6195 C C . HIS B 1 132 ? 19.969 -9.414 -34.062 1 90.38 132 HIS B C 1
ATOM 6197 O O . HIS B 1 132 ? 20.719 -9.172 -35.031 1 90.38 132 HIS B O 1
ATOM 6203 N N . TRP B 1 133 ? 20.266 -9.227 -32.781 1 90.19 133 TRP B N 1
ATOM 6204 C CA . TRP B 1 133 ? 21.531 -8.586 -32.438 1 90.19 133 TRP B CA 1
ATOM 6205 C C . TRP B 1 133 ? 22.719 -9.336 -33.031 1 90.19 133 TRP B C 1
ATOM 6207 O O . TRP B 1 133 ? 23.609 -8.727 -33.625 1 90.19 133 TRP B O 1
ATOM 6217 N N . TYR B 1 134 ? 22.781 -10.656 -33.031 1 92.62 134 TYR B N 1
ATOM 6218 C CA . TYR B 1 134 ? 23.953 -11.445 -33.438 1 92.62 134 TYR B CA 1
ATOM 6219 C C . TYR B 1 134 ? 23.922 -11.766 -34.906 1 92.62 134 TYR B C 1
ATOM 6221 O O . TYR B 1 134 ? 24.891 -12.32 -35.438 1 92.62 134 TYR B O 1
ATOM 6229 N N . ILE B 1 135 ? 22.828 -11.57 -35.531 1 87.5 135 ILE B N 1
ATOM 6230 C CA . ILE B 1 135 ? 22.75 -11.906 -36.969 1 87.5 135 ILE B CA 1
ATOM 6231 C C . ILE B 1 135 ? 22.922 -10.648 -37.812 1 87.5 135 ILE B C 1
ATOM 6233 O O . ILE B 1 135 ? 23.422 -10.719 -38.938 1 87.5 135 ILE B O 1
ATOM 6237 N N . LYS B 1 136 ? 22.234 -9.508 -37.469 1 71.12 136 LYS B N 1
ATOM 6238 C CA . LYS B 1 136 ? 22.219 -8.328 -38.344 1 71.12 136 LYS B CA 1
ATOM 6239 C C . LYS B 1 136 ? 23.547 -7.578 -38.25 1 71.12 136 LYS B C 1
ATOM 6241 O O . LYS B 1 136 ? 24.094 -7.379 -37.156 1 71.12 136 LYS B O 1
ATOM 6246 N N . ALA B 1 137 ? 24.281 -7.613 -39.375 1 60.09 137 ALA B N 1
ATOM 6247 C CA . ALA B 1 137 ? 25.422 -6.711 -39.5 1 60.09 137 ALA B CA 1
ATOM 6248 C C . ALA B 1 137 ? 25.016 -5.27 -39.219 1 60.09 137 ALA B C 1
ATOM 6250 O O . ALA B 1 137 ? 23.969 -4.805 -39.688 1 60.09 137 ALA B O 1
ATOM 6251 N N . LEU B 1 138 ? 25.094 -4.906 -38 1 54.06 138 LEU B N 1
ATOM 6252 C CA . LEU B 1 138 ? 24.688 -3.533 -37.719 1 54.06 138 LEU B CA 1
ATOM 6253 C C . LEU B 1 138 ? 25.375 -2.549 -38.656 1 54.06 138 LEU B C 1
ATOM 6255 O O . LEU B 1 138 ? 26.484 -2.816 -39.125 1 54.06 138 LEU B O 1
ATOM 6259 N N . SER B 1 139 ? 24.594 -1.729 -39.25 1 49.56 139 SER B N 1
ATOM 6260 C CA . SER B 1 139 ? 25.031 -0.749 -40.25 1 49.56 139 SER B CA 1
ATOM 6261 C C . SER B 1 139 ? 26.422 -0.207 -39.906 1 49.56 139 SER B C 1
ATOM 6263 O O . SER B 1 139 ? 27.188 0.128 -40.812 1 49.56 139 SER B O 1
ATOM 6265 N N . TYR B 1 140 ? 26.562 0.351 -38.75 1 47.34 140 TYR B N 1
ATOM 6266 C CA . TYR B 1 140 ? 27.688 1.251 -38.562 1 47.34 140 TYR B CA 1
ATOM 6267 C C . TYR B 1 140 ? 28.969 0.469 -38.281 1 47.34 140 TYR B C 1
ATOM 6269 O O . TYR B 1 140 ? 29.859 0.958 -37.594 1 47.34 140 TYR B O 1
ATOM 6277 N N . GLY B 1 141 ? 29.125 -0.67 -38.875 1 54.03 141 GLY B N 1
ATOM 6278 C CA . GLY B 1 141 ? 30.453 -1.283 -38.812 1 54.03 141 GLY B CA 1
ATOM 6279 C C . GLY B 1 141 ? 30.641 -2.166 -37.594 1 54.03 141 GLY B C 1
ATOM 6280 O O . GLY B 1 141 ? 31.703 -2.783 -37.438 1 54.03 141 GLY B O 1
ATOM 6281 N N . GLN B 1 142 ? 29.781 -2.057 -36.688 1 61.47 142 GLN B N 1
ATOM 6282 C CA . GLN B 1 142 ? 30.062 -2.869 -35.5 1 61.47 142 GLN B CA 1
ATOM 6283 C C . GLN B 1 142 ? 29.609 -4.312 -35.688 1 61.47 142 GLN B C 1
ATOM 6285 O O . GLN B 1 142 ? 28.469 -4.555 -36.094 1 61.47 142 GLN B O 1
ATOM 6290 N N . ARG B 1 143 ? 30.609 -5.117 -35.781 1 79.19 143 ARG B N 1
ATOM 6291 C CA . ARG B 1 143 ? 30.391 -6.555 -35.938 1 79.19 143 ARG B CA 1
ATOM 6292 C C . ARG B 1 143 ? 30.062 -7.199 -34.594 1 79.19 143 ARG B C 1
ATOM 6294 O O . ARG B 1 143 ? 30.734 -6.949 -33.594 1 79.19 143 ARG B O 1
ATOM 6301 N N . PRO B 1 144 ? 28.922 -7.93 -34.562 1 89.38 144 PRO B N 1
ATOM 6302 C CA . PRO B 1 144 ? 28.609 -8.641 -33.344 1 89.38 144 PRO B CA 1
ATOM 6303 C C . PRO B 1 144 ? 29.562 -9.797 -33.062 1 89.38 144 PRO B C 1
ATOM 6305 O O . PRO B 1 144 ? 30.266 -10.258 -33.969 1 89.38 144 PRO B O 1
ATOM 6308 N N . TRP B 1 145 ? 29.734 -10.109 -31.875 1 95.19 145 TRP B N 1
ATOM 6309 C CA . TRP B 1 145 ? 30.484 -11.297 -31.484 1 95.19 145 TRP B CA 1
ATOM 6310 C C . TRP B 1 145 ? 29.891 -12.555 -32.094 1 95.19 145 TRP B C 1
ATOM 6312 O O . TRP B 1 145 ? 28.703 -12.578 -32.438 1 95.19 145 TRP B O 1
ATOM 6322 N N . PRO B 1 146 ? 30.734 -13.602 -32.344 1 95.62 146 PRO B N 1
ATOM 6323 C CA . PRO B 1 146 ? 30.219 -14.844 -32.938 1 95.62 146 PRO B CA 1
ATOM 6324 C C . PRO B 1 146 ? 29.156 -15.508 -32.062 1 95.62 146 PRO B C 1
ATOM 6326 O O . PRO B 1 146 ? 29.25 -15.516 -30.828 1 95.62 146 PRO B O 1
ATOM 6329 N N . ALA B 1 147 ? 28.141 -16 -32.75 1 97.19 147 ALA B N 1
ATOM 6330 C CA . ALA B 1 147 ? 27.062 -16.703 -32.062 1 97.19 147 ALA B CA 1
ATOM 6331 C C . ALA B 1 147 ? 26.406 -17.75 -32.938 1 97.19 147 ALA B C 1
ATOM 6333 O O . ALA B 1 147 ? 26.516 -17.656 -34.188 1 97.19 147 ALA B O 1
ATOM 6334 N N . LEU B 1 148 ? 25.875 -18.734 -32.406 1 96.5 148 LEU B N 1
ATOM 6335 C CA . LEU B 1 148 ? 25.062 -19.719 -33.094 1 96.5 148 LEU B CA 1
ATOM 6336 C C . LEU B 1 148 ? 23.656 -19.172 -33.344 1 96.5 148 LEU B C 1
ATOM 6338 O O . LEU B 1 148 ? 22.922 -18.891 -32.406 1 96.5 148 LEU B O 1
ATOM 6342 N N . GLY B 1 149 ? 23.297 -19 -34.656 1 94.25 149 GLY B N 1
ATOM 6343 C CA . GLY B 1 149 ? 22 -18.422 -34.938 1 94.25 149 GLY B CA 1
ATOM 6344 C C . GLY B 1 149 ? 21.812 -17.031 -34.344 1 94.25 149 GLY B C 1
ATOM 6345 O O . GLY B 1 149 ? 22.656 -16.156 -34.531 1 94.25 149 GLY B O 1
ATOM 6346 N N . ARG B 1 150 ? 20.719 -16.797 -33.562 1 94.69 150 ARG B N 1
ATOM 6347 C CA . ARG B 1 150 ? 20.453 -15.516 -32.906 1 94.69 150 ARG B CA 1
ATOM 6348 C C . ARG B 1 150 ? 21.188 -15.414 -31.578 1 94.69 150 ARG B C 1
ATOM 6350 O O . ARG B 1 150 ? 21.109 -14.383 -30.906 1 94.69 150 ARG B O 1
ATOM 6357 N N . GLY B 1 151 ? 21.891 -16.453 -31.266 1 97.19 151 GLY B N 1
ATOM 6358 C CA . GLY B 1 151 ? 22.578 -16.453 -29.984 1 97.19 151 GLY B CA 1
ATOM 6359 C C . GLY B 1 151 ? 21.641 -16.75 -28.812 1 97.19 151 GLY B C 1
ATOM 6360 O O . GLY B 1 151 ? 20.484 -17.109 -29.016 1 97.19 151 GLY B O 1
ATOM 6361 N N . PHE B 1 152 ? 22.203 -16.625 -27.641 1 98.19 152 PHE B N 1
ATOM 6362 C CA . PHE B 1 152 ? 21.469 -16.891 -26.406 1 98.19 152 PHE B CA 1
ATOM 6363 C C . PHE B 1 152 ? 21.609 -15.727 -25.438 1 98.19 152 PHE B C 1
ATOM 6365 O O . PHE B 1 152 ? 22.609 -15 -25.469 1 98.19 152 PHE B O 1
ATOM 6372 N N . ASN B 1 153 ? 20.562 -15.492 -24.656 1 97.75 153 ASN B N 1
ATOM 6373 C CA . ASN B 1 153 ? 20.594 -14.477 -23.609 1 97.75 153 ASN B CA 1
ATOM 6374 C C . ASN B 1 153 ? 21.047 -15.055 -22.281 1 97.75 153 ASN B C 1
ATOM 6376 O O . ASN B 1 153 ? 20.641 -16.156 -21.906 1 97.75 153 ASN B O 1
ATOM 6380 N N . THR B 1 154 ? 21.812 -14.336 -21.547 1 98.06 154 THR B N 1
ATOM 6381 C CA . THR B 1 154 ? 22.422 -14.883 -20.344 1 98.06 154 THR B CA 1
ATOM 6382 C C . THR B 1 154 ? 21.797 -14.266 -19.094 1 98.06 154 THR B C 1
ATOM 6384 O O . THR B 1 154 ? 22.391 -14.312 -18.016 1 98.06 154 THR B O 1
ATOM 6387 N N . GLY B 1 155 ? 20.609 -13.617 -19.188 1 97.44 155 GLY B N 1
ATOM 6388 C CA . GLY B 1 155 ? 19.969 -13.008 -18.047 1 97.44 155 GLY B CA 1
ATOM 6389 C C . GLY B 1 155 ? 19.297 -14.023 -17.125 1 97.44 155 GLY B C 1
ATOM 6390 O O . GLY B 1 155 ? 19.078 -13.742 -15.945 1 97.44 155 GLY B O 1
ATOM 6391 N N . VAL B 1 156 ? 18.953 -15.164 -17.703 1 98.5 156 VAL B N 1
ATOM 6392 C CA . VAL B 1 156 ? 18.469 -16.328 -16.984 1 98.5 156 VAL B CA 1
ATOM 6393 C C . VAL B 1 156 ? 19.203 -17.578 -17.469 1 98.5 156 VAL B C 1
ATOM 6395 O O . VAL B 1 156 ? 19.125 -17.938 -18.641 1 98.5 156 VAL B O 1
ATOM 6398 N N . MET B 1 157 ? 19.922 -18.25 -16.484 1 98.56 157 MET B N 1
ATOM 6399 C CA . MET B 1 157 ? 20.734 -19.391 -16.922 1 98.56 157 MET B CA 1
ATOM 6400 C C . MET B 1 157 ? 20.656 -20.531 -15.914 1 98.56 157 MET B C 1
ATOM 6402 O O . MET B 1 157 ? 20.547 -20.297 -14.711 1 98.56 157 MET B O 1
ATOM 6406 N N . LEU B 1 158 ? 20.641 -21.719 -16.453 1 98.75 158 LEU B N 1
ATOM 6407 C CA . LEU B 1 158 ? 21.016 -22.891 -15.672 1 98.75 158 LEU B CA 1
ATOM 6408 C C . LEU B 1 158 ? 22.5 -23.234 -15.883 1 98.75 158 LEU B C 1
ATOM 6410 O O . LEU B 1 158 ? 22.922 -23.469 -17.016 1 98.75 158 LEU B O 1
ATOM 6414 N N . MET B 1 159 ? 23.266 -23.234 -14.82 1 98.62 159 MET B N 1
ATOM 6415 C CA . MET B 1 159 ? 24.672 -23.578 -14.93 1 98.62 159 MET B CA 1
ATOM 6416 C C . MET B 1 159 ? 25 -24.828 -14.117 1 98.62 159 MET B C 1
ATOM 6418 O O . MET B 1 159 ? 24.859 -24.828 -12.898 1 98.62 159 MET B O 1
ATOM 6422 N N . HIS B 1 160 ? 25.328 -25.875 -14.82 1 98.44 160 HIS B N 1
ATOM 6423 C CA . HIS B 1 160 ? 25.906 -27.047 -14.164 1 98.44 160 HIS B CA 1
ATOM 6424 C C . HIS B 1 160 ? 27.391 -26.812 -13.844 1 98.44 160 HIS B C 1
ATOM 6426 O O . HIS B 1 160 ? 28.266 -27.281 -14.578 1 98.44 160 HIS B O 1
ATOM 6432 N N . LEU B 1 161 ? 27.656 -26.266 -12.695 1 98.06 161 LEU B N 1
ATOM 6433 C CA . LEU B 1 161 ? 28.969 -25.75 -12.359 1 98.06 161 LEU B CA 1
ATOM 6434 C C . LEU B 1 161 ? 30 -26.875 -12.289 1 98.06 161 LEU B C 1
ATOM 6436 O O . LEU B 1 161 ? 31.141 -26.703 -12.703 1 98.06 161 LEU B O 1
ATOM 6440 N N . GLN B 1 162 ? 29.656 -27.969 -11.766 1 96.94 162 GLN B N 1
ATOM 6441 C CA . GLN B 1 162 ? 30.562 -29.109 -11.695 1 96.94 162 GLN B CA 1
ATOM 6442 C C . GLN B 1 162 ? 31.016 -29.531 -13.094 1 96.94 162 GLN B C 1
ATOM 6444 O O . GLN B 1 162 ? 32.188 -29.781 -13.32 1 96.94 162 GLN B O 1
ATOM 6449 N N . GLN B 1 163 ? 30.078 -29.609 -14 1 96.81 163 GLN B N 1
ATOM 6450 C CA . GLN B 1 163 ? 30.391 -29.984 -15.375 1 96.81 163 GLN B CA 1
ATOM 6451 C C . GLN B 1 163 ? 31.266 -28.922 -16.047 1 96.81 163 GLN B C 1
ATOM 6453 O O . GLN B 1 163 ? 32.188 -29.234 -16.812 1 96.81 163 GLN B O 1
ATOM 6458 N N . LEU B 1 164 ? 30.984 -27.703 -15.75 1 97.81 164 LEU B N 1
ATOM 6459 C CA . LEU B 1 164 ? 31.766 -26.609 -16.312 1 97.81 164 LEU B CA 1
ATOM 6460 C C . LEU B 1 164 ? 33.219 -26.656 -15.789 1 97.81 164 LEU B C 1
ATOM 6462 O O . LEU B 1 164 ? 34.156 -26.406 -16.547 1 97.81 164 LEU B O 1
ATOM 6466 N N . ARG B 1 165 ? 33.344 -26.984 -14.562 1 96.88 165 ARG B N 1
ATOM 6467 C CA . ARG B 1 165 ? 34.688 -27.125 -14 1 96.88 165 ARG B CA 1
ATOM 6468 C C . ARG B 1 165 ? 35.438 -28.297 -14.633 1 96.88 165 ARG B C 1
ATOM 6470 O O . ARG B 1 165 ? 36.625 -28.203 -14.953 1 96.88 165 ARG B O 1
ATOM 6477 N N . LYS B 1 166 ? 34.75 -29.344 -14.797 1 95.44 166 LYS B N 1
ATOM 6478 C CA . LYS B 1 166 ? 35.344 -30.531 -15.406 1 95.44 166 LYS B CA 1
ATOM 6479 C C . LYS B 1 166 ? 35.844 -30.219 -16.828 1 95.44 166 LYS B C 1
ATOM 6481 O O . LYS B 1 166 ? 36.844 -30.75 -17.25 1 95.44 166 LYS B O 1
ATOM 6486 N N . ARG B 1 167 ? 35.188 -29.344 -17.453 1 94.81 167 ARG B N 1
ATOM 6487 C CA . ARG B 1 167 ? 35.5 -28.984 -18.828 1 94.81 167 ARG B CA 1
ATOM 6488 C C . ARG B 1 167 ? 36.5 -27.812 -18.859 1 94.81 167 ARG B C 1
ATOM 6490 O O . ARG B 1 167 ? 36.781 -27.281 -19.922 1 94.81 167 ARG B O 1
ATOM 6497 N N . LYS B 1 168 ? 36.969 -27.375 -17.734 1 96.25 168 LYS B N 1
ATOM 6498 C CA . LYS B 1 168 ? 37.875 -26.25 -17.609 1 96.25 168 LYS B CA 1
ATOM 6499 C C . LYS B 1 168 ? 37.312 -25.016 -18.328 1 96.25 168 LYS B C 1
ATOM 6501 O O . LYS B 1 168 ? 38 -24.422 -19.156 1 96.25 168 LYS B O 1
ATOM 6506 N N . PHE B 1 169 ? 36.156 -24.734 -18 1 97 169 PHE B N 1
ATOM 6507 C CA . PHE B 1 169 ? 35.406 -23.672 -18.641 1 97 169 PHE B CA 1
ATOM 6508 C C . PHE B 1 169 ? 36.156 -22.344 -18.547 1 97 169 PHE B C 1
ATOM 6510 O O . PHE B 1 169 ? 36.094 -21.531 -19.453 1 97 169 PHE B O 1
ATOM 6517 N N . MET B 1 170 ? 36.844 -22.047 -17.469 1 95.88 170 MET B N 1
ATOM 6518 C CA . MET B 1 170 ? 37.625 -20.812 -17.312 1 95.88 170 MET B CA 1
ATOM 6519 C C . MET B 1 170 ? 38.656 -20.672 -18.422 1 95.88 170 MET B C 1
ATOM 6521 O O . MET B 1 170 ? 38.75 -19.625 -19.062 1 95.88 170 MET B O 1
ATOM 6525 N N . SER B 1 171 ? 39.344 -21.734 -18.594 1 97 171 SER B N 1
ATOM 6526 C CA . SER B 1 171 ? 40.344 -21.719 -19.656 1 97 171 SER B CA 1
ATOM 6527 C C . SER B 1 171 ? 39.688 -21.609 -21.031 1 97 171 SER B C 1
ATOM 6529 O O . SER B 1 171 ? 40.219 -20.953 -21.922 1 97 171 SER B O 1
ATOM 6531 N N . LEU B 1 172 ? 38.625 -22.25 -21.109 1 97.25 172 LEU B N 1
ATOM 6532 C CA . LEU B 1 172 ? 37.906 -22.297 -22.375 1 97.25 172 LEU B CA 1
ATOM 6533 C C . LEU B 1 172 ? 37.438 -20.906 -22.781 1 97.25 172 LEU B C 1
ATOM 6535 O O . LEU B 1 172 ? 37.719 -20.453 -23.891 1 97.25 172 LEU B O 1
ATOM 6539 N N . TRP B 1 173 ? 36.656 -20.188 -21.922 1 98.19 173 TRP B N 1
ATOM 6540 C CA . TRP B 1 173 ? 36.125 -18.906 -22.312 1 98.19 173 TRP B CA 1
ATOM 6541 C C . TRP B 1 173 ? 37.219 -17.859 -22.453 1 98.19 173 TRP B C 1
ATOM 6543 O O . TRP B 1 173 ? 37.125 -16.953 -23.281 1 98.19 173 TRP B O 1
ATOM 6553 N N . GLU B 1 174 ? 38.344 -17.984 -21.688 1 98 174 GLU B N 1
ATOM 6554 C CA . GLU B 1 174 ? 39.5 -17.078 -21.828 1 98 174 GLU B CA 1
ATOM 6555 C C . GLU B 1 174 ? 40.125 -17.203 -23.203 1 98 174 GLU B C 1
ATOM 6557 O O . GLU B 1 174 ? 40.406 -16.188 -23.844 1 98 174 GLU B O 1
ATOM 6562 N N . THR B 1 175 ? 40.344 -18.438 -23.609 1 98.12 175 THR B N 1
ATOM 6563 C CA . THR B 1 175 ? 40.969 -18.703 -24.906 1 98.12 175 THR B CA 1
ATOM 6564 C C . THR B 1 175 ? 40.094 -18.172 -26.047 1 98.12 175 THR B C 1
ATOM 6566 O O . THR B 1 175 ? 40.594 -17.5 -26.953 1 98.12 175 THR B O 1
ATOM 6569 N N . VAL B 1 176 ? 38.875 -18.469 -25.938 1 98.25 176 VAL B N 1
ATOM 6570 C CA . VAL B 1 176 ? 37.938 -18.047 -26.969 1 98.25 176 VAL B CA 1
ATOM 6571 C C . VAL B 1 176 ? 37.875 -16.516 -27 1 98.25 176 VAL B C 1
ATOM 6573 O O . VAL B 1 176 ? 37.875 -15.906 -28.062 1 98.25 176 VAL B O 1
ATOM 6576 N N . ALA B 1 177 ? 37.75 -15.859 -25.812 1 98.25 177 ALA B N 1
ATOM 6577 C CA . ALA B 1 177 ? 37.656 -14.406 -25.719 1 98.25 177 ALA B CA 1
ATOM 6578 C C . ALA B 1 177 ? 38.906 -13.734 -26.328 1 98.25 177 ALA B C 1
ATOM 6580 O O . ALA B 1 177 ? 38.781 -12.781 -27.109 1 98.25 177 ALA B O 1
ATOM 6581 N N . LYS B 1 178 ? 40.062 -14.273 -26.031 1 97.69 178 LYS B N 1
ATOM 6582 C CA . LYS B 1 178 ? 41.312 -13.711 -26.562 1 97.69 178 LYS B CA 1
ATOM 6583 C C . LYS B 1 178 ? 41.375 -13.82 -28.078 1 97.69 178 LYS B C 1
ATOM 6585 O O . LYS B 1 178 ? 41.812 -12.891 -28.75 1 97.69 178 LYS B O 1
ATOM 6590 N N . ARG B 1 179 ? 40.906 -14.898 -28.547 1 97.5 179 ARG B N 1
ATOM 6591 C CA . ARG B 1 179 ? 40.938 -15.109 -29.984 1 97.5 179 ARG B CA 1
ATOM 6592 C C . ARG B 1 179 ? 39.969 -14.133 -30.688 1 97.5 179 ARG B C 1
ATOM 6594 O O . ARG B 1 179 ? 40.344 -13.539 -31.703 1 97.5 179 ARG B O 1
ATOM 6601 N N . VAL B 1 180 ? 38.812 -13.984 -30.125 1 97 180 VAL B N 1
ATOM 6602 C CA . VAL B 1 180 ? 37.812 -13.133 -30.766 1 97 180 VAL B CA 1
ATOM 6603 C C . VAL B 1 180 ? 38.219 -11.672 -30.641 1 97 180 VAL B C 1
ATOM 6605 O O . VAL B 1 180 ? 38 -10.875 -31.562 1 97 180 VAL B O 1
ATOM 6608 N N . LEU B 1 181 ? 38.844 -11.289 -29.531 1 96.56 181 LEU B N 1
ATOM 6609 C CA . LEU B 1 181 ? 39.25 -9.914 -29.266 1 96.56 181 LEU B CA 1
ATOM 6610 C C . LEU B 1 181 ? 40.281 -9.43 -30.266 1 96.56 181 LEU B C 1
ATOM 6612 O O . LEU B 1 181 ? 40.438 -8.219 -30.453 1 96.56 181 LEU B O 1
ATOM 6616 N N . VAL B 1 182 ? 40.906 -10.32 -30.953 1 95.62 182 VAL B N 1
ATOM 6617 C CA . VAL B 1 182 ? 41.875 -9.961 -32 1 95.62 182 VAL B CA 1
ATOM 6618 C C . VAL B 1 182 ? 41.125 -9.305 -33.156 1 95.62 182 VAL B C 1
ATOM 6620 O O . VAL B 1 182 ? 41.656 -8.391 -33.812 1 95.62 182 VAL B O 1
ATOM 6623 N N . HIS B 1 183 ? 39.906 -9.641 -33.375 1 92.69 183 HIS B N 1
ATOM 6624 C CA . HIS B 1 183 ? 39.156 -9.156 -34.531 1 92.69 183 HIS B CA 1
ATOM 6625 C C . HIS B 1 183 ? 38.062 -8.18 -34.094 1 92.69 183 HIS B C 1
ATOM 6627 O O . HIS B 1 183 ? 37.656 -7.328 -34.875 1 92.69 183 HIS B O 1
ATOM 6633 N N . ILE B 1 184 ? 37.531 -8.375 -32.938 1 94.06 184 ILE B N 1
ATOM 6634 C CA . ILE B 1 184 ? 36.531 -7.508 -32.344 1 94.06 184 ILE B CA 1
ATOM 6635 C C . ILE B 1 184 ? 37.031 -6.93 -31.016 1 94.06 184 ILE B C 1
ATOM 6637 O O . ILE B 1 184 ? 37 -7.609 -30 1 94.06 184 ILE B O 1
ATOM 6641 N N . PRO B 1 185 ? 37.344 -5.82 -30.953 1 92.69 185 PRO B N 1
ATOM 6642 C CA . PRO B 1 185 ? 38.219 -5.262 -29.906 1 92.69 185 PRO B CA 1
ATOM 6643 C C . PRO B 1 185 ? 37.5 -5.176 -28.562 1 92.69 185 PRO B C 1
ATOM 6645 O O . PRO B 1 185 ? 38.156 -4.969 -27.531 1 92.69 185 PRO B O 1
ATOM 6648 N N . GLU B 1 186 ? 36.156 -5.176 -28.5 1 94.88 186 GLU B N 1
ATOM 6649 C CA . GLU B 1 186 ? 35.438 -5.07 -27.219 1 94.88 186 GLU B CA 1
ATOM 6650 C C . GLU B 1 186 ? 34.125 -5.824 -27.266 1 94.88 186 GLU B C 1
ATOM 6652 O O . GLU B 1 186 ? 33.625 -6.125 -28.344 1 94.88 186 GLU B O 1
ATOM 6657 N N . THR B 1 187 ? 33.625 -6.113 -26.094 1 95.44 187 THR B N 1
ATOM 6658 C CA . THR B 1 187 ? 32.281 -6.688 -26 1 95.44 187 THR B CA 1
ATOM 6659 C C . THR B 1 187 ? 31.234 -5.59 -25.953 1 95.44 187 THR B C 1
ATOM 6661 O O . THR B 1 187 ? 31.516 -4.465 -25.531 1 95.44 187 THR B O 1
ATOM 6664 N N . SER B 1 188 ? 30.078 -5.918 -26.406 1 92.75 188 SER B N 1
ATOM 6665 C CA . SER B 1 188 ? 28.922 -5.023 -26.312 1 92.75 188 SER B CA 1
ATOM 6666 C C . SER B 1 188 ? 27.922 -5.516 -25.266 1 92.75 188 SER B C 1
ATOM 6668 O O . SER B 1 188 ? 27.25 -4.711 -24.609 1 92.75 188 SER B O 1
ATOM 6670 N N . LEU B 1 189 ? 27.844 -6.859 -25.156 1 94.81 189 LEU B N 1
ATOM 6671 C CA . LEU B 1 189 ? 26.891 -7.445 -24.234 1 94.81 189 LEU B CA 1
ATOM 6672 C C . LEU B 1 189 ? 27.609 -8.258 -23.156 1 94.81 189 LEU B C 1
ATOM 6674 O O . LEU B 1 189 ? 27.094 -9.266 -22.688 1 94.81 189 LEU B O 1
ATOM 6678 N N . ALA B 1 190 ? 28.828 -7.926 -22.891 1 96.19 190 ALA B N 1
ATOM 6679 C CA . ALA B 1 190 ? 29.625 -8.414 -21.766 1 96.19 190 ALA B CA 1
ATOM 6680 C C . ALA B 1 190 ? 29.719 -9.938 -21.781 1 96.19 190 ALA B C 1
ATOM 6682 O O . ALA B 1 190 ? 30.203 -10.523 -22.766 1 96.19 190 ALA B O 1
ATOM 6683 N N . ASP B 1 191 ? 29.266 -10.633 -20.75 1 97.69 191 ASP B N 1
ATOM 6684 C CA . ASP B 1 191 ? 29.406 -12.086 -20.625 1 97.69 191 ASP B CA 1
ATOM 6685 C C . ASP B 1 191 ? 28.641 -12.812 -21.719 1 97.69 191 ASP B C 1
ATOM 6687 O O . ASP B 1 191 ? 29.062 -13.867 -22.203 1 97.69 191 ASP B O 1
ATOM 6691 N N . GLN B 1 192 ? 27.516 -12.227 -22.109 1 97.81 192 GLN B N 1
ATOM 6692 C CA . GLN B 1 192 ? 26.688 -12.844 -23.125 1 97.81 192 GLN B CA 1
ATOM 6693 C C . GLN B 1 192 ? 27.469 -13.047 -24.422 1 97.81 192 GLN B C 1
ATOM 6695 O O . GLN B 1 192 ? 27.359 -14.094 -25.062 1 97.81 192 GLN B O 1
ATOM 6700 N N . ASP B 1 193 ? 28.25 -12.016 -24.828 1 97.5 193 ASP B N 1
ATOM 6701 C CA . ASP B 1 193 ? 29.078 -12.102 -26.031 1 97.5 193 ASP B CA 1
ATOM 6702 C C . ASP B 1 193 ? 30.062 -13.266 -25.922 1 97.5 193 ASP B C 1
ATOM 6704 O O . ASP B 1 193 ? 30.188 -14.07 -26.859 1 97.5 193 ASP B O 1
ATOM 6708 N N . ILE B 1 194 ? 30.672 -13.391 -24.828 1 98.5 194 ILE B N 1
ATOM 6709 C CA . ILE B 1 194 ? 31.719 -14.391 -24.641 1 98.5 194 ILE B CA 1
ATOM 6710 C C . ILE B 1 194 ? 31.109 -15.781 -24.578 1 98.5 194 ILE B C 1
ATOM 6712 O O . ILE B 1 194 ? 31.609 -16.719 -25.188 1 98.5 194 ILE B O 1
ATOM 6716 N N . ILE B 1 195 ? 30.016 -15.922 -23.891 1 98.56 195 ILE B N 1
ATOM 6717 C CA . ILE B 1 195 ? 29.344 -17.203 -23.75 1 98.56 195 ILE B CA 1
ATOM 6718 C C . ILE B 1 195 ? 28.828 -17.656 -25.125 1 98.56 195 ILE B C 1
ATOM 6720 O O . ILE B 1 195 ? 28.953 -18.844 -25.469 1 98.56 195 ILE B O 1
ATOM 6724 N N . ASN B 1 196 ? 28.297 -16.719 -25.891 1 98.31 196 ASN B N 1
ATOM 6725 C CA . ASN B 1 196 ? 27.828 -17.078 -27.234 1 98.31 196 ASN B CA 1
ATOM 6726 C C . ASN B 1 196 ? 28.984 -17.516 -28.125 1 98.31 196 ASN B C 1
ATOM 6728 O O . ASN B 1 196 ? 28.828 -18.438 -28.938 1 98.31 196 ASN B O 1
ATOM 6732 N N . ALA B 1 197 ? 30.141 -16.875 -27.984 1 98.25 197 ALA B N 1
ATOM 6733 C CA . ALA B 1 197 ? 31.328 -17.281 -28.766 1 98.25 197 ALA B CA 1
ATOM 6734 C C . ALA B 1 197 ? 31.766 -18.688 -28.391 1 98.25 197 ALA B C 1
ATOM 6736 O O . ALA B 1 197 ? 32.156 -19.484 -29.25 1 98.25 197 ALA B O 1
ATOM 6737 N N . VAL B 1 198 ? 31.719 -18.984 -27.125 1 98.31 198 VAL B N 1
ATOM 6738 C CA . VAL B 1 198 ? 32.062 -20.328 -26.641 1 98.31 198 VAL B CA 1
ATOM 6739 C C . VAL B 1 198 ? 31.062 -21.344 -27.203 1 98.31 198 VAL B C 1
ATOM 6741 O O . VAL B 1 198 ? 31.453 -22.391 -27.703 1 98.31 198 VAL B O 1
ATOM 6744 N N . VAL B 1 199 ? 29.766 -21 -27.172 1 97.94 199 VAL B N 1
ATOM 6745 C CA . VAL B 1 199 ? 28.703 -21.875 -27.641 1 97.94 199 VAL B CA 1
ATOM 6746 C C . VAL B 1 199 ? 28.875 -22.125 -29.141 1 97.94 199 VAL B C 1
ATOM 6748 O O . VAL B 1 199 ? 28.594 -23.234 -29.641 1 97.94 199 VAL B O 1
ATOM 6751 N N . LYS B 1 200 ? 29.297 -21.125 -29.812 1 97.38 200 LYS B N 1
ATOM 6752 C CA . LYS B 1 200 ? 29.5 -21.266 -31.25 1 97.38 200 LYS B CA 1
ATOM 6753 C C . LYS B 1 200 ? 30.547 -22.328 -31.562 1 97.38 200 LYS B C 1
ATOM 6755 O O . LYS B 1 200 ? 30.391 -23.109 -32.5 1 97.38 200 LYS B O 1
ATOM 6760 N N . GLU B 1 201 ? 31.547 -22.391 -30.766 1 96.56 201 GLU B N 1
ATOM 6761 C CA . GLU B 1 201 ? 32.625 -23.344 -30.953 1 96.56 201 GLU B CA 1
ATOM 6762 C C . GLU B 1 201 ? 32.281 -24.703 -30.344 1 96.56 201 GLU B C 1
ATOM 6764 O O . GLU B 1 201 ? 32.719 -25.734 -30.844 1 96.56 201 GLU B O 1
ATOM 6769 N N . TYR B 1 202 ? 31.516 -24.656 -29.281 1 96.44 202 TYR B N 1
ATOM 6770 C CA . TYR B 1 202 ? 31.125 -25.859 -28.562 1 96.44 202 TYR B CA 1
ATOM 6771 C C . TYR B 1 202 ? 29.625 -25.906 -28.359 1 96.44 202 TYR B C 1
ATOM 6773 O O . TYR B 1 202 ? 29.125 -25.812 -27.234 1 96.44 202 TYR B O 1
ATOM 6781 N N . SER B 1 203 ? 28.906 -26.219 -29.406 1 96.5 203 SER B N 1
ATOM 6782 C CA . SER B 1 203 ? 27.453 -26.078 -29.438 1 96.5 203 SER B CA 1
ATOM 6783 C C . SER B 1 203 ? 26.781 -27.125 -28.562 1 96.5 203 SER B C 1
ATOM 6785 O O . SER B 1 203 ? 25.656 -26.922 -28.094 1 96.5 203 SER B O 1
ATOM 6787 N N . SER B 1 204 ? 27.438 -28.234 -28.281 1 96.31 204 SER B N 1
ATOM 6788 C CA . SER B 1 204 ? 26.828 -29.344 -27.531 1 96.31 204 SER B CA 1
ATOM 6789 C C . SER B 1 204 ? 26.688 -28.984 -26.047 1 96.31 204 SER B C 1
ATOM 6791 O O . SER B 1 204 ? 25.969 -29.656 -25.312 1 96.31 204 SER B O 1
ATOM 6793 N N . ILE B 1 205 ? 27.188 -27.906 -25.656 1 97.38 205 ILE B N 1
ATOM 6794 C CA . ILE B 1 205 ? 27.234 -27.516 -24.234 1 97.38 205 ILE B CA 1
ATOM 6795 C C . ILE B 1 205 ? 25.875 -26.969 -23.812 1 97.38 205 ILE B C 1
ATOM 6797 O O . ILE B 1 205 ? 25.562 -26.906 -22.625 1 97.38 205 ILE B O 1
ATOM 6801 N N . VAL B 1 206 ? 24.984 -26.641 -24.797 1 98.06 206 VAL B N 1
ATOM 6802 C CA . VAL B 1 206 ? 23.812 -25.844 -24.5 1 98.06 206 VAL B CA 1
ATOM 6803 C C . VAL B 1 206 ? 22.578 -26.734 -24.453 1 98.06 206 VAL B C 1
ATOM 6805 O O . VAL B 1 206 ? 22.422 -27.641 -25.266 1 98.06 206 VAL B O 1
ATOM 6808 N N . TYR B 1 207 ? 21.797 -26.594 -23.453 1 98.31 207 TYR B N 1
ATOM 6809 C CA . TYR B 1 207 ? 20.406 -27.031 -23.391 1 98.31 207 TYR B CA 1
ATOM 6810 C C . TYR B 1 207 ? 19.453 -25.859 -23.594 1 98.31 207 TYR B C 1
ATOM 6812 O O . TYR B 1 207 ? 19.484 -24.891 -22.844 1 98.31 207 TYR B O 1
ATOM 6820 N N . LYS B 1 208 ? 18.656 -25.938 -24.578 1 97.94 208 LYS B N 1
ATOM 6821 C CA . LYS B 1 208 ? 17.766 -24.828 -24.906 1 97.94 208 LYS B CA 1
ATOM 6822 C C . LYS B 1 208 ? 16.531 -24.812 -23.984 1 97.94 208 LYS B C 1
ATOM 6824 O O . LYS B 1 208 ? 15.766 -25.781 -23.969 1 97.94 208 LYS B O 1
ATOM 6829 N N . ILE B 1 209 ? 16.359 -23.75 -23.234 1 97.5 209 ILE B N 1
ATOM 6830 C CA . ILE B 1 209 ? 15.219 -23.547 -22.344 1 97.5 209 ILE B CA 1
ATOM 6831 C C . ILE B 1 209 ? 14.086 -22.859 -23.109 1 97.5 209 ILE B C 1
ATOM 6833 O O . ILE B 1 209 ? 14.336 -22.031 -23.984 1 97.5 209 ILE B O 1
ATOM 6837 N N . GLN B 1 210 ? 12.883 -23.188 -22.734 1 95.38 210 GLN B N 1
ATOM 6838 C CA . GLN B 1 210 ? 11.734 -22.531 -23.344 1 95.38 210 GLN B CA 1
ATOM 6839 C C . GLN B 1 210 ? 11.789 -21.016 -23.172 1 95.38 210 GLN B C 1
ATOM 6841 O O . GLN B 1 210 ? 12.164 -20.531 -22.094 1 95.38 210 GLN B O 1
ATOM 6846 N N . CYS B 1 211 ? 11.312 -20.281 -24.172 1 95.69 211 CYS B N 1
ATOM 6847 C CA . CYS B 1 211 ? 11.469 -18.844 -24.219 1 95.69 211 CYS B CA 1
ATOM 6848 C C . CYS B 1 211 ? 10.656 -18.156 -23.125 1 95.69 211 CYS B C 1
ATOM 6850 O O . CYS B 1 211 ? 10.969 -17.047 -22.703 1 95.69 211 CYS B O 1
ATOM 6852 N N . THR B 1 212 ? 9.609 -18.844 -22.578 1 95.31 212 THR B N 1
ATOM 6853 C CA . THR B 1 212 ? 8.734 -18.234 -21.578 1 95.31 212 THR B CA 1
ATOM 6854 C C . THR B 1 212 ? 9.484 -18.016 -20.266 1 95.31 212 THR B C 1
ATOM 6856 O O . THR B 1 212 ? 9.008 -17.297 -19.375 1 95.31 212 THR B O 1
ATOM 6859 N N . TRP B 1 213 ? 10.656 -18.672 -20.125 1 97.62 213 TRP B N 1
ATOM 6860 C CA . TRP B 1 213 ? 11.453 -18.547 -18.906 1 97.62 213 TRP B CA 1
ATOM 6861 C C . TRP B 1 213 ? 12.414 -17.359 -19 1 97.62 213 TRP B C 1
ATOM 6863 O O . TRP B 1 213 ? 13.188 -17.109 -18.062 1 97.62 213 TRP B O 1
ATOM 6873 N N . ASN B 1 214 ? 12.398 -16.641 -20.078 1 97.5 214 ASN B N 1
ATOM 6874 C CA . ASN B 1 214 ? 13.219 -15.453 -20.297 1 97.5 214 ASN B CA 1
ATOM 6875 C C . ASN B 1 214 ? 12.641 -14.57 -21.406 1 97.5 214 ASN B C 1
ATOM 6877 O O . ASN B 1 214 ? 13.258 -14.391 -22.453 1 97.5 214 ASN B O 1
ATOM 6881 N N . ILE B 1 215 ? 11.5 -14.039 -21.156 1 95.44 215 ILE B N 1
ATOM 6882 C CA . ILE B 1 215 ? 10.883 -13.125 -22.109 1 95.44 215 ILE B CA 1
ATOM 6883 C C . ILE B 1 215 ? 11.625 -11.797 -22.094 1 95.44 215 ILE B C 1
ATOM 6885 O O . ILE B 1 215 ? 11.438 -10.977 -21.188 1 95.44 215 ILE B O 1
ATOM 6889 N N . GLN B 1 216 ? 12.367 -11.555 -23.125 1 95.25 216 GLN B N 1
ATOM 6890 C CA . GLN B 1 216 ? 13.281 -10.414 -23.188 1 95.25 216 GLN B CA 1
ATOM 6891 C C . GLN B 1 216 ? 12.578 -9.18 -23.75 1 95.25 216 GLN B C 1
ATOM 6893 O O . GLN B 1 216 ? 12.141 -9.18 -24.906 1 95.25 216 GLN B O 1
ATOM 6898 N N . LEU B 1 217 ? 12.492 -8.156 -22.906 1 92.88 217 LEU B N 1
ATOM 6899 C CA . LEU B 1 217 ? 11.82 -6.926 -23.328 1 92.88 217 LEU B CA 1
ATOM 6900 C C . LEU B 1 217 ? 12.844 -5.84 -23.656 1 92.88 217 LEU B C 1
ATOM 6902 O O . LEU B 1 217 ? 13.672 -5.484 -22.812 1 92.88 217 LEU B O 1
ATOM 6906 N N . SER B 1 218 ? 12.93 -5.422 -24.828 1 88.94 218 SER B N 1
ATOM 6907 C CA . SER B 1 218 ? 13.75 -4.328 -25.328 1 88.94 218 SER B CA 1
ATOM 6908 C C . SER B 1 218 ? 13.078 -3.629 -26.516 1 88.94 218 SER B C 1
ATOM 6910 O O . SER B 1 218 ? 12.008 -4.043 -26.953 1 88.94 218 SER B O 1
ATOM 6912 N N . ASP B 1 219 ? 13.672 -2.6 -27.016 1 82.44 219 ASP B N 1
ATOM 6913 C CA . ASP B 1 219 ? 13.094 -1.823 -28.109 1 82.44 219 ASP B CA 1
ATOM 6914 C C . ASP B 1 219 ? 13.086 -2.629 -29.406 1 82.44 219 ASP B C 1
ATOM 6916 O O . ASP B 1 219 ? 12.25 -2.398 -30.281 1 82.44 219 ASP B O 1
ATOM 6920 N N . HIS B 1 220 ? 13.984 -3.654 -29.484 1 82.44 220 HIS B N 1
ATOM 6921 C CA . HIS B 1 220 ? 14.117 -4.41 -30.719 1 82.44 220 HIS B CA 1
ATOM 6922 C C . HIS B 1 220 ? 13.734 -5.875 -30.516 1 82.44 220 HIS B C 1
ATOM 6924 O O . HIS B 1 220 ? 14.125 -6.738 -31.312 1 82.44 220 HIS B O 1
ATOM 6930 N N . THR B 1 221 ? 12.977 -6.047 -29.547 1 88.75 221 THR B N 1
ATOM 6931 C CA . THR B 1 221 ? 12.656 -7.418 -29.172 1 88.75 221 THR B CA 1
ATOM 6932 C C . THR B 1 221 ? 11.656 -8.031 -30.156 1 88.75 221 THR B C 1
ATOM 6934 O O . THR B 1 221 ? 10.852 -7.32 -30.75 1 88.75 221 THR B O 1
ATOM 6937 N N . ILE B 1 222 ? 11.797 -9.312 -30.359 1 88.62 222 ILE B N 1
ATOM 6938 C CA . ILE B 1 222 ? 10.797 -10.086 -31.094 1 88.62 222 ILE B CA 1
ATOM 6939 C C . ILE B 1 222 ? 10.141 -11.102 -30.156 1 88.62 222 ILE B C 1
ATOM 6941 O O . ILE B 1 222 ? 9.75 -12.188 -30.594 1 88.62 222 ILE B O 1
ATOM 6945 N N . SER B 1 223 ? 10.086 -10.781 -28.906 1 89.19 223 SER B N 1
ATOM 6946 C CA . SER B 1 223 ? 9.602 -11.695 -27.875 1 89.19 223 SER B CA 1
ATOM 6947 C C . SER B 1 223 ? 8.109 -11.961 -28.031 1 89.19 223 SER B C 1
ATOM 6949 O O . SER B 1 223 ? 7.57 -12.891 -27.422 1 89.19 223 SER B O 1
ATOM 6951 N N . ASP B 1 224 ? 7.445 -11.172 -28.797 1 87.56 224 ASP B N 1
ATOM 6952 C CA . ASP B 1 224 ? 6.023 -11.398 -29.062 1 87.56 224 ASP B CA 1
ATOM 6953 C C . ASP B 1 224 ? 5.785 -12.781 -29.641 1 87.56 224 ASP B C 1
ATOM 6955 O O . ASP B 1 224 ? 4.738 -13.391 -29.422 1 87.56 224 ASP B O 1
ATOM 6959 N N . ILE B 1 225 ? 6.816 -13.289 -30.328 1 87 225 ILE B N 1
ATOM 6960 C CA . ILE B 1 225 ? 6.73 -14.617 -30.922 1 87 225 ILE B CA 1
ATOM 6961 C C . ILE B 1 225 ? 6.625 -15.672 -29.828 1 87 225 ILE B C 1
ATOM 6963 O O . ILE B 1 225 ? 5.957 -16.688 -30 1 87 225 ILE B O 1
ATOM 6967 N N . CYS B 1 226 ? 7.168 -15.375 -28.75 1 89.94 226 CYS B N 1
ATOM 6968 C CA . CYS B 1 226 ? 7.203 -16.312 -27.625 1 89.94 226 CYS B CA 1
ATOM 6969 C C . CYS B 1 226 ? 5.902 -16.266 -26.844 1 89.94 226 CYS B C 1
ATOM 6971 O O . CYS B 1 226 ? 5.305 -17.312 -26.547 1 89.94 226 CYS B O 1
ATOM 6973 N N . TYR B 1 227 ? 5.418 -15.062 -26.516 1 87.88 227 TYR B N 1
ATOM 6974 C CA . TYR B 1 227 ? 4.367 -15 -25.516 1 87.88 227 TYR B CA 1
ATOM 6975 C C . TYR B 1 227 ? 2.996 -14.836 -26.156 1 87.88 227 TYR B C 1
ATOM 6977 O O . TYR B 1 227 ? 1.967 -14.992 -25.5 1 87.88 227 TYR B O 1
ATOM 6985 N N . ARG B 1 228 ? 2.922 -14.57 -27.406 1 82.75 228 ARG B N 1
ATOM 6986 C CA . ARG B 1 228 ? 1.639 -14.328 -28.062 1 82.75 228 ARG B CA 1
ATOM 6987 C C . ARG B 1 228 ? 0.734 -15.555 -27.953 1 82.75 228 ARG B C 1
ATOM 6989 O O . ARG B 1 228 ? -0.487 -15.422 -27.844 1 82.75 228 ARG B O 1
ATOM 6996 N N . ASP B 1 229 ? 1.339 -16.703 -27.953 1 78.62 229 ASP B N 1
ATOM 6997 C CA . ASP B 1 229 ? 0.507 -17.906 -27.984 1 78.62 229 ASP B CA 1
ATOM 6998 C C . ASP B 1 229 ? 0.641 -18.703 -26.688 1 78.62 229 ASP B C 1
ATOM 7000 O O . ASP B 1 229 ? 0.186 -19.859 -26.609 1 78.62 229 ASP B O 1
ATOM 7004 N N . THR B 1 230 ? 1.219 -18.062 -25.75 1 80.31 230 THR B N 1
ATOM 7005 C CA . THR B 1 230 ? 1.437 -18.844 -24.531 1 80.31 230 THR B CA 1
ATOM 7006 C C . THR B 1 230 ? 0.407 -18.469 -23.469 1 80.31 230 THR B C 1
ATOM 7008 O O . THR B 1 230 ? -0.138 -17.359 -23.484 1 80.31 230 THR B O 1
ATOM 7011 N N . SER B 1 231 ? 0.11 -19.484 -22.734 1 75.19 231 SER B N 1
ATOM 7012 C CA . SER B 1 231 ? -0.855 -19.266 -21.656 1 75.19 231 SER B CA 1
ATOM 7013 C C . SER B 1 231 ? -0.158 -18.891 -20.344 1 75.19 231 SER B C 1
ATOM 7015 O O . SER B 1 231 ? -0.8 -18.406 -19.422 1 75.19 231 SER B O 1
ATOM 7017 N N . GLN B 1 232 ? 1.22 -19.109 -20.438 1 84.75 232 GLN B N 1
ATOM 7018 C CA . GLN B 1 232 ? 1.896 -18.875 -19.172 1 84.75 232 GLN B CA 1
ATOM 7019 C C . GLN B 1 232 ? 3.25 -18.203 -19.375 1 84.75 232 GLN B C 1
ATOM 7021 O O . GLN B 1 232 ? 4.094 -18.719 -20.125 1 84.75 232 GLN B O 1
ATOM 7026 N N . ILE B 1 233 ? 3.418 -17.062 -18.859 1 91.88 233 ILE B N 1
ATOM 7027 C CA . ILE B 1 233 ? 4.695 -16.359 -18.797 1 91.88 233 ILE B CA 1
ATOM 7028 C C . ILE B 1 233 ? 5.406 -16.703 -17.484 1 91.88 233 ILE B C 1
ATOM 7030 O O . ILE B 1 233 ? 4.84 -16.562 -16.406 1 91.88 233 ILE B O 1
ATOM 7034 N N . ASN B 1 234 ? 6.617 -17.188 -17.578 1 96.12 234 ASN B N 1
ATOM 7035 C CA . ASN B 1 234 ? 7.309 -17.656 -16.391 1 96.12 234 ASN B CA 1
ATOM 7036 C C . ASN B 1 234 ? 8.266 -16.594 -15.836 1 96.12 234 ASN B C 1
ATOM 7038 O O . ASN B 1 234 ? 8.352 -16.406 -14.617 1 96.12 234 ASN B O 1
ATOM 7042 N N . ILE B 1 235 ? 9.062 -15.938 -16.672 1 97.69 235 ILE B N 1
ATOM 7043 C CA . ILE B 1 235 ? 9.977 -14.883 -16.25 1 97.69 235 ILE B CA 1
ATOM 7044 C C . ILE B 1 235 ? 10 -13.773 -17.297 1 97.69 235 ILE B C 1
ATOM 7046 O O . ILE B 1 235 ? 10.148 -14.031 -18.484 1 97.69 235 ILE B O 1
ATOM 7050 N N . VAL B 1 236 ? 9.797 -12.555 -16.859 1 96.31 236 VAL B N 1
ATOM 7051 C CA . VAL B 1 236 ? 9.945 -11.375 -17.703 1 96.31 236 VAL B CA 1
ATOM 7052 C C . VAL B 1 236 ? 11.32 -10.75 -17.469 1 96.31 236 VAL B C 1
ATOM 7054 O O . VAL B 1 236 ? 11.75 -10.578 -16.312 1 96.31 236 VAL B O 1
ATOM 7057 N N . HIS B 1 237 ? 12.07 -10.477 -18.484 1 96.69 237 HIS B N 1
ATOM 7058 C CA . HIS B 1 237 ? 13.414 -9.914 -18.406 1 96.69 237 HIS B CA 1
ATOM 7059 C C . HIS B 1 237 ? 13.453 -8.508 -19 1 96.69 237 HIS B C 1
ATOM 7061 O O . HIS B 1 237 ? 13.266 -8.32 -20.203 1 96.69 237 HIS B O 1
ATOM 7067 N N . TRP B 1 238 ? 13.656 -7.551 -18.172 1 93.12 238 TRP B N 1
ATOM 7068 C CA . TRP B 1 238 ? 13.727 -6.152 -18.578 1 93.12 238 TRP B CA 1
ATOM 7069 C C . TRP B 1 238 ? 15.102 -5.82 -19.156 1 93.12 238 TRP B C 1
ATOM 7071 O O . TRP B 1 238 ? 15.852 -5.023 -18.578 1 93.12 238 TRP B O 1
ATOM 7081 N N . ASN B 1 239 ? 15.281 -6.324 -20.344 1 88 239 ASN B N 1
ATOM 7082 C CA . ASN B 1 239 ? 16.578 -6.418 -20.984 1 88 239 ASN B CA 1
ATOM 7083 C C . ASN B 1 239 ? 16.922 -5.148 -21.766 1 88 239 ASN B C 1
ATOM 7085 O O . ASN B 1 239 ? 17.172 -5.195 -22.969 1 88 239 ASN B O 1
ATOM 7089 N N . SER B 1 240 ? 16.828 -4.016 -21.203 1 83.19 240 SER B N 1
ATOM 7090 C CA . SER B 1 240 ? 17.156 -2.721 -21.797 1 83.19 240 SER B CA 1
ATOM 7091 C C . SER B 1 240 ? 17.672 -1.75 -20.734 1 83.19 240 SER B C 1
ATOM 7093 O O . SER B 1 240 ? 17.312 -1.851 -19.562 1 83.19 240 SER B O 1
ATOM 7095 N N . PRO B 1 241 ? 18.594 -0.885 -21.234 1 75.56 241 PRO B N 1
ATOM 7096 C CA . PRO B 1 241 ? 19 0.151 -20.281 1 75.56 241 PRO B CA 1
ATOM 7097 C C . PRO B 1 241 ? 17.828 1.002 -19.797 1 75.56 241 PRO B C 1
ATOM 7099 O O . PRO B 1 241 ? 17.922 1.624 -18.734 1 75.56 241 PRO B O 1
ATOM 7102 N N . ARG B 1 242 ? 16.719 0.941 -20.516 1 74.38 242 ARG B N 1
ATOM 7103 C CA . ARG B 1 242 ? 15.539 1.733 -20.156 1 74.38 242 ARG B CA 1
ATOM 7104 C C . ARG B 1 242 ? 14.625 0.963 -19.219 1 74.38 242 ARG B C 1
ATOM 7106 O O . ARG B 1 242 ? 13.672 1.524 -18.672 1 74.38 242 ARG B O 1
ATOM 7113 N N . LYS B 1 243 ? 14.977 -0.208 -19.078 1 77.69 243 LYS B N 1
ATOM 7114 C CA . LYS B 1 243 ? 14.242 -1.068 -18.156 1 77.69 243 LYS B CA 1
ATOM 7115 C C . LYS B 1 243 ? 12.742 -0.996 -18.422 1 77.69 243 LYS B C 1
ATOM 7117 O O . LYS B 1 243 ? 12.281 -1.31 -19.516 1 77.69 243 LYS B O 1
ATOM 7122 N N . GLN B 1 244 ? 11.961 -0.504 -17.625 1 78.06 244 GLN B N 1
ATOM 7123 C CA . GLN B 1 244 ? 10.508 -0.526 -17.75 1 78.06 244 GLN B CA 1
ATOM 7124 C C . GLN B 1 244 ? 10.023 0.581 -18.688 1 78.06 244 GLN B C 1
ATOM 7126 O O . GLN B 1 244 ? 8.852 0.619 -19.062 1 78.06 244 GLN B O 1
ATOM 7131 N N . ASP B 1 245 ? 10.906 1.378 -19.219 1 72.56 245 ASP B N 1
ATOM 7132 C CA . ASP B 1 245 ? 10.516 2.492 -20.078 1 72.56 245 ASP B CA 1
ATOM 7133 C C . ASP B 1 245 ? 10.703 2.141 -21.562 1 72.56 245 ASP B C 1
ATOM 7135 O O . ASP B 1 245 ? 10.672 3.021 -22.422 1 72.56 245 ASP B O 1
ATOM 7139 N N . VAL B 1 246 ? 10.836 0.838 -21.828 1 77.88 246 VAL B N 1
ATOM 7140 C CA . VAL B 1 246 ? 11.031 0.39 -23.203 1 77.88 246 VAL B CA 1
ATOM 7141 C C . VAL B 1 246 ? 9.711 0.489 -23.969 1 77.88 246 VAL B C 1
ATOM 7143 O O . VAL B 1 246 ? 8.633 0.496 -23.359 1 77.88 246 VAL B O 1
ATOM 7146 N N . TYR B 1 247 ? 9.875 0.655 -25.281 1 76.88 247 TYR B N 1
ATOM 7147 C CA . TYR B 1 247 ? 8.695 0.633 -26.141 1 76.88 247 TYR B CA 1
ATOM 7148 C C . TYR B 1 247 ? 8.344 -0.792 -26.547 1 76.88 247 TYR B C 1
ATOM 7150 O O . TYR B 1 247 ? 9.164 -1.489 -27.156 1 76.88 247 TYR B O 1
ATOM 7158 N N . ASN B 1 248 ? 7.316 -1.288 -26.219 1 78.5 248 ASN B N 1
ATOM 7159 C CA . ASN B 1 248 ? 6.742 -2.588 -26.547 1 78.5 248 ASN B CA 1
ATOM 7160 C C . ASN B 1 248 ? 5.219 -2.531 -26.609 1 78.5 248 ASN B C 1
ATOM 7162 O O . ASN B 1 248 ? 4.59 -1.812 -25.828 1 78.5 248 ASN B O 1
ATOM 7166 N N . LYS B 1 249 ? 4.715 -3.26 -27.562 1 77.44 249 LYS B N 1
ATOM 7167 C CA . LYS B 1 249 ? 3.275 -3.26 -27.797 1 77.44 249 LYS B CA 1
ATOM 7168 C C . LYS B 1 249 ? 2.5 -3.576 -26.531 1 77.44 249 LYS B C 1
ATOM 7170 O O . LYS B 1 249 ? 1.42 -3.027 -26.297 1 77.44 249 LYS B O 1
ATOM 7175 N N . HIS B 1 250 ? 3.062 -4.438 -25.719 1 85.75 250 HIS B N 1
ATOM 7176 C CA . HIS B 1 250 ? 2.338 -4.887 -24.531 1 85.75 250 HIS B CA 1
ATOM 7177 C C . HIS B 1 250 ? 3.057 -4.469 -23.25 1 85.75 250 HIS B C 1
ATOM 7179 O O . HIS B 1 250 ? 2.941 -5.137 -22.219 1 85.75 250 HIS B O 1
ATOM 7185 N N . ILE B 1 251 ? 3.73 -3.365 -23.328 1 87.31 251 ILE B N 1
ATOM 7186 C CA . ILE B 1 251 ? 4.629 -2.959 -22.25 1 87.31 251 ILE B CA 1
ATOM 7187 C C . ILE B 1 251 ? 3.824 -2.686 -20.984 1 87.31 251 ILE B C 1
ATOM 7189 O O . ILE B 1 251 ? 4.281 -2.979 -19.875 1 87.31 251 ILE B O 1
ATOM 7193 N N . ASN B 1 252 ? 2.658 -2.141 -21.125 1 86.06 252 ASN B N 1
ATOM 7194 C CA . ASN B 1 252 ? 1.84 -1.801 -19.969 1 86.06 252 ASN B CA 1
ATOM 7195 C C . ASN B 1 252 ? 1.418 -3.047 -19.188 1 86.06 252 ASN B C 1
ATOM 7197 O O . ASN B 1 252 ? 1.316 -3.016 -17.969 1 86.06 252 ASN B O 1
ATOM 7201 N N . GLN B 1 253 ? 1.228 -4.141 -19.922 1 88.31 253 GLN B N 1
ATOM 7202 C CA . GLN B 1 253 ? 0.872 -5.402 -19.281 1 88.31 253 GLN B CA 1
ATOM 7203 C C . GLN B 1 253 ? 2.035 -5.945 -18.453 1 88.31 253 GLN B C 1
ATOM 7205 O O . GLN B 1 253 ? 1.842 -6.402 -17.328 1 88.31 253 GLN B O 1
ATOM 7210 N N . PHE B 1 254 ? 3.166 -5.828 -19 1 91.88 254 PHE B N 1
ATOM 7211 C CA . PHE B 1 254 ? 4.348 -6.328 -18.312 1 91.88 254 PHE B CA 1
ATOM 7212 C C . PHE B 1 254 ? 4.691 -5.441 -17.109 1 91.88 254 PHE B C 1
ATOM 7214 O O . PHE B 1 254 ? 5.137 -5.934 -16.078 1 91.88 254 PHE B O 1
ATOM 7221 N N . ARG B 1 255 ? 4.426 -4.168 -17.297 1 92.44 255 ARG B N 1
ATOM 7222 C CA . ARG B 1 255 ? 4.672 -3.24 -16.188 1 92.44 255 ARG B CA 1
ATOM 7223 C C . ARG B 1 255 ? 3.773 -3.555 -15 1 92.44 255 ARG B C 1
ATOM 7225 O O . ARG B 1 255 ? 4.199 -3.441 -13.844 1 92.44 255 ARG B O 1
ATOM 7232 N N . LYS B 1 256 ? 2.578 -3.947 -15.273 1 91.81 256 LYS B N 1
ATOM 7233 C CA . LYS B 1 256 ? 1.649 -4.305 -14.203 1 91.81 256 LYS B CA 1
ATOM 7234 C C . LYS B 1 256 ? 2.154 -5.508 -13.414 1 91.81 256 LYS B C 1
ATOM 7236 O O . LYS B 1 256 ? 2.068 -5.535 -12.188 1 91.81 256 LYS B O 1
ATOM 7241 N N . LEU B 1 257 ? 2.723 -6.465 -14.133 1 93.38 257 LEU B N 1
ATOM 7242 C CA . LEU B 1 257 ? 3.248 -7.668 -13.5 1 93.38 257 LEU B CA 1
ATOM 7243 C C . LEU B 1 257 ? 4.406 -7.324 -12.562 1 93.38 257 LEU B C 1
ATOM 7245 O O . LEU B 1 257 ? 4.488 -7.852 -11.453 1 93.38 257 LEU B O 1
ATOM 7249 N N . HIS B 1 258 ? 5.211 -6.422 -13.039 1 95.12 258 HIS B N 1
ATOM 7250 C CA . HIS B 1 258 ? 6.359 -6 -12.242 1 95.12 258 HIS B CA 1
ATOM 7251 C C . HIS B 1 258 ? 5.922 -5.176 -11.039 1 95.12 258 HIS B C 1
ATOM 7253 O O . HIS B 1 258 ? 6.449 -5.355 -9.938 1 95.12 258 HIS B O 1
ATOM 7259 N N . LYS B 1 259 ? 4.949 -4.34 -11.25 1 94.56 259 LYS B N 1
ATOM 7260 C CA . LYS B 1 259 ? 4.477 -3.42 -10.219 1 94.56 259 LYS B CA 1
ATOM 7261 C C . LYS B 1 259 ? 3.852 -4.176 -9.055 1 94.56 259 LYS B C 1
ATOM 7263 O O . LYS B 1 259 ? 3.926 -3.73 -7.906 1 94.56 259 LYS B O 1
ATOM 7268 N N . VAL B 1 260 ? 3.275 -5.355 -9.32 1 95.38 260 VAL B N 1
ATOM 7269 C CA . VAL B 1 260 ? 2.713 -6.195 -8.273 1 95.38 260 VAL B CA 1
ATOM 7270 C C . VAL B 1 260 ? 3.771 -6.469 -7.207 1 95.38 260 VAL B C 1
ATOM 7272 O O . VAL B 1 260 ? 3.502 -6.34 -6.008 1 95.38 260 VAL B O 1
ATOM 7275 N N . PHE B 1 261 ? 4.945 -6.734 -7.648 1 96.5 261 PHE B N 1
ATOM 7276 C CA . PHE B 1 261 ? 5.98 -7.121 -6.695 1 96.5 261 PHE B CA 1
ATOM 7277 C C . PHE B 1 261 ? 6.703 -5.895 -6.152 1 96.5 261 PHE B C 1
ATOM 7279 O O . PHE B 1 261 ? 7.242 -5.93 -5.043 1 96.5 261 PHE B O 1
ATOM 7286 N N . LEU B 1 262 ? 6.68 -4.805 -6.91 1 95.5 262 LEU B N 1
ATOM 7287 C CA . LEU B 1 262 ? 7.215 -3.551 -6.391 1 95.5 262 LEU B CA 1
ATOM 7288 C C . LEU B 1 262 ? 6.418 -3.08 -5.176 1 95.5 262 LEU B C 1
ATOM 7290 O O . LEU B 1 262 ? 7 -2.625 -4.188 1 95.5 262 LEU B O 1
ATOM 7294 N N . GLU B 1 263 ? 5.152 -3.301 -5.238 1 94.5 263 GLU B N 1
ATOM 7295 C CA . GLU B 1 263 ? 4.266 -2.754 -4.215 1 94.5 263 GLU B CA 1
ATOM 7296 C C . GLU B 1 263 ? 3.994 -3.777 -3.117 1 94.5 263 GLU B C 1
ATOM 7298 O O . GLU B 1 263 ? 3.514 -3.424 -2.037 1 94.5 263 GLU B O 1
ATOM 7303 N N . MET B 1 264 ? 4.312 -4.992 -3.338 1 95.69 264 MET B N 1
ATOM 7304 C CA . MET B 1 264 ? 3.982 -6.066 -2.408 1 95.69 264 MET B CA 1
ATOM 7305 C C . MET B 1 264 ? 4.73 -5.898 -1.09 1 95.69 264 MET B C 1
ATOM 7307 O O . MET B 1 264 ? 5.926 -5.605 -1.085 1 95.69 264 MET B O 1
ATOM 7311 N N . ASP B 1 265 ? 4.016 -6.055 0.014 1 95.75 265 ASP B N 1
ATOM 7312 C CA . ASP B 1 265 ? 4.617 -6.031 1.345 1 95.75 265 ASP B CA 1
ATOM 7313 C C . ASP B 1 265 ? 5.555 -7.223 1.543 1 95.75 265 ASP B C 1
ATOM 7315 O O . ASP B 1 265 ? 5.098 -8.352 1.73 1 95.75 265 ASP B O 1
ATOM 7319 N N . GLY B 1 266 ? 6.848 -6.93 1.56 1 97.06 266 GLY B N 1
ATOM 7320 C CA . GLY B 1 266 ? 7.832 -7.992 1.695 1 97.06 266 GLY B CA 1
ATOM 7321 C C . GLY B 1 266 ? 7.723 -8.742 3.006 1 97.06 266 GLY B C 1
ATOM 7322 O O . GLY B 1 266 ? 8.156 -9.891 3.107 1 97.06 266 GLY B O 1
ATOM 7323 N N . ASN B 1 267 ? 7.168 -8.117 4.062 1 95.44 267 ASN B N 1
ATOM 7324 C CA . ASN B 1 267 ? 7.012 -8.781 5.355 1 95.44 267 ASN B CA 1
ATOM 7325 C C . ASN B 1 267 ? 6.098 -10 5.25 1 95.44 267 ASN B C 1
ATOM 7327 O O . ASN B 1 267 ? 6.242 -10.953 6.016 1 95.44 267 ASN B O 1
ATOM 7331 N N . LEU B 1 268 ? 5.203 -10 4.309 1 94.75 268 LEU B N 1
ATOM 7332 C CA . LEU B 1 268 ? 4.238 -11.078 4.156 1 94.75 268 LEU B CA 1
ATOM 7333 C C . LEU B 1 268 ? 4.891 -12.305 3.525 1 94.75 268 LEU B C 1
ATOM 7335 O O . LEU B 1 268 ? 4.309 -13.391 3.525 1 94.75 268 LEU B O 1
ATOM 7339 N N . LEU B 1 269 ? 6.105 -12.188 3.027 1 95.75 269 LEU B N 1
ATOM 7340 C CA . LEU B 1 269 ? 6.812 -13.273 2.361 1 95.75 269 LEU B CA 1
ATOM 7341 C C . LEU B 1 269 ? 7.641 -14.078 3.359 1 95.75 269 LEU B C 1
ATOM 7343 O O . LEU B 1 269 ? 8.312 -15.039 2.982 1 95.75 269 LEU B O 1
ATOM 7347 N N . ARG B 1 270 ? 7.59 -13.617 4.664 1 92.94 270 ARG B N 1
ATOM 7348 C CA . ARG B 1 270 ? 8.133 -14.469 5.727 1 92.94 270 ARG B CA 1
ATOM 7349 C C . ARG B 1 270 ? 7.285 -15.727 5.906 1 92.94 270 ARG B C 1
ATOM 7351 O O . ARG B 1 270 ? 6.738 -15.961 6.984 1 92.94 270 ARG B O 1
ATOM 7358 N N . LYS B 1 271 ? 7.223 -16.5 4.898 1 86 271 LYS B N 1
ATOM 7359 C CA . LYS B 1 271 ? 6.344 -17.672 4.848 1 86 271 LYS B CA 1
ATOM 7360 C C . LYS B 1 271 ? 7.074 -18.922 5.293 1 86 271 LYS B C 1
ATOM 7362 O O . LYS B 1 271 ? 8.242 -19.125 4.953 1 86 271 LYS B O 1
ATOM 7367 N N . ARG B 1 272 ? 6.34 -19.672 6.016 1 81.81 272 ARG B N 1
ATOM 7368 C CA . ARG B 1 272 ? 6.844 -21 6.387 1 81.81 272 ARG B CA 1
ATOM 7369 C C . ARG B 1 272 ? 6.543 -22.031 5.305 1 81.81 272 ARG B C 1
ATOM 7371 O O . ARG B 1 272 ? 5.484 -21.984 4.672 1 81.81 272 ARG B O 1
ATOM 7378 N N . LEU B 1 273 ? 7.512 -22.875 5.117 1 83.88 273 LEU B N 1
ATOM 7379 C CA . LEU B 1 273 ? 7.293 -24.031 4.254 1 83.88 273 LEU B CA 1
ATOM 7380 C C . LEU B 1 273 ? 6.961 -25.266 5.074 1 83.88 273 LEU B C 1
ATOM 7382 O O . LEU B 1 273 ? 7.848 -25.875 5.684 1 83.88 273 LEU B O 1
ATOM 7386 N N . PHE B 1 274 ? 5.711 -25.625 5.227 1 79.5 274 PHE B N 1
ATOM 7387 C CA . PHE B 1 274 ? 5.211 -26.656 6.125 1 79.5 274 PHE B CA 1
ATOM 7388 C C . PHE B 1 274 ? 5.879 -27.984 5.832 1 79.5 274 PHE B C 1
ATOM 7390 O O . PHE B 1 274 ? 6.16 -28.766 6.754 1 79.5 274 PHE B O 1
ATOM 7397 N N . GLY B 1 275 ? 6.109 -28.312 4.656 1 74.81 275 GLY B N 1
ATOM 7398 C CA . GLY B 1 275 ? 6.742 -29.578 4.359 1 74.81 275 GLY B CA 1
ATOM 7399 C C . GLY B 1 275 ? 8.188 -29.656 4.824 1 74.81 275 GLY B C 1
ATOM 7400 O O . GLY B 1 275 ? 8.742 -30.734 4.977 1 74.81 275 GLY B O 1
ATOM 7401 N N . CYS B 1 276 ? 8.734 -28.516 5.18 1 73.25 276 CYS B N 1
ATOM 7402 C CA . CYS B 1 276 ? 10.156 -28.469 5.512 1 73.25 276 CYS B CA 1
ATOM 7403 C C . CYS B 1 276 ? 10.359 -28.281 7.012 1 73.25 276 CYS B C 1
ATOM 7405 O O . CYS B 1 276 ? 11.406 -28.641 7.547 1 73.25 276 CYS B O 1
ATOM 7407 N N . ASP B 1 277 ? 9.477 -27.422 7.715 1 65.62 277 ASP B N 1
ATOM 7408 C CA . ASP B 1 277 ? 9.68 -27.016 9.102 1 65.62 277 ASP B CA 1
ATOM 7409 C C . ASP B 1 277 ? 9.109 -28.047 10.062 1 65.62 277 ASP B C 1
ATOM 7411 O O . ASP B 1 277 ? 7.895 -28.141 10.25 1 65.62 277 ASP B O 1
ATOM 7415 N N . LYS B 1 278 ? 9.938 -29 10.367 1 59.09 278 LYS B N 1
ATOM 7416 C CA . LYS B 1 278 ? 9.469 -30 11.328 1 59.09 278 LYS B CA 1
ATOM 7417 C C . LYS B 1 278 ? 9.406 -29.406 12.734 1 59.09 278 LYS B C 1
ATOM 7419 O O . LYS B 1 278 ? 8.75 -29.969 13.617 1 59.09 278 LYS B O 1
ATOM 7424 N N . HIS B 1 279 ? 10.117 -28.219 12.875 1 53.91 279 HIS B N 1
ATOM 7425 C CA . HIS B 1 279 ? 10.203 -27.766 14.266 1 53.91 279 HIS B CA 1
ATOM 7426 C C . HIS B 1 279 ? 9.25 -26.609 14.539 1 53.91 279 HIS B C 1
ATOM 7428 O O . HIS B 1 279 ? 9.117 -25.703 13.703 1 53.91 279 HIS B O 1
ATOM 7434 N N . GLU B 1 280 ? 8.297 -26.797 15.32 1 54.28 280 GLU B N 1
ATOM 7435 C CA . GLU B 1 280 ? 7.164 -25.984 15.742 1 54.28 280 GLU B CA 1
ATOM 7436 C C . GLU B 1 280 ? 7.637 -24.75 16.516 1 54.28 280 GLU B C 1
ATOM 7438 O O . GLU B 1 280 ? 8.234 -24.891 17.594 1 54.28 280 GLU B O 1
ATOM 7443 N N . ALA B 1 281 ? 8.133 -23.719 16.016 1 47.91 281 ALA B N 1
ATOM 7444 C CA . ALA B 1 281 ? 8.344 -22.594 16.922 1 47.91 281 ALA B CA 1
ATOM 7445 C C . ALA B 1 281 ? 7.016 -22.031 17.438 1 47.91 281 ALA B C 1
ATOM 7447 O O . ALA B 1 281 ? 6.152 -21.641 16.641 1 47.91 281 ALA B O 1
ATOM 7448 N N . VAL B 1 282 ? 6.531 -22.516 18.578 1 45.66 282 VAL B N 1
ATOM 7449 C CA . VAL B 1 282 ? 5.352 -22.016 19.266 1 45.66 282 VAL B CA 1
ATOM 7450 C C . VAL B 1 282 ? 5.484 -20.5 19.5 1 45.66 282 VAL B C 1
ATOM 7452 O O . VAL B 1 282 ? 6.414 -20.062 20.172 1 45.66 282 VAL B O 1
ATOM 7455 N N . SER B 1 283 ? 5.277 -19.609 18.594 1 50.84 283 SER B N 1
ATOM 7456 C CA . SER B 1 283 ? 5.258 -18.203 18.984 1 50.84 283 SER B CA 1
ATOM 7457 C C . SER B 1 283 ? 4.199 -17.938 20.047 1 50.84 283 SER B C 1
ATOM 7459 O O . SER B 1 283 ? 3.01 -18.172 19.828 1 50.84 283 SER B O 1
ATOM 7461 N N . GLU B 1 284 ? 4.582 -18.078 21.266 1 47.94 284 GLU B N 1
ATOM 7462 C CA . GLU B 1 284 ? 3.742 -17.828 22.422 1 47.94 284 GLU B CA 1
ATOM 7463 C C . GLU B 1 284 ? 3.336 -16.359 22.516 1 47.94 284 GLU B C 1
ATOM 7465 O O . GLU B 1 284 ? 4.008 -15.562 23.172 1 47.94 284 GLU B O 1
ATOM 7470 N N . TYR B 1 285 ? 2.951 -15.773 21.484 1 49.81 285 TYR B N 1
ATOM 7471 C CA . TYR B 1 285 ? 2.518 -14.422 21.812 1 49.81 285 TYR B CA 1
ATOM 7472 C C . TYR B 1 285 ? 1.188 -14.453 22.562 1 49.81 285 TYR B C 1
ATOM 7474 O O . TYR B 1 285 ? 0.227 -15.078 22.109 1 49.81 285 TYR B O 1
ATOM 7482 N N . ASN B 1 286 ? 1.389 -14.266 23.797 1 51.06 286 ASN B N 1
ATOM 7483 C CA . ASN B 1 286 ? 0.185 -14.062 24.594 1 51.06 286 ASN B CA 1
ATOM 7484 C C . ASN B 1 286 ? -0.627 -12.875 24.094 1 51.06 286 ASN B C 1
ATOM 7486 O O . ASN B 1 286 ? -0.299 -11.719 24.375 1 51.06 286 ASN B O 1
ATOM 7490 N N . GLU B 1 287 ? -1.453 -13.094 23.172 1 57.19 287 GLU B N 1
ATOM 7491 C CA . GLU B 1 287 ? -2.301 -12.086 22.547 1 57.19 287 GLU B CA 1
ATOM 7492 C C . GLU B 1 287 ? -3.084 -11.289 23.578 1 57.19 287 GLU B C 1
ATOM 7494 O O . GLU B 1 287 ? -3.549 -10.18 23.297 1 57.19 287 GLU B O 1
ATOM 7499 N N . SER B 1 288 ? -3.023 -11.773 24.828 1 60.59 288 SER B N 1
ATOM 7500 C CA . SER B 1 288 ? -3.904 -11.156 25.812 1 60.59 288 SER B CA 1
ATOM 7501 C C . SER B 1 288 ? -3.146 -10.148 26.672 1 60.59 288 SER B C 1
ATOM 7503 O O . SER B 1 288 ? -3.74 -9.469 27.5 1 60.59 288 SER B O 1
ATOM 7505 N N . ALA B 1 289 ? -1.931 -9.898 26.281 1 68.25 289 ALA B N 1
ATOM 7506 C CA . ALA B 1 289 ? -1.203 -9.008 27.188 1 68.25 289 ALA B CA 1
ATOM 7507 C C . ALA B 1 289 ? -1.559 -7.551 26.922 1 68.25 289 ALA B C 1
ATOM 7509 O O . ALA B 1 289 ? -1.695 -7.141 25.766 1 68.25 289 ALA B O 1
ATOM 7510 N N . LEU B 1 290 ? -1.833 -6.781 27.906 1 76.31 290 LEU B N 1
ATOM 7511 C CA . LEU B 1 290 ? -2.291 -5.395 27.891 1 76.31 290 LEU B CA 1
ATOM 7512 C C . LEU B 1 290 ? -1.345 -4.516 27.078 1 76.31 290 LEU B C 1
ATOM 7514 O O . LEU B 1 290 ? -1.79 -3.67 26.312 1 76.31 290 LEU B O 1
ATOM 7518 N N . CYS B 1 291 ? 0.052 -4.707 27.219 1 85.75 291 CYS B N 1
ATOM 7519 C CA . CYS B 1 291 ? 1.018 -3.854 26.531 1 85.75 291 CYS B CA 1
ATOM 7520 C C . CYS B 1 291 ? 1.646 -4.578 25.344 1 85.75 291 CYS B C 1
ATOM 7522 O O . CYS B 1 291 ? 2.83 -4.398 25.062 1 85.75 291 CYS B O 1
ATOM 7524 N N . ARG B 1 292 ? 0.833 -5.289 24.656 1 81.69 292 ARG B N 1
ATOM 7525 C CA . ARG B 1 292 ? 1.309 -6.16 23.578 1 81.69 292 ARG B CA 1
ATOM 7526 C C . ARG B 1 292 ? 1.865 -5.34 22.422 1 81.69 292 ARG B C 1
ATOM 7528 O O . ARG B 1 292 ? 2.873 -5.715 21.828 1 81.69 292 ARG B O 1
ATOM 7535 N N . GLU B 1 293 ? 1.239 -4.277 22.141 1 81.38 293 GLU B N 1
ATOM 7536 C CA . GLU B 1 293 ? 1.659 -3.475 21 1 81.38 293 GLU B CA 1
ATOM 7537 C C . GLU B 1 293 ? 3.045 -2.877 21.219 1 81.38 293 GLU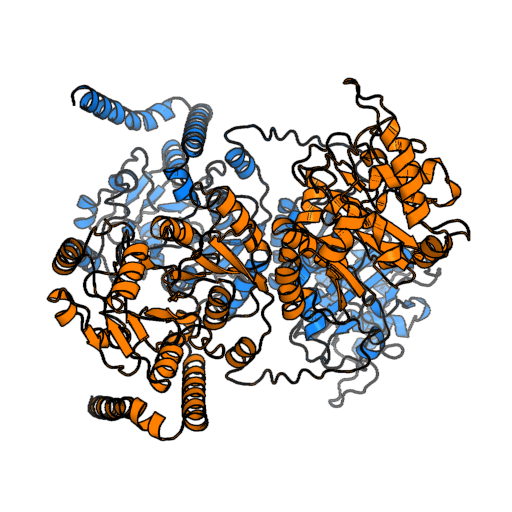 B C 1
ATOM 7539 O O . GLU B 1 293 ? 3.85 -2.793 20.281 1 81.38 293 GLU B O 1
ATOM 7544 N N . PHE B 1 294 ? 3.326 -2.562 22.453 1 84.25 294 PHE B N 1
ATOM 7545 C CA . PHE B 1 294 ? 4.625 -1.993 22.797 1 84.25 294 PHE B CA 1
ATOM 7546 C C . PHE B 1 294 ? 5.707 -3.062 22.766 1 84.25 294 PHE B C 1
ATOM 7548 O O . PHE B 1 294 ? 6.789 -2.844 22.219 1 84.25 294 PHE B O 1
ATOM 7555 N N . THR B 1 295 ? 5.355 -4.168 23.328 1 83.38 295 THR B N 1
ATOM 7556 C CA . THR B 1 295 ? 6.324 -5.254 23.391 1 83.38 295 THR B CA 1
ATOM 7557 C C . THR B 1 295 ? 6.645 -5.777 21.984 1 83.38 295 THR B C 1
ATOM 7559 O O . THR B 1 295 ? 7.809 -6.012 21.656 1 83.38 295 THR B O 1
ATOM 7562 N N . ARG B 1 296 ? 5.672 -5.926 21.203 1 83.25 296 ARG B N 1
ATOM 7563 C CA . ARG B 1 296 ? 5.867 -6.391 19.844 1 83.25 296 ARG B CA 1
ATOM 7564 C C . ARG B 1 296 ? 6.691 -5.395 19.031 1 83.25 296 ARG B C 1
ATOM 7566 O O . ARG B 1 296 ? 7.625 -5.781 18.328 1 83.25 296 ARG B O 1
ATOM 7573 N N . GLY B 1 297 ? 6.352 -4.176 19.188 1 84.5 297 GLY B N 1
ATOM 7574 C CA . GLY B 1 297 ? 7.074 -3.148 18.453 1 84.5 297 GLY B CA 1
ATOM 7575 C C . GLY B 1 297 ? 8.539 -3.049 18.859 1 84.5 297 GLY B C 1
ATOM 7576 O O . GLY B 1 297 ? 9.398 -2.822 18.016 1 84.5 297 GLY B O 1
ATOM 7577 N N . ALA B 1 298 ? 8.734 -3.281 20.078 1 84.81 298 ALA B N 1
ATOM 7578 C CA . ALA B 1 298 ? 10.094 -3.166 20.609 1 84.81 298 ALA B CA 1
ATOM 7579 C C . ALA B 1 298 ? 10.953 -4.348 20.172 1 84.81 298 ALA B C 1
ATOM 7581 O O . ALA B 1 298 ? 12.172 -4.215 20.016 1 84.81 298 ALA B O 1
ATOM 7582 N N . THR B 1 299 ? 10.328 -5.438 19.891 1 86 299 THR B N 1
ATOM 7583 C CA . THR B 1 299 ? 11.094 -6.648 19.625 1 86 299 THR B CA 1
ATOM 7584 C C . THR B 1 299 ? 11.031 -7.004 18.141 1 86 299 THR B C 1
ATOM 7586 O O . THR B 1 299 ? 11.727 -7.914 17.688 1 86 299 THR B O 1
ATOM 7589 N N . THR B 1 300 ? 10.305 -6.273 17.438 1 88.31 300 THR B N 1
ATOM 7590 C CA . THR B 1 300 ? 10.148 -6.539 16.016 1 88.31 300 THR B CA 1
ATOM 7591 C C . THR B 1 300 ? 11.453 -6.25 15.266 1 88.31 300 THR B C 1
ATOM 7593 O O . THR B 1 300 ? 12.109 -5.242 15.523 1 88.31 300 THR B O 1
ATOM 7596 N N . LEU B 1 301 ? 11.859 -7.215 14.492 1 91.62 301 LEU B N 1
ATOM 7597 C CA . LEU B 1 301 ? 12.93 -6.961 13.531 1 91.62 301 LEU B CA 1
ATOM 7598 C C . LEU B 1 301 ? 12.375 -6.289 12.281 1 91.62 301 LEU B C 1
ATOM 7600 O O . LEU B 1 301 ? 11.922 -6.969 11.359 1 91.62 301 LEU B O 1
ATOM 7604 N N . TYR B 1 302 ? 12.492 -4.938 12.219 1 96.44 302 TYR B N 1
ATOM 7605 C CA . TYR B 1 302 ? 11.953 -4.188 11.094 1 96.44 302 TYR B CA 1
ATOM 7606 C C . TYR B 1 302 ? 12.812 -4.383 9.852 1 96.44 302 TYR B C 1
ATOM 7608 O O . TYR B 1 302 ? 14.023 -4.117 9.875 1 96.44 302 TYR B O 1
ATOM 7616 N N . ARG B 1 303 ? 12.188 -4.914 8.742 1 97.94 303 ARG B N 1
ATOM 7617 C CA . ARG B 1 303 ? 12.898 -4.98 7.465 1 97.94 303 ARG B CA 1
ATOM 7618 C C . ARG B 1 303 ? 13.445 -3.615 7.07 1 97.94 303 ARG B C 1
ATOM 7620 O O . ARG B 1 303 ? 12.695 -2.639 6.992 1 97.94 303 ARG B O 1
ATOM 7627 N N . THR B 1 304 ? 14.742 -3.477 6.871 1 98.5 304 THR B N 1
ATOM 7628 C CA . THR B 1 304 ? 15.414 -2.199 6.656 1 98.5 304 THR B CA 1
ATOM 7629 C C . THR B 1 304 ? 16.281 -2.246 5.398 1 98.5 304 THR B C 1
ATOM 7631 O O . THR B 1 304 ? 17.062 -3.176 5.215 1 98.5 304 THR B O 1
ATOM 7634 N N . HIS B 1 305 ? 16.078 -1.366 4.504 1 98.25 305 HIS B N 1
ATOM 7635 C CA . HIS B 1 305 ? 16.875 -1.202 3.285 1 98.25 305 HIS B CA 1
ATOM 7636 C C . HIS B 1 305 ? 17.703 0.079 3.332 1 98.25 305 HIS B C 1
ATOM 7638 O O . HIS B 1 305 ? 17.234 1.141 2.914 1 98.25 305 HIS B O 1
ATOM 7644 N N . PRO B 1 306 ? 18.984 0.021 3.768 1 97.75 306 PRO B N 1
ATOM 7645 C CA . PRO B 1 306 ? 19.828 1.218 3.791 1 97.75 306 PRO B CA 1
ATOM 7646 C C . PRO B 1 306 ? 20.25 1.67 2.395 1 97.75 306 PRO B C 1
ATOM 7648 O O . PRO B 1 306 ? 20.406 0.842 1.494 1 97.75 306 PRO B O 1
ATOM 7651 N N . PHE B 1 307 ? 20.375 2.953 2.24 1 96.94 307 PHE B N 1
ATOM 7652 C CA . PHE B 1 307 ? 20.906 3.559 1.023 1 96.94 307 PHE B CA 1
ATOM 7653 C C . PHE B 1 307 ? 20.062 3.18 -0.184 1 96.94 307 PHE B C 1
ATOM 7655 O O . PHE B 1 307 ? 20.562 2.602 -1.147 1 96.94 307 PHE B O 1
ATOM 7662 N N . LEU B 1 308 ? 18.797 3.58 -0.143 1 96.38 308 LEU B N 1
ATOM 7663 C CA . LEU B 1 308 ? 17.859 3.318 -1.229 1 96.38 308 LEU B CA 1
ATOM 7664 C C . LEU B 1 308 ? 18.344 3.951 -2.529 1 96.38 308 LEU B C 1
ATOM 7666 O O . LEU B 1 308 ? 18.141 3.398 -3.609 1 96.38 308 LEU B O 1
ATOM 7670 N N . LEU B 1 309 ? 18.984 5.105 -2.406 1 95.5 309 LEU B N 1
ATOM 7671 C CA . LEU B 1 309 ? 19.578 5.844 -3.521 1 95.5 309 LEU B CA 1
ATOM 7672 C C . LEU B 1 309 ? 21.062 6.047 -3.32 1 95.5 309 LEU B C 1
ATOM 7674 O O . LEU B 1 309 ? 21.594 5.805 -2.229 1 95.5 309 LEU B O 1
ATOM 7678 N N . GLU B 1 310 ? 21.688 6.469 -4.379 1 94.25 310 GLU B N 1
ATOM 7679 C CA . GLU B 1 310 ? 23.125 6.691 -4.336 1 94.25 310 GLU B CA 1
ATOM 7680 C C . GLU B 1 310 ? 23.5 7.727 -3.273 1 94.25 310 GLU B C 1
ATOM 7682 O O . GLU B 1 310 ? 22.812 8.742 -3.127 1 94.25 310 GLU B O 1
ATOM 7687 N N . TYR B 1 311 ? 24.516 7.43 -2.51 1 94.94 311 TYR B N 1
ATOM 7688 C CA . TYR B 1 311 ? 25.016 8.297 -1.448 1 94.94 311 TYR B CA 1
ATOM 7689 C C . TYR B 1 311 ? 26.516 8.5 -1.583 1 94.94 311 TYR B C 1
ATOM 7691 O O . TYR B 1 311 ? 27.266 7.543 -1.772 1 94.94 311 TYR B O 1
ATOM 7699 N N . GLU B 1 312 ? 26.875 9.773 -1.541 1 92.88 312 GLU B N 1
ATOM 7700 C CA . GLU B 1 312 ? 28.297 10.109 -1.623 1 92.88 312 GLU B CA 1
ATOM 7701 C C . GLU B 1 312 ? 28.719 11.031 -0.479 1 92.88 312 GLU B C 1
ATOM 7703 O O . GLU B 1 312 ? 28.016 12.008 -0.173 1 92.88 312 GLU B O 1
ATOM 7708 N N . TYR B 1 313 ? 29.672 10.625 0.225 1 90.5 313 TYR B N 1
ATOM 7709 C CA . TYR B 1 313 ? 30.359 11.43 1.216 1 90.5 313 TYR B CA 1
ATOM 7710 C C . TYR B 1 313 ? 31.875 11.43 0.958 1 90.5 313 TYR B C 1
ATOM 7712 O O . TYR B 1 313 ? 32.594 10.562 1.452 1 90.5 313 TYR B O 1
ATOM 7720 N N . ASN B 1 314 ? 32.375 12.406 0.265 1 83.44 314 ASN B N 1
ATOM 7721 C CA . ASN B 1 314 ? 33.719 12.383 -0.282 1 83.44 314 ASN B CA 1
ATOM 7722 C C . ASN B 1 314 ? 34.688 13.219 0.559 1 83.44 314 ASN B C 1
ATOM 7724 O O . ASN B 1 314 ? 35.906 13.031 0.492 1 83.44 314 ASN B O 1
ATOM 7728 N N . VAL B 1 315 ? 34.188 14.188 1.267 1 81.88 315 VAL B N 1
ATOM 7729 C CA . VAL B 1 315 ? 35.062 15.07 2.004 1 81.88 315 VAL B CA 1
ATOM 7730 C C . VAL B 1 315 ? 34.844 14.891 3.506 1 81.88 315 VAL B C 1
ATOM 7732 O O . VAL B 1 315 ? 33.844 15.328 4.047 1 81.88 315 VAL B O 1
ATOM 7735 N N . TYR B 1 316 ? 35.812 14.234 4.035 1 86.62 316 TYR B N 1
ATOM 7736 C CA . TYR B 1 316 ? 35.75 14.023 5.477 1 86.62 316 TYR B CA 1
ATOM 7737 C C . TYR B 1 316 ? 36.375 15.203 6.227 1 86.62 316 TYR B C 1
ATOM 7739 O O . TYR B 1 316 ? 37.438 15.711 5.844 1 86.62 316 TYR B O 1
ATOM 7747 N N . ALA B 1 317 ? 35.625 15.742 7.109 1 90.44 317 ALA B N 1
ATOM 7748 C CA . ALA B 1 317 ? 36.125 16.734 8.062 1 90.44 317 ALA B CA 1
ATOM 7749 C C . ALA B 1 317 ? 35.875 16.281 9.5 1 90.44 317 ALA B C 1
ATOM 7751 O O . ALA B 1 317 ? 34.812 15.742 9.828 1 90.44 317 ALA B O 1
ATOM 7752 N N . SER B 1 318 ? 36.844 16.516 10.375 1 93.38 318 SER B N 1
ATOM 7753 C CA . SER B 1 318 ? 36.781 16.016 11.75 1 93.38 318 SER B CA 1
ATOM 7754 C C . SER B 1 318 ? 35.719 16.719 12.562 1 93.38 318 SER B C 1
ATOM 7756 O O . SER B 1 318 ? 35.312 16.234 13.633 1 93.38 318 SER B O 1
ATOM 7758 N N . THR B 1 319 ? 35.25 17.828 12.031 1 95.88 319 THR B N 1
ATOM 7759 C CA . THR B 1 319 ? 34.25 18.578 12.773 1 95.88 319 THR B CA 1
ATOM 7760 C C . THR B 1 319 ? 32.906 18.547 12.055 1 95.88 319 THR B C 1
ATOM 7762 O O . THR B 1 319 ? 31.969 19.25 12.43 1 95.88 319 THR B O 1
ATOM 7765 N N . ASP B 1 320 ? 32.844 17.688 11.008 1 96.88 320 ASP B N 1
ATOM 7766 C CA . ASP B 1 320 ? 31.625 17.641 10.188 1 96.88 320 ASP B CA 1
ATOM 7767 C C . ASP B 1 320 ? 30.438 17.141 10.992 1 96.88 320 ASP B C 1
ATOM 7769 O O . ASP B 1 320 ? 30.594 16.375 11.945 1 96.88 320 ASP B O 1
ATOM 7773 N N . VAL B 1 321 ? 29.25 17.672 10.664 1 97.88 321 VAL B N 1
ATOM 7774 C CA . VAL B 1 321 ? 28.016 17.328 11.359 1 97.88 321 VAL B CA 1
ATOM 7775 C C . VAL B 1 321 ? 26.969 16.844 10.359 1 97.88 321 VAL B C 1
ATOM 7777 O O . VAL B 1 321 ? 26.625 17.562 9.414 1 97.88 321 VAL B O 1
ATOM 7780 N N . ALA B 1 322 ? 26.531 15.617 10.5 1 97.69 322 ALA B N 1
ATOM 7781 C CA . ALA B 1 322 ? 25.422 15.117 9.695 1 97.69 322 ALA B CA 1
ATOM 7782 C C . ALA B 1 322 ? 24.078 15.391 10.367 1 97.69 322 ALA B C 1
ATOM 7784 O O . ALA B 1 322 ? 23.984 15.344 11.602 1 97.69 322 ALA B O 1
ATOM 7785 N N . LEU B 1 323 ? 23.094 15.781 9.602 1 98.38 323 LEU B N 1
ATOM 7786 C CA . LEU B 1 323 ? 21.719 15.891 10.109 1 98.38 323 LEU B CA 1
ATOM 7787 C C . LEU B 1 323 ? 20.984 14.562 9.992 1 98.38 323 LEU B C 1
ATOM 7789 O O . LEU B 1 323 ? 20.844 14.023 8.891 1 98.38 323 LEU B O 1
ATOM 7793 N N . ALA B 1 324 ? 20.641 13.945 11.078 1 98.38 324 ALA B N 1
ATOM 7794 C CA . ALA B 1 324 ? 19.875 12.695 11.109 1 98.38 324 ALA B CA 1
ATOM 7795 C C . ALA B 1 324 ? 18.406 12.961 11.406 1 98.38 324 ALA B C 1
ATOM 7797 O O . ALA B 1 324 ? 18.078 13.68 12.352 1 98.38 324 ALA B O 1
ATOM 7798 N N . THR B 1 325 ? 17.516 12.469 10.555 1 98.31 325 THR B N 1
ATOM 7799 C CA . THR B 1 325 ? 16.078 12.688 10.734 1 98.31 325 THR B CA 1
ATOM 7800 C C . THR B 1 325 ? 15.289 11.453 10.312 1 98.31 325 THR B C 1
ATOM 7802 O O . THR B 1 325 ? 15.875 10.406 10.023 1 98.31 325 THR B O 1
ATOM 7805 N N . GLN B 1 326 ? 14 11.445 10.562 1 97.62 326 GLN B N 1
ATOM 7806 C CA . GLN B 1 326 ? 13.094 10.359 10.195 1 97.62 326 GLN B CA 1
ATOM 7807 C C . GLN B 1 326 ? 11.719 10.898 9.812 1 97.62 326 GLN B C 1
ATOM 7809 O O . GLN B 1 326 ? 11.312 11.969 10.273 1 97.62 326 GLN B O 1
ATOM 7814 N N . CYS B 1 327 ? 11.039 10.18 8.875 1 94 327 CYS B N 1
ATOM 7815 C CA . CYS B 1 327 ? 9.68 10.633 8.578 1 94 327 CYS B CA 1
ATOM 7816 C C . CYS B 1 327 ? 8.867 9.523 7.938 1 94 327 CYS B C 1
ATOM 7818 O O . CYS B 1 327 ? 9.422 8.531 7.465 1 94 327 CYS B O 1
ATOM 7820 N N . SER B 1 328 ? 7.59 9.648 8.07 1 91.88 328 SER B N 1
ATOM 7821 C CA . SER B 1 328 ? 6.621 8.828 7.352 1 91.88 328 SER B CA 1
ATOM 7822 C C . SER B 1 328 ? 6.199 9.484 6.043 1 91.88 328 SER B C 1
ATOM 7824 O O . SER B 1 328 ? 6.73 10.531 5.668 1 91.88 328 SER B O 1
ATOM 7826 N N . VAL B 1 329 ? 5.328 8.828 5.32 1 87.38 329 VAL B N 1
ATOM 7827 C CA . VAL B 1 329 ? 4.98 9.219 3.961 1 87.38 329 VAL B CA 1
ATOM 7828 C C . VAL B 1 329 ? 4.352 10.609 3.973 1 87.38 329 VAL B C 1
ATOM 7830 O O . VAL B 1 329 ? 4.555 11.398 3.047 1 87.38 329 VAL B O 1
ATOM 7833 N N . GLU B 1 330 ? 3.66 10.961 4.988 1 79.44 330 GLU B N 1
ATOM 7834 C CA . GLU B 1 330 ? 2.924 12.219 5.051 1 79.44 330 GLU B CA 1
ATOM 7835 C C . GLU B 1 330 ? 3.873 13.406 5.191 1 79.44 330 GLU B C 1
ATOM 7837 O O . GLU B 1 330 ? 3.502 14.547 4.895 1 79.44 330 GLU B O 1
ATOM 7842 N N . ARG B 1 331 ? 5.102 13.125 5.586 1 87.56 331 ARG B N 1
ATOM 7843 C CA . ARG B 1 331 ? 6.027 14.211 5.887 1 87.56 331 ARG B CA 1
ATOM 7844 C C . ARG B 1 331 ? 7.145 14.289 4.852 1 87.56 331 ARG B C 1
ATOM 7846 O O . ARG B 1 331 ? 8.07 15.086 4.984 1 87.56 331 ARG B O 1
ATOM 7853 N N . ILE B 1 332 ? 7.043 13.523 3.787 1 87.38 332 ILE B N 1
ATOM 7854 C CA . ILE B 1 332 ? 8.062 13.461 2.746 1 87.38 332 ILE B CA 1
ATOM 7855 C C . ILE B 1 332 ? 8.258 14.852 2.135 1 87.38 332 ILE B C 1
ATOM 7857 O O . ILE B 1 332 ? 9.391 15.266 1.886 1 87.38 332 ILE B O 1
ATOM 7861 N N . PRO B 1 333 ? 7.223 15.641 1.934 1 81.81 333 PRO B N 1
ATOM 7862 C CA . PRO B 1 333 ? 7.414 16.953 1.326 1 81.81 333 PRO B CA 1
ATOM 7863 C C . PRO B 1 333 ? 8.258 17.891 2.193 1 81.81 333 PRO B C 1
ATOM 7865 O O . PRO B 1 333 ? 8.914 18.797 1.673 1 81.81 333 PRO B O 1
ATOM 7868 N N . LEU B 1 334 ? 8.273 17.656 3.473 1 88.94 334 LEU B N 1
ATOM 7869 C CA . LEU B 1 334 ? 9.047 18.5 4.383 1 88.94 334 LEU B CA 1
ATOM 7870 C C . LEU B 1 334 ? 10.539 18.281 4.176 1 88.94 334 LEU B C 1
ATOM 7872 O O . LEU B 1 334 ? 11.352 19.141 4.543 1 88.94 334 LEU B O 1
ATOM 7876 N N . LEU B 1 335 ? 10.883 17.156 3.617 1 91.12 335 LEU B N 1
ATOM 7877 C CA . LEU B 1 335 ? 12.289 16.828 3.391 1 91.12 335 LEU B CA 1
ATOM 7878 C C . LEU B 1 335 ? 12.914 17.781 2.387 1 91.12 335 LEU B C 1
ATOM 7880 O O . LEU B 1 335 ? 14.102 18.094 2.49 1 91.12 335 LEU B O 1
ATOM 7884 N N . GLU B 1 336 ? 12.148 18.188 1.411 1 88.62 336 GLU B N 1
ATOM 7885 C CA . GLU B 1 336 ? 12.664 19.109 0.407 1 88.62 336 GLU B CA 1
ATOM 7886 C C . GLU B 1 336 ? 13.094 20.438 1.041 1 88.62 336 GLU B C 1
ATOM 7888 O O . GLU B 1 336 ? 14.195 20.922 0.788 1 88.62 336 GLU B O 1
ATOM 7893 N N . ASP B 1 337 ? 12.227 21.016 1.888 1 88.75 337 ASP B N 1
ATOM 7894 C CA . ASP B 1 337 ? 12.555 22.266 2.561 1 88.75 337 ASP B CA 1
ATOM 7895 C C . ASP B 1 337 ? 13.727 22.078 3.516 1 88.75 337 ASP B C 1
ATOM 7897 O O . ASP B 1 337 ? 14.594 22.953 3.617 1 88.75 337 ASP B O 1
ATOM 7901 N N . LEU B 1 338 ? 13.672 21 4.207 1 95 338 LEU B N 1
ATOM 7902 C CA . LEU B 1 338 ? 14.766 20.703 5.133 1 95 338 LEU B CA 1
ATOM 7903 C C . LEU B 1 338 ? 16.109 20.656 4.398 1 95 338 LEU B C 1
ATOM 7905 O O . LEU B 1 338 ? 17.109 21.188 4.891 1 95 338 LEU B O 1
ATOM 7909 N N . SER B 1 339 ? 16.125 20.047 3.232 1 95.19 339 SER B N 1
ATOM 7910 C CA . SER B 1 339 ? 17.344 19.891 2.457 1 95.19 339 SER B CA 1
ATOM 7911 C C . SER B 1 339 ? 17.875 21.234 1.985 1 95.19 339 SER B C 1
ATOM 7913 O O . SER B 1 339 ? 19.094 21.406 1.852 1 95.19 339 SER B O 1
ATOM 7915 N N . LYS B 1 340 ? 17.047 22.203 1.792 1 93.31 340 LYS B N 1
ATOM 7916 C CA . LYS B 1 340 ? 17.453 23.531 1.376 1 93.31 340 LYS B CA 1
ATOM 7917 C C . LYS B 1 340 ? 18.172 24.266 2.508 1 93.31 340 LYS B C 1
ATOM 7919 O O . LYS B 1 340 ? 19.047 25.109 2.262 1 93.31 340 LYS B O 1
ATOM 7924 N N . HIS B 1 341 ? 17.797 23.938 3.709 1 96.31 341 HIS B N 1
ATOM 7925 C CA . HIS B 1 341 ? 18.328 24.641 4.871 1 96.31 341 HIS B CA 1
ATOM 7926 C C . HIS B 1 341 ? 19.625 23.984 5.355 1 96.31 341 HIS B C 1
ATOM 7928 O O . HIS B 1 341 ? 20.359 24.578 6.156 1 96.31 341 HIS B O 1
ATOM 7934 N N . TRP B 1 342 ? 19.938 22.797 4.879 1 97.44 342 TRP B N 1
ATOM 7935 C CA . TRP B 1 342 ? 21.078 22.062 5.379 1 97.44 342 TRP B CA 1
ATOM 7936 C C . TRP B 1 342 ? 21.953 21.562 4.227 1 97.44 342 TRP B C 1
ATOM 7938 O O . TRP B 1 342 ? 21.719 20.5 3.67 1 97.44 342 TRP B O 1
ATOM 7948 N N . PRO B 1 343 ? 23.031 22.266 3.982 1 95.38 343 PRO B N 1
ATOM 7949 C CA . PRO B 1 343 ? 23.891 21.875 2.852 1 95.38 343 PRO B CA 1
ATOM 7950 C C . PRO B 1 343 ? 24.734 20.641 3.141 1 95.38 343 PRO B C 1
ATOM 7952 O O . PRO B 1 343 ? 25.25 20 2.215 1 95.38 343 PRO B O 1
ATOM 7955 N N . GLY B 1 344 ? 24.938 20.281 4.398 1 95.62 344 GLY B N 1
ATOM 7956 C CA . GLY B 1 344 ? 25.734 19.125 4.758 1 95.62 344 GLY B CA 1
ATOM 7957 C C . GLY B 1 344 ? 25 17.812 4.539 1 95.62 344 GLY B C 1
ATOM 7958 O O . GLY B 1 344 ? 23.922 17.797 3.945 1 95.62 344 GLY B O 1
ATOM 7959 N N . THR B 1 345 ? 25.625 16.734 5.008 1 96.44 345 THR B N 1
ATOM 7960 C CA . THR B 1 345 ? 25.062 15.398 4.859 1 96.44 345 THR B CA 1
ATOM 7961 C C . THR B 1 345 ? 23.766 15.258 5.637 1 96.44 345 THR B C 1
ATOM 7963 O O . THR B 1 345 ? 23.672 15.695 6.785 1 96.44 345 THR B O 1
ATOM 7966 N N . ILE B 1 346 ? 22.781 14.75 4.977 1 97.69 346 ILE B N 1
ATOM 7967 C CA . ILE B 1 346 ? 21.531 14.398 5.633 1 97.69 346 ILE B CA 1
ATOM 7968 C C . ILE B 1 346 ? 21.344 12.883 5.605 1 97.69 346 ILE B C 1
ATOM 7970 O O . ILE B 1 346 ? 21.609 12.234 4.59 1 97.69 346 ILE B O 1
ATOM 7974 N N . SER B 1 347 ? 21.125 12.258 6.703 1 98.19 347 SER B N 1
ATOM 7975 C CA . SER B 1 347 ? 20.719 10.859 6.816 1 98.19 347 SER B CA 1
ATOM 7976 C C . SER B 1 347 ? 19.266 10.734 7.262 1 98.19 347 SER B C 1
ATOM 7978 O O . SER B 1 347 ? 18.906 11.172 8.359 1 98.19 347 SER B O 1
ATOM 7980 N N . VAL B 1 348 ? 18.438 10.133 6.434 1 98.38 348 VAL B N 1
ATOM 7981 C CA . VAL B 1 348 ? 17 10.109 6.742 1 98.38 348 VAL B CA 1
ATOM 7982 C C . VAL B 1 348 ? 16.5 8.664 6.734 1 98.38 348 VAL B C 1
ATOM 7984 O O . VAL B 1 348 ? 16.75 7.918 5.793 1 98.38 348 VAL B O 1
ATOM 7987 N N . ALA B 1 349 ? 15.875 8.211 7.852 1 98.56 349 ALA B N 1
ATOM 7988 C CA . ALA B 1 349 ? 15.133 6.949 7.914 1 98.56 349 ALA B CA 1
ATOM 7989 C C . ALA B 1 349 ? 13.68 7.148 7.504 1 98.56 349 ALA B C 1
ATOM 7991 O O . ALA B 1 349 ? 12.953 7.938 8.117 1 98.56 349 ALA B O 1
ATOM 7992 N N . LEU B 1 350 ? 13.266 6.465 6.461 1 98.19 350 LEU B N 1
ATOM 7993 C CA . LEU B 1 350 ? 11.914 6.57 5.922 1 98.19 350 LEU B CA 1
ATOM 7994 C C . LEU B 1 350 ? 11.07 5.371 6.332 1 98.19 350 LEU B C 1
ATOM 7996 O O . LEU B 1 350 ? 11.406 4.23 6.008 1 98.19 350 LEU B O 1
ATOM 8000 N N . TYR B 1 351 ? 10.023 5.594 7.098 1 97.06 351 TYR B N 1
ATOM 8001 C CA . TYR B 1 351 ? 9.094 4.539 7.48 1 97.06 351 TYR B CA 1
ATOM 8002 C C . TYR B 1 351 ? 7.969 4.406 6.461 1 97.06 351 TYR B C 1
ATOM 8004 O O . TYR B 1 351 ? 6.93 5.059 6.586 1 97.06 351 TYR B O 1
ATOM 8012 N N . LEU B 1 352 ? 8.156 3.498 5.547 1 96.62 352 LEU B N 1
ATOM 8013 C CA . LEU B 1 352 ? 7.281 3.424 4.387 1 96.62 352 LEU B CA 1
ATOM 8014 C C . LEU B 1 352 ? 6.867 1.982 4.105 1 96.62 352 LEU B C 1
ATOM 8016 O O . LEU B 1 352 ? 7.586 1.047 4.465 1 96.62 352 LEU B O 1
ATOM 8020 N N . THR B 1 353 ? 5.645 1.83 3.525 1 94.5 353 THR B N 1
ATOM 8021 C CA . THR B 1 353 ? 5.309 0.554 2.902 1 94.5 353 THR B CA 1
ATOM 8022 C C . THR B 1 353 ? 6.066 0.376 1.591 1 94.5 353 THR B C 1
ATOM 8024 O O . THR B 1 353 ? 6.648 1.329 1.07 1 94.5 353 THR B O 1
ATOM 8027 N N . ASP B 1 354 ? 6.07 -0.846 1.053 1 96.12 354 ASP B N 1
ATOM 8028 C CA . ASP B 1 354 ? 6.703 -1.099 -0.237 1 96.12 354 ASP B CA 1
ATOM 8029 C C . ASP B 1 354 ? 6.09 -0.229 -1.331 1 96.12 354 ASP B C 1
ATOM 8031 O O . ASP B 1 354 ? 6.805 0.315 -2.174 1 96.12 354 ASP B O 1
ATOM 8035 N N . ALA B 1 355 ? 4.84 -0.045 -1.297 1 91.75 355 ALA B N 1
ATOM 8036 C CA . ALA B 1 355 ? 4.156 0.793 -2.279 1 91.75 355 ALA B CA 1
ATOM 8037 C C . ALA B 1 355 ? 4.543 2.26 -2.109 1 91.75 355 ALA B C 1
ATOM 8039 O O . ALA B 1 355 ? 4.75 2.973 -3.096 1 91.75 355 ALA B O 1
ATOM 8040 N N . GLU B 1 356 ? 4.629 2.717 -0.908 1 91.5 356 GLU B N 1
ATOM 8041 C CA . GLU B 1 356 ? 4.973 4.105 -0.612 1 91.5 356 GLU B CA 1
ATOM 8042 C C . GLU B 1 356 ? 6.402 4.422 -1.039 1 91.5 356 GLU B C 1
ATOM 8044 O O . GLU B 1 356 ? 6.715 5.57 -1.366 1 91.5 356 GLU B O 1
ATOM 8049 N N . VAL B 1 357 ? 7.254 3.428 -1.039 1 95.69 357 VAL B N 1
ATOM 8050 C CA . VAL B 1 357 ? 8.625 3.625 -1.495 1 95.69 357 VAL B CA 1
ATOM 8051 C C . VAL B 1 357 ? 8.625 4.074 -2.955 1 95.69 357 VAL B C 1
ATOM 8053 O O . VAL B 1 357 ? 9.414 4.938 -3.344 1 95.69 357 VAL B O 1
ATOM 8056 N N . GLN B 1 358 ? 7.723 3.48 -3.727 1 89.94 358 GLN B N 1
ATOM 8057 C CA . GLN B 1 358 ? 7.629 3.873 -5.129 1 89.94 358 GLN B CA 1
ATOM 8058 C C . GLN B 1 358 ? 7.207 5.332 -5.266 1 89.94 358 GLN B C 1
ATOM 8060 O O . GLN B 1 358 ? 7.75 6.07 -6.09 1 89.94 358 GLN B O 1
ATOM 8065 N N . ASN B 1 359 ? 6.262 5.711 -4.484 1 86 359 ASN B N 1
ATOM 8066 C CA . ASN B 1 359 ? 5.828 7.105 -4.465 1 86 359 ASN B CA 1
ATOM 8067 C C . ASN B 1 359 ? 6.961 8.039 -4.051 1 86 359 ASN B C 1
ATOM 8069 O O . ASN B 1 359 ? 7.102 9.133 -4.594 1 86 359 ASN B O 1
ATOM 8073 N N . PHE B 1 360 ? 7.711 7.574 -3.102 1 92.88 360 PHE B N 1
ATOM 8074 C CA . PHE B 1 360 ? 8.844 8.359 -2.617 1 92.88 360 PHE B CA 1
ATOM 8075 C C . PHE B 1 360 ? 9.875 8.555 -3.717 1 92.88 360 PHE B C 1
ATOM 8077 O O . PHE B 1 360 ? 10.383 9.656 -3.91 1 92.88 360 PHE B O 1
ATOM 8084 N N . LEU B 1 361 ? 10.156 7.496 -4.441 1 92.56 361 LEU B N 1
ATOM 8085 C CA . LEU B 1 361 ? 11.133 7.57 -5.527 1 92.56 361 LEU B CA 1
ATOM 8086 C C . LEU B 1 361 ? 10.664 8.531 -6.613 1 92.56 361 LEU B C 1
ATOM 8088 O O . LEU B 1 361 ? 11.461 9.297 -7.156 1 92.56 361 LEU B O 1
ATOM 8092 N N . GLU B 1 362 ? 9.422 8.484 -6.898 1 84.38 362 GLU B N 1
ATOM 8093 C CA . GLU B 1 362 ? 8.859 9.422 -7.859 1 84.38 362 GLU B CA 1
ATOM 8094 C C . GLU B 1 362 ? 8.969 10.859 -7.359 1 84.38 362 GLU B C 1
ATOM 8096 O O . GLU B 1 362 ? 9.242 11.773 -8.133 1 84.38 362 GLU B O 1
ATOM 8101 N N . PHE B 1 363 ? 8.719 11.031 -6.074 1 87.5 363 PHE B N 1
ATOM 8102 C CA . PHE B 1 363 ? 8.828 12.352 -5.457 1 87.5 363 PHE B CA 1
ATOM 8103 C C . PHE B 1 363 ? 10.242 12.891 -5.59 1 87.5 363 PHE B C 1
ATOM 8105 O O . PHE B 1 363 ? 10.438 14.047 -5.992 1 87.5 363 PHE B O 1
ATOM 8112 N N . VAL B 1 364 ? 11.219 12.102 -5.281 1 92.06 364 VAL B N 1
ATOM 8113 C CA . VAL B 1 364 ? 12.617 12.516 -5.34 1 92.06 364 VAL B CA 1
ATOM 8114 C C . VAL B 1 364 ? 13 12.844 -6.777 1 92.06 364 VAL B C 1
ATOM 8116 O O . VAL B 1 364 ? 13.664 13.852 -7.035 1 92.06 364 VAL B O 1
ATOM 8119 N N . ARG B 1 365 ? 12.555 11.992 -7.68 1 87.12 365 ARG B N 1
ATOM 8120 C CA . ARG B 1 365 ? 12.867 12.211 -9.086 1 87.12 365 ARG B CA 1
ATOM 8121 C C . ARG B 1 365 ? 12.258 13.516 -9.586 1 87.12 365 ARG B C 1
ATOM 8123 O O . ARG B 1 365 ? 12.828 14.18 -10.453 1 87.12 365 ARG B O 1
ATOM 8130 N N . GLY B 1 366 ? 11.141 13.883 -9.055 1 80.94 366 GLY B N 1
ATOM 8131 C CA . GLY B 1 366 ? 10.422 15.078 -9.484 1 80.94 366 GLY B CA 1
ATOM 8132 C C . GLY B 1 366 ? 10.922 16.344 -8.805 1 80.94 366 GLY B C 1
ATOM 8133 O O . GLY B 1 366 ? 10.641 17.453 -9.266 1 80.94 366 GLY B O 1
ATOM 8134 N N . SER B 1 367 ? 11.688 16.172 -7.73 1 86.81 367 SER B N 1
ATOM 8135 C CA . SER B 1 367 ? 12.188 17.328 -6.977 1 86.81 367 SER B CA 1
ATOM 8136 C C . SER B 1 367 ? 13.531 17.797 -7.523 1 86.81 367 SER B C 1
ATOM 8138 O O . SER B 1 367 ? 14.516 17.062 -7.512 1 86.81 367 SER B O 1
ATOM 8140 N N . ILE B 1 368 ? 13.594 19.031 -7.953 1 84 368 ILE B N 1
ATOM 8141 C CA . ILE B 1 368 ? 14.828 19.609 -8.477 1 84 368 ILE B CA 1
ATOM 8142 C C . ILE B 1 368 ? 15.883 19.625 -7.371 1 84 368 ILE B C 1
ATOM 8144 O O . ILE B 1 368 ? 17.062 19.406 -7.633 1 84 368 ILE B O 1
ATOM 8148 N N . GLU B 1 369 ? 15.469 19.844 -6.133 1 87.75 369 GLU B N 1
ATOM 8149 C CA . GLU B 1 369 ? 16.375 19.953 -4.992 1 87.75 369 GLU B CA 1
ATOM 8150 C C . GLU B 1 369 ? 16.953 18.594 -4.605 1 87.75 369 GLU B C 1
ATOM 8152 O O . GLU B 1 369 ? 18.141 18.484 -4.32 1 87.75 369 GLU B O 1
ATOM 8157 N N . LEU B 1 370 ? 16.188 17.594 -4.715 1 93.06 370 LEU B N 1
ATOM 8158 C CA . LEU B 1 370 ? 16.578 16.297 -4.156 1 93.06 370 LEU B CA 1
ATOM 8159 C C . LEU B 1 370 ? 17.219 15.422 -5.223 1 93.06 370 LEU B C 1
ATOM 8161 O O . LEU B 1 370 ? 18.094 14.609 -4.922 1 93.06 370 LEU B O 1
ATOM 8165 N N . ARG B 1 371 ? 16.797 15.555 -6.445 1 90.25 371 ARG B N 1
ATOM 8166 C CA . ARG B 1 371 ? 17.203 14.633 -7.496 1 90.25 371 ARG B CA 1
ATOM 8167 C C . ARG B 1 371 ? 18.719 14.711 -7.734 1 90.25 371 ARG B C 1
ATOM 8169 O O . ARG B 1 371 ? 19.359 13.711 -8.047 1 90.25 371 ARG B O 1
ATOM 8176 N N . ASN B 1 372 ? 19.25 15.836 -7.531 1 88.5 372 ASN B N 1
ATOM 8177 C CA . ASN B 1 372 ? 20.672 16.016 -7.867 1 88.5 372 ASN B CA 1
ATOM 8178 C C . ASN B 1 372 ? 21.547 15.977 -6.621 1 88.5 372 ASN B C 1
ATOM 8180 O O . ASN B 1 372 ? 22.781 16 -6.723 1 88.5 372 ASN B O 1
ATOM 8184 N N . ARG B 1 373 ? 21.016 15.945 -5.523 1 93.69 373 ARG B N 1
ATOM 8185 C CA . ARG B 1 373 ? 21.797 15.953 -4.289 1 93.69 373 ARG B CA 1
ATOM 8186 C C . ARG B 1 373 ? 22.25 14.547 -3.92 1 93.69 373 ARG B C 1
ATOM 8188 O O . ARG B 1 373 ? 21.422 13.656 -3.705 1 93.69 373 ARG B O 1
ATOM 8195 N N . LYS B 1 374 ? 23.578 14.32 -3.771 1 93.88 374 LYS B N 1
ATOM 8196 C CA . LYS B 1 374 ? 24.109 12.977 -3.562 1 93.88 374 LYS B CA 1
ATOM 8197 C C . LYS B 1 374 ? 24.578 12.789 -2.125 1 93.88 374 LYS B C 1
ATOM 8199 O O . LYS B 1 374 ? 24.984 11.695 -1.738 1 93.88 374 LYS B O 1
ATOM 8204 N N . ASN B 1 375 ? 24.547 13.797 -1.305 1 95.88 375 ASN B N 1
ATOM 8205 C CA . ASN B 1 375 ? 25 13.664 0.075 1 95.88 375 ASN B CA 1
ATOM 8206 C C . ASN B 1 375 ? 23.828 13.461 1.034 1 95.88 375 ASN B C 1
ATOM 8208 O O . ASN B 1 375 ? 23.891 13.906 2.184 1 95.88 375 ASN B O 1
ATOM 8212 N N . ILE B 1 376 ? 22.719 12.93 0.535 1 96.81 376 ILE B N 1
ATOM 8213 C CA . ILE B 1 376 ? 21.594 12.516 1.375 1 96.81 376 ILE B CA 1
ATOM 8214 C C . ILE B 1 376 ? 21.5 10.992 1.379 1 96.81 376 ILE B C 1
ATOM 8216 O O . ILE B 1 376 ? 21.375 10.367 0.322 1 96.81 376 ILE B O 1
ATOM 8220 N N . ALA B 1 377 ? 21.641 10.391 2.5 1 97.31 377 ALA B N 1
ATOM 8221 C CA . ALA B 1 377 ? 21.484 8.953 2.66 1 97.31 377 ALA B CA 1
ATOM 8222 C C . ALA B 1 377 ? 20.031 8.602 2.99 1 97.31 377 ALA B C 1
ATOM 8224 O O . ALA B 1 377 ? 19.516 9.008 4.031 1 97.31 377 ALA B O 1
ATOM 8225 N N . TYR B 1 378 ? 19.406 7.898 2.102 1 97.69 378 TYR B N 1
ATOM 8226 C CA . TYR B 1 378 ? 18.016 7.484 2.299 1 97.69 378 TYR B CA 1
ATOM 8227 C C . TYR B 1 378 ? 17.953 6.035 2.771 1 97.69 378 TYR B C 1
ATOM 8229 O O . TYR B 1 378 ? 18.375 5.125 2.061 1 97.69 378 TYR B O 1
ATOM 8237 N N . HIS B 1 379 ? 17.406 5.789 3.969 1 98.44 379 HIS B N 1
ATOM 8238 C CA . HIS B 1 379 ? 17.219 4.449 4.516 1 98.44 379 HIS B CA 1
ATOM 8239 C C . HIS B 1 379 ? 15.742 4.133 4.688 1 98.44 379 HIS B C 1
ATOM 8241 O O . HIS B 1 379 ? 15.008 4.887 5.336 1 98.44 379 HIS B O 1
ATOM 8247 N N . VAL B 1 380 ? 15.266 3.016 4.156 1 98.38 380 VAL B N 1
ATOM 8248 C CA . VAL B 1 380 ? 13.859 2.65 4.273 1 98.38 380 VAL B CA 1
ATOM 8249 C C . VAL B 1 380 ? 13.68 1.608 5.375 1 98.38 380 VAL B C 1
ATOM 8251 O O . VAL B 1 380 ? 14.398 0.605 5.41 1 98.38 380 VAL B O 1
ATOM 8254 N N . VAL B 1 381 ? 12.906 1.913 6.301 1 98.44 381 VAL B N 1
ATOM 8255 C CA . VAL B 1 381 ? 12.375 0.943 7.25 1 98.44 381 VAL B CA 1
ATOM 8256 C C . VAL B 1 381 ? 10.922 0.616 6.895 1 98.44 381 VAL B C 1
ATOM 8258 O O . VAL B 1 381 ? 10.055 1.49 6.941 1 98.44 381 VAL B O 1
ATOM 8261 N N . TYR B 1 382 ? 10.68 -0.638 6.523 1 97.88 382 TYR B N 1
ATOM 8262 C CA . TYR B 1 382 ? 9.359 -1.004 6.023 1 97.88 382 TYR B CA 1
ATOM 8263 C C . TYR B 1 382 ? 8.359 -1.114 7.164 1 97.88 382 TYR B C 1
ATOM 8265 O O . TYR B 1 382 ? 8.648 -1.715 8.203 1 97.88 382 TYR B O 1
ATOM 8273 N N . LYS B 1 383 ? 7.23 -0.545 6.926 1 94.69 383 LYS B N 1
ATOM 8274 C CA . LYS B 1 383 ? 6.18 -0.493 7.938 1 94.69 383 LYS B CA 1
ATOM 8275 C C . LYS B 1 383 ? 5.777 -1.896 8.383 1 94.69 383 LYS B C 1
ATOM 8277 O O . LYS B 1 383 ? 5.621 -2.797 7.559 1 94.69 383 LYS B O 1
ATOM 8282 N N . ASP B 1 384 ? 5.75 -2.086 9.648 1 91.19 384 ASP B N 1
ATOM 8283 C CA . ASP B 1 384 ? 5.32 -3.332 10.281 1 91.19 384 ASP B CA 1
ATOM 8284 C C . ASP B 1 384 ? 4.672 -3.066 11.641 1 91.19 384 ASP B C 1
ATOM 8286 O O . ASP B 1 384 ? 5.363 -2.787 12.617 1 91.19 384 ASP B O 1
ATOM 8290 N N . GLY B 1 385 ? 3.359 -3.062 11.703 1 81.19 385 GLY B N 1
ATOM 8291 C CA . GLY B 1 385 ? 2.668 -2.859 12.969 1 81.19 385 GLY B CA 1
ATOM 8292 C C . GLY B 1 385 ? 1.876 -1.566 13.016 1 81.19 385 GLY B C 1
ATOM 8293 O O . GLY B 1 385 ? 1.751 -0.874 12 1 81.19 385 GLY B O 1
ATOM 8294 N N . GLU B 1 386 ? 1.466 -1.21 14.242 1 78.56 386 GLU B N 1
ATOM 8295 C CA . GLU B 1 386 ? 0.514 -0.111 14.375 1 78.56 386 GLU B CA 1
ATOM 8296 C C . GLU B 1 386 ? 1.206 1.16 14.859 1 78.56 386 GLU B C 1
ATOM 8298 O O . GLU B 1 386 ? 0.821 2.268 14.477 1 78.56 386 GLU B O 1
ATOM 8303 N N . LEU B 1 387 ? 2.229 0.983 15.688 1 87.94 387 LEU B N 1
ATOM 8304 C CA . LEU B 1 387 ? 2.857 2.145 16.297 1 87.94 387 LEU B CA 1
ATOM 8305 C C . LEU B 1 387 ? 4.121 2.547 15.547 1 87.94 387 LEU B C 1
ATOM 8307 O O . LEU B 1 387 ? 4.812 1.694 14.992 1 87.94 387 LEU B O 1
ATOM 8311 N N . TYR B 1 388 ? 4.344 3.82 15.531 1 93.25 388 TYR B N 1
ATOM 8312 C CA . TYR B 1 388 ? 5.504 4.414 14.867 1 93.25 388 TYR B CA 1
ATOM 8313 C C . TYR B 1 388 ? 6.777 4.129 15.656 1 93.25 388 TYR B C 1
ATOM 8315 O O . TYR B 1 388 ? 6.918 4.562 16.797 1 93.25 388 TYR B O 1
ATOM 8323 N N . PRO B 1 389 ? 7.773 3.336 15.086 1 95.94 389 PRO B N 1
ATOM 8324 C CA . PRO B 1 389 ? 8.992 3 15.82 1 95.94 389 PRO B CA 1
ATOM 8325 C C . PRO B 1 389 ? 10.039 4.109 15.758 1 95.94 389 PRO B C 1
ATOM 8327 O O . PRO B 1 389 ? 11.133 3.904 15.219 1 95.94 389 PRO B O 1
ATOM 8330 N N . ILE B 1 390 ? 9.836 5.152 16.359 1 95.94 390 ILE B N 1
ATOM 8331 C CA . ILE B 1 390 ? 10.562 6.406 16.203 1 95.94 390 ILE B CA 1
ATOM 8332 C C . ILE B 1 390 ? 12.031 6.203 16.594 1 95.94 390 ILE B C 1
ATOM 8334 O O . ILE B 1 390 ? 12.93 6.656 15.875 1 95.94 390 ILE B O 1
ATOM 8338 N N . ASN B 1 391 ? 12.336 5.555 17.688 1 97.06 391 ASN B N 1
ATOM 8339 C CA . ASN B 1 391 ? 13.719 5.41 18.125 1 97.06 391 ASN B CA 1
ATOM 8340 C C . ASN B 1 391 ? 14.492 4.426 17.25 1 97.06 391 ASN B C 1
ATOM 8342 O O . ASN B 1 391 ? 15.695 4.574 17.062 1 97.06 391 ASN B O 1
ATOM 8346 N N . TYR B 1 392 ? 13.805 3.389 16.719 1 97.31 392 TYR B N 1
ATOM 8347 C CA . TYR B 1 392 ? 14.453 2.539 15.719 1 97.31 392 TYR B CA 1
ATOM 8348 C C . TYR B 1 392 ? 14.836 3.34 14.484 1 97.31 392 TYR B C 1
ATOM 8350 O O . TYR B 1 392 ? 15.914 3.145 13.914 1 97.31 392 TYR B O 1
ATOM 8358 N N . LEU B 1 393 ? 13.93 4.188 14.102 1 98 393 LEU B N 1
ATOM 8359 C CA . LEU B 1 393 ? 14.172 5.031 12.938 1 98 393 LEU B CA 1
ATOM 8360 C C . LEU B 1 393 ? 15.336 5.988 13.195 1 98 393 LEU B C 1
ATOM 8362 O O . LEU B 1 393 ? 16.203 6.168 12.328 1 98 393 LEU B O 1
ATOM 8366 N N . ARG B 1 394 ? 15.367 6.594 14.336 1 97.94 394 ARG B N 1
ATOM 8367 C CA . ARG B 1 394 ? 16.469 7.473 14.695 1 97.94 394 ARG B CA 1
ATOM 8368 C C . ARG B 1 394 ? 17.797 6.719 14.656 1 97.94 394 ARG B C 1
ATOM 8370 O O . ARG B 1 394 ? 18.781 7.207 14.086 1 97.94 394 ARG B O 1
ATOM 8377 N N . ASN B 1 395 ? 17.797 5.578 15.266 1 97.69 395 ASN B N 1
ATOM 8378 C CA . ASN B 1 395 ? 19.016 4.762 15.273 1 97.69 395 ASN B CA 1
ATOM 8379 C C . ASN B 1 395 ? 19.453 4.406 13.852 1 97.69 395 ASN B C 1
ATOM 8381 O O . ASN B 1 395 ? 20.641 4.41 13.547 1 97.69 395 ASN B O 1
ATOM 8385 N N . THR B 1 396 ? 18.469 4.07 13 1 97.94 396 THR B N 1
ATOM 8386 C CA . THR B 1 396 ? 18.781 3.738 11.609 1 97.94 396 THR B CA 1
ATOM 8387 C C . THR B 1 396 ? 19.422 4.926 10.898 1 97.94 396 THR B C 1
ATOM 8389 O O . THR B 1 396 ? 20.422 4.766 10.188 1 97.94 396 THR B O 1
ATOM 8392 N N . ALA B 1 397 ? 18.906 6.082 11.109 1 98.12 397 ALA B N 1
ATOM 8393 C CA . ALA B 1 397 ? 19.438 7.289 10.484 1 98.12 397 ALA B CA 1
ATOM 8394 C C . ALA B 1 397 ? 20.844 7.586 10.977 1 98.12 397 ALA B C 1
ATOM 8396 O O . ALA B 1 397 ? 21.688 8.086 10.219 1 98.12 397 ALA B O 1
ATOM 8397 N N . MET B 1 398 ? 21.188 7.238 12.164 1 97.06 398 MET B N 1
ATOM 8398 C CA . MET B 1 398 ? 22.453 7.582 12.789 1 97.06 398 MET B CA 1
ATOM 8399 C C . MET B 1 398 ? 23.516 6.535 12.461 1 97.06 398 MET B C 1
ATOM 8401 O O . MET B 1 398 ? 24.719 6.832 12.5 1 97.06 398 MET B O 1
ATOM 8405 N N . SER B 1 399 ? 23.141 5.367 12.07 1 94.56 399 SER B N 1
ATOM 8406 C CA . SER B 1 399 ? 24.047 4.219 12.078 1 94.56 399 SER B CA 1
ATOM 8407 C C . SER B 1 399 ? 24.828 4.121 10.773 1 94.56 399 SER B C 1
ATOM 8409 O O . SER B 1 399 ? 25.859 3.461 10.711 1 94.56 399 SER B O 1
ATOM 8411 N N . TYR B 1 400 ? 24.453 4.781 9.742 1 90.19 400 TYR B N 1
ATOM 8412 C CA . TYR B 1 400 ? 25.062 4.461 8.453 1 90.19 400 TYR B CA 1
ATOM 8413 C C . TYR B 1 400 ? 25.875 5.641 7.93 1 90.19 400 TYR B C 1
ATOM 8415 O O . TYR B 1 400 ? 26.297 5.641 6.777 1 90.19 400 TYR B O 1
ATOM 8423 N N . ILE B 1 401 ? 26.047 6.621 8.727 1 90.06 401 ILE B N 1
ATOM 8424 C CA . ILE B 1 401 ? 26.828 7.766 8.281 1 90.06 401 ILE B CA 1
ATOM 8425 C C . ILE B 1 401 ? 28.188 7.773 8.984 1 90.06 401 ILE B C 1
ATOM 8427 O O . ILE B 1 401 ? 28.328 7.219 10.078 1 90.06 401 ILE B O 1
ATOM 8431 N N . SER B 1 402 ? 29.156 8.422 8.375 1 91.12 402 SER B N 1
ATOM 8432 C CA . SER B 1 402 ? 30.516 8.352 8.883 1 91.12 402 SER B CA 1
ATOM 8433 C C . SER B 1 402 ? 30.969 9.695 9.438 1 91.12 402 SER B C 1
ATOM 8435 O O . SER B 1 402 ? 32.125 9.859 9.805 1 91.12 402 SER B O 1
ATOM 8437 N N . THR B 1 403 ? 30.062 10.672 9.477 1 95.5 403 THR B N 1
ATOM 8438 C CA . THR B 1 403 ? 30.438 11.953 10.062 1 95.5 403 THR B CA 1
ATOM 8439 C C . THR B 1 403 ? 30.734 11.805 11.555 1 95.5 403 THR B C 1
ATOM 8441 O O . THR B 1 403 ? 30.141 10.969 12.234 1 95.5 403 THR B O 1
ATOM 8444 N N . PRO B 1 404 ? 31.656 12.609 12.047 1 96.75 404 PRO B N 1
ATOM 8445 C CA . PRO B 1 404 ? 32.031 12.5 13.461 1 96.75 404 PRO B CA 1
ATOM 8446 C C . PRO B 1 404 ? 30.906 12.938 14.406 1 96.75 404 PRO B C 1
ATOM 8448 O O . PRO B 1 404 ? 30.812 12.438 15.523 1 96.75 404 PRO B O 1
ATOM 8451 N N . PHE B 1 405 ? 30.141 13.945 13.984 1 98.12 405 PHE B N 1
ATOM 8452 C CA . PHE B 1 405 ? 29.062 14.453 14.828 1 98.12 405 PHE B CA 1
ATOM 8453 C C . PHE B 1 405 ? 27.719 14.328 14.117 1 98.12 405 PHE B C 1
ATOM 8455 O O . PHE B 1 405 ? 27.656 14.25 12.891 1 98.12 405 PHE B O 1
ATOM 8462 N N . ILE B 1 406 ? 26.703 14.203 14.961 1 98.25 406 ILE B N 1
ATOM 8463 C CA . ILE B 1 406 ? 25.359 14.016 14.438 1 98.25 406 ILE B CA 1
ATOM 8464 C C . ILE B 1 406 ? 24.406 15.016 15.102 1 98.25 406 ILE B C 1
ATOM 8466 O O . ILE B 1 406 ? 24.375 15.148 16.328 1 98.25 406 ILE B O 1
ATOM 8470 N N . PHE B 1 407 ? 23.688 15.773 14.297 1 98.62 407 PHE B N 1
ATOM 8471 C CA . PHE B 1 407 ? 22.578 16.625 14.742 1 98.62 407 PHE B CA 1
ATOM 8472 C C . PHE B 1 407 ? 21.25 15.898 14.586 1 98.62 407 PHE B C 1
ATOM 8474 O O . PHE B 1 407 ? 20.781 15.68 13.461 1 98.62 407 PHE B O 1
ATOM 8481 N N . GLN B 1 408 ? 20.641 15.516 15.625 1 96.25 408 GLN B N 1
ATOM 8482 C CA . GLN B 1 408 ? 19.375 14.789 15.617 1 96.25 408 GLN B CA 1
ATOM 8483 C C . GLN B 1 408 ? 18.188 15.758 15.547 1 96.25 408 GLN B C 1
ATOM 8485 O O . GLN B 1 408 ? 17.969 16.547 16.469 1 96.25 408 GLN B O 1
ATOM 8490 N N . LEU B 1 409 ? 17.438 15.672 14.508 1 97.69 409 LEU B N 1
ATOM 8491 C CA . LEU B 1 409 ? 16.359 16.641 14.281 1 97.69 409 LEU B CA 1
ATOM 8492 C C . LEU B 1 409 ? 15.125 15.953 13.719 1 97.69 409 LEU B C 1
ATOM 8494 O O . LEU B 1 409 ? 15.234 15.07 12.867 1 97.69 409 LEU B O 1
ATOM 8498 N N . ASP B 1 410 ? 13.992 16.297 14.227 1 95.56 410 ASP B N 1
ATOM 8499 C CA . ASP B 1 410 ? 12.75 15.828 13.617 1 95.56 410 ASP B CA 1
ATOM 8500 C C . ASP B 1 410 ? 12.484 16.547 12.297 1 95.56 410 ASP B C 1
ATOM 8502 O O . ASP B 1 410 ? 12.805 17.719 12.148 1 95.56 410 ASP B O 1
ATOM 8506 N N . VAL B 1 411 ? 11.836 15.898 11.391 1 95.81 411 VAL B N 1
ATOM 8507 C CA . VAL B 1 411 ? 11.711 16.359 10.016 1 95.81 411 VAL B CA 1
ATOM 8508 C C . VAL B 1 411 ? 10.836 17.609 9.961 1 95.81 411 VAL B C 1
ATOM 8510 O O . VAL B 1 411 ? 10.922 18.391 9.016 1 95.81 411 VAL B O 1
ATOM 8513 N N . ASP B 1 412 ? 10.039 17.875 10.984 1 92.06 412 ASP B N 1
ATOM 8514 C CA . ASP B 1 412 ? 9.102 19 10.977 1 92.06 412 ASP B CA 1
ATOM 8515 C C . ASP B 1 412 ? 9.789 20.281 11.414 1 92.06 412 ASP B C 1
ATOM 8517 O O . ASP B 1 412 ? 9.141 21.328 11.562 1 92.06 412 ASP B O 1
ATOM 8521 N N . PHE B 1 413 ? 11.078 20.266 11.625 1 96.06 413 PHE B N 1
ATOM 8522 C CA . PHE B 1 413 ? 11.852 21.453 11.969 1 96.06 413 PHE B CA 1
ATOM 8523 C C . PHE B 1 413 ? 12.656 21.938 10.773 1 96.06 413 PHE B C 1
ATOM 8525 O O . PHE B 1 413 ? 13.094 21.141 9.945 1 96.06 413 PHE B O 1
ATOM 8532 N N . LEU B 1 414 ? 12.812 23.234 10.742 1 96.19 414 LEU B N 1
ATOM 8533 C CA . LEU B 1 414 ? 13.742 23.859 9.805 1 96.19 414 LEU B CA 1
ATOM 8534 C C . LEU B 1 414 ? 14.922 24.469 10.539 1 96.19 414 LEU B C 1
ATOM 8536 O O . LEU B 1 414 ? 14.734 25.281 11.445 1 96.19 414 LEU B O 1
ATOM 8540 N N . PRO B 1 415 ? 16.125 24.094 10.109 1 97.88 415 PRO B N 1
ATOM 8541 C CA . PRO B 1 415 ? 17.297 24.75 10.688 1 97.88 415 PRO B CA 1
ATOM 8542 C C . PRO B 1 415 ? 17.516 26.172 10.148 1 97.88 415 PRO B C 1
ATOM 8544 O O . PRO B 1 415 ? 17.156 26.453 9 1 97.88 415 PRO B O 1
ATOM 8547 N N . GLN B 1 416 ? 18.172 26.953 11.039 1 97 416 GLN B N 1
ATOM 8548 C CA . GLN B 1 416 ? 18.625 28.266 10.602 1 97 416 GLN B CA 1
ATOM 8549 C C . GLN B 1 416 ? 19.578 28.141 9.406 1 97 416 GLN B C 1
ATOM 8551 O O . GLN B 1 416 ? 20.375 27.203 9.344 1 97 416 GLN B O 1
ATOM 8556 N N . TYR B 1 417 ? 19.422 29.156 8.445 1 96.25 417 TYR B N 1
ATOM 8557 C CA . TYR B 1 417 ? 20.375 29.156 7.348 1 96.25 417 TYR B CA 1
ATOM 8558 C C . TYR B 1 417 ? 21.797 29.312 7.871 1 96.25 417 TYR B C 1
ATOM 8560 O O . TYR B 1 417 ? 22.078 30.188 8.695 1 96.25 417 TYR B O 1
ATOM 8568 N N . GLY B 1 418 ? 22.641 28.391 7.445 1 96.88 418 GLY B N 1
ATOM 8569 C CA . GLY B 1 418 ? 24.031 28.453 7.863 1 96.88 418 GLY B CA 1
ATOM 8570 C C . GLY B 1 418 ? 24.312 27.688 9.141 1 96.88 418 GLY B C 1
ATOM 8571 O O . GLY B 1 418 ? 25.438 27.672 9.633 1 96.88 418 GLY B O 1
ATOM 8572 N N . LEU B 1 419 ? 23.297 27.047 9.633 1 98.12 419 LEU B N 1
ATOM 8573 C CA . LEU B 1 419 ? 23.438 26.344 10.898 1 98.12 419 LEU B CA 1
ATOM 8574 C C . LEU B 1 419 ? 24.547 25.297 10.82 1 98.12 419 LEU B C 1
ATOM 8576 O O . LEU B 1 419 ? 25.297 25.094 11.773 1 98.12 419 LEU B O 1
ATOM 8580 N N . HIS B 1 420 ? 24.688 24.578 9.719 1 97.81 420 HIS B N 1
ATOM 8581 C CA . HIS B 1 420 ? 25.719 23.547 9.539 1 97.81 420 HIS B CA 1
ATOM 8582 C C . HIS B 1 420 ? 27.109 24.109 9.789 1 97.81 420 HIS B C 1
ATOM 8584 O O . HIS B 1 420 ? 27.875 23.562 10.586 1 97.81 420 HIS B O 1
ATOM 8590 N N . GLU B 1 421 ? 27.406 25.203 9.203 1 97.19 421 GLU B N 1
ATOM 8591 C CA . GLU B 1 421 ? 28.703 25.844 9.359 1 97.19 421 GLU B CA 1
ATOM 8592 C C . GLU B 1 421 ? 28.906 26.359 10.781 1 97.19 421 GLU B C 1
ATOM 8594 O O . GLU B 1 421 ? 30 26.25 11.344 1 97.19 421 GLU B O 1
ATOM 8599 N N . SER B 1 422 ? 27.828 26.938 11.289 1 97.94 422 SER B N 1
ATOM 8600 C CA . SER B 1 422 ? 27.906 27.453 12.656 1 97.94 422 SER B CA 1
ATOM 8601 C C . SER B 1 422 ? 28.234 26.344 13.648 1 97.94 422 SER B C 1
ATOM 8603 O O . SER B 1 422 ? 29.047 26.547 14.562 1 97.94 422 SER B O 1
ATOM 8605 N N . LEU B 1 423 ? 27.609 25.203 13.484 1 98.38 423 LEU B N 1
ATOM 8606 C CA . LEU B 1 423 ? 27.859 24.078 14.375 1 98.38 423 LEU B CA 1
ATOM 8607 C C . LEU B 1 423 ? 29.312 23.609 14.273 1 98.38 423 LEU B C 1
ATOM 8609 O O . LEU B 1 423 ? 29.953 23.359 15.297 1 98.38 423 LEU B O 1
ATOM 8613 N N . MET B 1 424 ? 29.812 23.484 13.062 1 97.81 424 MET B N 1
ATOM 8614 C CA . MET B 1 424 ? 31.203 23.078 12.867 1 97.81 424 MET B CA 1
ATOM 8615 C C . MET B 1 424 ? 32.156 24.062 13.531 1 97.81 424 MET B C 1
ATOM 8617 O O . MET B 1 424 ? 33.125 23.672 14.188 1 97.81 424 MET B O 1
ATOM 8621 N N . ASN B 1 425 ? 31.875 25.344 13.43 1 97.75 425 ASN B N 1
ATOM 8622 C CA . ASN B 1 425 ? 32.688 26.391 14.031 1 97.75 425 ASN B CA 1
ATOM 8623 C C . ASN B 1 425 ? 32.688 26.312 15.555 1 97.75 425 ASN B C 1
ATOM 8625 O O . ASN B 1 425 ? 33.719 26.516 16.188 1 97.75 425 ASN B O 1
ATOM 8629 N N . TYR B 1 426 ? 31.531 26.078 16.094 1 98.25 426 TYR B N 1
ATOM 8630 C CA . TYR B 1 426 ? 31.453 25.969 17.547 1 98.25 426 TYR B CA 1
ATOM 8631 C C . TYR B 1 426 ? 32.219 24.75 18.047 1 98.25 426 TYR B C 1
ATOM 8633 O O . TYR B 1 426 ? 32.812 24.797 19.141 1 98.25 426 TYR B O 1
ATOM 8641 N N . ILE B 1 427 ? 32.156 23.641 17.297 1 98.19 427 ILE B N 1
ATOM 8642 C CA . ILE B 1 427 ? 32.906 22.438 17.672 1 98.19 427 ILE B CA 1
ATOM 8643 C C . ILE B 1 427 ? 34.406 22.75 17.703 1 98.19 427 ILE B C 1
ATOM 8645 O O . ILE B 1 427 ? 35.094 22.312 18.625 1 98.19 427 ILE B O 1
ATOM 8649 N N . ILE B 1 428 ? 34.875 23.547 16.766 1 97.44 428 ILE B N 1
ATOM 8650 C CA . ILE B 1 428 ? 36.25 23.969 16.719 1 97.44 428 ILE B CA 1
ATOM 8651 C C . ILE B 1 428 ? 36.562 24.922 17.875 1 97.44 428 ILE B C 1
ATOM 8653 O O . ILE B 1 428 ? 37.531 24.719 18.609 1 97.44 428 ILE B O 1
ATOM 8657 N N . LYS B 1 429 ? 35.719 25.891 18.031 1 97.12 429 LYS B N 1
ATOM 8658 C CA . LYS B 1 429 ? 35.906 26.938 19.031 1 97.12 429 LYS B CA 1
ATOM 8659 C C . LYS B 1 429 ? 35.938 26.344 20.438 1 97.12 429 LYS B C 1
ATOM 8661 O O . LYS B 1 429 ? 36.719 26.797 21.281 1 97.12 429 LYS B O 1
ATOM 8666 N N . LEU B 1 430 ? 35.094 25.422 20.672 1 97.38 430 LEU B N 1
ATOM 8667 C CA . LEU B 1 430 ? 35 24.828 22 1 97.38 430 LEU B CA 1
ATOM 8668 C C . LEU B 1 430 ? 35.938 23.641 22.141 1 97.38 430 LEU B C 1
ATOM 8670 O O . LEU B 1 430 ? 35.969 22.984 23.188 1 97.38 430 LEU B O 1
ATOM 8674 N N . ASN B 1 431 ? 36.688 23.312 21.141 1 96.75 431 ASN B N 1
ATOM 8675 C CA . ASN B 1 431 ? 37.688 22.234 21.125 1 96.75 431 ASN B CA 1
ATOM 8676 C C . ASN B 1 431 ? 37.062 20.906 21.547 1 96.75 431 ASN B C 1
ATOM 8678 O O . ASN B 1 431 ? 37.562 20.234 22.438 1 96.75 431 ASN B O 1
ATOM 8682 N N . ILE B 1 432 ? 35.938 20.625 20.906 1 97.38 432 ILE B N 1
ATOM 8683 C CA . ILE B 1 432 ? 35.25 19.391 21.219 1 97.38 432 ILE B CA 1
ATOM 8684 C C . ILE B 1 432 ? 35.75 18.266 20.312 1 97.38 432 ILE B C 1
ATOM 8686 O O . ILE B 1 432 ? 35.781 18.438 19.078 1 97.38 432 ILE B O 1
ATOM 8690 N N . SER B 1 433 ? 36.031 17.125 20.906 1 95.44 433 SER B N 1
ATOM 8691 C CA . SER B 1 433 ? 36.438 15.938 20.156 1 95.44 433 SER B CA 1
ATOM 8692 C C . SER B 1 433 ? 35.375 14.859 20.234 1 95.44 433 SER B C 1
ATOM 8694 O O . SER B 1 433 ? 34.406 14.969 21.016 1 95.44 433 SER B O 1
ATOM 8696 N N . GLU B 1 434 ? 35.531 13.844 19.5 1 94.25 434 GLU B N 1
ATOM 8697 C CA . GLU B 1 434 ? 34.531 12.75 19.438 1 94.25 434 GLU B CA 1
ATOM 8698 C C . GLU B 1 434 ? 34.469 12.008 20.766 1 94.25 434 GLU B C 1
ATOM 8700 O O . GLU B 1 434 ? 33.469 11.383 21.094 1 94.25 434 GLU B O 1
ATOM 8705 N N . SER B 1 435 ? 35.5 12.086 21.516 1 94.44 435 SER B N 1
ATOM 8706 C CA . SER B 1 435 ? 35.562 11.344 22.781 1 94.44 435 SER B CA 1
ATOM 8707 C C . SER B 1 435 ? 34.938 12.148 23.922 1 94.44 435 SER B C 1
ATOM 8709 O O . SER B 1 435 ? 34.625 11.594 24.984 1 94.44 435 SER B O 1
ATOM 8711 N N . ASP B 1 436 ? 34.688 13.445 23.625 1 96.31 436 ASP B N 1
ATOM 8712 C CA . ASP B 1 436 ? 34.125 14.289 24.672 1 96.31 436 ASP B CA 1
ATOM 8713 C C . ASP B 1 436 ? 32.625 13.992 24.859 1 96.31 436 ASP B C 1
ATOM 8715 O O . ASP B 1 436 ? 31.922 13.758 23.875 1 96.31 436 ASP B O 1
ATOM 8719 N N . LYS B 1 437 ? 32.25 13.953 26.062 1 97.25 437 LYS B N 1
ATOM 8720 C CA . LYS B 1 437 ? 30.828 13.773 26.375 1 97.25 437 LYS B CA 1
ATOM 8721 C C . LYS B 1 437 ? 30.109 15.117 26.453 1 97.25 437 LYS B C 1
ATOM 8723 O O . LYS B 1 437 ? 29.672 15.523 27.531 1 97.25 437 LYS B O 1
ATOM 8728 N N . VAL B 1 438 ? 29.953 15.727 25.344 1 98.06 438 VAL B N 1
ATOM 8729 C CA . VAL B 1 438 ? 29.328 17.031 25.25 1 98.06 438 VAL B CA 1
ATOM 8730 C C . VAL B 1 438 ? 28.141 16.969 24.281 1 98.06 438 VAL B C 1
ATOM 8732 O O . VAL B 1 438 ? 28.219 16.312 23.234 1 98.06 438 VAL B O 1
ATOM 8735 N N . ALA B 1 439 ? 27.094 17.5 24.703 1 98.5 439 ALA B N 1
ATOM 8736 C CA . ALA B 1 439 ? 25.922 17.688 23.859 1 98.5 439 ALA B CA 1
ATOM 8737 C C . ALA B 1 439 ? 25.656 19.172 23.625 1 98.5 439 ALA B C 1
ATOM 8739 O O . ALA B 1 439 ? 25.359 19.922 24.547 1 98.5 439 ALA B O 1
ATOM 8740 N N . LEU B 1 440 ? 25.797 19.641 22.359 1 98.69 440 LEU B N 1
ATOM 8741 C CA . LEU B 1 440 ? 25.484 21.016 22.016 1 98.69 440 LEU B CA 1
ATOM 8742 C C . LEU B 1 440 ? 23.984 21.172 21.766 1 98.69 440 LEU B C 1
ATOM 8744 O O . LEU B 1 440 ? 23.391 20.422 21 1 98.69 440 LEU B O 1
ATOM 8748 N N . ILE B 1 441 ? 23.391 22.078 22.453 1 98.56 441 ILE B N 1
ATOM 8749 C CA . ILE B 1 441 ? 21.953 22.297 22.344 1 98.56 441 ILE B CA 1
ATOM 8750 C C . ILE B 1 441 ? 21.656 23.406 21.344 1 98.56 441 ILE B C 1
ATOM 8752 O O . ILE B 1 441 ? 22.234 24.5 21.438 1 98.56 441 ILE B O 1
ATOM 8756 N N . VAL B 1 442 ? 20.828 23.141 20.359 1 98.56 442 VAL B N 1
ATOM 8757 C CA . VAL B 1 442 ? 20.281 24.156 19.469 1 98.56 442 VAL B CA 1
ATOM 8758 C C . VAL B 1 442 ? 18.875 24.531 19.906 1 98.56 442 VAL B C 1
ATOM 8760 O O . VAL B 1 442 ? 17.953 23.703 19.812 1 98.56 442 VAL B O 1
ATOM 8763 N N . PRO B 1 443 ? 18.688 25.75 20.359 1 97.88 443 PRO B N 1
ATOM 8764 C CA . PRO B 1 443 ? 17.359 26.141 20.859 1 97.88 443 PRO B CA 1
ATOM 8765 C C . PRO B 1 443 ? 16.266 25.984 19.812 1 97.88 443 PRO B C 1
ATOM 8767 O O . PRO B 1 443 ? 16.484 26.281 18.625 1 97.88 443 PRO B O 1
ATOM 8770 N N . ALA B 1 444 ? 15.109 25.531 20.266 1 97.62 444 ALA B N 1
ATOM 8771 C CA . ALA B 1 444 ? 13.992 25.219 19.375 1 97.62 444 ALA B CA 1
ATOM 8772 C C . ALA B 1 444 ? 12.852 26.219 19.562 1 97.62 444 ALA B C 1
ATOM 8774 O O . ALA B 1 444 ? 12.516 26.578 20.688 1 97.62 444 ALA B O 1
ATOM 8775 N N . PHE B 1 445 ? 12.312 26.703 18.516 1 96.31 445 PHE B N 1
ATOM 8776 C CA . PHE B 1 445 ? 11.172 27.609 18.469 1 96.31 445 PHE B CA 1
ATOM 8777 C C . PHE B 1 445 ? 10.062 27.047 17.594 1 96.31 445 PHE B C 1
ATOM 8779 O O . PHE B 1 445 ? 10.227 26 16.984 1 96.31 445 PHE B O 1
ATOM 8786 N N . GLU B 1 446 ? 8.891 27.641 17.594 1 92.69 446 GLU B N 1
ATOM 8787 C CA . GLU B 1 446 ? 7.785 27.141 16.797 1 92.69 446 GLU B CA 1
ATOM 8788 C C . GLU B 1 446 ? 6.926 28.281 16.266 1 92.69 446 GLU B C 1
ATOM 8790 O O . GLU B 1 446 ? 6.938 29.391 16.812 1 92.69 446 GLU B O 1
ATOM 8795 N N . THR B 1 447 ? 6.398 28.078 15.141 1 86.12 447 THR B N 1
ATOM 8796 C CA . THR B 1 447 ? 5.395 28.984 14.594 1 86.12 447 THR B CA 1
ATOM 8797 C C . THR B 1 447 ? 4.066 28.266 14.391 1 86.12 447 THR B C 1
ATOM 8799 O O . THR B 1 447 ? 4.039 27.047 14.203 1 86.12 447 THR B O 1
ATOM 8802 N N . GLU B 1 448 ? 3.037 28.922 14.508 1 74.69 448 GLU B N 1
ATOM 8803 C CA . GLU B 1 448 ? 1.709 28.375 14.266 1 74.69 448 GLU B CA 1
ATOM 8804 C C . GLU B 1 448 ? 1.233 28.656 12.844 1 74.69 448 GLU B C 1
ATOM 8806 O O . GLU B 1 448 ? 0.169 28.203 12.438 1 74.69 448 GLU B O 1
ATOM 8811 N N . ARG B 1 449 ? 2.115 29.312 12.148 1 70.75 449 ARG B N 1
ATOM 8812 C CA . ARG B 1 449 ? 1.759 29.719 10.789 1 70.75 449 ARG B CA 1
ATOM 8813 C C . ARG B 1 449 ? 2.379 28.766 9.758 1 70.75 449 ARG B C 1
ATOM 8815 O O . ARG B 1 449 ? 3.541 28.375 9.891 1 70.75 449 ARG B O 1
ATOM 8822 N N . TYR B 1 450 ? 1.64 28.438 8.758 1 67.19 450 TYR B N 1
ATOM 8823 C CA . TYR B 1 450 ? 2.146 27.562 7.711 1 67.19 450 TYR B CA 1
ATOM 8824 C C . TYR B 1 450 ? 3.129 28.297 6.809 1 67.19 450 TYR B C 1
ATOM 8826 O O . TYR B 1 450 ? 4.113 27.719 6.34 1 67.19 450 TYR B O 1
ATOM 8834 N N . ARG B 1 451 ? 2.748 29.516 6.484 1 69.25 451 ARG B N 1
ATOM 8835 C CA . ARG B 1 451 ? 3.645 30.375 5.711 1 69.25 451 ARG B CA 1
ATOM 8836 C C . ARG B 1 451 ? 4.172 31.531 6.562 1 69.25 451 ARG B C 1
ATOM 8838 O O . ARG B 1 451 ? 3.41 32.156 7.281 1 69.25 451 ARG B O 1
ATOM 8845 N N . PHE B 1 452 ? 5.449 31.594 6.664 1 76.38 452 PHE B N 1
ATOM 8846 C CA . PHE B 1 452 ? 6.066 32.688 7.395 1 76.38 452 PHE B CA 1
ATOM 8847 C C . PHE B 1 452 ? 7.445 33 6.832 1 76.38 452 PHE B C 1
ATOM 8849 O O . PHE B 1 452 ? 8.023 32.219 6.09 1 76.38 452 PHE B O 1
ATOM 8856 N N . ILE B 1 453 ? 7.797 34.156 7.121 1 86.69 453 ILE B N 1
ATOM 8857 C CA . ILE B 1 453 ? 9.148 34.531 6.754 1 86.69 453 ILE B CA 1
ATOM 8858 C C . ILE B 1 453 ? 10.148 33.969 7.762 1 86.69 453 ILE B C 1
ATOM 8860 O O . ILE B 1 453 ? 10.023 34.219 8.969 1 86.69 453 ILE B O 1
ATOM 8864 N N . PHE B 1 454 ? 11.07 33.219 7.254 1 93.88 454 PHE B N 1
ATOM 8865 C CA . PHE B 1 454 ? 12.062 32.594 8.133 1 93.88 454 PHE B CA 1
ATOM 8866 C C . PHE B 1 454 ? 13.078 33.656 8.602 1 93.88 454 PHE B C 1
ATOM 8868 O O . PHE B 1 454 ? 13.664 34.344 7.789 1 93.88 454 PHE B O 1
ATOM 8875 N N . PRO B 1 455 ? 13.273 33.781 9.859 1 96 455 PRO B N 1
ATOM 8876 C CA . PRO B 1 455 ? 14.219 34.781 10.352 1 96 455 PRO B CA 1
ATOM 8877 C C . PRO B 1 455 ? 15.648 34.531 9.898 1 96 455 PRO B C 1
ATOM 8879 O O . PRO B 1 455 ? 16.125 33.375 9.945 1 96 455 PRO B O 1
ATOM 8882 N N . ALA B 1 456 ? 16.391 35.531 9.586 1 93.75 456 ALA B N 1
ATOM 8883 C CA . ALA B 1 456 ? 17.75 35.438 9.055 1 93.75 456 ALA B CA 1
ATOM 8884 C C . ALA B 1 456 ? 18.766 35.219 10.172 1 93.75 456 ALA B C 1
ATOM 8886 O O . ALA B 1 456 ? 19.812 34.594 9.953 1 93.75 456 ALA B O 1
ATOM 8887 N N . ASN B 1 457 ? 18.469 35.781 11.258 1 95.19 457 ASN B N 1
ATOM 8888 C CA . ASN B 1 457 ? 19.391 35.719 12.391 1 95.19 457 ASN B CA 1
ATOM 8889 C C . ASN B 1 457 ? 18.656 35.875 13.719 1 95.19 457 ASN B C 1
ATOM 8891 O O . ASN B 1 457 ? 17.438 35.938 13.75 1 95.19 457 ASN B O 1
ATOM 8895 N N . LYS B 1 458 ? 19.453 35.781 14.812 1 96.25 458 LYS B N 1
ATOM 8896 C CA . LYS B 1 458 ? 18.891 35.844 16.156 1 96.25 458 LYS B CA 1
ATOM 8897 C C . LYS B 1 458 ? 18.094 37.125 16.375 1 96.25 458 LYS B C 1
ATOM 8899 O O . LYS B 1 458 ? 17.031 37.125 16.984 1 96.25 458 LYS B O 1
ATOM 8904 N N . ASP B 1 459 ? 18.641 38.25 15.875 1 95.94 459 ASP B N 1
ATOM 8905 C CA . ASP B 1 459 ? 17.984 39.531 16.047 1 95.94 459 ASP B CA 1
ATOM 8906 C C . ASP B 1 459 ? 16.578 39.5 15.438 1 95.94 459 ASP B C 1
ATOM 8908 O O . ASP B 1 459 ? 15.625 40 16.047 1 95.94 459 ASP B O 1
ATOM 8912 N N . GLU B 1 460 ? 16.5 39 14.32 1 96.44 460 GLU B N 1
ATOM 8913 C CA . GLU B 1 460 ? 15.203 38.906 13.656 1 96.44 460 GLU B CA 1
ATOM 8914 C C . GLU B 1 460 ? 14.281 37.938 14.383 1 96.44 460 GLU B C 1
ATOM 8916 O O . GLU B 1 460 ? 13.07 38.188 14.477 1 96.44 460 GLU B O 1
ATOM 8921 N N . LEU B 1 461 ? 14.852 36.844 14.836 1 97.06 461 LEU B N 1
ATOM 8922 C CA . LEU B 1 461 ? 14.062 35.875 15.594 1 97.06 461 LEU B CA 1
ATOM 8923 C C . LEU B 1 461 ? 13.461 36.531 16.828 1 97.06 461 LEU B C 1
ATOM 8925 O O . LEU B 1 461 ? 12.289 36.312 17.141 1 97.06 461 LEU B O 1
ATOM 8929 N N . LEU B 1 462 ? 14.289 37.375 17.484 1 96.38 462 LEU B N 1
ATOM 8930 C CA . LEU B 1 462 ? 13.828 38.031 18.703 1 96.38 462 LEU B CA 1
ATOM 8931 C C . LEU B 1 462 ? 12.695 39 18.391 1 96.38 462 LEU B C 1
ATOM 8933 O O . LEU B 1 462 ? 11.773 39.188 19.188 1 96.38 462 LEU B O 1
ATOM 8937 N N . LYS B 1 463 ? 12.773 39.625 17.25 1 95.44 463 LYS B N 1
ATOM 8938 C CA . LYS B 1 463 ? 11.688 40.5 16.828 1 95.44 463 LYS B CA 1
ATOM 8939 C C . LYS B 1 463 ? 10.398 39.719 16.609 1 95.44 463 LYS B C 1
ATOM 8941 O O . LYS B 1 463 ? 9.312 40.156 16.969 1 95.44 463 LYS B O 1
ATOM 8946 N N . PHE B 1 464 ? 10.562 38.531 15.984 1 94.25 464 PHE B N 1
ATOM 8947 C CA . PHE B 1 464 ? 9.406 37.688 15.727 1 94.25 464 PHE B CA 1
ATOM 8948 C C . PHE B 1 464 ? 8.797 37.188 17.031 1 94.25 464 PHE B C 1
ATOM 8950 O O . PHE B 1 464 ? 7.582 37.031 17.125 1 94.25 464 PHE B O 1
ATOM 8957 N N . LEU B 1 465 ? 9.641 36.906 18 1 92.94 465 LEU B N 1
ATOM 8958 C CA . LEU B 1 465 ? 9.172 36.5 19.328 1 92.94 465 LEU B CA 1
ATOM 8959 C C . LEU B 1 465 ? 8.352 37.594 19.984 1 92.94 465 LEU B C 1
ATOM 8961 O O . LEU B 1 465 ? 7.289 37.312 20.562 1 92.94 465 LEU B O 1
ATOM 8965 N N . LYS B 1 466 ? 8.844 38.781 19.859 1 91.25 466 LYS B N 1
ATOM 8966 C CA . LYS B 1 466 ? 8.18 39.938 20.469 1 91.25 466 LYS B CA 1
ATOM 8967 C C . LYS B 1 466 ? 6.824 40.188 19.812 1 91.25 466 LYS B C 1
ATOM 8969 O O . LYS B 1 466 ? 5.871 40.594 20.484 1 91.25 466 LYS B O 1
ATOM 8974 N N . ARG B 1 467 ? 6.75 39.906 18.547 1 87.38 467 ARG B N 1
ATOM 8975 C CA . ARG B 1 467 ? 5.535 40.156 17.781 1 87.38 467 ARG B CA 1
ATOM 8976 C C . ARG B 1 467 ? 4.555 39 17.906 1 87.38 467 ARG B C 1
ATOM 8978 O O . ARG B 1 467 ? 3.43 39.062 17.406 1 87.38 467 ARG B O 1
ATOM 8985 N N . GLY B 1 468 ? 5.027 37.938 18.484 1 82.69 468 GLY B N 1
ATOM 8986 C CA . GLY B 1 468 ? 4.145 36.812 18.672 1 82.69 468 GLY B CA 1
ATOM 8987 C C . GLY B 1 468 ? 4.008 35.938 17.438 1 82.69 468 GLY B C 1
ATOM 8988 O O . GLY B 1 468 ? 3.002 35.25 17.266 1 82.69 468 GLY B O 1
ATOM 8989 N N . VAL B 1 469 ? 4.898 36.062 16.547 1 83.19 469 VAL B N 1
ATOM 8990 C CA . VAL B 1 469 ? 4.926 35.219 15.352 1 83.19 469 VAL B CA 1
ATOM 8991 C C . VAL B 1 469 ? 5.57 33.875 15.68 1 83.19 469 VAL B C 1
ATOM 8993 O O . VAL B 1 469 ? 5.164 32.844 15.141 1 83.19 469 VAL B O 1
ATOM 8996 N N . LEU B 1 470 ? 6.531 33.938 16.469 1 91.06 470 LEU B N 1
ATOM 8997 C CA . LEU B 1 470 ? 7.223 32.75 16.938 1 91.06 470 LEU B CA 1
ATOM 8998 C C . LEU B 1 470 ? 7.086 32.594 18.453 1 91.06 470 LEU B C 1
ATOM 9000 O O . LEU B 1 470 ? 6.875 33.594 19.156 1 91.06 470 LEU B O 1
ATOM 9004 N N . TYR B 1 471 ? 7.172 31.375 18.875 1 89.56 471 TYR B N 1
ATOM 9005 C CA . TYR B 1 471 ? 7.203 31.016 20.297 1 89.56 471 TYR B CA 1
ATOM 9006 C C . TYR B 1 471 ? 8.32 30.016 20.562 1 89.56 471 TYR B C 1
ATOM 9008 O O . TYR B 1 471 ? 8.859 29.406 19.641 1 89.56 471 TYR B O 1
ATOM 9016 N N . THR B 1 472 ? 8.68 30.062 21.859 1 90.94 472 THR B N 1
ATOM 9017 C CA . THR B 1 472 ? 9.531 28.922 22.219 1 90.94 472 THR B CA 1
ATOM 9018 C C . THR B 1 472 ? 8.789 27.609 21.984 1 90.94 472 THR B C 1
ATOM 9020 O O . THR B 1 472 ? 7.566 27.547 22.094 1 90.94 472 THR B O 1
ATOM 9023 N N . PHE B 1 473 ? 9.516 26.625 21.562 1 90.81 473 PHE B N 1
ATOM 9024 C CA . PHE B 1 473 ? 8.898 25.359 21.172 1 90.81 473 PHE B CA 1
ATOM 9025 C C . PHE B 1 473 ? 8.086 24.781 22.312 1 90.81 473 PHE B C 1
ATOM 9027 O O . PHE B 1 473 ? 8.594 24.609 23.422 1 90.81 473 PHE B O 1
ATOM 9034 N N . ARG B 1 474 ? 6.801 24.438 22.078 1 79.88 474 ARG B N 1
ATOM 9035 C CA . ARG B 1 474 ? 5.816 23.812 22.953 1 79.88 474 ARG B CA 1
ATOM 9036 C C . ARG B 1 474 ? 5.59 24.641 24.203 1 79.88 474 ARG B C 1
ATOM 9038 O O . ARG B 1 474 ? 5.355 24.094 25.281 1 79.88 474 ARG B O 1
ATOM 9045 N N . TYR B 1 475 ? 5.695 25.891 24.125 1 73.44 475 TYR B N 1
ATOM 9046 C CA . TYR B 1 475 ? 5.555 26.828 25.234 1 73.44 475 TYR B CA 1
ATOM 9047 C C . TYR B 1 475 ? 4.203 26.656 25.922 1 73.44 475 TYR B C 1
ATOM 9049 O O . TYR B 1 475 ? 4.125 26.609 27.156 1 73.44 475 TYR B O 1
ATOM 9057 N N . HIS B 1 476 ? 3.193 26.375 25.234 1 69.62 476 HIS B N 1
ATOM 9058 C CA . HIS B 1 476 ? 1.846 26.359 25.781 1 69.62 476 HIS B CA 1
ATOM 9059 C C . HIS B 1 476 ? 1.441 24.938 26.188 1 69.62 476 HIS B C 1
ATOM 9061 O O . HIS B 1 476 ? 0.506 24.75 26.969 1 69.62 476 HIS B O 1
ATOM 9067 N N . VAL B 1 477 ? 2.139 23.906 25.719 1 71.62 477 VAL B N 1
ATOM 9068 C CA . VAL B 1 477 ? 1.627 22.547 25.828 1 71.62 477 VAL B CA 1
ATOM 9069 C C . VAL B 1 477 ? 2.561 21.719 26.703 1 71.62 477 VAL B C 1
ATOM 9071 O O . VAL B 1 477 ? 2.105 20.891 27.5 1 71.62 477 VAL B O 1
ATOM 9074 N N . TRP B 1 478 ? 3.807 21.906 26.578 1 79.25 478 TRP B N 1
ATOM 9075 C CA . TRP B 1 478 ? 4.809 21.062 27.219 1 79.25 478 TRP B CA 1
ATOM 9076 C C . TRP B 1 478 ? 6.074 21.859 27.516 1 79.25 478 TRP B C 1
ATOM 9078 O O . TRP B 1 478 ? 7.156 21.516 27.031 1 79.25 478 TRP B O 1
ATOM 9088 N N . THR B 1 479 ? 6.008 22.797 28.422 1 80 479 THR B N 1
ATOM 9089 C CA . THR B 1 479 ? 7.066 23.75 28.734 1 80 479 THR B CA 1
ATOM 9090 C C . THR B 1 479 ? 8.266 23.031 29.359 1 80 479 THR B C 1
ATOM 9092 O O . THR B 1 479 ? 9.414 23.422 29.125 1 80 479 THR B O 1
ATOM 9095 N N . GLN B 1 480 ? 8.008 21.984 30.047 1 82.5 480 GLN B N 1
ATOM 9096 C CA . GLN B 1 480 ? 9.062 21.297 30.781 1 82.5 480 GLN B CA 1
ATOM 9097 C C . GLN B 1 480 ? 10.078 20.688 29.828 1 82.5 480 GLN B C 1
ATOM 9099 O O . GLN B 1 480 ? 11.258 20.547 30.172 1 82.5 480 GLN B O 1
ATOM 9104 N N . GLY B 1 481 ? 9.727 20.375 28.672 1 89.69 481 GLY B N 1
ATOM 9105 C CA . GLY B 1 481 ? 10.586 19.703 27.703 1 89.69 481 GLY B CA 1
ATOM 9106 C C . GLY B 1 481 ? 11.766 20.547 27.266 1 89.69 481 GLY B C 1
ATOM 9107 O O . GLY B 1 481 ? 12.82 20.031 26.922 1 89.69 481 GLY B O 1
ATOM 9108 N N . HIS B 1 482 ? 11.594 21.891 27.297 1 92.25 482 HIS B N 1
ATOM 9109 C CA . HIS B 1 482 ? 12.641 22.75 26.75 1 92.25 482 HIS B CA 1
ATOM 9110 C C . HIS B 1 482 ? 12.992 23.875 27.703 1 92.25 482 HIS B C 1
ATOM 9112 O O . HIS B 1 482 ? 13.875 24.688 27.422 1 92.25 482 HIS B O 1
ATOM 9118 N N . ALA B 1 483 ? 12.406 23.859 28.859 1 89.06 483 ALA B N 1
ATOM 9119 C CA . ALA B 1 483 ? 12.578 24.938 29.828 1 89.06 483 ALA B CA 1
ATOM 9120 C C . ALA B 1 483 ? 14.023 25.031 30.312 1 89.06 483 ALA B C 1
ATOM 9122 O O . ALA B 1 483 ? 14.547 26.109 30.547 1 89.06 483 ALA B O 1
ATOM 9123 N N . ALA B 1 484 ? 14.602 23.906 30.453 1 92.12 484 ALA B N 1
ATOM 9124 C CA . ALA B 1 484 ? 15.961 23.859 30.984 1 92.12 484 ALA B CA 1
ATOM 9125 C C . ALA B 1 484 ? 16.938 24.578 30.078 1 92.12 484 ALA B C 1
ATOM 9127 O O . ALA B 1 484 ? 18.047 24.922 30.5 1 92.12 484 ALA B O 1
ATOM 9128 N N . THR B 1 485 ? 16.594 24.812 28.859 1 95.56 485 THR B N 1
ATOM 9129 C CA . THR B 1 485 ? 17.422 25.547 27.906 1 95.56 485 THR B CA 1
ATOM 9130 C C . THR B 1 485 ? 17.609 27 28.359 1 95.56 485 THR B C 1
ATOM 9132 O O . THR B 1 485 ? 18.531 27.688 27.922 1 95.56 485 THR B O 1
ATOM 9135 N N . ASN B 1 486 ? 16.766 27.516 29.234 1 94.5 486 ASN B N 1
ATOM 9136 C CA . ASN B 1 486 ? 16.812 28.875 29.766 1 94.5 486 ASN B CA 1
ATOM 9137 C C . ASN B 1 486 ? 16.766 29.906 28.656 1 94.5 486 ASN B C 1
ATOM 9139 O O . ASN B 1 486 ? 17.703 30.672 28.469 1 94.5 486 ASN B O 1
ATOM 9143 N N . TYR B 1 487 ? 15.633 30.016 28.062 1 94.81 487 TYR B N 1
ATOM 9144 C CA . TYR B 1 487 ? 15.438 30.875 26.906 1 94.81 487 TYR B CA 1
ATOM 9145 C C . TYR B 1 487 ? 15.594 32.344 27.281 1 94.81 487 TYR B C 1
ATOM 9147 O O . TYR B 1 487 ? 15.977 33.188 26.453 1 94.81 487 TYR B O 1
ATOM 9155 N N . SER B 1 488 ? 15.312 32.719 28.531 1 93.31 488 SER B N 1
ATOM 9156 C CA . SER B 1 488 ? 15.508 34.094 28.984 1 93.31 488 SER B CA 1
ATOM 9157 C C . SER B 1 488 ? 16.984 34.5 28.906 1 93.31 488 SER B C 1
ATOM 9159 O O . SER B 1 488 ? 17.312 35.594 28.5 1 93.31 488 SER B O 1
ATOM 9161 N N . TYR B 1 489 ? 17.766 33.594 29.391 1 95.69 489 TYR B N 1
ATOM 9162 C CA . TYR B 1 489 ? 19.203 33.844 29.297 1 95.69 489 TYR B CA 1
ATOM 9163 C C . TYR B 1 489 ? 19.656 33.844 27.844 1 95.69 489 TYR B C 1
ATOM 9165 O O . TYR B 1 489 ? 20.484 34.656 27.453 1 95.69 489 TYR B O 1
ATOM 9173 N N . TRP B 1 490 ? 19.188 32.969 27.078 1 96.5 490 TRP B N 1
ATOM 9174 C CA . TRP B 1 490 ? 19.562 32.812 25.672 1 96.5 490 TRP B CA 1
ATOM 9175 C C . TRP B 1 490 ? 19.312 34.094 24.906 1 96.5 490 TRP B C 1
ATOM 9177 O O . TRP B 1 490 ? 20.125 34.469 24.047 1 96.5 490 TRP B O 1
ATOM 9187 N N . ARG B 1 491 ? 18.234 34.812 25.203 1 95.69 491 ARG B N 1
ATOM 9188 C CA . ARG B 1 491 ? 17.844 36.062 24.516 1 95.69 491 ARG B CA 1
ATOM 9189 C C . ARG B 1 491 ? 18.891 37.125 24.688 1 95.69 491 ARG B C 1
ATOM 9191 O O . ARG B 1 491 ? 19.062 38 23.828 1 95.69 491 ARG B O 1
ATOM 9198 N N . ASN B 1 492 ? 19.625 36.969 25.766 1 94.88 492 ASN B N 1
ATOM 9199 C CA . ASN B 1 492 ? 20.453 38.125 26.156 1 94.88 492 ASN B CA 1
ATOM 9200 C C . ASN B 1 492 ? 21.938 37.781 26.094 1 94.88 492 ASN B C 1
ATOM 9202 O O . ASN B 1 492 ? 22.781 38.625 26.391 1 94.88 492 ASN B O 1
ATOM 9206 N N . THR B 1 493 ? 22.25 36.594 25.688 1 95.81 493 THR B N 1
ATOM 9207 C CA . THR B 1 493 ? 23.656 36.219 25.703 1 95.81 493 THR B CA 1
ATOM 9208 C C . THR B 1 493 ? 24.172 36 24.297 1 95.81 493 THR B C 1
ATOM 9210 O O . THR B 1 493 ? 23.391 35.75 23.375 1 95.81 493 THR B O 1
ATOM 9213 N N . MET B 1 494 ? 25.516 36.219 24.141 1 94.69 494 MET B N 1
ATOM 9214 C CA . MET B 1 494 ? 26.188 35.938 22.875 1 94.69 494 MET B CA 1
ATOM 9215 C C . MET B 1 494 ? 27.234 34.844 23.047 1 94.69 494 MET B C 1
ATOM 9217 O O . MET B 1 494 ? 27.969 34.531 22.094 1 94.69 494 MET B O 1
ATOM 9221 N N . GLU B 1 495 ? 27.266 34.25 24.203 1 96.5 495 GLU B N 1
ATOM 9222 C CA . GLU B 1 495 ? 28.234 33.188 24.5 1 96.5 495 GLU B CA 1
ATOM 9223 C C . GLU B 1 495 ? 27.547 31.875 24.828 1 96.5 495 GLU B C 1
ATOM 9225 O O . GLU B 1 495 ? 26.484 31.859 25.469 1 96.5 495 GLU B O 1
ATOM 9230 N N . PRO B 1 496 ? 28.219 30.781 24.391 1 98 496 PRO B N 1
ATOM 9231 C CA . PRO B 1 496 ? 27.672 29.484 24.797 1 98 496 PRO B CA 1
ATOM 9232 C C . PRO B 1 496 ? 27.625 29.328 26.312 1 98 496 PRO B C 1
ATOM 9234 O O . PRO B 1 496 ? 28.484 29.844 27.031 1 98 496 PRO B O 1
ATOM 9237 N N . TYR B 1 497 ? 26.641 28.641 26.797 1 97.75 497 TYR B N 1
ATOM 9238 C CA . TYR B 1 497 ? 26.516 28.453 28.234 1 97.75 497 TYR B CA 1
ATOM 9239 C C . TYR B 1 497 ? 26.062 27.031 28.562 1 97.75 497 TYR B C 1
ATOM 9241 O O . TYR B 1 497 ? 25.359 26.406 27.781 1 97.75 497 TYR B O 1
ATOM 9249 N N . GLU B 1 498 ? 26.469 26.547 29.688 1 97.44 498 GLU B N 1
ATOM 9250 C CA . GLU B 1 498 ? 26.141 25.203 30.156 1 97.44 498 GLU B CA 1
ATOM 9251 C C . GLU B 1 498 ? 24.844 25.203 30.953 1 97.44 498 GLU B C 1
ATOM 9253 O O . GLU B 1 498 ? 24.562 26.141 31.703 1 97.44 498 GLU B O 1
ATOM 9258 N N . VAL B 1 499 ? 24.031 24.188 30.75 1 96.81 499 VAL B N 1
ATOM 9259 C CA . VAL B 1 499 ? 22.797 24.047 31.516 1 96.81 499 VAL B CA 1
ATOM 9260 C C . VAL B 1 499 ? 22.75 22.672 32.156 1 96.81 499 VAL B C 1
ATOM 9262 O O . VAL B 1 499 ? 23.484 21.766 31.766 1 96.81 499 VAL B O 1
ATOM 9265 N N . SER B 1 500 ? 21.859 22.594 33.156 1 92.56 500 SER B N 1
ATOM 9266 C CA . SER B 1 500 ? 21.688 21.312 33.844 1 92.56 500 SER B CA 1
ATOM 9267 C C . SER B 1 500 ? 20.438 20.594 33.344 1 92.56 500 SER B C 1
ATOM 9269 O O . SER B 1 500 ? 19.453 21.234 32.938 1 92.56 500 SER B O 1
ATOM 9271 N N . TRP B 1 501 ? 20.547 19.328 33.406 1 93 501 TRP B N 1
ATOM 9272 C CA . TRP B 1 501 ? 19.422 18.469 33 1 93 501 TRP B CA 1
ATOM 9273 C C . TRP B 1 501 ? 18.281 18.609 34 1 93 501 TRP B C 1
ATOM 9275 O O . TRP B 1 501 ? 18.516 18.703 35.219 1 93 501 TRP B O 1
ATOM 9285 N N . GLU B 1 502 ? 17.062 18.703 33.531 1 91.81 502 GLU B N 1
ATOM 9286 C CA . GLU B 1 502 ? 15.82 18.641 34.312 1 91.81 502 GLU B CA 1
ATOM 9287 C C . GLU B 1 502 ? 14.906 17.531 33.812 1 91.81 502 GLU B C 1
ATOM 9289 O O . GLU B 1 502 ? 15.016 17.094 32.656 1 91.81 502 GLU B O 1
ATOM 9294 N N . PRO B 1 503 ? 14.055 17.047 34.719 1 88.81 503 PRO B N 1
ATOM 9295 C CA . PRO B 1 503 ? 13.133 15.992 34.281 1 88.81 503 PRO B CA 1
ATOM 9296 C C . PRO B 1 503 ? 12.336 16.391 33.062 1 88.81 503 PRO B C 1
ATOM 9298 O O . PRO B 1 503 ? 11.852 17.531 32.969 1 88.81 503 PRO B O 1
ATOM 9301 N N . ASP B 1 504 ? 12.281 15.461 32.062 1 91.06 504 ASP B N 1
ATOM 9302 C CA . ASP B 1 504 ? 11.508 15.586 30.828 1 91.06 504 ASP B CA 1
ATOM 9303 C C . ASP B 1 504 ? 12.219 16.484 29.828 1 91.06 504 ASP B C 1
ATOM 9305 O O . ASP B 1 504 ? 11.633 16.875 28.797 1 91.06 504 ASP B O 1
ATOM 9309 N N . PHE B 1 505 ? 13.461 16.875 30.188 1 93.25 505 PHE B N 1
ATOM 9310 C CA . PHE B 1 505 ? 14.25 17.703 29.281 1 93.25 505 PHE B CA 1
ATOM 9311 C C . PHE B 1 505 ? 14.477 16.984 27.969 1 93.25 505 PHE B C 1
ATOM 9313 O O . PHE B 1 505 ? 14.953 15.852 27.938 1 93.25 505 PHE B O 1
ATOM 9320 N N . GLU B 1 506 ? 14.086 17.578 26.812 1 94 506 GLU B N 1
ATOM 9321 C CA . GLU B 1 506 ? 14.211 16.922 25.516 1 94 506 GLU B CA 1
ATOM 9322 C C . GLU B 1 506 ? 14.633 17.922 24.438 1 94 506 GLU B C 1
ATOM 9324 O O . GLU B 1 506 ? 13.945 18.062 23.422 1 94 506 GLU B O 1
ATOM 9329 N N . PRO B 1 507 ? 15.773 18.562 24.641 1 96.31 507 PRO B N 1
ATOM 9330 C CA . PRO B 1 507 ? 16.297 19.5 23.641 1 96.31 507 PRO B CA 1
ATOM 9331 C C . PRO B 1 507 ? 16.766 18.797 22.359 1 96.31 507 PRO B C 1
ATOM 9333 O O . PRO B 1 507 ? 16.859 17.562 22.328 1 96.31 507 PRO B O 1
ATOM 9336 N N . TYR B 1 508 ? 16.906 19.531 21.312 1 98.06 508 TYR B N 1
ATOM 9337 C CA . TYR B 1 508 ? 17.594 19.047 20.109 1 98.06 508 TYR B CA 1
ATOM 9338 C C . TYR B 1 508 ? 19.094 19.266 20.219 1 98.06 508 TYR B C 1
ATOM 9340 O O . TYR B 1 508 ? 19.547 20.375 20.5 1 98.06 508 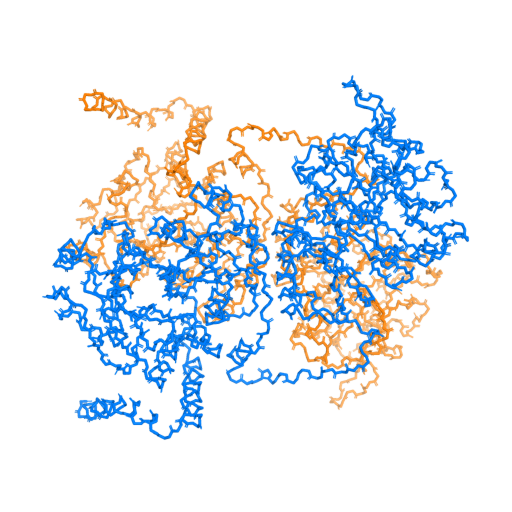TYR B O 1
ATOM 9348 N N . ILE B 1 509 ? 19.844 18.203 19.984 1 98.19 509 ILE B N 1
ATOM 9349 C CA . ILE B 1 509 ? 21.25 18.266 20.375 1 98.19 509 ILE B CA 1
ATOM 9350 C C . ILE B 1 509 ? 22.125 17.766 19.234 1 98.19 509 ILE B C 1
ATOM 9352 O O . ILE B 1 509 ? 21.656 17.062 18.344 1 98.19 509 ILE B O 1
ATOM 9356 N N . VAL B 1 510 ? 23.391 18.172 19.25 1 98.56 510 VAL B N 1
ATOM 9357 C CA . VAL B 1 510 ? 24.484 17.641 18.469 1 98.56 510 VAL B CA 1
ATOM 9358 C C . VAL B 1 510 ? 25.422 16.828 19.375 1 98.56 510 VAL B C 1
ATOM 9360 O O . VAL B 1 510 ? 25.906 17.344 20.391 1 98.56 510 VAL B O 1
ATOM 9363 N N . VAL B 1 511 ? 25.625 15.617 19.031 1 98.06 511 VAL B N 1
ATOM 9364 C CA . VAL B 1 511 ? 26.531 14.758 19.797 1 98.06 511 VAL B CA 1
ATOM 9365 C C . VAL B 1 511 ? 27.469 14.016 18.859 1 98.06 511 VAL B C 1
ATOM 9367 O O . VAL B 1 511 ? 27.266 14 17.641 1 98.06 511 VAL B O 1
ATOM 9370 N N . SER B 1 512 ? 28.5 13.469 19.469 1 97.19 512 SER B N 1
ATOM 9371 C CA . SER B 1 512 ? 29.438 12.633 18.719 1 97.19 512 SER B CA 1
ATOM 9372 C C . SER B 1 512 ? 28.766 11.336 18.266 1 97.19 512 SER B C 1
ATOM 9374 O O . SER B 1 512 ? 27.812 10.875 18.891 1 97.19 512 SER B O 1
ATOM 9376 N N . ARG B 1 513 ? 29.297 10.734 17.203 1 95.25 513 ARG B N 1
ATOM 9377 C CA . ARG B 1 513 ? 28.797 9.469 16.688 1 95.25 513 ARG B CA 1
ATOM 9378 C C . ARG B 1 513 ? 28.969 8.344 17.703 1 95.25 513 ARG B C 1
ATOM 9380 O O . ARG B 1 513 ? 28.297 7.316 17.625 1 95.25 513 ARG B O 1
ATOM 9387 N N . LYS B 1 514 ? 29.766 8.586 18.719 1 95.12 514 LYS B N 1
ATOM 9388 C CA . LYS B 1 514 ? 30.062 7.586 19.734 1 95.12 514 LYS B CA 1
ATOM 9389 C C . LYS B 1 514 ? 29 7.59 20.828 1 95.12 514 LYS B C 1
ATOM 9391 O O . LYS B 1 514 ? 29 6.723 21.703 1 95.12 514 LYS B O 1
ATOM 9396 N N . ALA B 1 515 ? 28.125 8.57 20.766 1 96.19 515 ALA B N 1
ATOM 9397 C CA . ALA B 1 515 ? 27.047 8.641 21.734 1 96.19 515 ALA B CA 1
ATOM 9398 C C . ALA B 1 515 ? 26.172 7.383 21.688 1 96.19 515 ALA B C 1
ATOM 9400 O O . ALA B 1 515 ? 26.156 6.676 20.672 1 96.19 515 ALA B O 1
ATOM 9401 N N . PRO B 1 516 ? 25.531 7.027 22.766 1 95.31 516 PRO B N 1
ATOM 9402 C CA . PRO B 1 516 ? 24.719 5.816 22.781 1 95.31 516 PRO B CA 1
ATOM 9403 C C . PRO B 1 516 ? 23.531 5.891 21.812 1 95.31 516 PRO B C 1
ATOM 9405 O O . PRO B 1 516 ? 23.234 6.965 21.297 1 95.31 516 PRO B O 1
ATOM 9408 N N . ARG B 1 517 ? 22.922 4.754 21.625 1 95.75 517 ARG B N 1
ATOM 9409 C CA . ARG B 1 517 ? 21.75 4.66 20.75 1 95.75 517 ARG B CA 1
ATOM 9410 C C . ARG B 1 517 ? 20.469 4.93 21.531 1 95.75 517 ARG B C 1
ATOM 9412 O O . ARG B 1 517 ? 20.453 4.871 22.766 1 95.75 517 ARG B O 1
ATOM 9419 N N . TYR B 1 518 ? 19.438 5.312 20.797 1 97.06 518 TYR B N 1
ATOM 9420 C CA . TYR B 1 518 ? 18.125 5.469 21.391 1 97.06 518 TYR B CA 1
ATOM 9421 C C . TYR B 1 518 ? 17.562 4.125 21.859 1 97.06 518 TYR B C 1
ATOM 9423 O O . TYR B 1 518 ? 17.844 3.088 21.25 1 97.06 518 TYR B O 1
ATOM 9431 N N . ASP B 1 519 ? 16.828 4.125 22.922 1 96.06 519 ASP B N 1
ATOM 9432 C CA . ASP B 1 519 ? 16.141 2.918 23.391 1 96.06 519 ASP B CA 1
ATOM 9433 C C . ASP B 1 519 ? 14.93 2.605 22.516 1 96.06 519 ASP B C 1
ATOM 9435 O O . ASP B 1 519 ? 13.961 3.369 22.5 1 96.06 519 ASP B O 1
ATOM 9439 N N . THR B 1 520 ? 14.914 1.472 21.906 1 95.06 520 THR B N 1
ATOM 9440 C CA . THR B 1 520 ? 13.922 1.161 20.891 1 95.06 520 THR B CA 1
ATOM 9441 C C . THR B 1 520 ? 12.617 0.688 21.516 1 95.06 520 THR B C 1
ATOM 9443 O O . THR B 1 520 ? 11.617 0.503 20.812 1 95.06 520 THR B O 1
ATOM 9446 N N . ARG B 1 521 ? 12.539 0.519 22.906 1 93.56 521 ARG B N 1
ATOM 9447 C CA . ARG B 1 521 ? 11.305 0.112 23.562 1 93.56 521 ARG B CA 1
ATOM 9448 C C . ARG B 1 521 ? 10.273 1.236 23.531 1 93.56 521 ARG B C 1
ATOM 9450 O O . ARG B 1 521 ? 9.07 0.985 23.641 1 93.56 521 ARG B O 1
ATOM 9457 N N . PHE B 1 522 ? 10.789 2.479 23.453 1 93.5 522 PHE B N 1
ATOM 9458 C CA . PHE B 1 522 ? 9.883 3.621 23.391 1 93.5 522 PHE B CA 1
ATOM 9459 C C . PHE B 1 522 ? 9.414 3.877 21.969 1 93.5 522 PHE B C 1
ATOM 9461 O O . PHE B 1 522 ? 10.117 4.523 21.188 1 93.5 522 PHE B O 1
ATOM 9468 N N . ILE B 1 523 ? 8.25 3.35 21.688 1 91.81 523 ILE B N 1
ATOM 9469 C CA . ILE B 1 523 ? 7.617 3.484 20.375 1 91.81 523 ILE B CA 1
ATOM 9470 C C . ILE B 1 523 ? 6.41 4.418 20.469 1 91.81 523 ILE B C 1
ATOM 9472 O O . ILE B 1 523 ? 5.867 4.621 21.562 1 91.81 523 ILE B O 1
ATOM 9476 N N . GLY B 1 524 ? 6.066 4.996 19.344 1 89.88 524 GLY B N 1
ATOM 9477 C CA . GLY B 1 524 ? 4.934 5.91 19.344 1 89.88 524 GLY B CA 1
ATOM 9478 C C . GLY B 1 524 ? 5.234 7.23 20.031 1 89.88 524 GLY B C 1
ATOM 9479 O O . GLY B 1 524 ? 6.309 7.805 19.844 1 89.88 524 GLY B O 1
ATOM 9480 N N . PHE B 1 525 ? 4.195 7.637 20.734 1 87.5 525 PHE B N 1
ATOM 9481 C CA . PHE B 1 525 ? 4.32 8.945 21.359 1 87.5 525 PHE B CA 1
ATOM 9482 C C . PHE B 1 525 ? 4.656 8.797 22.844 1 87.5 525 PHE B C 1
ATOM 9484 O O . PHE B 1 525 ? 4.09 7.945 23.531 1 87.5 525 PHE B O 1
ATOM 9491 N N . GLY B 1 526 ? 5.723 9.508 23.234 1 88.38 526 GLY B N 1
ATOM 9492 C CA . GLY B 1 526 ? 6.008 9.602 24.672 1 88.38 526 GLY B CA 1
ATOM 9493 C C . GLY B 1 526 ? 7.379 9.062 25.031 1 88.38 526 GLY B C 1
ATOM 9494 O O . GLY B 1 526 ? 7.723 7.93 24.688 1 88.38 526 GLY B O 1
ATOM 9495 N N . TRP B 1 527 ? 8.086 9.828 25.656 1 91.25 527 TRP B N 1
ATOM 9496 C CA . TRP B 1 527 ? 9.336 9.523 26.344 1 91.25 527 TRP B CA 1
ATOM 9497 C C . TRP B 1 527 ? 10.398 9.023 25.359 1 91.25 527 TRP B C 1
ATOM 9499 O O . TRP B 1 527 ? 11.414 8.461 25.781 1 91.25 527 TRP B O 1
ATOM 9509 N N . ASN B 1 528 ? 10.148 9.125 24.094 1 92.69 528 ASN B N 1
ATOM 9510 C CA . ASN B 1 528 ? 11.094 8.633 23.094 1 92.69 528 ASN B CA 1
ATOM 9511 C C . ASN B 1 528 ? 12.398 9.422 23.125 1 92.69 528 ASN B C 1
ATOM 9513 O O . ASN B 1 528 ? 13.484 8.836 23.266 1 92.69 528 ASN B O 1
ATOM 9517 N N . LYS B 1 529 ? 12.328 10.734 23.172 1 94.81 529 LYS B N 1
ATOM 9518 C CA . LYS B 1 529 ? 13.531 11.562 23.25 1 94.81 529 LYS B CA 1
ATOM 9519 C C . LYS B 1 529 ? 14.008 11.703 24.688 1 94.81 529 LYS B C 1
ATOM 9521 O O . LYS B 1 529 ? 15.211 11.766 24.938 1 94.81 529 LYS B O 1
ATOM 9526 N N . VAL B 1 530 ? 13.094 11.812 25.625 1 94.44 530 VAL B N 1
ATOM 9527 C CA . VAL B 1 530 ? 13.398 12.023 27.031 1 94.44 530 VAL B CA 1
ATOM 9528 C C . VAL B 1 530 ? 14.266 10.875 27.547 1 94.44 530 VAL B C 1
ATOM 9530 O O . VAL B 1 530 ? 15.203 11.094 28.312 1 94.44 530 VAL B O 1
ATOM 9533 N N . SER B 1 531 ? 13.93 9.664 27.141 1 95.69 531 SER B N 1
ATOM 9534 C CA . SER B 1 531 ? 14.711 8.508 27.578 1 95.69 531 SER B CA 1
ATOM 9535 C C . SER B 1 531 ? 16.156 8.617 27.125 1 95.69 531 SER B C 1
ATOM 9537 O O . SER B 1 531 ? 17.078 8.258 27.859 1 95.69 531 SER B O 1
ATOM 9539 N N . TYR B 1 532 ? 16.359 9.109 25.953 1 96.94 532 TYR B N 1
ATOM 9540 C CA . TYR B 1 532 ? 17.703 9.266 25.406 1 96.94 532 TYR B CA 1
ATOM 9541 C C . TYR B 1 532 ? 18.5 10.281 26.219 1 96.94 532 TYR B C 1
ATOM 9543 O O . TYR B 1 532 ? 19.641 10.023 26.594 1 96.94 532 TYR B O 1
ATOM 9551 N N . LEU B 1 533 ? 17.891 11.461 26.516 1 95.88 533 LEU B N 1
ATOM 9552 C CA . LEU B 1 533 ? 18.562 12.508 27.281 1 95.88 533 LEU B CA 1
ATOM 9553 C C . LEU B 1 533 ? 18.828 12.047 28.703 1 95.88 533 LEU B C 1
ATOM 9555 O O . LEU B 1 533 ? 19.828 12.43 29.312 1 95.88 533 LEU B O 1
ATOM 9559 N N . THR B 1 534 ? 17.875 11.32 29.219 1 94.19 534 THR B N 1
ATOM 9560 C CA . THR B 1 534 ? 18.094 10.734 30.531 1 94.19 534 THR B CA 1
ATOM 9561 C C . THR B 1 534 ? 19.312 9.828 30.531 1 94.19 534 THR B C 1
ATOM 9563 O O . THR B 1 534 ? 20.141 9.875 31.453 1 94.19 534 THR B O 1
ATOM 9566 N N . HIS B 1 535 ? 19.422 9.031 29.516 1 95.5 535 HIS B N 1
ATOM 9567 C CA . HIS B 1 535 ? 20.578 8.141 29.375 1 95.5 535 HIS B CA 1
ATOM 9568 C C . HIS B 1 535 ? 21.875 8.93 29.25 1 95.5 535 HIS B C 1
ATOM 9570 O O . HIS B 1 535 ? 22.875 8.602 29.906 1 95.5 535 HIS B O 1
ATOM 9576 N N . LEU B 1 536 ? 21.922 9.969 28.453 1 96.06 536 LEU B N 1
ATOM 9577 C CA . LEU B 1 536 ? 23.094 10.812 28.297 1 96.06 536 LEU B CA 1
ATOM 9578 C C . LEU B 1 536 ? 23.5 11.445 29.625 1 96.06 536 LEU B C 1
ATOM 9580 O O . LEU B 1 536 ? 24.688 11.555 29.938 1 96.06 536 LEU B O 1
ATOM 9584 N N . THR B 1 537 ? 22.516 11.875 30.328 1 94.44 537 THR B N 1
ATOM 9585 C CA . THR B 1 537 ? 22.766 12.5 31.625 1 94.44 537 THR B CA 1
ATOM 9586 C C . THR B 1 537 ? 23.438 11.523 32.562 1 94.44 537 THR B C 1
ATOM 9588 O O . THR B 1 537 ? 24.375 11.898 33.281 1 94.44 537 THR B O 1
ATOM 9591 N N . VAL B 1 538 ? 22.938 10.336 32.562 1 93.19 538 VAL B N 1
ATOM 9592 C CA . VAL B 1 538 ? 23.516 9.297 33.406 1 93.19 538 VAL B CA 1
ATOM 9593 C C . VAL B 1 538 ? 24.969 9.055 33 1 93.19 538 VAL B C 1
ATOM 9595 O O . VAL B 1 538 ? 25.812 8.75 33.844 1 93.19 538 VAL B O 1
ATOM 9598 N N . LEU B 1 539 ? 25.328 9.273 31.766 1 94.19 539 LEU B N 1
ATOM 9599 C CA . LEU B 1 539 ? 26.672 9.078 31.234 1 94.19 539 LEU B CA 1
ATOM 9600 C C . LEU B 1 539 ? 27.516 10.328 31.438 1 94.19 539 LEU B C 1
ATOM 9602 O O . LEU B 1 539 ? 28.656 10.406 30.953 1 94.19 539 LEU B O 1
ATOM 9606 N N . ASP B 1 540 ? 26.984 11.391 32.031 1 93.5 540 ASP B N 1
ATOM 9607 C CA . ASP B 1 540 ? 27.688 12.609 32.438 1 93.5 540 ASP B CA 1
ATOM 9608 C C . ASP B 1 540 ? 27.969 13.516 31.234 1 93.5 540 ASP B C 1
ATOM 9610 O O . ASP B 1 540 ? 29.031 14.125 31.156 1 93.5 540 ASP B O 1
ATOM 9614 N N . TYR B 1 541 ? 27.125 13.461 30.328 1 96.38 541 TYR B N 1
ATOM 9615 C CA . TYR B 1 541 ? 27.219 14.422 29.234 1 96.38 541 TYR B CA 1
ATOM 9616 C C . TYR B 1 541 ? 26.984 15.844 29.734 1 96.38 541 TYR B C 1
ATOM 9618 O O . TYR B 1 541 ? 26.125 16.078 30.578 1 96.38 541 TYR B O 1
ATOM 9626 N N . LYS B 1 542 ? 27.781 16.797 29.203 1 97.19 542 LYS B N 1
ATOM 9627 C CA . LYS B 1 542 ? 27.562 18.234 29.453 1 97.19 542 LYS B CA 1
ATOM 9628 C C . LYS B 1 542 ? 26.672 18.844 28.375 1 97.19 542 LYS B C 1
ATOM 9630 O O . LYS B 1 542 ? 26.828 18.531 27.188 1 97.19 542 LYS B O 1
ATOM 9635 N N . TYR B 1 543 ? 25.766 19.641 28.875 1 98 543 TYR B N 1
ATOM 9636 C CA . TYR B 1 543 ? 24.844 20.297 27.938 1 98 543 TYR B CA 1
ATOM 9637 C C . TYR B 1 543 ? 25.234 21.75 27.734 1 98 543 TYR B C 1
ATOM 9639 O O . TYR B 1 543 ? 25.203 22.547 28.672 1 98 543 TYR B O 1
ATOM 9647 N N . ILE B 1 544 ? 25.578 22.109 26.531 1 98.56 544 ILE B N 1
ATOM 9648 C CA . ILE B 1 544 ? 25.984 23.469 26.203 1 98.56 544 ILE B CA 1
ATOM 9649 C C . ILE B 1 544 ? 25.016 24.062 25.188 1 98.56 544 ILE B C 1
ATOM 9651 O O . ILE B 1 544 ? 24.844 23.547 24.078 1 98.56 544 ILE B O 1
ATOM 9655 N N . VAL B 1 545 ? 24.375 25.188 25.547 1 98.56 545 VAL B N 1
ATOM 9656 C CA . VAL B 1 545 ? 23.422 25.859 24.672 1 98.56 545 VAL B CA 1
ATOM 9657 C C . VAL B 1 545 ? 24.156 26.859 23.781 1 98.56 545 VAL B C 1
ATOM 9659 O O . VAL B 1 545 ? 24.984 27.641 24.25 1 98.56 545 VAL B O 1
ATOM 9662 N N . LEU B 1 546 ? 23.906 26.781 22.547 1 98.38 546 LEU B N 1
ATOM 9663 C CA . LEU B 1 546 ? 24.516 27.703 21.594 1 98.38 546 LEU B CA 1
ATOM 9664 C C . LEU B 1 546 ? 23.719 29 21.484 1 98.38 546 LEU B C 1
ATOM 9666 O O . LEU B 1 546 ? 22.484 28.969 21.391 1 98.38 546 LEU B O 1
ATOM 9670 N N . PRO B 1 547 ? 24.328 30.172 21.5 1 97.06 547 PRO B N 1
ATOM 9671 C CA . PRO B 1 547 ? 23.656 31.453 21.75 1 97.06 547 PRO B CA 1
ATOM 9672 C C . PRO B 1 547 ? 23.047 32.062 20.484 1 97.06 547 PRO B C 1
ATOM 9674 O O . PRO B 1 547 ? 22.234 32.969 20.562 1 97.06 547 PRO B O 1
ATOM 9677 N N . ASP B 1 548 ? 23.453 31.656 19.281 1 96.19 548 ASP B N 1
ATOM 9678 C CA . ASP B 1 548 ? 22.984 32.312 18.062 1 96.19 548 ASP B CA 1
ATOM 9679 C C . ASP B 1 548 ? 22.516 31.312 17.031 1 96.19 548 ASP B C 1
ATOM 9681 O O . ASP B 1 548 ? 22.609 31.547 15.828 1 96.19 548 ASP B O 1
ATOM 9685 N N . THR B 1 549 ? 22.156 30.156 17.453 1 97.62 549 THR B N 1
ATOM 9686 C CA . THR B 1 549 ? 21.594 29.125 16.578 1 97.62 549 THR B CA 1
ATOM 9687 C C . THR B 1 549 ? 20.156 28.797 16.969 1 97.62 549 THR B C 1
ATOM 9689 O O . THR B 1 549 ? 19.766 29.016 18.125 1 97.62 549 THR B O 1
ATOM 9692 N N . PHE B 1 550 ? 19.422 28.422 16.016 1 98.25 550 PHE B N 1
ATOM 9693 C CA . PHE B 1 550 ? 18.047 28.078 16.359 1 98.25 550 PHE B CA 1
ATOM 9694 C C . PHE B 1 550 ? 17.422 27.203 15.273 1 98.25 550 PHE B C 1
ATOM 9696 O O . PHE B 1 550 ? 17.953 27.109 14.164 1 98.25 550 PHE B O 1
ATOM 9703 N N . ILE B 1 551 ? 16.406 26.469 15.578 1 98.12 551 ILE B N 1
ATOM 9704 C CA . ILE B 1 551 ? 15.539 25.703 14.672 1 98.12 551 ILE B CA 1
ATOM 9705 C C . ILE B 1 551 ? 14.078 26.094 14.906 1 98.12 551 ILE B C 1
ATOM 9707 O O . ILE B 1 551 ? 13.719 26.562 15.992 1 98.12 551 ILE B O 1
ATOM 9711 N N . ILE B 1 552 ? 13.25 25.984 13.891 1 96.62 552 ILE B N 1
ATOM 9712 C CA . ILE B 1 552 ? 11.852 26.391 14 1 96.62 552 ILE B CA 1
ATOM 9713 C C . ILE B 1 552 ? 10.938 25.234 13.57 1 96.62 552 ILE B C 1
ATOM 9715 O O . ILE B 1 552 ? 11.086 24.703 12.469 1 96.62 552 ILE B O 1
ATOM 9719 N N . HIS B 1 553 ? 10.062 24.859 14.445 1 94.12 553 HIS B N 1
ATOM 9720 C CA . HIS B 1 553 ? 9.062 23.812 14.195 1 94.12 553 HIS B CA 1
ATOM 9721 C C . HIS B 1 553 ? 7.93 24.344 13.328 1 94.12 553 HIS B C 1
ATOM 9723 O O . HIS B 1 553 ? 7.418 25.438 13.57 1 94.12 553 HIS B O 1
ATOM 9729 N N . ARG B 1 554 ? 7.496 23.547 12.375 1 85.31 554 ARG B N 1
ATOM 9730 C CA . ARG B 1 554 ? 6.363 23.875 11.516 1 85.31 554 ARG B CA 1
ATOM 9731 C C . ARG B 1 554 ? 5.105 23.125 11.961 1 85.31 554 ARG B C 1
ATOM 9733 O O . ARG B 1 554 ? 5.176 21.969 12.375 1 85.31 554 ARG B O 1
ATOM 9740 N N . PRO B 1 555 ? 4.059 23.891 11.789 1 77.62 555 PRO B N 1
ATOM 9741 C CA . PRO B 1 555 ? 2.818 23.234 12.219 1 77.62 555 PRO B CA 1
ATOM 9742 C C . PRO B 1 555 ? 2.438 22.062 11.32 1 77.62 555 PRO B C 1
ATOM 9744 O O . PRO B 1 555 ? 2.691 22.078 10.117 1 77.62 555 PRO B O 1
ATOM 9747 N N . HIS B 1 556 ? 1.854 21.031 11.93 1 74.56 556 HIS B N 1
ATOM 9748 C CA . HIS B 1 556 ? 1.347 19.875 11.211 1 74.56 556 HIS B CA 1
ATOM 9749 C C . HIS B 1 556 ? 0.217 19.203 11.977 1 74.56 556 HIS B C 1
ATOM 9751 O O . HIS B 1 556 ? 0.035 19.453 13.172 1 74.56 556 HIS B O 1
ATOM 9757 N N . ALA B 1 557 ? -0.521 18.375 11.273 1 67.81 557 ALA B N 1
ATOM 9758 C CA . ALA B 1 557 ? -1.605 17.625 11.914 1 67.81 557 ALA B CA 1
ATOM 9759 C C . ALA B 1 557 ? -1.064 16.641 12.945 1 67.81 557 ALA B C 1
ATOM 9761 O O . ALA B 1 557 ? 0.035 16.109 12.781 1 67.81 557 ALA B O 1
ATOM 9762 N N . PRO B 1 558 ? -1.862 16.438 13.984 1 70.06 558 PRO B N 1
ATOM 9763 C CA . PRO B 1 558 ? -1.43 15.461 14.984 1 70.06 558 PRO B CA 1
ATOM 9764 C C . PRO B 1 558 ? -1.301 14.055 14.406 1 70.06 558 PRO B C 1
ATOM 9766 O O . PRO B 1 558 ? -2.037 13.688 13.492 1 70.06 558 PRO B O 1
ATOM 9769 N N . SER B 1 559 ? -0.376 13.352 14.961 1 72.62 559 SER B N 1
ATOM 9770 C CA . SER B 1 559 ? -0.183 11.969 14.547 1 72.62 559 SER B CA 1
ATOM 9771 C C . SER B 1 559 ? -1.225 11.055 15.18 1 72.62 559 SER B C 1
ATOM 9773 O O . SER B 1 559 ? -1.894 11.43 16.141 1 72.62 559 SER B O 1
ATOM 9775 N N . LEU B 1 560 ? -1.374 9.867 14.609 1 69.88 560 LEU B N 1
ATOM 9776 C CA . LEU B 1 560 ? -2.281 8.867 15.164 1 69.88 560 LEU B CA 1
ATOM 9777 C C . LEU B 1 560 ? -1.845 8.461 16.562 1 69.88 560 LEU B C 1
ATOM 9779 O O . LEU B 1 560 ? -2.684 8.227 17.438 1 69.88 560 LEU B O 1
ATOM 9783 N N . ASP B 1 561 ? -0.582 8.438 16.797 1 74.25 561 ASP B N 1
ATOM 9784 C CA . ASP B 1 561 ? -0.055 7.941 18.062 1 74.25 561 ASP B CA 1
ATOM 9785 C C . ASP B 1 561 ? -0.307 8.945 19.188 1 74.25 561 ASP B C 1
ATOM 9787 O O . ASP B 1 561 ? -0.536 8.555 20.344 1 74.25 561 ASP B O 1
ATOM 9791 N N . ILE B 1 562 ? -0.212 10.203 18.906 1 74.62 562 ILE B N 1
ATOM 9792 C CA . ILE B 1 562 ? -0.531 11.188 19.922 1 74.62 562 ILE B CA 1
ATOM 9793 C C . ILE B 1 562 ? -2.016 11.109 20.281 1 74.62 562 ILE B C 1
ATOM 9795 O O . ILE B 1 562 ? -2.398 11.312 21.438 1 74.62 562 ILE B O 1
ATOM 9799 N N . GLY B 1 563 ? -2.795 10.828 19.312 1 70 563 GLY B N 1
ATOM 9800 C CA . GLY B 1 563 ? -4.207 10.602 19.578 1 70 563 GLY B CA 1
ATOM 9801 C C . GLY B 1 563 ? -4.461 9.453 20.531 1 70 563 GLY B C 1
ATOM 9802 O O . GLY B 1 563 ? -5.254 9.578 21.469 1 70 563 GLY B O 1
ATOM 9803 N N . LYS B 1 564 ? -3.748 8.398 20.312 1 74.38 564 LYS B N 1
ATOM 9804 C CA . LYS B 1 564 ? -3.871 7.238 21.188 1 74.38 564 LYS B CA 1
ATOM 9805 C C . LYS B 1 564 ? -3.426 7.582 22.609 1 74.38 564 LYS B C 1
ATOM 9807 O O . LYS B 1 564 ? -4.074 7.188 23.578 1 74.38 564 LYS B O 1
ATOM 9812 N N . PHE B 1 565 ? -2.316 8.266 22.75 1 77.44 565 PHE B N 1
ATOM 9813 C CA . PHE B 1 565 ? -1.792 8.664 24.047 1 77.44 565 PHE B CA 1
ATOM 9814 C C . PHE B 1 565 ? -2.812 9.5 24.812 1 77.44 565 PHE B C 1
ATOM 9816 O O . PHE B 1 565 ? -3 9.32 26.016 1 77.44 565 PHE B O 1
ATOM 9823 N N . ARG B 1 566 ? -3.447 10.344 24.109 1 72.44 566 ARG B N 1
ATOM 9824 C CA . ARG B 1 566 ? -4.383 11.273 24.734 1 72.44 566 ARG B CA 1
ATOM 9825 C C . ARG B 1 566 ? -5.672 10.57 25.141 1 72.44 566 ARG B C 1
ATOM 9827 O O . ARG B 1 566 ? -6.289 10.914 26.156 1 72.44 566 ARG B O 1
ATOM 9834 N N . THR B 1 567 ? -6.023 9.531 24.438 1 72.56 567 THR B N 1
ATOM 9835 C CA . THR B 1 567 ? -7.367 8.992 24.609 1 72.56 567 THR B CA 1
ATOM 9836 C C . THR B 1 567 ? -7.32 7.613 25.25 1 72.56 567 THR B C 1
ATOM 9838 O O . THR B 1 567 ? -8.312 7.152 25.828 1 72.56 567 THR B O 1
ATOM 9841 N N . ASP B 1 568 ? -6.195 6.961 25.25 1 80.06 568 ASP B N 1
ATOM 9842 C CA . ASP B 1 568 ? -6.109 5.566 25.688 1 80.06 568 ASP B CA 1
ATOM 9843 C C . ASP B 1 568 ? -5.355 5.445 27.016 1 80.06 568 ASP B C 1
ATOM 9845 O O . ASP B 1 568 ? -4.133 5.609 27.047 1 80.06 568 ASP B O 1
ATOM 9849 N N . SER B 1 569 ? -6.047 5.055 28.016 1 84.69 569 SER B N 1
ATOM 9850 C CA . SER B 1 569 ? -5.441 4.914 29.344 1 84.69 569 SER B CA 1
ATOM 9851 C C . SER B 1 569 ? -4.473 3.736 29.375 1 84.69 569 SER B C 1
ATOM 9853 O O . SER B 1 569 ? -3.482 3.766 30.125 1 84.69 569 SER B O 1
ATOM 9855 N N . ILE B 1 570 ? -4.785 2.736 28.641 1 85 570 ILE B N 1
ATOM 9856 C CA . ILE B 1 570 ? -3.9 1.577 28.594 1 85 570 ILE B CA 1
ATOM 9857 C C . ILE B 1 570 ? -2.562 1.974 27.984 1 85 570 ILE B C 1
ATOM 9859 O O . ILE B 1 570 ? -1.504 1.538 28.438 1 85 570 ILE B O 1
ATOM 9863 N N . TYR B 1 571 ? -2.666 2.787 27 1 87.44 571 TYR B N 1
ATOM 9864 C CA . TYR B 1 571 ? -1.458 3.303 26.359 1 87.44 571 TYR B CA 1
ATOM 9865 C C . TYR B 1 571 ? -0.565 4 27.375 1 87.44 571 TYR B C 1
ATOM 9867 O O . TYR B 1 571 ? 0.636 3.729 27.453 1 87.44 571 TYR B O 1
ATOM 9875 N N . ARG B 1 572 ? -1.093 4.789 28.219 1 90.06 572 ARG B N 1
ATOM 9876 C CA . ARG B 1 572 ? -0.349 5.562 29.219 1 90.06 572 ARG B CA 1
ATOM 9877 C C . ARG B 1 572 ? 0.211 4.66 30.312 1 90.06 572 ARG B C 1
ATOM 9879 O O . ARG B 1 572 ? 1.33 4.871 30.781 1 90.06 572 ARG B O 1
ATOM 9886 N N . ARG B 1 573 ? -0.583 3.729 30.656 1 90.5 573 ARG B N 1
ATOM 9887 C CA . ARG B 1 573 ? -0.128 2.783 31.672 1 90.5 573 ARG B CA 1
ATOM 9888 C C . ARG B 1 573 ? 1.064 1.975 31.172 1 90.5 573 ARG B C 1
ATOM 9890 O O . ARG B 1 573 ? 2.006 1.716 31.922 1 90.5 573 ARG B O 1
ATOM 9897 N N . CYS B 1 574 ? 0.942 1.555 29.969 1 91.69 574 CYS B N 1
ATOM 9898 C CA . CYS B 1 574 ? 2.039 0.796 29.375 1 91.69 574 CYS B CA 1
ATOM 9899 C C . CYS B 1 574 ? 3.297 1.649 29.266 1 91.69 574 CYS B C 1
ATOM 9901 O O . CYS B 1 574 ? 4.402 1.17 29.531 1 91.69 574 CYS B O 1
ATOM 9903 N N . LEU B 1 575 ? 3.143 2.885 28.953 1 91.25 575 LEU B N 1
ATOM 9904 C CA . LEU B 1 575 ? 4.273 3.799 28.844 1 91.25 575 LEU B CA 1
ATOM 9905 C C . LEU B 1 575 ? 4.938 4.004 30.203 1 91.25 575 LEU B C 1
ATOM 9907 O O . LEU B 1 575 ? 6.168 4.039 30.297 1 91.25 575 LEU B O 1
ATOM 9911 N N . LYS B 1 576 ? 4.141 4.145 31.203 1 91.38 576 LYS B N 1
ATOM 9912 C CA . LYS B 1 576 ? 4.668 4.309 32.562 1 91.38 576 LYS B CA 1
ATOM 9913 C C . LYS B 1 576 ? 5.473 3.082 32.969 1 91.38 576 LYS B C 1
ATOM 9915 O O . LYS B 1 576 ? 6.547 3.213 33.562 1 91.38 576 LYS B O 1
ATOM 9920 N N . LYS B 1 577 ? 4.938 2.004 32.625 1 91.88 577 LYS B N 1
ATOM 9921 C CA . LYS B 1 577 ? 5.645 0.767 32.938 1 91.88 577 LYS B CA 1
ATOM 9922 C C . LYS B 1 577 ? 7.004 0.721 32.25 1 91.88 577 LYS B C 1
ATOM 9924 O O . LYS B 1 577 ? 8 0.32 32.875 1 91.88 577 LYS B O 1
ATOM 9929 N N . LEU B 1 578 ? 7.07 1.104 31.031 1 92.38 578 LEU B N 1
ATOM 9930 C CA . LEU B 1 578 ? 8.312 1.111 30.266 1 92.38 578 LEU B CA 1
ATOM 9931 C C . LEU B 1 578 ? 9.312 2.105 30.859 1 92.38 578 LEU B C 1
ATOM 9933 O O . LEU B 1 578 ? 10.508 1.83 30.906 1 92.38 578 LEU B O 1
ATOM 9937 N N . LYS B 1 579 ? 8.82 3.213 31.281 1 92.19 579 LYS B N 1
ATOM 9938 C CA . LYS B 1 579 ? 9.656 4.23 31.922 1 92.19 579 LYS B CA 1
ATOM 9939 C C . LYS B 1 579 ? 10.312 3.689 33.188 1 92.19 579 LYS B C 1
ATOM 9941 O O . LYS B 1 579 ? 11.523 3.848 33.375 1 92.19 579 LYS B O 1
ATOM 9946 N N . ASP B 1 580 ? 9.484 3.074 33.938 1 91.81 580 ASP B N 1
ATOM 9947 C CA . ASP B 1 580 ? 9.977 2.527 35.188 1 91.81 580 ASP B CA 1
ATOM 9948 C C . ASP B 1 580 ? 11.031 1.447 34.969 1 91.81 580 ASP B C 1
ATOM 9950 O O . ASP B 1 580 ? 12.062 1.411 35.625 1 91.81 580 ASP B O 1
ATOM 9954 N N . GLU B 1 581 ? 10.75 0.645 34.031 1 92.69 581 GLU B N 1
ATOM 9955 C CA . GLU B 1 581 ? 11.703 -0.41 33.688 1 92.69 581 GLU B CA 1
ATOM 9956 C C . GLU B 1 581 ? 13.016 0.176 33.156 1 92.69 581 GLU B C 1
ATOM 9958 O O . GLU B 1 581 ? 14.094 -0.317 33.5 1 92.69 581 GLU B O 1
ATOM 9963 N N . PHE B 1 582 ? 12.867 1.174 32.406 1 93.38 582 PHE B N 1
ATOM 9964 C CA . PHE B 1 582 ? 14.031 1.832 31.844 1 93.38 582 PHE B CA 1
ATOM 9965 C C . PHE B 1 582 ? 14.906 2.439 32.938 1 93.38 582 PHE B C 1
ATOM 9967 O O . PHE B 1 582 ? 16.125 2.244 32.938 1 93.38 582 PHE B O 1
ATOM 9974 N N . VAL B 1 583 ? 14.359 3.117 33.812 1 90.75 583 VAL B N 1
ATOM 9975 C CA . VAL B 1 583 ? 15.078 3.773 34.906 1 90.75 583 VAL B CA 1
ATOM 9976 C C . VAL B 1 583 ? 15.727 2.723 35.812 1 90.75 583 VAL B C 1
ATOM 9978 O O . VAL B 1 583 ? 16.875 2.873 36.219 1 90.75 583 VAL B O 1
ATOM 9981 N N . ASP B 1 584 ? 14.961 1.689 36.062 1 91.75 584 ASP B N 1
ATOM 9982 C CA . ASP B 1 584 ? 15.484 0.601 36.875 1 91.75 584 ASP B CA 1
ATOM 9983 C C . ASP B 1 584 ? 16.719 -0.022 36.219 1 91.75 584 ASP B C 1
ATOM 9985 O O . ASP B 1 584 ? 17.688 -0.347 36.906 1 91.75 584 ASP B O 1
ATOM 9989 N N . GLU B 1 585 ? 16.656 -0.177 34.969 1 93.5 585 GLU B N 1
ATOM 9990 C CA . GLU B 1 585 ? 17.781 -0.768 34.25 1 93.5 585 GLU B CA 1
ATOM 9991 C C . GLU B 1 585 ? 19 0.158 34.25 1 93.5 585 GLU B C 1
ATOM 9993 O O . GLU B 1 585 ? 20.125 -0.305 34.344 1 93.5 585 GLU B O 1
ATOM 9998 N N . LEU B 1 586 ? 18.75 1.434 34.094 1 91.88 586 LEU B N 1
ATOM 9999 C CA . LEU B 1 586 ? 19.844 2.393 34.156 1 91.88 586 LEU B CA 1
ATOM 10000 C C . LEU B 1 586 ? 20.5 2.357 35.531 1 91.88 586 LEU B C 1
ATOM 10002 O O . LEU B 1 586 ? 21.734 2.428 35.625 1 91.88 586 LEU B O 1
ATOM 10006 N N . VAL B 1 587 ? 19.688 2.236 36.562 1 90.19 587 VAL B N 1
ATOM 10007 C CA . VAL B 1 587 ? 20.203 2.193 37.938 1 90.19 587 VAL B CA 1
ATOM 10008 C C . VAL B 1 587 ? 21.031 0.92 38.125 1 90.19 587 VAL B C 1
ATOM 10010 O O . VAL B 1 587 ? 22.078 0.949 38.75 1 90.19 587 VAL B O 1
ATOM 10013 N N . LYS B 1 588 ? 20.547 -0.118 37.625 1 92.19 588 LYS B N 1
ATOM 10014 C CA . LYS B 1 588 ? 21.25 -1.395 37.75 1 92.19 588 LYS B CA 1
ATOM 10015 C C . LYS B 1 588 ? 22.578 -1.367 37 1 92.19 588 LYS B C 1
ATOM 10017 O O . LYS B 1 588 ? 23.578 -1.901 37.5 1 92.19 588 LYS B O 1
ATOM 10022 N N . LYS B 1 589 ? 22.547 -0.781 35.875 1 91.94 589 LYS B N 1
ATOM 10023 C CA . LYS B 1 589 ? 23.719 -0.796 35 1 91.94 589 LYS B CA 1
ATOM 10024 C C . LYS B 1 589 ? 24.766 0.208 35.5 1 91.94 589 LYS B C 1
ATOM 10026 O O . LYS B 1 589 ? 25.969 -0.056 35.406 1 91.94 589 LYS B O 1
ATOM 10031 N N . TYR B 1 590 ? 24.344 1.393 35.906 1 90.62 590 TYR B N 1
ATOM 10032 C CA . TYR B 1 590 ? 25.297 2.461 36.156 1 90.62 590 TYR B CA 1
ATOM 10033 C C . TYR B 1 590 ? 25.359 2.793 37.656 1 90.62 590 TYR B C 1
ATOM 10035 O O . TYR B 1 590 ? 26.156 3.635 38.062 1 90.62 590 TYR B O 1
ATOM 10043 N N . GLY B 1 591 ? 24.562 2.223 38.469 1 84.75 591 GLY B N 1
ATOM 10044 C CA . GLY B 1 591 ? 24.656 2.357 39.938 1 84.75 591 GLY B CA 1
ATOM 10045 C C . GLY B 1 591 ? 23.609 3.301 40.5 1 84.75 591 GLY B C 1
ATOM 10046 O O . GLY B 1 591 ? 22.984 4.07 39.781 1 84.75 591 GLY B O 1
ATOM 10047 N N . MET B 1 592 ? 23.547 3.312 41.844 1 75.38 592 MET B N 1
ATOM 10048 C CA . MET B 1 592 ? 22.531 4.031 42.594 1 75.38 592 MET B CA 1
ATOM 10049 C C . MET B 1 592 ? 22.75 5.539 42.531 1 75.38 592 MET B C 1
ATOM 10051 O O . MET B 1 592 ? 21.812 6.32 42.688 1 75.38 592 MET B O 1
ATOM 10055 N N . GLN B 1 593 ? 23.953 5.938 42.25 1 73.12 593 GLN B N 1
ATOM 10056 C CA . GLN B 1 593 ? 24.25 7.355 42.094 1 73.12 593 GLN B CA 1
ATOM 10057 C C . GLN B 1 593 ? 23.469 7.973 40.938 1 73.12 593 GLN B C 1
ATOM 10059 O O . GLN B 1 593 ? 23.219 9.18 40.938 1 73.12 593 GLN B O 1
ATOM 10064 N N . THR B 1 594 ? 23.031 7.105 40.125 1 71.75 594 THR B N 1
ATOM 10065 C CA . THR B 1 594 ? 22.203 7.473 38.969 1 71.75 594 THR B CA 1
ATOM 10066 C C . THR B 1 594 ? 20.891 8.07 39.438 1 71.75 594 THR B C 1
ATOM 10068 O O . THR B 1 594 ? 20.406 9.047 38.844 1 71.75 594 THR B O 1
ATOM 10071 N N . LEU B 1 595 ? 20.391 7.438 40.438 1 68.69 595 LEU B N 1
ATOM 10072 C CA . LEU B 1 595 ? 19.125 7.918 41 1 68.69 595 LEU B CA 1
ATOM 10073 C C . LEU B 1 595 ? 19.281 9.328 41.562 1 68.69 595 LEU B C 1
ATOM 10075 O O . LEU B 1 595 ? 18.359 10.148 41.438 1 68.69 595 LEU B O 1
ATOM 10079 N N . LEU B 1 596 ? 20.359 9.625 42.094 1 63.19 596 LEU B N 1
ATOM 10080 C CA . LEU B 1 596 ? 20.641 10.953 42.625 1 63.19 596 LEU B CA 1
ATOM 10081 C C . LEU B 1 596 ? 20.703 12 41.531 1 63.19 596 LEU B C 1
ATOM 10083 O O . LEU B 1 596 ? 20.203 13.117 41.688 1 63.19 596 LEU B O 1
ATOM 10087 N N . LYS B 1 597 ? 21.188 11.594 40.5 1 69.94 597 LYS B N 1
ATOM 10088 C CA . LYS B 1 597 ? 21.266 12.469 39.312 1 69.94 597 LYS B CA 1
ATOM 10089 C C . LYS B 1 597 ? 19.875 12.742 38.75 1 69.94 597 LYS B C 1
ATOM 10091 O O . LYS B 1 597 ? 19.594 13.844 38.281 1 69.94 597 LYS B O 1
ATOM 10096 N N . LEU B 1 598 ? 19.078 11.586 38.969 1 67.88 598 LEU B N 1
ATOM 10097 C CA . LEU B 1 598 ? 17.734 11.688 38.406 1 67.88 598 LEU B CA 1
ATOM 10098 C C . LEU B 1 598 ? 16.734 12.227 39.438 1 67.88 598 LEU B C 1
ATOM 10100 O O . LEU B 1 598 ? 15.688 12.742 39.062 1 67.88 598 LEU B O 1
ATOM 10104 N N . LYS B 1 599 ? 16.766 11.695 40.844 1 57.16 599 LYS B N 1
ATOM 10105 C CA . LYS B 1 599 ? 15.898 12.117 41.938 1 57.16 599 LYS B CA 1
ATOM 10106 C C . LYS B 1 599 ? 15.883 13.633 42.062 1 57.16 599 LYS B C 1
ATOM 10108 O O . LYS B 1 599 ? 14.898 14.211 42.531 1 57.16 599 LYS B O 1
ATOM 10113 N N . LYS B 1 600 ? 16.875 14.273 41.875 1 47.66 600 LYS B N 1
ATOM 10114 C CA . LYS B 1 600 ? 16.531 15.688 41.844 1 47.66 600 LYS B CA 1
ATOM 10115 C C . LYS B 1 600 ? 15.32 15.945 40.969 1 47.66 600 LYS B C 1
ATOM 10117 O O . LYS B 1 600 ? 14.805 17.062 40.906 1 47.66 600 LYS B O 1
ATOM 10122 N N . MET B 1 601 ? 14.727 14.852 40.25 1 44 601 MET B N 1
ATOM 10123 C CA . MET B 1 601 ? 13.656 14.758 39.281 1 44 601 MET B CA 1
ATOM 10124 C C . MET B 1 601 ? 12.305 14.539 39.938 1 44 601 MET B C 1
ATOM 10126 O O . MET B 1 601 ? 11.297 15.109 39.531 1 44 601 MET B O 1
ATOM 10130 N N . THR B 1 602 ? 12.109 13.391 40.812 1 41.97 602 THR B N 1
ATOM 10131 C CA . THR B 1 602 ? 10.812 12.953 41.344 1 41.97 602 THR B CA 1
ATOM 10132 C C . THR B 1 602 ? 10.344 13.875 42.469 1 41.97 602 THR B C 1
ATOM 10134 O O . THR B 1 602 ? 9.219 13.742 42.938 1 41.97 602 THR B O 1
ATOM 10137 N N . LYS B 1 603 ? 11.031 14.609 43.094 1 37.59 603 LYS B N 1
ATOM 10138 C CA . LYS B 1 603 ? 10.531 15.336 44.25 1 37.59 603 LYS B CA 1
ATOM 10139 C C . LYS B 1 603 ? 9.445 16.328 43.875 1 37.59 603 LYS B C 1
ATOM 10141 O O . LYS B 1 603 ? 8.539 16.625 44.656 1 37.59 603 LYS B O 1
ATOM 10146 N N . GLU B 1 604 ? 9.477 16.797 42.562 1 35 604 GLU B N 1
ATOM 10147 C CA . GLU B 1 604 ? 8.383 17.75 42.344 1 35 604 GLU B CA 1
ATOM 10148 C C . GLU B 1 604 ? 7.102 17.016 41.938 1 35 604 GLU B C 1
ATOM 10150 O O . GLU B 1 604 ? 6.039 17.641 41.844 1 35 604 GLU B O 1
ATOM 10155 N N . GLU B 1 605 ? 7.047 15.734 41.656 1 37.09 605 GLU B N 1
ATOM 10156 C CA . GLU B 1 605 ? 5.703 15.18 41.469 1 37.09 605 GLU B CA 1
ATOM 10157 C C . GLU B 1 605 ? 4.984 15.047 42.812 1 37.09 605 GLU B C 1
ATOM 10159 O O . GLU B 1 605 ? 3.775 14.812 42.844 1 37.09 605 GLU B O 1
ATOM 10164 N N . ARG B 1 606 ? 5.535 15.094 44 1 34.91 606 ARG B N 1
ATOM 10165 C CA . ARG B 1 606 ? 4.785 15.078 45.25 1 34.91 606 ARG B CA 1
ATOM 10166 C C . ARG B 1 606 ? 4.059 16.391 45.5 1 34.91 606 ARG B C 1
ATOM 10168 O O . ARG B 1 606 ? 3.068 16.453 46.219 1 34.91 606 ARG B O 1
ATOM 10175 N N . ILE B 1 607 ? 4.52 17.484 44.969 1 32.62 607 ILE B N 1
ATOM 10176 C CA . ILE B 1 607 ? 3.811 18.734 45.25 1 32.62 607 ILE B CA 1
ATOM 10177 C C . ILE B 1 607 ? 2.559 18.828 44.375 1 32.62 607 ILE B C 1
ATOM 10179 O O . ILE B 1 607 ? 1.512 19.281 44.844 1 32.62 607 ILE B O 1
ATOM 10183 N N . LEU B 1 608 ? 2.561 18.312 43.062 1 33.31 608 LEU B N 1
ATOM 10184 C CA . LEU B 1 608 ? 1.31 18.547 42.344 1 33.31 608 LEU B CA 1
ATOM 10185 C C . LEU B 1 608 ? 0.248 17.547 42.781 1 33.31 608 LEU B C 1
ATOM 10187 O O . LEU B 1 608 ? -0.926 17.688 42.438 1 33.31 608 LEU B O 1
ATOM 10191 N N . LYS B 1 609 ? 0.473 16.422 43.406 1 37.31 609 LYS B N 1
ATOM 10192 C CA . LYS B 1 609 ? -0.625 15.656 44 1 37.31 609 LYS B CA 1
ATOM 10193 C C . LYS B 1 609 ? -1.241 16.391 45.188 1 37.31 609 LYS B C 1
ATOM 10195 O O . LYS B 1 609 ? -2.395 16.141 45.562 1 37.31 609 LYS B O 1
ATOM 10200 N N . SER B 1 610 ? -0.485 17.094 45.938 1 33.91 610 SER B N 1
ATOM 10201 C CA . SER B 1 610 ? -1.097 17.734 47.094 1 33.91 610 SER B CA 1
ATOM 10202 C C . SER B 1 610 ? -2.035 18.859 46.656 1 33.91 610 SER B C 1
ATOM 10204 O O . SER B 1 610 ? -2.916 19.266 47.438 1 33.91 610 SER B O 1
ATOM 10206 N N . VAL B 1 611 ? -1.868 19.516 45.531 1 33.53 611 VAL B N 1
ATOM 10207 C CA . VAL B 1 611 ? -2.789 20.578 45.156 1 33.53 611 VAL B CA 1
ATOM 10208 C C . VAL B 1 611 ? -4.062 20 44.562 1 33.53 611 VAL B C 1
ATOM 10210 O O . VAL B 1 611 ? -5.148 20.562 44.719 1 33.53 611 VAL B O 1
ATOM 10213 N N . GLU B 1 612 ? -4.078 18.828 43.812 1 31.98 612 GLU B N 1
ATOM 10214 C CA . GLU B 1 612 ? -5.395 18.406 43.344 1 31.98 612 GLU B CA 1
ATOM 10215 C C . GLU B 1 612 ? -6.211 17.781 44.469 1 31.98 612 GLU B C 1
ATOM 10217 O O . GLU B 1 612 ? -7.402 17.516 44.312 1 31.98 612 GLU B O 1
ATOM 10222 N N . THR B 1 613 ? -5.562 17.25 45.5 1 33.69 613 THR B N 1
ATOM 10223 C CA . THR B 1 613 ? -6.523 16.812 46.531 1 33.69 613 THR B CA 1
ATOM 10224 C C . THR B 1 613 ? -7.273 18.016 47.094 1 33.69 613 THR B C 1
ATOM 10226 O O . THR B 1 613 ? -8.258 17.844 47.812 1 33.69 613 THR B O 1
ATOM 10229 N N . LYS B 1 614 ? -6.676 19.125 47.25 1 32.41 614 LYS B N 1
ATOM 10230 C CA . LYS B 1 614 ? -7.453 20.219 47.812 1 32.41 614 LYS B CA 1
ATOM 10231 C C . LYS B 1 614 ? -8.375 20.844 46.75 1 32.41 614 LYS B C 1
ATOM 10233 O O . LYS B 1 614 ? -9.305 21.578 47.094 1 32.41 614 LYS B O 1
ATOM 10238 N N . LYS B 1 615 ? -8.039 20.812 45.281 1 26.06 615 LYS B N 1
ATOM 10239 C CA . LYS B 1 615 ? -9.141 21.328 44.5 1 26.06 615 LYS B CA 1
ATOM 10240 C C . LYS B 1 615 ? -9.969 20.203 43.875 1 26.06 615 LYS B C 1
ATOM 10242 O O . LYS B 1 615 ? -9.422 19.25 43.344 1 26.06 615 LYS B O 1
#